Protein AF-A0A972DX31-F1 (afdb_monomer)

Structure (mmCIF, N/CA/C/O backbone):
data_AF-A0A972DX31-F1
#
_entry.id   AF-A0A972DX31-F1
#
loop_
_atom_site.group_PDB
_atom_site.id
_atom_site.type_symbol
_atom_site.label_atom_id
_atom_site.label_alt_id
_atom_site.label_comp_id
_atom_site.label_asym_id
_atom_site.label_entity_id
_atom_site.label_seq_id
_atom_site.pdbx_PDB_ins_code
_atom_site.Cartn_x
_atom_site.Cartn_y
_atom_site.Cartn_z
_atom_site.occupancy
_atom_site.B_iso_or_equiv
_atom_site.auth_seq_id
_atom_site.auth_comp_id
_atom_site.auth_asym_id
_atom_site.auth_atom_id
_atom_site.pdbx_PDB_model_num
ATOM 1 N N . MET A 1 1 ? 0.502 35.457 34.495 1.00 26.92 1 MET A N 1
ATOM 2 C CA . MET A 1 1 ? -0.245 35.434 33.220 1.00 26.92 1 MET A CA 1
ATOM 3 C C . MET A 1 1 ? -0.575 33.980 32.940 1.00 26.92 1 MET A C 1
ATOM 5 O O . MET A 1 1 ? 0.352 33.183 33.038 1.00 26.92 1 MET A O 1
ATOM 9 N N . PRO A 1 2 ? -1.841 33.598 32.712 1.00 23.45 2 PRO A N 1
ATOM 10 C CA . PRO A 1 2 ? -2.153 32.219 32.357 1.00 23.45 2 PRO A CA 1
ATOM 11 C C . PRO A 1 2 ? -1.510 31.907 30.994 1.00 23.45 2 PRO A C 1
ATOM 13 O O . PRO A 1 2 ? -1.449 32.802 30.144 1.00 23.45 2 PRO A O 1
ATOM 16 N N . PRO A 1 3 ? -0.971 30.695 30.791 1.00 25.64 3 PRO A N 1
ATOM 17 C CA . PRO A 1 3 ? -0.346 30.332 29.530 1.00 25.64 3 PRO A CA 1
ATOM 18 C C . PRO A 1 3 ? -1.415 30.322 28.434 1.00 25.64 3 PRO A C 1
ATOM 20 O O . PRO A 1 3 ? -2.460 29.688 28.574 1.00 25.64 3 PRO A O 1
ATOM 23 N N . MET A 1 4 ? -1.162 31.063 27.354 1.00 23.75 4 MET A N 1
ATOM 24 C CA . MET A 1 4 ? -1.932 30.952 26.120 1.00 23.75 4 MET A CA 1
ATOM 25 C C . MET A 1 4 ? -1.823 29.513 25.612 1.00 23.75 4 MET A C 1
ATOM 27 O O . MET A 1 4 ? -0.731 29.055 25.282 1.00 23.75 4 MET A O 1
ATOM 31 N N . ILE A 1 5 ? -2.958 28.819 25.568 1.00 26.12 5 ILE A N 1
ATOM 32 C CA . ILE A 1 5 ? -3.140 27.546 24.869 1.00 26.12 5 ILE A CA 1
ATOM 33 C C . ILE A 1 5 ? -2.815 27.810 23.386 1.00 26.12 5 ILE A C 1
ATOM 35 O O . ILE A 1 5 ? -3.511 28.621 22.767 1.00 26.12 5 ILE A O 1
ATOM 39 N N . PRO A 1 6 ? -1.755 27.218 22.804 1.00 29.06 6 PRO A N 1
ATOM 40 C CA . PRO A 1 6 ? -1.506 27.348 21.377 1.00 29.06 6 PRO A CA 1
ATOM 41 C C . PRO A 1 6 ? -2.579 26.571 20.608 1.00 29.06 6 PRO A C 1
ATOM 43 O O . PRO A 1 6 ? -3.093 25.571 21.102 1.00 29.06 6 PRO A O 1
ATOM 46 N N . ALA A 1 7 ? -2.922 27.083 19.424 1.00 27.22 7 ALA A N 1
ATOM 47 C CA . ALA A 1 7 ? -3.965 26.603 18.520 1.00 27.22 7 ALA A CA 1
ATOM 48 C C . ALA A 1 7 ? -4.218 25.085 18.593 1.00 27.22 7 ALA A C 1
ATOM 50 O O . ALA A 1 7 ? -3.312 24.274 18.411 1.00 27.22 7 ALA A O 1
ATOM 51 N N . ILE A 1 8 ? -5.478 24.758 18.875 1.00 35.25 8 ILE A N 1
ATOM 52 C CA . ILE A 1 8 ? -6.073 23.424 18.964 1.00 35.25 8 ILE A CA 1
ATOM 53 C C . ILE A 1 8 ? -5.645 22.581 17.750 1.00 35.25 8 ILE A C 1
ATOM 55 O O . ILE A 1 8 ? -5.965 22.942 16.617 1.00 35.25 8 ILE A O 1
ATOM 59 N N . LEU A 1 9 ? -4.937 21.468 17.996 1.00 43.00 9 LEU A N 1
ATOM 60 C CA . LEU A 1 9 ? -4.883 20.344 17.053 1.00 43.00 9 LEU A CA 1
ATOM 61 C C . LEU A 1 9 ? -6.323 19.963 16.714 1.00 43.00 9 LEU A C 1
ATOM 63 O O . LEU A 1 9 ? -7.144 19.848 17.623 1.00 43.00 9 LEU A O 1
ATOM 67 N N . ALA A 1 10 ? -6.638 19.818 15.433 1.00 44.25 10 ALA A N 1
ATOM 68 C CA . ALA A 1 10 ? -7.988 19.863 14.886 1.00 44.25 10 ALA A CA 1
ATOM 69 C C . ALA A 1 10 ? -8.801 18.579 15.151 1.00 44.25 10 ALA A C 1
ATOM 71 O O . ALA A 1 10 ? -9.314 17.957 14.221 1.00 44.25 10 ALA A O 1
ATOM 72 N N . VAL A 1 11 ? -8.949 18.194 16.420 1.00 57.06 11 VAL A N 1
ATOM 73 C CA . VAL A 1 11 ? -9.999 17.288 16.885 1.00 57.06 11 VAL A CA 1
ATOM 74 C C . VAL A 1 11 ? -11.252 18.130 17.100 1.00 57.06 11 VAL A C 1
ATOM 76 O O . VAL A 1 11 ? -11.283 19.010 17.962 1.00 57.06 11 VAL A O 1
ATOM 79 N N . ALA A 1 12 ? -12.289 17.887 16.300 1.00 57.50 12 ALA A N 1
ATOM 80 C CA . ALA A 1 12 ? -13.566 18.567 16.480 1.00 57.50 12 ALA A CA 1
ATOM 81 C C . ALA A 1 12 ? -14.248 18.025 17.747 1.00 57.50 12 ALA A C 1
ATOM 83 O O . ALA A 1 12 ? -14.659 16.863 17.793 1.00 57.50 12 ALA A O 1
ATOM 84 N N . ALA A 1 13 ? -14.345 18.849 18.791 1.00 61.16 13 ALA A N 1
ATOM 85 C CA . ALA A 1 13 ? -15.049 18.485 20.015 1.00 61.16 13 ALA A CA 1
ATOM 86 C C . ALA A 1 13 ? -16.564 18.614 19.807 1.00 61.16 13 ALA A C 1
ATOM 88 O O . ALA A 1 13 ? -17.067 19.692 19.488 1.00 61.16 13 ALA A O 1
ATOM 89 N N . CYS A 1 14 ? -17.291 17.519 20.012 1.00 57.44 14 CYS A N 1
ATOM 90 C CA . CYS A 1 14 ? -18.744 17.492 19.940 1.00 57.44 14 CYS A CA 1
ATOM 91 C C . CYS A 1 14 ? -19.336 17.607 21.341 1.00 57.44 14 CYS A C 1
ATOM 93 O O . CYS A 1 14 ? -19.129 16.742 22.194 1.00 57.44 14 CYS A O 1
ATOM 95 N N . LEU A 1 15 ? -20.086 18.684 21.584 1.00 55.41 15 LEU A N 1
ATOM 96 C CA . LEU A 1 15 ? -20.850 18.836 22.816 1.00 55.41 15 LEU A CA 1
ATOM 97 C C . LEU A 1 15 ? -22.073 17.915 22.759 1.00 55.41 15 LEU A C 1
ATOM 99 O O . LEU A 1 15 ? -22.919 18.040 21.872 1.00 55.41 15 LEU A O 1
ATOM 103 N N . ALA A 1 16 ? -22.158 16.992 23.716 1.00 56.06 16 ALA A N 1
ATOM 104 C CA . ALA A 1 16 ? -23.332 16.153 23.920 1.00 56.06 16 ALA A CA 1
ATOM 105 C C . ALA A 1 16 ? -24.602 17.016 24.026 1.00 56.06 16 ALA A C 1
ATOM 107 O O . ALA A 1 16 ? -24.608 18.029 24.729 1.00 56.06 16 ALA A O 1
ATOM 108 N N . ASN A 1 17 ? -25.682 16.600 23.355 1.00 56.44 17 ASN A N 1
ATOM 109 C CA . ASN A 1 17 ? -26.984 17.279 23.362 1.00 56.44 17 ASN A CA 1
ATOM 110 C C . ASN A 1 17 ? -26.995 18.711 22.778 1.00 56.44 17 ASN A C 1
ATOM 112 O O . ASN A 1 17 ? -27.926 19.476 23.046 1.00 56.44 17 ASN A O 1
ATOM 116 N N . ALA A 1 18 ? -25.993 19.096 21.979 1.00 59.53 18 ALA A N 1
ATOM 117 C CA . ALA A 1 18 ? -26.031 20.351 21.229 1.00 59.53 18 ALA A CA 1
ATOM 118 C C . ALA A 1 18 ? -27.089 20.304 20.108 1.00 59.53 18 ALA A C 1
ATOM 120 O O . ALA A 1 18 ? -27.252 19.291 19.428 1.00 59.53 18 ALA A O 1
ATOM 121 N N . GLN A 1 19 ? -27.818 21.410 19.912 1.00 56.16 19 GLN A N 1
ATOM 122 C CA . GLN A 1 19 ? -28.828 21.523 18.848 1.00 56.16 19 GLN A CA 1
ATOM 123 C C . GLN A 1 19 ? -28.207 21.706 17.456 1.00 56.16 19 GLN A C 1
ATOM 125 O O . GLN A 1 19 ? -28.782 21.234 16.470 1.00 56.16 19 GLN A O 1
ATOM 130 N N . ASP A 1 20 ? -27.043 22.354 17.391 1.00 66.00 20 ASP A N 1
ATOM 131 C CA . ASP A 1 20 ? -26.335 22.658 16.150 1.00 66.00 20 ASP A CA 1
ATOM 132 C C . ASP A 1 20 ? -25.373 21.529 15.765 1.00 66.00 20 ASP A C 1
ATOM 134 O O . ASP A 1 20 ? -24.721 20.920 16.616 1.00 66.00 20 ASP A O 1
ATOM 138 N N . ALA A 1 21 ? -25.291 21.245 14.465 1.00 75.69 21 ALA A N 1
ATOM 139 C CA . ALA A 1 21 ? -24.401 20.216 13.945 1.00 75.69 21 ALA A CA 1
ATOM 140 C C . ALA A 1 21 ? -22.940 20.686 13.979 1.00 75.69 21 ALA A C 1
ATOM 142 O O . ALA A 1 21 ? -22.628 21.794 13.543 1.00 75.69 21 ALA A O 1
ATOM 143 N N . VAL A 1 22 ? -22.040 19.821 14.448 1.00 85.62 22 VAL A N 1
ATOM 144 C CA . VAL A 1 22 ? -20.596 20.094 14.437 1.00 85.62 22 VAL A CA 1
ATOM 145 C C . VAL A 1 22 ? -20.044 19.863 13.036 1.00 85.62 22 VAL A C 1
ATOM 147 O O . VAL A 1 22 ? -20.275 18.811 12.438 1.00 85.62 22 VAL A O 1
ATOM 150 N N . GLU A 1 23 ? -19.309 20.837 12.504 1.00 90.69 23 GLU A N 1
ATOM 151 C CA . GLU A 1 23 ? -18.626 20.691 11.221 1.00 90.69 23 GLU A CA 1
ATOM 152 C C . GLU A 1 23 ? -17.349 19.863 11.373 1.00 90.69 23 GLU A C 1
ATOM 154 O O . GLU A 1 23 ? -16.499 20.134 12.222 1.00 90.69 23 GLU A O 1
ATOM 159 N N . VAL A 1 24 ? -17.210 18.857 10.517 1.00 94.88 24 VAL A N 1
ATOM 160 C CA . VAL A 1 24 ? -16.051 17.967 10.465 1.00 94.88 24 VAL A CA 1
ATOM 161 C C . VAL A 1 24 ? -15.718 17.657 9.007 1.00 94.88 24 VAL A C 1
ATOM 163 O O . VAL A 1 24 ? -16.570 17.726 8.116 1.00 94.88 24 VAL A O 1
ATOM 166 N N . LYS A 1 25 ? -14.458 17.355 8.717 1.00 96.25 25 LYS A N 1
ATOM 167 C CA . LYS A 1 25 ? -14.033 16.894 7.395 1.00 96.25 25 LYS A CA 1
ATOM 168 C C . LYS A 1 25 ? -14.035 15.369 7.322 1.00 96.25 25 LYS A C 1
ATOM 170 O O . LYS A 1 25 ? -13.866 14.685 8.325 1.00 96.25 25 LYS A O 1
ATOM 175 N N . GLN A 1 26 ? -14.193 14.828 6.120 1.00 96.88 26 GLN A N 1
ATOM 176 C CA . GLN A 1 26 ? -14.080 13.390 5.879 1.00 96.88 26 GLN A CA 1
ATOM 177 C C . GLN A 1 26 ? -12.749 12.863 6.441 1.00 96.88 26 GLN A C 1
ATOM 179 O O . GLN A 1 26 ? -11.705 13.478 6.220 1.00 96.88 26 GLN A O 1
ATOM 184 N N . TRP A 1 27 ? -12.788 11.757 7.186 1.00 96.69 27 TRP A N 1
ATOM 185 C CA . TRP A 1 27 ? -11.638 11.158 7.884 1.00 96.69 27 TRP A CA 1
ATOM 186 C C . TRP A 1 27 ? -10.979 12.016 8.978 1.00 96.69 27 TRP A C 1
ATOM 188 O O . TRP A 1 27 ? -9.961 11.616 9.537 1.00 96.69 27 TRP A O 1
ATOM 198 N N . GLN A 1 28 ? -11.529 13.186 9.311 1.00 95.56 28 GLN A N 1
ATOM 199 C CA . GLN A 1 28 ? -11.062 13.976 10.447 1.00 95.56 28 GLN A CA 1
ATOM 200 C C . GLN A 1 28 ? -11.653 13.421 11.744 1.00 95.56 28 GLN A C 1
ATOM 202 O O . GLN A 1 28 ? -12.853 13.169 11.825 1.00 95.56 28 GLN A O 1
ATOM 207 N N . VAL A 1 29 ? -10.821 13.283 12.775 1.00 95.69 29 VAL A N 1
ATOM 208 C CA . VAL A 1 29 ? -11.263 12.816 14.093 1.00 95.69 29 VAL A CA 1
ATOM 209 C C . VAL A 1 29 ? -12.213 13.831 14.733 1.00 95.69 29 VAL A C 1
ATOM 211 O O . VAL A 1 29 ? -11.857 14.995 14.938 1.00 95.69 29 VAL A O 1
ATOM 214 N N . CYS A 1 30 ? -13.400 13.371 15.114 1.00 92.81 30 CYS A N 1
ATOM 215 C CA . CYS A 1 30 ? -14.286 14.047 16.052 1.00 92.81 30 CYS A CA 1
ATOM 216 C C . CYS A 1 30 ? -14.375 13.266 17.367 1.00 92.81 30 CYS A C 1
ATOM 218 O O . CYS A 1 30 ? -14.399 12.033 17.371 1.00 92.81 30 CYS A O 1
ATOM 220 N N . GLU A 1 31 ? -14.440 13.989 18.483 1.00 93.56 31 GLU A N 1
ATOM 221 C CA . GLU A 1 31 ? -14.508 13.423 19.832 1.00 93.56 31 GLU A CA 1
ATOM 222 C C . GLU A 1 31 ? -15.845 13.776 20.492 1.00 93.56 31 GLU A C 1
ATOM 224 O O . GLU A 1 31 ? -16.246 14.940 20.524 1.00 93.56 31 GLU A O 1
ATOM 229 N N . ILE A 1 32 ? -16.528 12.767 21.028 1.00 92.62 32 ILE A N 1
ATOM 230 C CA . ILE A 1 32 ? -17.785 12.893 21.769 1.00 92.62 32 ILE A CA 1
ATOM 231 C C . ILE A 1 32 ? -17.482 12.700 23.248 1.00 92.62 32 ILE A C 1
ATOM 233 O O . ILE A 1 32 ? -17.017 11.631 23.644 1.00 92.62 32 ILE A O 1
ATOM 237 N N . GLY A 1 33 ? -17.771 13.716 24.061 1.00 92.44 33 GLY A N 1
ATOM 238 C CA . GLY A 1 33 ? -17.672 13.624 25.517 1.00 92.44 33 GLY A CA 1
ATOM 239 C C . GLY A 1 33 ? -18.921 12.998 26.139 1.00 92.44 33 GLY A C 1
ATOM 240 O O . GLY A 1 33 ? -20.042 13.399 25.827 1.00 92.44 33 GLY A O 1
ATOM 241 N N . LEU A 1 34 ? -18.721 12.045 27.046 1.00 93.75 34 LEU A N 1
ATOM 242 C CA . LEU A 1 34 ? -19.754 11.351 27.812 1.00 93.75 34 LEU A CA 1
ATOM 243 C C . LEU A 1 34 ? -19.377 11.366 29.303 1.00 93.75 34 LEU A C 1
ATOM 245 O O . LEU A 1 34 ? -18.193 11.360 29.649 1.00 93.75 34 LEU A O 1
ATOM 249 N N . THR A 1 35 ? -20.369 11.351 30.194 1.00 94.44 35 THR A N 1
ATOM 250 C CA . THR A 1 35 ? -20.128 11.437 31.644 1.00 94.44 35 THR A CA 1
ATOM 251 C C . THR A 1 35 ? -20.893 10.351 32.385 1.00 94.44 35 THR A C 1
ATOM 253 O O . THR A 1 35 ? -22.120 10.338 32.391 1.00 94.44 35 THR A O 1
ATOM 256 N N . ALA A 1 36 ? -20.169 9.455 33.051 1.00 94.12 36 ALA A N 1
ATOM 257 C CA . ALA A 1 36 ? -20.761 8.402 33.868 1.00 94.12 36 ALA A CA 1
ATOM 258 C C . ALA A 1 36 ? -21.451 8.977 35.112 1.00 94.12 36 ALA A C 1
ATOM 260 O O . ALA A 1 36 ? -20.981 9.953 35.704 1.00 94.12 36 ALA A O 1
ATOM 261 N N . THR A 1 37 ? -22.539 8.341 35.554 1.00 92.12 37 THR A N 1
ATOM 262 C CA . THR A 1 37 ? -23.234 8.737 36.794 1.00 92.12 37 THR A CA 1
ATOM 263 C C . THR A 1 37 ? -22.407 8.464 38.044 1.00 92.12 37 THR A C 1
ATOM 265 O O . THR A 1 37 ? -22.563 9.156 39.051 1.00 92.12 37 THR A O 1
ATOM 268 N N . GLN A 1 38 ? -21.527 7.462 37.993 1.00 86.44 38 GLN A N 1
ATOM 269 C CA . GLN A 1 38 ? -20.668 7.073 39.105 1.00 86.44 38 GLN A CA 1
ATOM 270 C C . GLN A 1 38 ? -19.247 6.793 38.627 1.00 86.44 38 GLN A C 1
ATOM 272 O O . GLN A 1 38 ? -19.013 6.347 37.505 1.00 86.44 38 GLN A O 1
ATOM 277 N N . ASN A 1 39 ? -18.285 7.024 39.517 1.00 83.19 39 ASN A N 1
ATOM 278 C CA . ASN A 1 39 ? -16.903 6.637 39.287 1.00 83.19 39 ASN A CA 1
ATOM 279 C C . ASN A 1 39 ? -16.702 5.190 39.762 1.00 83.19 39 ASN A C 1
ATOM 281 O O . ASN A 1 39 ? -16.708 4.933 40.967 1.00 83.19 39 ASN A O 1
ATOM 285 N N . ALA A 1 40 ? -16.546 4.242 38.837 1.00 81.12 40 ALA A N 1
ATOM 286 C CA . ALA A 1 40 ? -16.140 2.886 39.204 1.00 81.12 40 ALA A CA 1
ATOM 287 C C . ALA A 1 40 ? -14.661 2.883 39.628 1.00 81.12 40 ALA A C 1
ATOM 289 O O . ALA A 1 40 ? -13.864 3.657 39.111 1.00 81.12 40 ALA A O 1
ATOM 290 N N . ALA A 1 41 ? -14.284 2.008 40.566 1.00 81.81 41 ALA A N 1
ATOM 291 C CA . ALA A 1 41 ? -12.945 2.029 41.163 1.00 81.81 41 ALA A CA 1
ATOM 292 C C . ALA A 1 41 ? -11.808 1.820 40.141 1.00 81.81 41 ALA A C 1
ATOM 294 O O . ALA A 1 41 ? -10.759 2.442 40.263 1.00 81.81 41 ALA A O 1
ATOM 295 N N . ASN A 1 42 ? -12.019 0.969 39.130 1.00 88.88 42 ASN A N 1
ATOM 296 C CA . ASN A 1 42 ? -11.099 0.786 38.005 1.00 88.88 42 ASN A CA 1
ATOM 297 C C . ASN A 1 42 ? -11.887 0.370 36.743 1.00 88.88 42 ASN A C 1
ATOM 299 O O . ASN A 1 42 ? -12.076 -0.827 36.503 1.00 88.88 42 ASN A O 1
ATOM 303 N N . PRO A 1 43 ? -12.388 1.334 35.945 1.00 92.44 43 PRO A N 1
ATOM 304 C CA . PRO A 1 43 ? -13.186 1.044 34.753 1.00 92.44 43 PRO A CA 1
ATOM 305 C C . PRO A 1 43 ? -12.423 0.246 33.689 1.00 92.44 43 PRO A C 1
ATOM 307 O O . PRO A 1 43 ? -13.024 -0.573 32.997 1.00 92.44 43 PRO A O 1
ATOM 310 N N . TYR A 1 44 ? -11.104 0.444 33.590 1.00 94.38 44 TYR A N 1
ATOM 311 C CA . TYR A 1 44 ? -10.243 -0.281 32.655 1.00 94.38 44 TYR A CA 1
ATOM 312 C C . TYR A 1 44 ? -10.264 -1.795 32.922 1.00 94.38 44 TYR A C 1
ATOM 314 O O . TYR A 1 44 ? -10.491 -2.571 31.999 1.00 94.38 44 TYR A O 1
ATOM 322 N N . VAL A 1 45 ? -10.115 -2.231 34.178 1.00 93.44 45 VAL A N 1
ATOM 323 C CA . VAL A 1 45 ? -10.183 -3.663 34.543 1.00 93.44 45 VAL A CA 1
ATOM 324 C C . VAL A 1 45 ? -11.622 -4.185 34.587 1.00 93.44 45 VAL A C 1
ATOM 326 O O . VAL A 1 45 ? -11.878 -5.333 34.226 1.00 93.44 45 VAL A O 1
ATOM 329 N N . ALA A 1 46 ? -12.574 -3.366 35.038 1.00 90.25 46 ALA A N 1
ATOM 330 C CA . ALA A 1 46 ? -13.953 -3.805 35.238 1.00 90.25 46 ALA A CA 1
ATOM 331 C C . ALA A 1 46 ? -14.699 -4.081 33.923 1.00 90.25 46 ALA A C 1
ATOM 333 O O . ALA A 1 46 ? -15.536 -4.979 33.886 1.00 90.25 46 ALA A O 1
ATOM 334 N N . TYR A 1 47 ? -14.411 -3.322 32.860 1.00 90.50 47 TYR A N 1
ATOM 335 C CA . TYR A 1 47 ? -15.283 -3.275 31.682 1.00 90.50 47 TYR A CA 1
ATOM 336 C C . TYR A 1 47 ? -14.657 -3.738 30.362 1.00 90.50 47 TYR A C 1
ATOM 338 O O . TYR A 1 47 ? -15.365 -3.811 29.365 1.00 90.50 47 TYR A O 1
ATOM 346 N N . LEU A 1 48 ? -13.363 -4.067 30.331 1.00 90.62 48 LEU A N 1
ATOM 347 C CA . LEU A 1 48 ? -12.665 -4.518 29.112 1.00 90.62 48 LEU A CA 1
ATOM 348 C C . LEU A 1 48 ? -12.231 -5.990 29.171 1.00 90.62 48 LEU A C 1
ATOM 350 O O . LEU A 1 48 ? -11.311 -6.420 28.465 1.00 90.62 48 LEU A O 1
ATOM 354 N N . GLN A 1 49 ? -12.910 -6.762 30.019 1.00 84.19 49 GLN A N 1
ATOM 355 C CA . GLN A 1 49 ? -12.712 -8.200 30.148 1.00 84.19 49 GLN A CA 1
ATOM 356 C C . GLN A 1 49 ? -13.082 -8.918 28.849 1.00 84.19 49 GLN A C 1
ATOM 358 O O . GLN A 1 49 ? -13.924 -8.477 28.068 1.00 84.19 49 GLN A O 1
ATOM 363 N N . GLU A 1 50 ? -12.421 -10.041 28.597 1.00 79.94 50 GLU A N 1
ATOM 364 C CA . GLU A 1 50 ? -12.670 -10.836 27.403 1.00 79.94 50 GLU A CA 1
ATOM 365 C C . GLU A 1 50 ? -14.089 -11.412 27.361 1.00 79.94 50 GLU A C 1
ATOM 367 O O . GLU A 1 50 ? -14.583 -11.945 28.349 1.00 79.94 50 GLU A O 1
ATOM 372 N N . GLY A 1 51 ? -14.735 -11.299 26.196 1.00 76.75 51 GLY A N 1
ATOM 373 C CA . GLY A 1 51 ? -16.105 -11.769 25.974 1.00 76.75 51 GLY A CA 1
ATOM 374 C C . GLY A 1 51 ? -17.200 -10.795 26.422 1.00 76.75 51 GLY A C 1
ATOM 375 O O . GLY A 1 51 ? -18.369 -11.049 26.141 1.00 76.75 51 GLY A O 1
ATOM 376 N N . CYS A 1 52 ? -16.850 -9.680 27.069 1.00 78.81 52 CYS A N 1
ATOM 377 C CA . CYS A 1 52 ? -17.808 -8.638 27.426 1.00 78.81 52 CYS A CA 1
ATOM 378 C C . CYS A 1 52 ? -18.005 -7.649 26.261 1.00 78.81 52 CYS A C 1
ATOM 380 O O . CYS A 1 52 ? -17.020 -7.264 25.627 1.00 78.81 52 CYS A O 1
ATOM 382 N N . PRO A 1 53 ? -19.244 -7.202 25.980 1.00 82.12 53 PRO A N 1
ATOM 383 C CA . PRO A 1 53 ? -19.474 -6.104 25.047 1.00 82.12 53 PRO A CA 1
ATOM 384 C C . PRO A 1 53 ? -18.874 -4.799 25.587 1.00 82.12 53 PRO A C 1
ATOM 386 O O . PRO A 1 53 ? -18.670 -4.645 26.795 1.00 82.12 53 PRO A O 1
ATOM 389 N N . ALA A 1 54 ? -18.630 -3.836 24.696 1.00 87.06 54 ALA A N 1
ATOM 390 C CA . ALA A 1 54 ? -18.189 -2.504 25.096 1.00 87.06 54 ALA A CA 1
ATOM 391 C C . ALA A 1 54 ? -19.164 -1.887 26.114 1.00 87.06 54 ALA A C 1
ATOM 393 O O . ALA A 1 54 ? -20.381 -1.928 25.927 1.00 87.06 54 ALA A O 1
ATOM 394 N N . ARG A 1 55 ? -18.629 -1.269 27.180 1.00 91.56 55 ARG A N 1
ATOM 395 C CA . ARG A 1 55 ? -19.447 -0.612 28.220 1.00 91.56 55 ARG A CA 1
ATOM 396 C C . ARG A 1 55 ? -20.371 0.457 27.650 1.00 91.56 55 ARG A C 1
ATOM 398 O O . ARG A 1 55 ? -21.462 0.676 28.179 1.00 91.56 55 ARG A O 1
ATOM 405 N N . VAL A 1 56 ? -19.890 1.145 26.623 1.00 95.50 56 VAL A N 1
ATOM 406 C CA . VAL A 1 56 ? -20.634 2.147 25.878 1.00 95.50 56 VAL A CA 1
ATOM 407 C C . VAL A 1 56 ? -20.371 1.917 24.397 1.00 95.50 56 VAL A C 1
ATOM 409 O O . VAL A 1 56 ? -19.219 1.965 23.966 1.00 95.50 56 VAL A O 1
ATOM 412 N N . ALA A 1 57 ? -21.428 1.694 23.627 1.00 97.06 57 ALA A N 1
ATOM 413 C CA . ALA A 1 57 ? -21.384 1.709 22.170 1.00 97.06 57 ALA A CA 1
ATOM 414 C C . ALA A 1 57 ? -21.991 3.023 21.673 1.00 97.06 57 ALA A C 1
ATOM 416 O O . ALA A 1 57 ? -23.007 3.463 22.203 1.00 97.06 57 ALA A O 1
ATOM 417 N N . VAL A 1 58 ? -21.382 3.659 20.677 1.00 97.94 58 VAL A N 1
ATOM 418 C CA . VAL A 1 58 ? -21.934 4.852 20.026 1.00 97.94 58 VAL A CA 1
ATOM 419 C C . VAL A 1 58 ? -22.205 4.514 18.570 1.00 97.94 58 VAL A C 1
ATOM 421 O O . VAL A 1 58 ? -21.274 4.231 17.813 1.00 97.94 58 VAL A O 1
ATOM 424 N N . HIS A 1 59 ? -23.482 4.511 18.198 1.00 98.06 59 HIS A N 1
ATOM 425 C CA . HIS A 1 59 ? -23.942 4.229 16.845 1.00 98.06 59 HIS A CA 1
ATOM 426 C C . HIS A 1 59 ? -24.025 5.531 16.060 1.00 98.06 59 HIS A C 1
ATOM 428 O O . HIS A 1 59 ? -24.712 6.460 16.475 1.00 98.06 59 HIS A O 1
ATOM 434 N N . PHE A 1 60 ? -23.337 5.589 14.925 1.00 97.75 60 PHE A N 1
ATOM 435 C CA . PHE A 1 60 ? -23.392 6.689 13.973 1.00 97.75 60 PHE A CA 1
ATOM 436 C C . PHE A 1 60 ? -24.203 6.269 12.755 1.00 97.75 60 PHE A C 1
ATOM 438 O O . PHE A 1 60 ? -23.954 5.212 12.176 1.00 97.75 60 PHE A O 1
ATOM 445 N N . THR A 1 61 ? -25.124 7.127 12.328 1.00 98.12 61 THR A N 1
ATOM 446 C CA . THR A 1 61 ? -25.978 6.908 11.157 1.00 98.12 61 THR A CA 1
ATOM 447 C C . THR A 1 61 ? -25.890 8.106 10.228 1.00 98.12 61 THR A C 1
ATOM 449 O O . THR A 1 61 ? -26.151 9.244 10.626 1.00 98.12 61 THR A O 1
ATOM 452 N N . GLY A 1 62 ? -25.525 7.867 8.975 1.00 97.69 62 GLY A N 1
ATOM 453 C CA . GLY A 1 62 ? -25.525 8.892 7.947 1.00 97.69 62 GLY A CA 1
ATOM 454 C C . GLY A 1 62 ? -26.938 9.133 7.418 1.00 97.69 62 GLY A C 1
ATOM 455 O O . GLY A 1 62 ? -27.619 8.221 6.950 1.00 97.69 62 GLY A O 1
ATOM 456 N N . VAL A 1 63 ? -27.390 10.384 7.492 1.00 97.50 63 VAL A N 1
ATOM 457 C CA . VAL A 1 63 ? -28.781 10.791 7.225 1.00 97.50 63 VAL A CA 1
ATOM 458 C C . VAL A 1 63 ? -28.948 11.607 5.942 1.00 97.50 63 VAL A C 1
ATOM 460 O O . VAL A 1 63 ? -30.071 11.899 5.541 1.00 97.50 63 VAL A O 1
ATOM 463 N N . SER A 1 64 ? -27.854 12.017 5.293 1.00 97.38 64 SER A N 1
ATOM 464 C CA . SER A 1 64 ? -27.886 12.769 4.027 1.00 97.38 64 SER A CA 1
ATOM 465 C C . SER A 1 64 ? -26.540 12.720 3.296 1.00 97.38 64 SER A C 1
ATOM 467 O O . SER A 1 64 ? -25.540 12.314 3.881 1.00 97.38 64 SER A O 1
ATOM 469 N N . GLY A 1 65 ? -26.503 13.170 2.036 1.00 96.38 65 GLY A N 1
ATOM 470 C CA . GLY A 1 65 ? -25.284 13.182 1.214 1.00 96.38 65 GLY A CA 1
ATOM 471 C C . GLY A 1 65 ? -24.764 11.776 0.897 1.00 96.38 65 GLY A C 1
ATOM 472 O O . GLY A 1 65 ? -25.523 10.810 0.931 1.00 96.38 65 GLY A O 1
ATOM 473 N N . ASP A 1 66 ? -23.461 11.658 0.644 1.00 96.50 66 ASP A N 1
ATOM 474 C CA . ASP A 1 66 ? -22.780 10.377 0.375 1.00 96.50 66 ASP A CA 1
ATOM 475 C C . ASP A 1 66 ? -22.726 9.462 1.614 1.00 96.50 66 ASP A C 1
ATOM 477 O O . ASP A 1 66 ? -22.439 8.262 1.527 1.00 96.50 66 ASP A O 1
ATOM 481 N N . ALA A 1 67 ? -22.987 10.039 2.787 1.00 95.94 67 ALA A N 1
ATOM 482 C CA . ALA A 1 67 ? -23.137 9.333 4.045 1.00 95.94 67 ALA A CA 1
ATOM 483 C C . ALA A 1 67 ? -24.486 8.614 4.185 1.00 95.94 67 ALA A C 1
ATOM 485 O O . ALA A 1 67 ? -24.599 7.750 5.048 1.00 95.94 67 ALA A O 1
ATOM 486 N N . ALA A 1 68 ? -25.506 8.941 3.384 1.00 96.31 68 ALA A N 1
ATOM 487 C CA . ALA A 1 68 ? -26.854 8.405 3.567 1.00 96.31 68 ALA A CA 1
ATOM 488 C C . ALA A 1 68 ? -26.873 6.864 3.641 1.00 96.31 68 ALA A C 1
ATOM 490 O O . ALA A 1 68 ? -26.365 6.182 2.753 1.00 96.31 68 ALA A O 1
ATOM 491 N N . SER A 1 69 ? -27.509 6.324 4.685 1.00 92.00 69 SER A N 1
ATOM 492 C CA . SER A 1 69 ? -27.617 4.879 4.975 1.00 92.00 69 SER A CA 1
ATOM 493 C C . SER A 1 69 ? -26.307 4.180 5.360 1.00 92.00 69 SER A C 1
ATOM 495 O O . SER A 1 69 ? -26.276 2.955 5.446 1.00 92.00 69 SER A O 1
ATOM 497 N N . ARG A 1 70 ? -25.218 4.923 5.596 1.00 96.00 70 ARG A N 1
ATOM 498 C CA . ARG A 1 70 ? -24.014 4.360 6.214 1.00 96.00 70 ARG A CA 1
ATOM 499 C C . ARG A 1 70 ? -24.192 4.300 7.721 1.00 96.00 70 ARG A C 1
ATOM 501 O O . ARG A 1 70 ? -24.653 5.261 8.333 1.00 96.00 70 ARG A O 1
ATOM 508 N N . GLU A 1 71 ? -23.751 3.201 8.308 1.00 97.00 71 GLU A N 1
ATOM 509 C CA . GLU A 1 71 ? -23.772 2.991 9.748 1.00 97.00 71 GLU A CA 1
ATOM 510 C C . GLU A 1 71 ? -22.393 2.552 10.219 1.00 97.00 71 GLU A C 1
ATOM 512 O O . GLU A 1 71 ? -21.705 1.793 9.536 1.00 97.00 71 GLU A O 1
ATOM 517 N N . LEU A 1 72 ? -21.977 3.051 11.378 1.00 97.25 72 LEU A N 1
ATOM 518 C CA . LEU A 1 72 ? -20.744 2.624 12.022 1.00 97.25 72 LEU A CA 1
ATOM 519 C C . LEU A 1 72 ? -20.911 2.714 13.533 1.00 97.25 72 LEU A C 1
ATOM 521 O O . LEU A 1 72 ? -21.472 3.677 14.049 1.00 97.25 72 LEU A O 1
ATOM 525 N N . THR A 1 73 ? -20.426 1.704 14.245 1.00 97.56 73 THR A N 1
ATOM 526 C CA . THR A 1 73 ? -20.454 1.677 15.707 1.00 97.56 73 THR A CA 1
ATOM 527 C C . THR A 1 73 ? -19.037 1.743 16.226 1.00 97.56 73 THR A C 1
ATOM 529 O O . THR A 1 73 ? -18.192 0.973 15.783 1.00 97.56 73 THR A O 1
ATOM 532 N N . VAL A 1 74 ? -18.788 2.624 17.188 1.00 97.69 74 VAL A N 1
ATOM 533 C CA . VAL A 1 74 ? -17.515 2.659 17.916 1.00 97.69 74 VAL A CA 1
ATOM 534 C C . VAL A 1 74 ? -17.761 2.400 19.395 1.00 97.69 74 VAL A C 1
ATOM 536 O O . VAL A 1 74 ? -18.794 2.788 19.945 1.00 97.69 74 VAL A O 1
ATOM 539 N N . ALA A 1 75 ? -16.802 1.766 20.056 1.00 97.06 75 ALA A N 1
ATOM 540 C CA . ALA A 1 75 ? -16.788 1.686 21.508 1.00 97.06 75 ALA A CA 1
ATOM 541 C C . ALA A 1 75 ? -16.278 3.008 22.101 1.00 97.06 75 ALA A C 1
ATOM 543 O O . ALA A 1 75 ? -15.287 3.568 21.629 1.00 97.06 75 ALA A O 1
ATOM 544 N N . ALA A 1 76 ? -16.939 3.501 23.149 1.00 96.94 76 ALA A N 1
ATOM 545 C CA . ALA A 1 76 ? -16.392 4.583 23.958 1.00 96.94 76 ALA A CA 1
ATOM 546 C C . ALA A 1 76 ? -15.393 4.025 24.984 1.00 96.94 76 ALA A C 1
ATOM 548 O O . ALA A 1 76 ? -15.528 2.898 25.465 1.00 96.94 76 ALA A O 1
ATOM 549 N N . PHE A 1 77 ? -14.427 4.845 25.375 1.00 96.50 77 PHE A N 1
ATOM 550 C CA . PHE A 1 77 ? -13.390 4.514 26.342 1.00 96.50 77 PHE A CA 1
ATOM 551 C C . PHE A 1 77 ? -13.449 5.433 27.559 1.00 96.50 77 PHE A C 1
ATOM 553 O O . PHE A 1 77 ? -13.855 6.592 27.481 1.00 96.50 77 PHE A O 1
ATOM 560 N N . TRP A 1 78 ? -13.008 4.907 28.697 1.00 96.44 78 TRP A N 1
ATOM 561 C CA . TRP A 1 78 ? -12.815 5.687 29.913 1.00 96.44 78 TRP A CA 1
ATOM 562 C C . TRP A 1 78 ? -11.594 6.605 29.773 1.00 96.44 78 TRP A C 1
ATOM 564 O O . TRP A 1 78 ? -10.562 6.177 29.268 1.00 96.44 78 TRP A O 1
ATOM 574 N N . ASP A 1 79 ? -11.696 7.853 30.226 1.00 96.06 79 ASP A N 1
ATOM 575 C CA . ASP A 1 79 ? -10.633 8.862 30.113 1.00 96.06 79 ASP A CA 1
ATOM 576 C C . ASP A 1 79 ? -10.366 9.591 31.442 1.00 96.06 79 ASP A C 1
ATOM 578 O O . ASP A 1 79 ? -10.033 10.774 31.469 1.00 96.06 79 ASP A O 1
ATOM 582 N N . GLY A 1 80 ? -10.525 8.877 32.561 1.00 93.50 80 GLY A N 1
ATOM 583 C CA . GLY A 1 80 ? -10.258 9.380 33.910 1.00 93.50 80 GLY A CA 1
ATOM 584 C C . GLY A 1 80 ? -11.506 9.874 34.649 1.00 93.50 80 GLY A C 1
ATOM 585 O O . GLY A 1 80 ? -12.367 10.557 34.096 1.00 93.50 80 GLY A O 1
ATOM 586 N N . GLY A 1 81 ? -11.612 9.533 35.939 1.00 92.69 81 GLY A N 1
ATOM 587 C CA . GLY A 1 81 ? -12.774 9.880 36.765 1.00 92.69 81 GLY A CA 1
ATOM 588 C C . GLY A 1 81 ? -14.083 9.368 36.155 1.00 92.69 81 GLY A C 1
ATOM 589 O O . GLY A 1 81 ? -14.179 8.206 35.772 1.00 92.69 81 GLY A O 1
ATOM 590 N N . THR A 1 82 ? -15.083 10.238 36.026 1.00 94.50 82 THR A N 1
ATOM 591 C CA . THR A 1 82 ? -16.358 9.922 35.357 1.00 94.50 82 THR A CA 1
ATOM 592 C C . THR A 1 82 ? -16.348 10.208 33.852 1.00 94.50 82 THR A C 1
ATOM 594 O O . THR A 1 82 ? -17.380 10.041 33.204 1.00 94.50 82 THR A O 1
ATOM 597 N N . THR A 1 83 ? -15.217 10.628 33.282 1.00 94.44 83 THR A N 1
ATOM 598 C CA . THR A 1 83 ? -15.113 11.020 31.872 1.00 94.44 83 THR A CA 1
ATOM 599 C C . THR A 1 83 ? -15.004 9.794 30.976 1.00 94.44 83 THR A C 1
ATOM 601 O O . THR A 1 83 ? -14.160 8.922 31.187 1.00 94.44 83 THR A O 1
ATOM 604 N N . TRP A 1 84 ? -15.839 9.760 29.944 1.00 96.00 84 TRP A N 1
ATOM 605 C CA . TRP A 1 84 ? -15.793 8.795 28.855 1.00 96.00 84 TRP A CA 1
ATOM 606 C C . TRP A 1 84 ? -15.786 9.529 27.521 1.00 96.00 84 TRP A C 1
ATOM 608 O O . TRP A 1 84 ? -16.302 10.643 27.408 1.00 96.00 84 TRP A O 1
ATOM 618 N N . LYS A 1 85 ? -15.193 8.913 26.502 1.00 96.50 85 LYS A N 1
ATOM 619 C CA . LYS A 1 85 ? -15.075 9.502 25.171 1.00 96.50 85 LYS A CA 1
ATOM 620 C C . LYS A 1 85 ? -15.306 8.469 24.089 1.00 96.50 85 LYS A C 1
ATOM 622 O O . LYS A 1 85 ? -14.866 7.336 24.221 1.00 96.50 85 LYS A O 1
ATOM 627 N N . ALA A 1 86 ? -15.947 8.875 23.005 1.00 97.19 86 ALA A N 1
ATOM 628 C CA . ALA A 1 86 ? -15.966 8.120 21.758 1.00 97.19 86 ALA A CA 1
ATOM 629 C C . ALA A 1 86 ? -15.304 8.957 20.665 1.00 97.19 86 ALA A C 1
ATOM 631 O O . ALA A 1 86 ? -15.517 10.168 20.598 1.00 97.19 86 ALA A O 1
ATOM 632 N N . ARG A 1 87 ? -14.499 8.323 19.812 1.00 97.69 87 ARG A N 1
ATOM 633 C CA . ARG A 1 87 ? -13.864 8.984 18.668 1.00 97.69 87 ARG A CA 1
ATOM 634 C C . ARG A 1 87 ? -14.375 8.383 17.370 1.00 97.69 87 ARG A C 1
ATOM 636 O O . ARG A 1 87 ? -14.499 7.169 17.252 1.00 97.69 87 ARG A O 1
ATOM 643 N N . PHE A 1 88 ? -14.661 9.246 16.406 1.00 97.69 88 PHE A N 1
ATOM 644 C CA . PHE A 1 88 ? -15.198 8.867 15.106 1.00 97.69 88 PHE A CA 1
ATOM 645 C C . PHE A 1 88 ? -14.525 9.677 14.002 1.00 97.69 88 PHE A C 1
ATOM 647 O O . PHE A 1 88 ? -14.211 10.848 14.192 1.00 97.69 88 PHE A O 1
ATOM 654 N N . ALA A 1 89 ? -14.291 9.046 12.856 1.00 97.25 89 ALA A N 1
ATOM 655 C CA . ALA A 1 89 ? -13.767 9.684 11.659 1.00 97.25 89 ALA A CA 1
ATOM 656 C C . ALA A 1 89 ? -14.748 9.394 10.512 1.00 97.25 89 ALA A C 1
ATOM 658 O O . ALA A 1 89 ? -14.789 8.263 10.024 1.00 97.25 89 ALA A O 1
ATOM 659 N N . PRO A 1 90 ? -15.588 10.361 10.099 1.00 97.06 90 PRO A N 1
ATOM 660 C CA . PRO A 1 90 ? -16.662 10.095 9.151 1.00 97.06 90 PRO A CA 1
ATOM 661 C C . PRO A 1 90 ? -16.097 9.687 7.781 1.00 97.06 90 PRO A C 1
ATOM 663 O O . PRO A 1 90 ? -15.354 10.463 7.172 1.00 97.06 90 PRO A O 1
ATOM 666 N N . PRO A 1 91 ? -16.468 8.506 7.249 1.00 96.56 91 PRO A N 1
ATOM 667 C CA . PRO A 1 91 ? -15.897 7.980 6.011 1.00 96.56 91 PRO A CA 1
ATOM 668 C C . PRO A 1 91 ? -16.479 8.622 4.748 1.00 96.56 91 PRO A C 1
ATOM 670 O O . PRO A 1 91 ? -15.983 8.366 3.652 1.00 96.56 91 PRO A O 1
ATOM 673 N N . ALA A 1 92 ? -17.544 9.422 4.865 1.00 96.94 92 ALA A N 1
ATOM 674 C CA . ALA A 1 92 ? -18.237 10.026 3.731 1.00 96.94 92 ALA A CA 1
ATOM 675 C C . ALA A 1 92 ? -18.835 11.406 4.078 1.00 96.94 92 ALA A C 1
ATOM 677 O O . ALA A 1 92 ? -19.358 11.577 5.188 1.00 96.94 92 ALA A O 1
ATOM 678 N N . PRO A 1 93 ? -18.799 12.375 3.140 1.00 97.44 93 PRO A N 1
ATOM 679 C CA . PRO A 1 93 ? -19.485 13.657 3.278 1.00 97.44 93 PRO A CA 1
ATOM 680 C C . PRO A 1 93 ? -21.004 13.511 3.416 1.00 97.44 93 PRO A C 1
ATOM 682 O O . PRO A 1 93 ? -21.617 12.634 2.813 1.00 97.44 93 PRO A O 1
ATOM 685 N N . GLY A 1 94 ? -21.625 14.405 4.179 1.00 97.25 94 GLY A N 1
ATOM 686 C CA . GLY A 1 94 ? -23.055 14.384 4.468 1.00 97.25 94 GLY A CA 1
ATOM 687 C C . GLY A 1 94 ? -23.369 14.632 5.939 1.00 97.25 94 GLY A C 1
ATOM 688 O O . GLY A 1 94 ? -22.475 14.799 6.769 1.00 97.25 94 GLY A O 1
ATOM 689 N N . GLY A 1 95 ? -24.657 14.682 6.267 1.00 97.38 95 GLY A N 1
ATOM 690 C CA . GLY A 1 95 ? -25.116 14.765 7.651 1.00 97.38 95 GLY A CA 1
ATOM 691 C C . GLY A 1 95 ? -25.044 13.405 8.342 1.00 97.38 95 GLY A C 1
ATOM 692 O O . GLY A 1 95 ? -25.452 12.399 7.763 1.00 97.38 95 GLY A O 1
ATOM 693 N N . TRP A 1 96 ? -24.588 13.396 9.589 1.00 97.25 96 TRP A N 1
ATOM 694 C CA . TRP A 1 96 ? -24.553 12.236 10.474 1.00 97.25 96 TRP A CA 1
ATOM 695 C C . TRP A 1 96 ? -25.296 12.543 11.773 1.00 97.25 96 TRP A C 1
ATOM 697 O O . TRP A 1 96 ? -25.297 13.681 12.249 1.00 97.25 96 TRP A O 1
ATOM 707 N N . VAL A 1 97 ? -25.899 11.522 12.366 1.00 96.19 97 VAL A N 1
ATOM 708 C CA . VAL A 1 97 ? -26.433 11.551 13.732 1.00 96.19 97 VAL A CA 1
ATOM 709 C C . VAL A 1 97 ? -25.781 10.441 14.540 1.00 96.19 97 VAL A C 1
ATOM 711 O O . VAL A 1 97 ? -25.334 9.453 13.958 1.00 96.19 97 VAL A O 1
ATOM 714 N N . PHE A 1 98 ? -25.716 10.597 15.859 1.00 96.31 98 PHE A N 1
ATOM 715 C CA . PHE A 1 98 ? -25.256 9.527 16.737 1.00 96.31 98 PHE A CA 1
ATOM 716 C C . PHE A 1 98 ? -26.145 9.348 17.962 1.00 96.31 98 PHE A C 1
ATOM 718 O O . PHE A 1 98 ? -26.790 10.303 18.400 1.00 96.31 98 PHE A O 1
ATOM 725 N N . GLU A 1 99 ? -26.121 8.139 18.522 1.00 97.19 99 GLU A N 1
ATOM 726 C CA . GLU A 1 99 ? -26.740 7.771 19.797 1.00 97.19 99 GLU A CA 1
ATOM 727 C C . GLU A 1 99 ? -25.826 6.813 20.577 1.00 97.19 99 GLU A C 1
ATOM 729 O O . GLU A 1 99 ? -25.230 5.900 20.000 1.00 97.19 99 GLU A O 1
ATOM 734 N N . SER A 1 100 ? -25.679 7.030 21.887 1.00 97.38 100 SER A N 1
ATOM 735 C CA . SER A 1 100 ? -24.912 6.152 22.775 1.00 97.38 100 SER A CA 1
ATOM 736 C C . SER A 1 100 ? -25.792 5.131 23.503 1.00 97.38 100 SER A C 1
ATOM 738 O O . SER A 1 100 ? -26.901 5.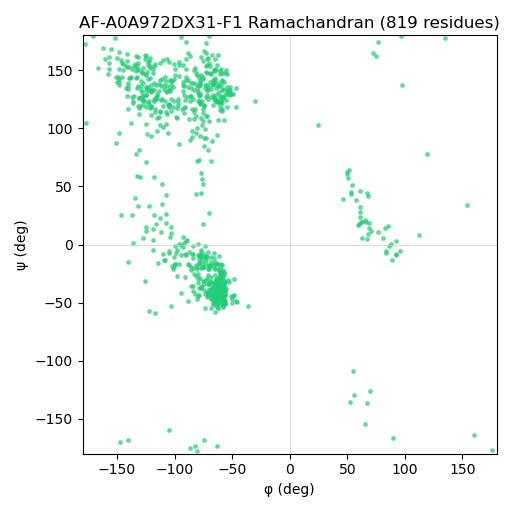439 23.932 1.00 97.38 100 SER A O 1
ATOM 740 N N . HIS A 1 101 ? -25.265 3.929 23.730 1.00 97.44 101 HIS A N 1
ATOM 741 C CA . HIS A 1 101 ? -25.937 2.842 24.440 1.00 97.44 101 HIS A CA 1
ATOM 742 C C . HIS A 1 101 ? -25.056 2.305 25.565 1.00 97.44 101 HIS A C 1
ATOM 744 O O . HIS A 1 101 ? -23.911 1.914 25.338 1.00 97.44 101 HIS A O 1
ATOM 750 N N . SER A 1 102 ? -25.590 2.295 26.787 1.00 95.38 102 SER A N 1
ATOM 751 C CA . SER A 1 102 ? -24.912 1.805 27.989 1.00 95.38 102 SER A CA 1
ATOM 752 C C . SER A 1 102 ? -25.912 1.409 29.076 1.00 95.38 102 SER A C 1
ATOM 754 O O . SER A 1 102 ? -27.053 1.860 29.095 1.00 95.38 102 SER A O 1
ATOM 756 N N . GLU A 1 103 ? -25.470 0.609 30.043 1.00 92.25 103 GLU A N 1
ATOM 757 C CA . GLU A 1 103 ? -26.229 0.385 31.279 1.00 92.25 103 GLU A CA 1
ATOM 758 C C . GLU A 1 103 ? -26.119 1.563 32.260 1.00 92.25 103 GLU A C 1
ATOM 760 O O . GLU A 1 103 ? -26.943 1.686 33.164 1.00 92.25 103 GLU A O 1
ATOM 765 N N . ASP A 1 104 ? -25.092 2.415 32.130 1.00 93.88 104 ASP A N 1
ATOM 766 C CA . ASP A 1 104 ? -24.980 3.629 32.943 1.00 93.88 104 ASP A CA 1
ATOM 767 C C . ASP A 1 104 ? -25.920 4.712 32.382 1.00 93.88 104 ASP A C 1
ATOM 769 O O . ASP A 1 104 ? -25.738 5.126 31.233 1.00 93.88 104 ASP A O 1
ATOM 773 N N . PRO A 1 105 ? -26.888 5.226 33.166 1.00 93.19 105 PRO A N 1
ATOM 774 C CA . PRO A 1 105 ? -27.837 6.229 32.684 1.00 93.19 105 PRO A CA 1
ATOM 775 C C . PRO A 1 105 ? -27.195 7.536 32.196 1.00 93.19 105 PRO A C 1
ATOM 777 O O . PRO A 1 105 ? -27.807 8.243 31.406 1.00 93.19 105 PRO A O 1
ATOM 780 N N . GLY A 1 106 ? -25.985 7.874 32.655 1.00 91.88 106 GLY A N 1
ATOM 781 C CA . GLY A 1 106 ? -25.247 9.066 32.217 1.00 91.88 106 GLY A CA 1
ATOM 782 C C . GLY A 1 106 ? -24.513 8.874 30.889 1.00 91.88 106 GLY A C 1
ATOM 783 O O . GLY A 1 106 ? -24.157 9.848 30.228 1.00 91.88 106 GLY A O 1
ATOM 784 N N . LEU A 1 107 ? -24.312 7.618 30.481 1.00 94.44 107 LEU A N 1
ATOM 785 C CA . LEU A 1 107 ? -23.649 7.239 29.232 1.00 94.44 107 LEU A CA 1
ATOM 786 C C . LEU A 1 107 ? -24.638 6.749 28.165 1.00 94.44 107 LEU A C 1
ATOM 788 O O . LEU A 1 107 ? -24.223 6.506 27.035 1.00 94.44 107 LEU A O 1
ATOM 792 N N . ASN A 1 108 ? -25.917 6.573 28.503 1.00 96.50 108 ASN A N 1
ATOM 793 C CA . ASN A 1 108 ? -26.946 6.006 27.631 1.00 96.50 108 ASN A CA 1
ATOM 794 C C . ASN A 1 108 ? -27.884 7.076 27.059 1.00 96.50 108 ASN A C 1
ATOM 796 O O . ASN A 1 108 ? -28.295 7.989 27.772 1.00 96.50 108 ASN A O 1
ATOM 800 N N . GLY A 1 109 ? -28.280 6.926 25.796 1.00 94.62 109 GLY A N 1
ATOM 801 C CA . GLY A 1 109 ? -29.203 7.825 25.104 1.00 94.62 109 GLY A CA 1
ATOM 802 C C . GLY A 1 109 ? -28.625 9.214 24.822 1.00 94.62 109 GLY A C 1
ATOM 803 O O . GLY A 1 109 ? -29.385 10.156 24.594 1.00 94.62 109 GLY A O 1
ATOM 804 N N . VAL A 1 110 ? -27.297 9.379 24.863 1.00 94.06 110 VAL A N 1
ATOM 805 C CA . VAL A 1 110 ? -26.657 10.646 24.493 1.00 94.06 110 VAL A CA 1
ATOM 806 C C . VAL A 1 110 ? -26.658 10.750 22.977 1.00 94.06 110 VAL A C 1
ATOM 808 O O . VAL A 1 110 ? -26.128 9.873 22.299 1.00 94.06 110 VAL A O 1
ATOM 811 N N . THR A 1 111 ? -27.231 11.832 22.449 1.00 94.94 111 THR A N 1
ATOM 812 C CA . THR A 1 111 ? -27.373 12.036 21.003 1.00 94.94 111 THR A CA 1
ATOM 813 C C . THR A 1 111 ? -26.684 13.309 20.520 1.00 94.94 111 THR A C 1
ATOM 815 O O . THR A 1 111 ? -26.402 14.232 21.294 1.00 94.94 111 THR A O 1
ATOM 818 N N . GLY A 1 112 ? -26.414 13.368 19.217 1.00 92.06 112 GLY A N 1
ATOM 819 C CA . GLY A 1 112 ? -25.873 14.557 18.565 1.00 92.06 112 GLY A CA 1
ATOM 820 C C . GLY A 1 112 ? -25.864 14.456 17.043 1.00 92.06 112 GLY A C 1
ATOM 821 O O . GLY A 1 112 ? -26.307 13.463 16.462 1.00 92.06 112 GLY A O 1
ATOM 822 N N . LYS A 1 113 ? -25.395 15.527 16.392 1.00 93.56 113 LYS A N 1
ATOM 823 C CA . LYS A 1 113 ? -25.380 15.677 14.930 1.00 93.56 113 LYS A CA 1
ATOM 824 C C . LYS A 1 113 ? -24.030 16.193 14.443 1.00 93.56 113 LYS A C 1
ATOM 826 O O . LYS A 1 113 ? -23.442 17.068 15.075 1.00 93.56 113 LYS A O 1
ATOM 831 N N . LEU A 1 114 ? -23.591 15.708 13.285 1.00 93.88 114 LEU A N 1
ATOM 832 C CA . LEU A 1 114 ? -22.376 16.149 12.598 1.00 93.88 114 LEU A CA 1
ATOM 833 C C . LEU A 1 114 ? -22.695 16.502 11.144 1.00 93.88 114 LEU A C 1
ATOM 835 O O . LEU A 1 114 ? -23.520 15.848 10.505 1.00 93.88 114 LEU A O 1
ATOM 839 N N . THR A 1 115 ? -21.985 17.482 10.598 1.00 95.69 115 THR A N 1
ATOM 840 C CA . THR A 1 115 ? -21.968 17.781 9.163 1.00 95.69 115 THR A CA 1
ATOM 841 C C . THR A 1 115 ? -20.572 17.492 8.630 1.00 95.69 115 THR A C 1
ATOM 843 O O . THR A 1 115 ? -19.624 18.215 8.932 1.00 95.69 115 THR A O 1
ATOM 846 N N . CYS A 1 116 ? -20.441 16.435 7.829 1.00 97.12 116 CYS A N 1
ATOM 847 C CA . CYS A 1 116 ? -19.184 16.042 7.209 1.00 97.12 116 CYS A CA 1
ATOM 848 C C . CYS A 1 116 ? -19.032 16.673 5.819 1.00 97.12 116 CYS A C 1
ATOM 850 O O . CYS A 1 116 ? -19.898 16.503 4.961 1.00 97.12 116 CYS A O 1
ATOM 852 N N . THR A 1 117 ? -17.907 17.337 5.547 1.00 96.94 117 THR A N 1
ATOM 853 C CA . THR A 1 117 ? -17.570 17.852 4.205 1.00 96.94 117 THR A CA 1
ATOM 854 C C . THR A 1 117 ? -16.308 17.198 3.644 1.00 96.94 117 THR A C 1
ATOM 856 O O . THR A 1 117 ? -15.459 16.715 4.391 1.00 96.94 117 THR A O 1
ATOM 859 N N . ALA A 1 118 ? -16.162 17.171 2.319 1.00 96.44 118 ALA A N 1
ATOM 860 C CA . ALA A 1 118 ? -14.952 16.655 1.684 1.00 96.44 118 ALA A CA 1
ATOM 861 C C . ALA A 1 118 ? -13.759 17.615 1.855 1.00 96.44 118 ALA A C 1
ATOM 863 O O . ALA A 1 118 ? -13.919 18.838 1.970 1.00 96.44 118 ALA A O 1
ATOM 864 N N . TRP A 1 119 ? -12.553 17.049 1.823 1.00 96.44 119 TRP A N 1
ATOM 865 C CA . TRP A 1 119 ? -11.325 17.800 1.563 1.00 96.44 119 TRP A CA 1
ATOM 866 C C . TRP A 1 119 ? -11.214 18.135 0.075 1.00 96.44 119 TRP A C 1
ATOM 868 O O . TRP A 1 119 ? -11.556 17.316 -0.781 1.00 96.44 119 TRP A O 1
ATOM 878 N N . THR A 1 120 ? -10.685 19.312 -0.235 1.00 96.19 120 THR A N 1
ATOM 879 C CA . THR A 1 120 ? -10.264 19.672 -1.595 1.00 96.19 120 THR A CA 1
ATOM 880 C C . THR A 1 120 ? -9.009 18.894 -2.007 1.00 96.19 120 THR A C 1
ATOM 882 O O . THR A 1 120 ? -8.254 18.405 -1.163 1.00 96.19 120 THR A O 1
ATOM 885 N N . GLU A 1 121 ? -8.734 18.796 -3.311 1.00 94.88 121 GLU A N 1
ATOM 886 C CA . GLU A 1 121 ? -7.524 18.110 -3.789 1.00 94.88 121 GLU A CA 1
ATOM 887 C C . GLU A 1 121 ? -6.224 18.806 -3.358 1.00 94.88 121 GLU A C 1
ATOM 889 O O . GLU A 1 121 ? -5.245 18.124 -3.052 1.00 94.88 121 GLU A O 1
ATOM 894 N N . ASP A 1 122 ? -6.213 20.138 -3.246 1.00 94.88 122 ASP A N 1
ATOM 895 C CA . ASP A 1 122 ? -5.052 20.879 -2.735 1.00 94.88 122 ASP A CA 1
ATOM 896 C C . ASP A 1 122 ? -4.796 20.570 -1.254 1.00 94.88 122 ASP A C 1
ATOM 898 O O . ASP A 1 122 ? -3.652 20.354 -0.847 1.00 94.88 122 ASP A O 1
ATOM 902 N N . GLU A 1 123 ? -5.856 20.458 -0.448 1.00 95.44 123 GLU A N 1
ATOM 903 C CA . GLU A 1 123 ? -5.741 20.056 0.955 1.00 95.44 123 GLU A CA 1
ATOM 904 C C . GLU A 1 123 ? -5.222 18.622 1.100 1.00 95.44 123 GLU A C 1
ATOM 906 O O . GLU A 1 123 ? -4.371 18.382 1.960 1.00 95.44 123 GLU A O 1
ATOM 911 N N . LYS A 1 124 ? -5.691 17.685 0.264 1.00 95.50 124 LYS A N 1
ATOM 912 C CA . LYS A 1 124 ? -5.203 16.293 0.239 1.00 95.50 124 LYS A CA 1
ATOM 913 C C . LYS A 1 124 ? -3.770 16.181 -0.277 1.00 95.50 124 LYS A C 1
ATOM 915 O O . LYS A 1 124 ? -3.026 15.295 0.132 1.00 95.50 124 LYS A O 1
ATOM 920 N N . LYS A 1 125 ? -3.359 17.058 -1.195 1.00 91.94 125 LYS A N 1
ATOM 921 C CA . LYS A 1 125 ? -1.974 17.132 -1.674 1.00 91.94 125 LYS A CA 1
ATOM 922 C C . LYS A 1 125 ? -1.035 17.674 -0.596 1.00 91.94 125 LYS A C 1
ATOM 924 O O . LYS A 1 125 ? 0.087 17.192 -0.488 1.00 91.94 125 LYS A O 1
ATOM 929 N N . ALA A 1 126 ? -1.490 18.649 0.192 1.00 92.69 126 ALA A N 1
ATOM 930 C CA . ALA A 1 126 ? -0.725 19.209 1.303 1.00 92.69 126 ALA A CA 1
ATOM 931 C C . ALA A 1 126 ? -0.587 18.232 2.482 1.00 92.69 126 ALA A C 1
ATOM 933 O O . ALA A 1 126 ? 0.444 18.224 3.145 1.00 92.69 126 ALA A O 1
ATOM 934 N N . ASN A 1 127 ? -1.605 17.404 2.732 1.00 96.56 127 ASN A N 1
ATOM 935 C CA . ASN A 1 127 ? -1.566 16.356 3.746 1.00 96.56 127 ASN A CA 1
ATOM 936 C C . ASN A 1 127 ? -2.215 15.065 3.198 1.00 96.56 127 ASN A C 1
ATOM 938 O O . ASN A 1 127 ? -3.446 14.973 3.153 1.00 96.56 127 ASN A O 1
ATOM 942 N N . PRO A 1 128 ? -1.404 14.052 2.843 1.00 94.00 128 PRO A N 1
ATOM 943 C CA . PRO A 1 128 ? -1.889 12.789 2.291 1.00 94.00 128 PRO A CA 1
ATOM 944 C C . PRO A 1 128 ? -2.836 11.980 3.191 1.00 94.00 128 PRO A C 1
ATOM 946 O O . PRO A 1 128 ? -3.673 11.258 2.664 1.00 94.00 128 PRO A O 1
ATOM 949 N N . THR A 1 129 ? -2.779 12.111 4.522 1.00 96.88 129 THR A N 1
ATOM 950 C CA . THR A 1 129 ? -3.670 11.360 5.443 1.00 96.88 129 THR A CA 1
ATOM 951 C C . THR A 1 129 ? -5.142 11.771 5.316 1.00 96.88 129 THR A C 1
ATOM 953 O O . THR A 1 129 ? -6.049 11.022 5.671 1.00 96.88 129 THR A O 1
ATOM 956 N N . ARG A 1 130 ? -5.410 12.940 4.720 1.00 97.38 130 ARG A N 1
ATOM 957 C CA . ARG A 1 130 ? -6.766 13.418 4.396 1.00 97.38 130 ARG A CA 1
ATOM 958 C C . ARG A 1 130 ? -7.456 12.601 3.301 1.00 97.38 130 ARG A C 1
ATOM 960 O O . ARG A 1 130 ? -8.650 12.776 3.067 1.00 97.38 130 ARG A O 1
ATOM 967 N N . ARG A 1 131 ? -6.717 11.722 2.619 1.00 97.19 131 ARG A N 1
ATOM 968 C CA . ARG A 1 131 ? -7.242 10.769 1.630 1.00 97.19 131 ARG A CA 1
ATOM 969 C C . ARG A 1 131 ? -7.943 9.566 2.272 1.00 97.19 131 ARG A C 1
ATOM 971 O O . ARG A 1 131 ? -8.576 8.789 1.561 1.00 97.19 131 ARG A O 1
ATOM 978 N N . GLY A 1 132 ? -7.872 9.454 3.600 1.00 97.25 132 GLY A N 1
ATOM 979 C CA . GLY A 1 132 ? -8.446 8.373 4.396 1.00 97.25 132 GLY A CA 1
ATOM 980 C C . GLY A 1 132 ? -7.435 7.287 4.724 1.00 97.25 132 GLY A C 1
ATOM 981 O O . GLY A 1 132 ? -6.274 7.376 4.333 1.00 97.25 132 GLY A O 1
ATOM 982 N N . PHE A 1 133 ? -7.881 6.270 5.454 1.00 98.44 133 PHE A N 1
ATOM 983 C CA . PHE A 1 133 ? -6.991 5.254 6.007 1.00 98.44 133 PHE A CA 1
ATOM 984 C C . PHE A 1 133 ? -6.307 4.408 4.931 1.00 98.44 133 PHE A C 1
ATOM 986 O O . PHE A 1 133 ? -6.836 4.205 3.834 1.00 98.44 133 PHE A O 1
ATOM 993 N N . VAL A 1 134 ? -5.100 3.943 5.257 1.00 98.50 134 VAL A N 1
ATOM 994 C CA . VAL A 1 134 ? -4.293 3.088 4.384 1.00 98.50 134 VAL A CA 1
ATOM 995 C C . VAL A 1 134 ? -4.918 1.697 4.323 1.00 98.50 134 VAL A C 1
ATOM 997 O O . VAL A 1 134 ? -5.236 1.114 5.357 1.00 98.50 134 VAL A O 1
ATOM 1000 N N . ARG A 1 135 ? -5.046 1.154 3.113 1.00 98.19 135 ARG A N 1
ATOM 1001 C CA . ARG A 1 135 ? -5.522 -0.203 2.832 1.00 98.19 135 ARG A CA 1
ATOM 1002 C C . ARG A 1 135 ? -4.592 -0.921 1.863 1.00 98.19 135 ARG A C 1
ATOM 1004 O O . ARG A 1 135 ? -3.816 -0.292 1.143 1.00 98.19 135 ARG A O 1
ATOM 1011 N N . VAL A 1 136 ? -4.676 -2.245 1.826 1.00 98.56 136 VAL A N 1
ATOM 1012 C CA . VAL A 1 136 ? -4.028 -3.034 0.773 1.00 98.56 136 VAL A CA 1
ATOM 1013 C C . VAL A 1 136 ? -4.784 -2.816 -0.535 1.00 98.56 136 VAL A C 1
ATOM 1015 O O . VAL A 1 136 ? -6.015 -2.835 -0.555 1.00 98.56 136 VAL A O 1
ATOM 1018 N N . HIS A 1 137 ? -4.058 -2.601 -1.630 1.00 97.69 137 HIS A N 1
ATOM 1019 C CA . HIS A 1 137 ? -4.677 -2.507 -2.946 1.00 97.69 137 HIS A CA 1
ATOM 1020 C C . HIS A 1 137 ? -5.347 -3.838 -3.306 1.00 97.69 137 HIS A C 1
ATOM 1022 O O . HIS A 1 137 ? -4.686 -4.875 -3.322 1.00 97.69 137 HIS A O 1
ATOM 1028 N N . ALA A 1 138 ? -6.646 -3.818 -3.597 1.00 92.81 138 ALA A N 1
ATOM 1029 C CA . ALA A 1 138 ? -7.436 -5.035 -3.793 1.00 92.81 138 ALA A CA 1
ATOM 1030 C C . ALA A 1 138 ? -7.681 -5.395 -5.268 1.00 92.81 138 ALA A C 1
ATOM 1032 O O . ALA A 1 138 ? -8.162 -6.491 -5.546 1.00 92.81 138 ALA A O 1
ATOM 1033 N N . ASN A 1 139 ? -7.368 -4.495 -6.205 1.00 88.06 139 ASN A N 1
ATOM 1034 C CA . ASN A 1 139 ? -7.773 -4.640 -7.603 1.00 88.06 139 ASN A CA 1
ATOM 1035 C C . ASN A 1 139 ? -6.639 -5.184 -8.483 1.00 88.06 139 ASN A C 1
ATOM 1037 O O . ASN A 1 139 ? -5.453 -4.980 -8.229 1.00 88.06 139 ASN A O 1
ATOM 1041 N N . GLU A 1 140 ? -7.004 -5.890 -9.549 1.00 85.94 140 GLU A N 1
ATOM 1042 C CA . GLU A 1 140 ? -6.042 -6.384 -10.537 1.00 85.94 140 GLU A CA 1
ATOM 1043 C C . GLU A 1 140 ? -5.475 -5.231 -11.397 1.00 85.94 140 GLU A C 1
ATOM 1045 O O . GLU A 1 140 ? -6.129 -4.194 -11.543 1.00 85.94 140 GLU A O 1
ATOM 1050 N N . PRO A 1 141 ? -4.261 -5.361 -11.979 1.00 88.31 141 PRO A N 1
ATOM 1051 C CA . PRO A 1 141 ? -3.391 -6.549 -12.028 1.00 88.31 141 PRO A CA 1
ATOM 1052 C C . PRO A 1 141 ? -2.385 -6.668 -10.866 1.00 88.31 141 PRO A C 1
ATOM 1054 O O . PRO A 1 141 ? -1.517 -7.537 -10.874 1.00 88.31 141 PRO A O 1
ATOM 1057 N N . ARG A 1 142 ? -2.422 -5.745 -9.896 1.00 92.75 142 ARG A N 1
ATOM 1058 C CA . ARG A 1 142 ? -1.419 -5.630 -8.819 1.00 92.75 142 ARG A CA 1
ATOM 1059 C C . ARG A 1 142 ? -2.039 -5.852 -7.433 1.00 92.75 142 ARG A C 1
ATOM 1061 O O . ARG A 1 142 ? -1.509 -5.347 -6.437 1.00 92.75 142 ARG A O 1
ATOM 1068 N N . ALA A 1 143 ? -3.148 -6.592 -7.367 1.00 95.06 143 ALA A N 1
ATOM 1069 C CA . ALA A 1 143 ? -3.865 -6.883 -6.130 1.00 95.06 143 ALA A CA 1
ATOM 1070 C C . ALA A 1 143 ? -2.907 -7.489 -5.094 1.00 95.06 143 ALA A C 1
ATOM 1072 O O . ALA A 1 143 ? -2.100 -8.368 -5.402 1.00 95.06 143 ALA A O 1
ATOM 1073 N N . GLY A 1 144 ? -2.944 -6.973 -3.867 1.00 96.69 144 GLY A N 1
ATOM 1074 C CA . GLY A 1 144 ? -2.101 -7.432 -2.768 1.00 96.69 144 GLY A CA 1
ATOM 1075 C C . GLY A 1 144 ? -0.609 -7.116 -2.911 1.00 96.69 144 GLY A C 1
ATOM 1076 O O . GLY A 1 144 ? 0.191 -7.699 -2.189 1.00 96.69 144 GLY A O 1
ATOM 1077 N N . ARG A 1 145 ? -0.179 -6.232 -3.827 1.00 97.12 145 ARG A N 1
ATOM 1078 C CA . ARG A 1 145 ? 1.257 -5.911 -4.012 1.00 97.12 145 ARG A CA 1
ATOM 1079 C C . ARG A 1 145 ? 1.709 -4.605 -3.378 1.00 97.12 145 ARG A C 1
ATOM 1081 O O . ARG A 1 145 ? 2.900 -4.436 -3.135 1.00 97.12 145 ARG A O 1
ATOM 1088 N N . TYR A 1 146 ? 0.789 -3.689 -3.108 1.00 98.38 146 TYR A N 1
ATOM 1089 C CA . TYR A 1 146 ? 1.097 -2.381 -2.544 1.00 98.38 146 TYR A CA 1
ATOM 1090 C C . TYR A 1 146 ? -0.082 -1.842 -1.727 1.00 98.38 146 TYR A C 1
ATOM 1092 O O . TYR A 1 146 ? -1.127 -2.486 -1.618 1.00 98.38 146 TYR A O 1
ATOM 1100 N N . PHE A 1 147 ? 0.107 -0.669 -1.129 1.00 98.75 147 PHE A N 1
ATOM 1101 C CA . PHE A 1 147 ? -0.904 0.007 -0.323 1.00 98.75 147 PHE A CA 1
ATOM 1102 C C . PHE A 1 147 ? -1.518 1.189 -1.073 1.00 98.75 147 PHE A C 1
ATOM 1104 O O . PHE A 1 147 ? -0.886 1.792 -1.937 1.00 98.75 147 PHE A O 1
ATOM 1111 N N . GLU A 1 148 ? -2.716 1.598 -0.687 1.00 98.38 148 GLU A N 1
ATOM 1112 C CA . GLU A 1 148 ? -3.364 2.818 -1.163 1.00 98.38 148 GLU A CA 1
ATOM 1113 C C . GLU A 1 148 ? -4.111 3.514 -0.026 1.00 98.38 148 GLU A C 1
ATOM 1115 O O . GLU A 1 148 ? -4.455 2.896 0.979 1.00 98.38 148 GLU A O 1
ATOM 1120 N N . TYR A 1 149 ? -4.357 4.811 -0.172 1.00 98.56 149 TYR A N 1
ATOM 1121 C CA . TYR A 1 149 ? -5.312 5.517 0.676 1.00 98.56 149 TYR A CA 1
ATOM 1122 C C . TYR A 1 149 ? -6.751 5.116 0.311 1.00 98.56 149 TYR A C 1
ATOM 1124 O O . TYR A 1 149 ? -7.003 4.576 -0.769 1.00 98.56 149 TYR A O 1
ATOM 1132 N N . ALA A 1 150 ? -7.718 5.420 1.180 1.00 96.38 150 ALA A N 1
ATOM 1133 C CA . ALA A 1 150 ? -9.125 5.059 0.970 1.00 96.38 150 ALA A CA 1
ATOM 1134 C C . ALA A 1 150 ? -9.730 5.599 -0.346 1.00 96.38 150 ALA A C 1
ATOM 1136 O O . ALA A 1 150 ? -10.658 4.989 -0.886 1.00 96.38 150 ALA A O 1
ATOM 1137 N N . ASP A 1 151 ? -9.199 6.707 -0.880 1.00 94.94 151 ASP A N 1
ATOM 1138 C CA . ASP A 1 151 ? -9.580 7.277 -2.182 1.00 94.94 151 ASP A CA 1
ATOM 1139 C C . ASP A 1 151 ? -8.949 6.578 -3.409 1.00 94.94 151 ASP A C 1
ATOM 1141 O O . ASP A 1 151 ? -9.219 6.980 -4.539 1.00 94.94 151 ASP A O 1
ATOM 1145 N N . GLY A 1 152 ? -8.131 5.536 -3.210 1.00 96.19 152 GLY A N 1
ATOM 1146 C CA . GLY A 1 152 ? -7.434 4.788 -4.265 1.00 96.19 152 GLY A CA 1
ATOM 1147 C C . GLY A 1 152 ? -6.063 5.353 -4.655 1.00 96.19 152 GLY A C 1
ATOM 1148 O O . GLY A 1 152 ? -5.393 4.803 -5.529 1.00 96.19 152 GLY A O 1
ATOM 1149 N N . THR A 1 153 ? -5.606 6.443 -4.029 1.00 97.00 153 THR A N 1
ATOM 1150 C CA . THR A 1 153 ? -4.272 7.001 -4.297 1.00 97.00 153 THR A CA 1
ATOM 1151 C C . THR A 1 153 ? -3.177 6.049 -3.789 1.00 97.00 153 THR A C 1
ATOM 1153 O O . THR A 1 153 ? -3.182 5.725 -2.600 1.00 97.00 153 THR A O 1
ATOM 1156 N N . PRO A 1 154 ? -2.188 5.648 -4.615 1.00 98.00 154 PRO A N 1
ATOM 1157 C CA . PRO A 1 154 ? -1.107 4.758 -4.188 1.00 98.00 154 PRO A CA 1
ATOM 1158 C C . PRO A 1 154 ? -0.302 5.301 -2.997 1.00 98.00 154 PRO A C 1
ATOM 1160 O O . PRO A 1 154 ? 0.142 6.452 -2.991 1.00 98.00 154 PRO A O 1
ATOM 1163 N N . PHE A 1 155 ? -0.058 4.441 -2.012 1.00 98.50 155 PHE A N 1
ATOM 1164 C CA . PHE A 1 155 ? 0.695 4.718 -0.794 1.00 98.50 155 PHE A CA 1
ATOM 1165 C C . PHE A 1 155 ? 2.061 4.028 -0.858 1.00 98.50 155 PHE A C 1
ATOM 1167 O O . PHE A 1 155 ? 2.176 2.817 -0.681 1.00 98.50 155 PHE A O 1
ATOM 1174 N N . LEU A 1 156 ? 3.115 4.808 -1.116 1.00 97.94 156 LEU A N 1
ATOM 1175 C CA . LEU A 1 156 ? 4.495 4.321 -1.032 1.00 97.94 156 LEU A CA 1
ATOM 1176 C C . LEU A 1 156 ? 4.940 4.367 0.424 1.00 97.94 156 LEU A C 1
ATOM 1178 O O . LEU A 1 156 ? 5.049 5.467 0.967 1.00 97.94 156 LEU A O 1
ATOM 1182 N N . TRP A 1 157 ? 5.237 3.226 1.039 1.00 98.69 157 TRP A N 1
ATOM 1183 C CA . TRP A 1 157 ? 5.694 3.197 2.428 1.00 98.69 157 TRP A CA 1
ATOM 1184 C C . TRP A 1 157 ? 7.133 3.716 2.547 1.00 98.69 157 TRP A C 1
ATOM 1186 O O . TRP A 1 157 ? 8.079 3.052 2.125 1.00 98.69 157 TRP A O 1
ATOM 1196 N N . ILE A 1 158 ? 7.311 4.888 3.158 1.00 98.69 158 ILE A N 1
ATOM 1197 C CA . ILE A 1 158 ? 8.616 5.443 3.537 1.00 98.69 158 ILE A CA 1
ATOM 1198 C C . ILE A 1 158 ? 8.571 5.718 5.039 1.00 98.69 158 ILE A C 1
ATOM 1200 O O . ILE A 1 158 ? 8.054 6.749 5.484 1.00 98.69 158 ILE A O 1
ATOM 1204 N N . GLY A 1 159 ? 9.059 4.746 5.808 1.00 98.56 159 GLY A N 1
ATOM 1205 C CA . GLY A 1 159 ? 8.974 4.736 7.264 1.00 98.56 159 GLY A CA 1
ATOM 1206 C C . GLY A 1 159 ? 10.222 5.261 7.960 1.00 98.56 159 GLY A C 1
ATOM 1207 O O . GLY A 1 159 ? 11.318 5.168 7.413 1.00 98.56 159 GLY A O 1
ATOM 1208 N N . ASP A 1 160 ? 10.055 5.775 9.175 1.00 98.44 160 ASP A N 1
ATOM 1209 C CA . ASP A 1 160 ? 11.138 6.004 10.134 1.00 98.44 160 ASP A CA 1
ATOM 1210 C C . ASP A 1 160 ? 10.799 5.378 11.495 1.00 98.44 160 ASP A C 1
ATOM 1212 O O . ASP A 1 160 ? 9.629 5.294 11.887 1.00 98.44 160 ASP A O 1
ATOM 1216 N N . THR A 1 161 ? 11.829 4.937 12.209 1.00 97.06 161 THR A N 1
ATOM 1217 C CA . THR A 1 161 ? 11.709 4.226 13.480 1.00 97.06 161 THR A CA 1
ATOM 1218 C C . THR A 1 161 ? 11.802 5.178 14.672 1.00 97.06 161 THR A C 1
ATOM 1220 O O . THR A 1 161 ? 12.853 5.768 14.933 1.00 97.06 161 THR A O 1
ATOM 1223 N N . TRP A 1 162 ? 10.728 5.284 15.461 1.00 95.38 162 TRP A N 1
ATOM 1224 C CA . TRP A 1 162 ? 10.599 6.198 16.607 1.00 95.38 162 TRP A CA 1
ATOM 1225 C C . TRP A 1 162 ? 10.302 5.479 17.930 1.00 95.38 162 TRP A C 1
ATOM 1227 O O . TRP A 1 162 ? 9.621 6.041 18.793 1.00 95.38 162 TRP A O 1
ATOM 1237 N N . TRP A 1 163 ? 10.819 4.258 18.113 1.00 91.12 163 TRP A N 1
ATOM 1238 C CA . TRP A 1 163 ? 10.530 3.381 19.259 1.00 91.12 163 TRP A CA 1
ATOM 1239 C C . TRP A 1 163 ? 10.356 4.105 20.587 1.00 91.12 163 TRP A C 1
ATOM 1241 O O . TRP A 1 163 ? 9.334 3.950 21.243 1.00 91.12 163 TRP A O 1
ATOM 1251 N N . ASN A 1 164 ? 11.307 4.945 20.983 1.00 88.50 164 ASN A N 1
ATOM 1252 C CA . ASN A 1 164 ? 11.300 5.504 22.328 1.00 88.50 164 ASN A CA 1
ATOM 1253 C C . ASN A 1 164 ? 10.925 6.999 22.406 1.00 88.50 164 ASN A C 1
ATOM 1255 O O . ASN A 1 164 ? 11.189 7.649 23.420 1.00 88.50 164 ASN A O 1
ATOM 1259 N N . TRP A 1 165 ? 10.298 7.553 21.363 1.00 91.94 165 TRP A N 1
ATOM 1260 C CA . TRP A 1 165 ? 9.891 8.969 21.306 1.00 91.94 165 TRP A CA 1
ATOM 1261 C C . TRP A 1 165 ? 8.668 9.326 22.152 1.00 91.94 165 TRP A C 1
ATOM 1263 O O . TRP A 1 165 ? 8.370 10.503 22.337 1.00 91.94 165 TRP A O 1
ATOM 1273 N N . THR A 1 166 ? 7.990 8.328 22.710 1.00 88.69 166 THR A N 1
ATOM 1274 C CA . THR A 1 166 ? 6.865 8.490 23.642 1.00 88.69 166 THR A CA 1
ATOM 1275 C C . THR A 1 166 ? 7.256 8.240 25.097 1.00 88.69 166 THR A C 1
ATOM 1277 O O . THR A 1 166 ? 6.400 8.056 25.964 1.00 88.69 166 THR A O 1
ATOM 1280 N N . GLN A 1 167 ? 8.559 8.226 25.397 1.00 89.38 167 GLN A N 1
ATOM 1281 C CA . GLN A 1 167 ? 9.030 8.153 26.777 1.00 89.38 167 GLN A CA 1
ATOM 1282 C C . GLN A 1 167 ? 8.809 9.483 27.511 1.00 89.38 167 GLN A C 1
ATOM 1284 O O . GLN A 1 167 ? 8.933 10.569 26.939 1.00 89.38 167 GLN A O 1
ATOM 1289 N N . ARG A 1 168 ? 8.562 9.405 28.819 1.00 88.69 168 ARG A N 1
ATOM 1290 C CA . ARG A 1 168 ? 8.425 10.582 29.681 1.00 88.69 168 ARG A CA 1
ATOM 1291 C C . ARG A 1 168 ? 9.657 11.475 29.636 1.00 88.69 168 ARG A C 1
ATOM 1293 O O . ARG A 1 168 ? 10.791 10.998 29.729 1.00 88.69 168 ARG A O 1
ATOM 1300 N N . GLY A 1 169 ? 9.396 12.778 29.618 1.00 86.81 169 GLY A N 1
ATOM 1301 C CA . GLY A 1 169 ? 10.412 13.828 29.634 1.00 86.81 169 GLY A CA 1
ATOM 1302 C C . GLY A 1 169 ? 10.782 14.364 28.253 1.00 86.81 169 GLY A C 1
ATOM 1303 O O . GLY A 1 169 ? 11.522 15.338 28.191 1.00 86.81 169 GLY A O 1
ATOM 1304 N N . ILE A 1 170 ? 10.260 13.780 27.169 1.00 89.81 170 ILE A N 1
ATOM 1305 C CA . ILE A 1 170 ? 10.361 14.383 25.837 1.00 89.81 170 ILE A CA 1
ATOM 1306 C C . ILE A 1 170 ? 9.319 15.491 25.724 1.00 89.81 170 ILE A C 1
ATOM 1308 O O . ILE A 1 170 ? 8.134 15.272 25.984 1.00 89.81 170 ILE A O 1
ATOM 1312 N N . HIS A 1 171 ? 9.749 16.687 25.336 1.00 92.06 171 HIS A N 1
ATOM 1313 C CA . HIS A 1 171 ? 8.829 17.792 25.113 1.00 92.06 171 HIS A CA 1
ATOM 1314 C C . HIS A 1 171 ? 8.075 17.607 23.794 1.00 92.06 171 HIS A C 1
ATOM 1316 O O . HIS A 1 171 ? 8.656 17.237 22.773 1.00 92.06 171 HIS A O 1
ATOM 1322 N N . PHE A 1 172 ? 6.791 17.975 23.772 1.00 93.88 172 PHE A N 1
ATOM 1323 C CA . PHE A 1 172 ? 5.979 17.909 22.554 1.00 93.88 172 PHE A CA 1
ATOM 1324 C C . PHE A 1 172 ? 6.609 18.686 21.387 1.00 93.88 172 PHE A C 1
ATOM 1326 O O . PHE A 1 172 ? 6.616 18.209 20.259 1.00 93.88 172 PHE A O 1
ATOM 1333 N N . GLN A 1 173 ? 7.230 19.843 21.648 1.00 93.69 173 GLN A N 1
ATOM 1334 C CA . GLN A 1 173 ? 7.932 20.600 20.607 1.00 93.69 173 GLN A CA 1
ATOM 1335 C C . GLN A 1 173 ? 9.119 19.828 20.003 1.00 93.69 173 GLN A C 1
ATOM 1337 O O . GLN A 1 173 ? 9.361 19.932 18.802 1.00 93.69 173 GLN A O 1
ATOM 1342 N N . THR A 1 174 ? 9.835 19.032 20.799 1.00 93.38 174 THR A N 1
ATOM 1343 C CA . THR A 1 174 ? 10.926 18.175 20.315 1.00 93.38 174 THR A CA 1
ATOM 1344 C C . THR A 1 174 ? 10.387 17.090 19.386 1.00 93.38 174 THR A C 1
ATOM 1346 O O . THR A 1 174 ? 10.950 16.866 18.315 1.00 93.38 174 THR A O 1
ATOM 1349 N N . PHE A 1 175 ? 9.247 16.484 19.735 1.00 95.50 175 PHE A N 1
ATOM 1350 C CA . PHE A 1 175 ? 8.544 15.541 18.862 1.00 95.50 175 PHE A CA 1
ATOM 1351 C C . PHE A 1 175 ? 8.055 16.201 17.562 1.00 95.50 175 PHE A C 1
ATOM 1353 O O . PHE A 1 175 ? 8.248 15.648 16.481 1.00 95.50 175 PHE A O 1
ATOM 1360 N N . LYS A 1 176 ? 7.492 17.416 17.629 1.00 96.44 176 LYS A N 1
ATOM 1361 C CA . LYS A 1 176 ? 7.080 18.167 16.430 1.00 96.44 176 LYS A CA 1
ATOM 1362 C C . LYS A 1 176 ? 8.240 18.377 15.460 1.00 96.44 176 LYS A C 1
ATOM 1364 O O . LYS A 1 176 ? 8.079 18.142 14.271 1.00 96.44 176 LYS A O 1
ATOM 1369 N N . ASN A 1 177 ? 9.419 18.740 15.970 1.00 95.38 177 ASN A N 1
ATOM 1370 C CA . ASN A 1 177 ? 10.603 18.953 15.135 1.00 95.38 177 ASN A CA 1
ATOM 1371 C C . ASN A 1 177 ? 11.019 17.682 14.370 1.00 95.38 177 ASN A C 1
ATOM 1373 O O . ASN A 1 177 ? 11.437 17.781 13.219 1.00 95.38 177 ASN A O 1
ATOM 1377 N N . LEU A 1 178 ? 10.893 16.499 14.988 1.00 96.50 178 LEU A N 1
ATOM 1378 C CA . LEU A 1 178 ? 11.091 15.218 14.300 1.00 96.50 178 LEU A CA 1
ATOM 1379 C C . LEU A 1 178 ? 10.071 15.045 13.172 1.00 96.50 178 LEU A C 1
ATOM 1381 O O . LEU A 1 178 ? 10.459 14.802 12.032 1.00 96.50 178 LEU A O 1
ATOM 1385 N N . VAL A 1 179 ? 8.781 15.168 13.487 1.00 98.31 179 VAL A N 1
ATOM 1386 C CA . VAL A 1 179 ? 7.693 14.970 12.519 1.00 98.31 179 VAL A CA 1
ATOM 1387 C C . VAL A 1 179 ? 7.829 15.928 11.335 1.00 98.31 179 VAL A C 1
ATOM 1389 O O . VAL A 1 179 ? 7.759 15.485 10.192 1.00 98.31 179 VAL A O 1
ATOM 1392 N N . ASP A 1 180 ? 8.079 17.213 11.593 1.00 97.75 180 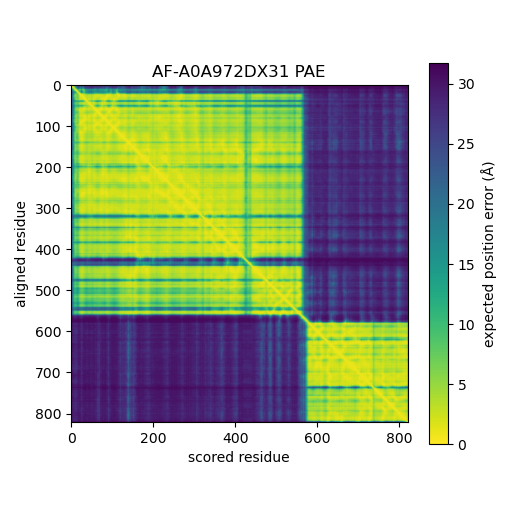ASP A N 1
ATOM 1393 C CA . ASP A 1 180 ? 8.214 18.245 10.561 1.00 97.75 180 ASP A CA 1
ATOM 1394 C C . ASP A 1 180 ? 9.398 17.954 9.627 1.00 97.75 180 ASP A C 1
ATOM 1396 O O . ASP A 1 180 ? 9.288 18.077 8.403 1.00 97.75 180 ASP A O 1
ATOM 1400 N N . ASP A 1 181 ? 10.533 17.524 10.189 1.00 97.62 181 ASP A N 1
ATOM 1401 C CA . ASP A 1 181 ? 11.704 17.121 9.410 1.00 97.62 181 ASP A CA 1
ATOM 1402 C C . ASP A 1 181 ? 11.395 15.912 8.513 1.00 97.62 181 ASP A C 1
ATOM 1404 O O . ASP A 1 181 ? 11.710 15.918 7.318 1.00 97.62 181 ASP A O 1
ATOM 1408 N N . ARG A 1 182 ? 10.722 14.897 9.064 1.00 98.12 182 ARG A N 1
ATOM 1409 C CA . ARG A 1 182 ? 10.351 13.675 8.341 1.00 98.12 182 ARG A CA 1
ATOM 1410 C C . ARG A 1 182 ? 9.322 13.925 7.249 1.00 98.12 182 ARG A 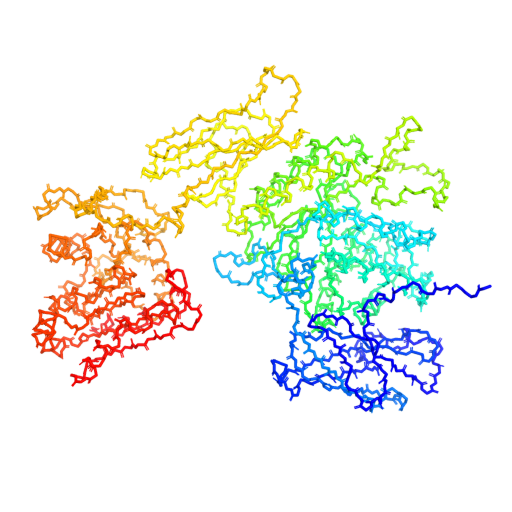C 1
ATOM 1412 O O . ARG A 1 182 ? 9.540 13.484 6.118 1.00 98.12 182 ARG A O 1
ATOM 1419 N N . ALA A 1 183 ? 8.284 14.704 7.530 1.00 97.31 183 ALA A N 1
ATOM 1420 C CA . ALA A 1 183 ? 7.296 15.110 6.538 1.00 97.31 183 ALA A CA 1
ATOM 1421 C C . ALA A 1 183 ? 7.959 15.883 5.384 1.00 97.31 183 ALA A C 1
ATOM 1423 O O . ALA A 1 183 ? 7.744 15.565 4.213 1.00 97.31 183 ALA A O 1
ATOM 1424 N N . LYS A 1 184 ? 8.861 16.829 5.692 1.00 96.25 184 LYS A N 1
ATOM 1425 C CA . LYS A 1 184 ? 9.620 17.586 4.680 1.00 96.25 184 LYS A CA 1
ATOM 1426 C C . LYS A 1 184 ? 10.528 16.697 3.824 1.00 96.25 184 LYS A C 1
ATOM 1428 O O . LYS A 1 184 ? 10.687 16.952 2.630 1.00 96.25 184 LYS A O 1
ATOM 1433 N N . LYS A 1 185 ? 11.115 15.656 4.417 1.00 96.44 185 LYS A N 1
ATOM 1434 C CA . LYS A 1 185 ? 11.916 14.635 3.722 1.00 96.44 185 LYS A CA 1
ATOM 1435 C C . LYS A 1 185 ? 11.066 13.605 2.972 1.00 96.44 185 LYS A C 1
ATOM 1437 O O . LYS A 1 185 ? 11.606 12.780 2.245 1.00 96.44 185 LYS A O 1
ATOM 1442 N N . GLY A 1 186 ? 9.742 13.666 3.090 1.00 96.50 186 GLY A N 1
ATOM 1443 C CA . GLY A 1 186 ? 8.826 12.790 2.373 1.00 96.50 186 GLY A CA 1
ATOM 1444 C C . GLY A 1 186 ? 8.612 11.424 3.023 1.00 96.50 186 GLY A C 1
ATOM 1445 O O . GLY A 1 186 ? 8.047 10.553 2.359 1.00 96.50 186 GLY A O 1
ATOM 1446 N N . PHE A 1 187 ? 9.016 11.235 4.279 1.00 98.62 187 PHE A N 1
ATOM 1447 C CA . PHE A 1 187 ? 8.548 10.114 5.092 1.00 98.62 187 PHE A CA 1
ATOM 1448 C C . PHE A 1 187 ? 7.048 10.258 5.346 1.00 98.62 187 PHE A C 1
ATOM 1450 O O . PHE A 1 187 ? 6.542 11.366 5.514 1.00 98.62 187 PHE A O 1
ATOM 1457 N N . ASN A 1 188 ? 6.340 9.136 5.360 1.00 98.44 188 ASN A N 1
ATOM 1458 C CA . ASN A 1 188 ? 4.892 9.096 5.563 1.00 98.44 188 ASN A CA 1
ATOM 1459 C C . ASN A 1 188 ? 4.442 8.000 6.535 1.00 98.44 188 ASN A C 1
ATOM 1461 O O . ASN A 1 188 ? 3.244 7.894 6.797 1.00 98.44 188 ASN A O 1
ATOM 1465 N N . VAL A 1 189 ? 5.380 7.231 7.099 1.00 98.81 189 VAL A N 1
ATOM 1466 C CA . VAL A 1 189 ? 5.130 6.329 8.227 1.00 98.81 189 VAL A CA 1
ATOM 1467 C C . VAL A 1 189 ? 6.086 6.651 9.373 1.00 98.81 189 VAL A C 1
ATOM 1469 O O . VAL A 1 189 ? 7.287 6.801 9.161 1.00 98.81 189 VAL A O 1
ATOM 1472 N N . GLY A 1 190 ? 5.559 6.746 10.591 1.00 98.25 190 GLY A N 1
ATOM 1473 C CA . GLY A 1 190 ? 6.352 6.853 11.816 1.00 98.25 190 GLY A CA 1
ATOM 1474 C C . GLY A 1 190 ? 6.029 5.696 12.747 1.00 98.25 190 GLY A C 1
ATOM 1475 O O . GLY A 1 190 ? 4.872 5.537 13.132 1.00 98.25 190 GLY A O 1
ATOM 1476 N N . GLN A 1 191 ? 7.016 4.870 13.087 1.00 97.75 191 GLN A N 1
ATOM 1477 C CA . GLN A 1 191 ? 6.807 3.703 13.942 1.00 97.75 191 GLN A CA 1
ATOM 1478 C C . GLN A 1 191 ? 7.011 4.047 15.413 1.00 97.75 191 GLN A C 1
ATOM 1480 O O . GLN A 1 191 ? 8.099 4.447 15.814 1.00 97.75 191 GLN A O 1
ATOM 1485 N N . LEU A 1 192 ? 5.969 3.902 16.225 1.00 92.31 192 LEU A N 1
ATOM 1486 C CA . LEU A 1 192 ? 5.892 4.515 17.545 1.00 92.31 192 LEU A CA 1
ATOM 1487 C C . LEU A 1 192 ? 5.317 3.552 18.591 1.00 92.31 192 LEU A C 1
ATOM 1489 O O . LEU A 1 192 ? 4.400 2.775 18.324 1.00 92.31 192 LEU A O 1
ATOM 1493 N N . PHE A 1 193 ? 5.840 3.643 19.818 1.00 87.75 193 PHE A N 1
ATOM 1494 C CA . PHE A 1 193 ? 5.345 2.875 20.959 1.00 87.75 193 PHE A CA 1
ATOM 1495 C C . PHE A 1 193 ? 4.085 3.510 21.540 1.00 87.75 193 PHE A C 1
ATOM 1497 O O . PHE A 1 193 ? 4.123 4.638 22.040 1.00 87.75 193 PHE A O 1
ATOM 1504 N N . PHE A 1 194 ? 3.012 2.723 21.605 1.00 93.81 194 PHE A N 1
ATOM 1505 C CA . PHE A 1 194 ? 1.891 2.957 22.518 1.00 93.81 194 PHE A CA 1
ATOM 1506 C C . PHE A 1 194 ? 1.879 1.855 23.589 1.00 93.81 194 PHE A C 1
ATOM 1508 O O . PHE A 1 194 ? 0.919 1.108 23.776 1.00 93.81 194 PHE A O 1
ATOM 1515 N N . ALA A 1 195 ? 3.035 1.675 24.230 1.00 88.12 195 ALA A N 1
ATOM 1516 C CA . ALA A 1 195 ? 3.380 0.414 24.866 1.00 88.12 195 ALA A CA 1
ATOM 1517 C C . ALA A 1 195 ? 2.842 0.264 26.298 1.00 88.12 195 ALA A C 1
ATOM 1519 O O . ALA A 1 195 ? 3.033 1.132 27.153 1.00 88.12 195 ALA A O 1
ATOM 1520 N N . ALA A 1 196 ? 2.275 -0.907 26.589 1.00 92.69 196 ALA A N 1
ATOM 1521 C CA . ALA A 1 196 ? 2.088 -1.410 27.943 1.00 92.69 196 ALA A CA 1
ATOM 1522 C C . ALA A 1 196 ? 3.423 -1.806 28.590 1.00 92.69 196 ALA A C 1
ATOM 1524 O O . ALA A 1 196 ? 3.576 -1.626 29.792 1.00 92.69 196 ALA A O 1
ATOM 1525 N N . ASN A 1 197 ? 4.395 -2.310 27.815 1.00 89.94 197 ASN A N 1
ATOM 1526 C CA . ASN A 1 197 ? 5.728 -2.698 28.291 1.00 89.94 197 ASN A CA 1
ATOM 1527 C C . ASN A 1 197 ? 6.860 -2.169 27.377 1.00 89.94 197 ASN A C 1
ATOM 1529 O O . ASN A 1 197 ? 7.441 -2.890 26.569 1.00 89.94 197 ASN A O 1
ATOM 1533 N N . GLY A 1 198 ? 7.196 -0.881 27.501 1.00 80.00 198 GLY A N 1
ATOM 1534 C CA . GLY A 1 198 ? 8.309 -0.277 26.751 1.00 80.00 198 GLY A CA 1
ATOM 1535 C C . GLY A 1 198 ? 9.713 -0.655 27.265 1.00 80.00 198 GLY A C 1
ATOM 1536 O O . GLY A 1 198 ? 9.878 -1.508 28.134 1.00 80.00 198 GLY A O 1
ATOM 1537 N N . TRP A 1 199 ? 10.747 0.050 26.786 1.00 78.44 199 TRP A N 1
ATOM 1538 C CA . TRP A 1 199 ? 12.166 -0.122 27.182 1.00 78.44 199 TRP A CA 1
ATOM 1539 C C . TRP A 1 199 ? 12.467 0.131 28.671 1.00 78.44 199 TRP A C 1
ATOM 1541 O O . TRP A 1 199 ? 13.566 -0.126 29.161 1.00 78.44 199 TRP A O 1
ATOM 1551 N N . GLY A 1 200 ? 11.495 0.665 29.402 1.00 79.56 200 GLY A N 1
ATOM 1552 C CA . GLY A 1 200 ? 11.540 0.881 30.836 1.00 79.56 200 GLY A CA 1
ATOM 1553 C C . GLY A 1 200 ? 10.287 1.614 31.299 1.00 79.56 200 GLY A C 1
ATOM 1554 O O . GLY A 1 200 ? 9.409 1.948 30.505 1.00 79.56 200 GLY A O 1
ATOM 1555 N N . ARG A 1 201 ? 10.215 1.935 32.597 1.00 83.88 201 ARG A N 1
ATOM 1556 C CA . ARG A 1 201 ? 9.037 2.598 33.190 1.00 83.88 201 ARG A CA 1
ATOM 1557 C C . ARG A 1 201 ? 8.669 3.935 32.558 1.00 83.88 201 ARG A C 1
ATOM 1559 O O . ARG A 1 201 ? 7.501 4.298 32.568 1.00 83.88 201 ARG A O 1
ATOM 1566 N N . ARG A 1 202 ? 9.644 4.663 32.007 1.00 85.19 202 ARG A N 1
ATOM 1567 C CA . ARG A 1 202 ? 9.379 5.943 31.334 1.00 85.19 202 ARG A CA 1
ATOM 1568 C C . ARG A 1 202 ? 8.624 5.771 30.015 1.00 85.19 202 ARG A C 1
ATOM 1570 O O . ARG A 1 202 ? 8.037 6.743 29.569 1.00 85.19 202 ARG A O 1
ATOM 1577 N N . SER A 1 203 ? 8.611 4.575 29.436 1.00 85.38 203 SER A N 1
ATOM 1578 C CA . SER A 1 203 ? 7.989 4.272 28.140 1.00 85.38 203 SER A CA 1
ATOM 1579 C C . SER A 1 203 ? 6.823 3.283 28.282 1.00 85.38 203 SER A C 1
ATOM 1581 O O . SER A 1 203 ? 6.439 2.637 27.315 1.00 85.38 203 SER A O 1
ATOM 1583 N N . SER A 1 204 ? 6.308 3.120 29.505 1.00 92.00 204 SER A N 1
ATOM 1584 C CA . SER A 1 204 ? 5.188 2.243 29.857 1.00 92.00 204 SER A CA 1
ATOM 1585 C C . SER A 1 204 ? 3.967 3.098 30.171 1.00 92.00 204 SER A C 1
ATOM 1587 O O . SER A 1 204 ? 4.033 3.954 31.057 1.00 92.00 204 SER A O 1
ATOM 1589 N N . LEU A 1 205 ? 2.866 2.859 29.461 1.00 95.44 205 LEU A N 1
ATOM 1590 C CA . LEU A 1 205 ? 1.585 3.540 29.683 1.00 95.44 205 LEU A CA 1
ATOM 1591 C C . LEU A 1 205 ? 0.749 2.906 30.791 1.00 95.44 205 LEU A C 1
ATOM 1593 O O . LEU A 1 205 ? -0.223 3.504 31.243 1.00 95.44 205 LEU A O 1
ATOM 1597 N N . LEU A 1 206 ? 1.148 1.717 31.236 1.00 95.25 206 LEU A N 1
ATOM 1598 C CA . LEU A 1 206 ? 0.550 1.022 32.362 1.00 95.25 206 LEU A CA 1
ATOM 1599 C C . LEU A 1 206 ? 1.497 0.985 33.568 1.00 95.25 206 LEU A C 1
ATOM 1601 O O . LEU A 1 206 ? 2.728 1.094 33.445 1.00 95.25 206 LEU A O 1
ATOM 1605 N N . ASP A 1 207 ? 0.899 0.783 34.737 1.00 94.12 207 ASP A N 1
ATOM 1606 C CA . ASP A 1 207 ? 1.580 0.451 35.982 1.00 94.12 207 ASP A CA 1
ATOM 1607 C C . ASP A 1 207 ? 2.319 -0.905 35.917 1.00 94.12 207 ASP A C 1
ATOM 1609 O O . ASP A 1 207 ? 2.458 -1.551 34.876 1.00 94.12 207 ASP A O 1
ATOM 1613 N N . ALA A 1 208 ? 2.861 -1.351 37.051 1.00 91.94 208 ALA A N 1
ATOM 1614 C CA . ALA A 1 208 ? 3.598 -2.607 37.111 1.00 91.94 208 ALA A CA 1
ATOM 1615 C C . ALA A 1 208 ? 2.750 -3.859 36.944 1.00 91.94 208 ALA A C 1
ATOM 1617 O O . ALA A 1 208 ? 3.258 -4.849 36.423 1.00 91.94 208 ALA A O 1
ATOM 1618 N N . GLY A 1 209 ? 1.495 -3.811 37.383 1.00 94.00 209 GLY A N 1
ATOM 1619 C CA . GLY A 1 209 ? 0.566 -4.923 37.272 1.00 94.00 209 GLY A CA 1
ATOM 1620 C C . GLY A 1 209 ? -0.160 -5.000 35.931 1.00 94.00 209 GLY A C 1
ATOM 1621 O O . GLY A 1 209 ? -0.845 -6.001 35.701 1.00 94.00 209 GLY A O 1
ATOM 1622 N N . TYR A 1 210 ? -0.010 -3.988 35.068 1.00 95.19 210 TYR A N 1
ATOM 1623 C CA . TYR A 1 210 ? -0.777 -3.785 33.833 1.00 95.19 210 TYR A CA 1
ATOM 1624 C C . TYR A 1 210 ? -2.291 -3.608 34.067 1.00 95.19 210 TYR A C 1
ATOM 1626 O O . TYR A 1 210 ? -3.127 -4.028 33.258 1.00 95.19 210 TYR A O 1
ATOM 1634 N N . ASN A 1 211 ? -2.652 -3.011 35.202 1.00 94.94 211 ASN A N 1
ATOM 1635 C CA . ASN A 1 211 ? -4.020 -2.825 35.682 1.00 94.94 211 ASN A CA 1
ATOM 1636 C C . ASN A 1 211 ? -4.441 -1.353 35.754 1.00 94.94 211 ASN A C 1
ATOM 1638 O O . ASN A 1 211 ? -5.634 -1.085 35.854 1.00 94.94 211 ASN A O 1
ATOM 1642 N N . GLU A 1 212 ? -3.507 -0.406 35.709 1.00 94.69 212 GLU A N 1
ATOM 1643 C CA . GLU A 1 212 ? -3.803 1.022 35.821 1.00 94.69 212 GLU A CA 1
ATOM 1644 C C . GLU A 1 212 ? -3.113 1.800 34.692 1.00 94.69 212 GLU A C 1
ATOM 1646 O O . GLU A 1 212 ? -1.879 1.858 34.657 1.00 94.69 212 GLU A O 1
ATOM 1651 N N . PRO A 1 213 ? -3.880 2.372 33.744 1.00 95.81 213 PRO A N 1
ATOM 1652 C CA . PRO A 1 213 ? -3.332 3.244 32.716 1.00 95.81 213 PRO A CA 1
ATOM 1653 C C . PRO A 1 213 ? -3.042 4.647 33.250 1.00 95.81 213 PRO A C 1
ATOM 1655 O O . PRO A 1 213 ? -3.850 5.229 33.975 1.00 95.81 213 PRO A O 1
ATOM 1658 N N . ASP A 1 214 ? -1.920 5.229 32.828 1.00 95.19 214 ASP A N 1
ATOM 1659 C CA . ASP A 1 214 ? -1.642 6.648 33.044 1.00 95.19 214 ASP A CA 1
ATOM 1660 C C . ASP A 1 214 ? -2.364 7.483 31.980 1.00 95.19 214 ASP A C 1
ATOM 1662 O O . ASP A 1 214 ? -1.884 7.656 30.858 1.00 95.19 214 ASP A O 1
ATOM 1666 N N . ILE A 1 215 ? -3.548 7.971 32.343 1.00 95.75 215 ILE A N 1
ATOM 1667 C CA . ILE A 1 215 ? -4.441 8.714 31.450 1.00 95.75 215 ILE A CA 1
ATOM 1668 C C . ILE A 1 215 ? -3.800 10.004 30.927 1.00 95.75 215 ILE A C 1
ATOM 1670 O O . ILE A 1 215 ? -3.883 10.276 29.731 1.00 95.75 215 ILE A O 1
ATOM 1674 N N . GLU A 1 216 ? -3.131 10.776 31.786 1.00 94.56 216 GLU A N 1
ATOM 1675 C CA . GLU A 1 216 ? -2.494 12.035 31.378 1.00 94.56 216 GLU A CA 1
ATOM 1676 C C . GLU A 1 216 ? -1.375 11.773 30.365 1.00 94.56 216 GLU A C 1
ATOM 1678 O O . GLU A 1 216 ? -1.255 12.464 29.348 1.00 94.56 216 GLU A O 1
ATOM 1683 N N . TRP A 1 217 ? -0.568 10.734 30.603 1.00 94.12 217 TRP A N 1
ATOM 1684 C CA . TRP A 1 217 ? 0.508 10.380 29.688 1.00 94.12 217 TRP A CA 1
ATOM 1685 C C . TRP A 1 217 ? -0.018 9.822 28.363 1.00 94.12 217 TRP A C 1
ATOM 1687 O O . TRP A 1 217 ? 0.479 10.197 27.300 1.00 94.12 217 TRP A O 1
ATOM 1697 N N . ILE A 1 218 ? -1.073 9.008 28.401 1.00 96.56 218 ILE A N 1
ATOM 1698 C CA . ILE A 1 218 ? -1.779 8.540 27.203 1.00 96.56 218 ILE A CA 1
ATOM 1699 C C . ILE A 1 218 ? -2.261 9.718 26.351 1.00 96.56 218 ILE A C 1
ATOM 1701 O O . ILE A 1 218 ? -1.960 9.762 25.159 1.00 96.56 218 ILE A O 1
ATOM 1705 N N . GLN A 1 219 ? -2.940 10.697 26.952 1.00 95.81 219 GLN A N 1
ATOM 1706 C CA . GLN A 1 219 ? -3.437 11.880 26.241 1.00 95.81 219 GLN A CA 1
ATOM 1707 C C . GLN A 1 219 ? -2.302 12.674 25.573 1.00 95.81 219 GLN A C 1
ATOM 1709 O O . GLN A 1 219 ? -2.457 13.167 24.456 1.00 95.81 219 GLN A O 1
ATOM 1714 N N . SER A 1 220 ? -1.131 12.755 26.213 1.00 94.44 220 SER A N 1
ATOM 1715 C CA . SER A 1 220 ? 0.038 13.416 25.617 1.00 94.44 220 SER A CA 1
ATOM 1716 C C . SER A 1 220 ? 0.558 12.696 24.362 1.00 94.44 220 SER A C 1
ATOM 1718 O O . SER A 1 220 ? 0.953 13.341 23.393 1.00 94.44 220 SER A O 1
ATOM 1720 N N . ILE A 1 221 ? 0.506 11.361 24.327 1.00 95.75 221 ILE A N 1
ATOM 1721 C CA . ILE A 1 221 ? 0.924 10.577 23.156 1.00 95.75 221 ILE A CA 1
ATOM 1722 C C . ILE A 1 221 ? -0.131 10.642 22.053 1.00 95.75 221 ILE A C 1
ATOM 1724 O O . ILE A 1 221 ? 0.218 10.723 20.877 1.00 95.75 221 ILE A O 1
ATOM 1728 N N . GLU A 1 222 ? -1.415 10.675 22.406 1.00 97.25 222 GLU A N 1
ATOM 1729 C CA . GLU A 1 222 ? -2.493 10.941 21.446 1.00 97.25 222 GLU A CA 1
ATOM 1730 C C . GLU A 1 222 ? -2.291 12.291 20.746 1.00 97.25 222 GLU A C 1
ATOM 1732 O O . GLU A 1 222 ? -2.495 12.392 19.538 1.00 97.25 222 GLU A O 1
ATOM 1737 N N . GLN A 1 223 ? -1.797 13.303 21.469 1.00 95.94 223 GLN A N 1
ATOM 1738 C CA . GLN A 1 223 ? -1.416 14.590 20.886 1.00 95.94 223 GLN A CA 1
ATOM 1739 C C . GLN A 1 223 ? -0.263 14.456 19.873 1.00 95.94 223 GLN A C 1
ATOM 1741 O O . GLN A 1 223 ? -0.301 15.079 18.810 1.00 95.94 223 GLN A O 1
ATOM 1746 N N . CYS A 1 224 ? 0.742 13.625 20.165 1.00 96.81 224 CYS A N 1
ATOM 1747 C CA . CYS A 1 224 ? 1.821 13.290 19.229 1.00 96.81 224 CYS A CA 1
ATOM 1748 C C . CYS A 1 224 ? 1.291 12.604 17.960 1.00 96.81 224 CYS A C 1
ATOM 1750 O O . CYS A 1 224 ? 1.657 12.997 16.852 1.00 96.81 224 CYS A O 1
ATOM 1752 N N . ILE A 1 225 ? 0.398 11.624 18.106 1.00 98.06 225 ILE A N 1
ATOM 1753 C CA . ILE A 1 225 ? -0.206 10.894 16.980 1.00 98.06 225 ILE A CA 1
ATOM 1754 C C . ILE A 1 225 ? -1.042 11.837 16.109 1.00 98.06 225 ILE A C 1
ATOM 1756 O O . ILE A 1 225 ? -0.870 11.869 14.890 1.00 98.06 225 ILE A O 1
ATOM 1760 N N . ALA A 1 226 ? -1.890 12.655 16.736 1.00 97.25 226 ALA A N 1
ATOM 1761 C CA . ALA A 1 226 ? -2.690 13.660 16.048 1.00 97.25 226 ALA A CA 1
ATOM 1762 C C . ALA A 1 226 ? -1.807 14.623 15.238 1.00 97.25 226 ALA A C 1
ATOM 1764 O O . ALA A 1 226 ? -2.093 14.887 14.071 1.00 97.25 226 ALA A O 1
ATOM 1765 N N . TYR A 1 227 ? -0.689 15.081 15.813 1.00 98.00 227 TYR A N 1
ATOM 1766 C CA . TYR A 1 227 ? 0.244 15.962 15.113 1.00 98.00 227 TYR A CA 1
ATOM 1767 C C . TYR A 1 227 ? 0.914 15.285 13.916 1.00 98.00 227 TYR A C 1
ATOM 1769 O O . TYR A 1 227 ? 1.004 15.874 12.840 1.00 98.00 227 TYR A O 1
ATOM 1777 N N . ALA A 1 228 ? 1.364 14.037 14.078 1.00 98.44 228 ALA A N 1
ATOM 1778 C CA . ALA A 1 228 ? 1.951 13.270 12.985 1.00 98.44 228 ALA A CA 1
ATOM 1779 C C . ALA A 1 228 ? 0.966 13.134 11.812 1.00 98.44 228 ALA A C 1
ATOM 1781 O O . ALA A 1 228 ? 1.331 13.409 10.667 1.00 98.44 228 ALA A O 1
ATOM 1782 N N . ASN A 1 229 ? -0.301 12.821 12.099 1.00 98.44 229 ASN A N 1
ATOM 1783 C CA . ASN A 1 229 ? -1.356 12.780 11.089 1.00 98.44 229 ASN A CA 1
ATOM 1784 C C . ASN A 1 229 ? -1.582 14.153 10.429 1.00 98.44 229 ASN A C 1
ATOM 1786 O O . ASN A 1 229 ? -1.679 14.234 9.205 1.00 98.44 229 ASN A O 1
ATOM 1790 N N . GLU A 1 230 ? -1.594 15.252 11.190 1.00 96.69 230 GLU A N 1
ATOM 1791 C CA . GLU A 1 230 ? -1.715 16.616 10.645 1.00 96.69 230 GLU A CA 1
ATOM 1792 C C . GLU A 1 230 ? -0.572 17.006 9.694 1.00 96.69 230 GLU A C 1
ATOM 1794 O O . GLU A 1 230 ? -0.792 17.811 8.784 1.00 96.69 230 GLU A O 1
ATOM 1799 N N . GLN A 1 231 ? 0.607 16.396 9.847 1.00 97.62 231 GLN A N 1
ATOM 1800 C CA . GLN A 1 231 ? 1.755 16.561 8.947 1.00 97.62 231 GLN A CA 1
ATOM 1801 C C . GLN A 1 231 ? 1.821 15.512 7.822 1.00 97.62 231 GLN A C 1
ATOM 1803 O O . GLN A 1 231 ? 2.780 15.484 7.053 1.00 97.62 231 GLN A O 1
ATOM 1808 N N . GLY A 1 232 ? 0.805 14.655 7.682 1.00 97.44 232 GLY A N 1
ATOM 1809 C CA . GLY A 1 232 ? 0.747 13.656 6.613 1.00 97.44 232 GLY A CA 1
ATOM 1810 C C . GLY A 1 232 ? 1.464 12.342 6.905 1.00 97.44 232 GLY A C 1
ATOM 1811 O O . GLY A 1 232 ? 1.686 11.562 5.978 1.00 97.44 232 GLY A O 1
ATOM 1812 N N . ILE A 1 233 ? 1.793 12.074 8.170 1.00 98.62 233 ILE A N 1
ATOM 1813 C CA . ILE A 1 233 ? 2.421 10.830 8.612 1.00 98.62 233 ILE A CA 1
ATOM 1814 C C . ILE A 1 233 ? 1.369 9.909 9.238 1.00 98.62 233 ILE A C 1
ATOM 1816 O O . ILE A 1 233 ? 0.691 10.268 10.200 1.00 98.62 233 ILE A O 1
ATOM 1820 N N . THR A 1 234 ? 1.257 8.699 8.693 1.00 98.62 234 THR A N 1
ATOM 1821 C CA . THR A 1 234 ? 0.483 7.599 9.287 1.00 98.62 234 THR A CA 1
ATOM 1822 C C . THR A 1 234 ? 1.317 6.953 10.389 1.00 98.62 234 THR A C 1
ATOM 1824 O O . THR A 1 234 ? 2.502 6.684 10.188 1.00 98.62 234 THR A O 1
ATOM 1827 N N . VAL A 1 235 ? 0.739 6.722 11.567 1.00 98.44 235 VAL A N 1
ATOM 1828 C CA . VAL A 1 235 ? 1.513 6.217 12.710 1.00 98.44 235 VAL A CA 1
ATOM 1829 C C . VAL A 1 235 ? 1.371 4.706 12.820 1.00 98.44 235 VAL A C 1
ATOM 1831 O O . VAL A 1 235 ? 0.274 4.177 12.956 1.00 98.44 235 VAL A O 1
ATOM 1834 N N . TRP A 1 236 ? 2.492 4.002 12.781 1.00 98.06 236 TRP A N 1
ATOM 1835 C CA . TRP A 1 236 ? 2.542 2.566 13.004 1.00 98.06 236 TRP A CA 1
ATOM 1836 C C . TRP A 1 236 ? 2.625 2.295 14.505 1.00 98.06 236 TRP A C 1
ATOM 1838 O O . TRP A 1 236 ? 3.577 2.723 15.159 1.00 98.06 236 TRP A O 1
ATOM 1848 N N . ILE A 1 237 ? 1.601 1.641 15.052 1.00 97.00 237 ILE A N 1
ATOM 1849 C CA . ILE A 1 237 ? 1.377 1.484 16.489 1.00 97.00 237 ILE A CA 1
ATOM 1850 C C . ILE A 1 237 ? 1.489 0.015 16.868 1.00 97.00 237 ILE A C 1
ATOM 1852 O O . ILE A 1 237 ? 0.764 -0.831 16.341 1.00 97.00 237 ILE A O 1
ATOM 1856 N N . HIS A 1 238 ? 2.317 -0.265 17.871 1.00 93.94 238 HIS A N 1
ATOM 1857 C CA . HIS A 1 238 ? 2.257 -1.525 18.598 1.00 93.94 238 HIS A CA 1
ATOM 1858 C C . HIS A 1 238 ? 2.196 -1.283 20.119 1.00 93.94 238 HIS A C 1
ATOM 1860 O O . HIS A 1 238 ? 2.932 -0.438 20.648 1.00 93.94 238 HIS A O 1
ATOM 1866 N N . PRO A 1 239 ? 1.329 -2.007 20.848 1.00 94.75 239 PRO A N 1
ATOM 1867 C CA . PRO A 1 239 ? 1.155 -1.822 22.285 1.00 94.75 239 PRO A CA 1
ATOM 1868 C C . PRO A 1 239 ? 1.992 -2.750 23.163 1.00 94.75 239 PRO A C 1
ATOM 1870 O O . PRO A 1 239 ? 2.026 -2.565 24.377 1.00 94.75 239 PRO A O 1
ATOM 1873 N N . TRP A 1 240 ? 2.650 -3.746 22.578 1.00 95.38 240 TRP A N 1
ATOM 1874 C CA . TRP A 1 240 ? 3.444 -4.733 23.306 1.00 95.38 240 TRP A CA 1
ATOM 1875 C C . TRP A 1 240 ? 4.810 -4.928 22.648 1.00 95.38 240 TRP A C 1
ATOM 1877 O O . TRP A 1 240 ? 4.961 -4.729 21.441 1.00 95.38 240 TRP A O 1
ATOM 1887 N N . TRP A 1 241 ? 5.793 -5.336 23.444 1.00 93.69 241 TRP A N 1
ATOM 1888 C CA . TRP A 1 241 ? 7.046 -5.945 22.989 1.00 93.69 241 TRP A CA 1
ATOM 1889 C C . TRP A 1 241 ? 7.138 -7.341 23.604 1.00 93.69 241 TRP A C 1
ATOM 1891 O O . TRP A 1 241 ? 6.884 -7.478 24.807 1.00 93.69 241 TRP A O 1
ATOM 1901 N N . SER A 1 242 ? 7.477 -8.370 22.825 1.00 93.44 242 SER A N 1
ATOM 1902 C CA . SER A 1 242 ? 7.669 -9.704 23.411 1.00 93.44 242 SER A CA 1
ATOM 1903 C C . SER A 1 242 ? 8.892 -9.719 24.328 1.00 93.44 242 SER A C 1
ATOM 1905 O O . SER A 1 242 ? 9.914 -9.105 24.034 1.00 93.44 242 SER A O 1
ATOM 1907 N N . ARG A 1 243 ? 8.784 -10.378 25.479 1.00 90.88 243 ARG A N 1
ATOM 1908 C CA . ARG A 1 243 ? 9.845 -10.470 26.490 1.00 90.88 243 ARG A CA 1
ATOM 1909 C C . ARG A 1 243 ? 9.772 -11.831 27.169 1.00 90.88 243 ARG A C 1
ATOM 1911 O O . ARG A 1 243 ? 8.707 -12.447 27.204 1.00 90.88 243 ARG A O 1
ATOM 1918 N N . GLU A 1 244 ? 10.874 -12.247 27.779 1.00 91.31 244 GLU A N 1
ATOM 1919 C CA . GLU A 1 244 ? 10.924 -13.428 28.636 1.00 91.31 244 GLU A CA 1
ATOM 1920 C C . GLU A 1 244 ? 9.783 -13.416 29.672 1.00 91.31 244 GLU A C 1
ATOM 1922 O O . GLU A 1 244 ? 9.584 -12.428 30.387 1.00 91.31 244 GLU A O 1
ATOM 1927 N N . LYS A 1 245 ? 9.044 -14.533 29.751 1.00 93.38 245 LYS A N 1
ATOM 1928 C CA . LYS A 1 245 ? 7.932 -14.761 30.694 1.00 93.38 245 LYS A CA 1
ATOM 1929 C C . LYS A 1 245 ? 6.802 -13.732 30.592 1.00 93.38 245 LYS A C 1
ATOM 1931 O O . LYS A 1 245 ? 6.246 -13.275 31.600 1.00 93.38 245 LYS A O 1
ATOM 1936 N N . LEU A 1 246 ? 6.467 -13.302 29.377 1.00 94.56 246 LEU A N 1
ATOM 1937 C CA . LEU A 1 246 ? 5.339 -12.399 29.155 1.00 94.56 246 LEU A CA 1
ATOM 1938 C C . LEU A 1 246 ? 3.999 -13.064 29.516 1.00 94.56 246 LEU A C 1
ATOM 1940 O O . LEU A 1 246 ? 3.097 -12.389 30.017 1.00 94.56 246 LEU A O 1
ATOM 1944 N N . ASP A 1 247 ? 3.895 -14.379 29.331 1.00 96.25 247 ASP A N 1
ATOM 1945 C CA . ASP A 1 247 ? 2.792 -15.227 29.790 1.00 96.25 247 ASP A CA 1
ATOM 1946 C C . ASP A 1 247 ? 2.572 -15.173 31.315 1.00 96.25 247 ASP A C 1
ATOM 1948 O O . ASP A 1 247 ? 1.428 -15.105 31.764 1.00 96.25 247 ASP A O 1
ATOM 1952 N N . GLU A 1 248 ? 3.645 -15.130 32.110 1.00 95.75 248 GLU A N 1
ATOM 1953 C CA . GLU A 1 248 ? 3.571 -15.021 33.574 1.00 95.75 248 GLU A CA 1
ATOM 1954 C C . GLU A 1 248 ? 3.363 -13.570 34.045 1.00 95.75 248 GLU A C 1
ATOM 1956 O O . GLU A 1 248 ? 2.596 -13.302 34.973 1.00 95.75 248 GLU A O 1
ATOM 1961 N N . THR A 1 249 ? 4.068 -12.613 33.433 1.00 94.12 249 THR A N 1
ATOM 1962 C CA . THR A 1 249 ? 4.106 -11.219 33.913 1.00 94.12 249 THR A CA 1
ATOM 1963 C C . THR A 1 249 ? 2.874 -10.410 33.499 1.00 94.12 249 THR A C 1
ATOM 1965 O O . THR A 1 249 ? 2.299 -9.682 34.318 1.00 94.12 249 THR A O 1
ATOM 1968 N N . ALA A 1 250 ? 2.443 -10.534 32.242 1.00 95.06 250 ALA A N 1
ATOM 1969 C CA . ALA A 1 250 ? 1.236 -9.894 31.724 1.00 95.06 250 ALA A CA 1
ATOM 1970 C C . ALA A 1 250 ? 0.093 -10.905 31.597 1.00 95.06 250 ALA A C 1
ATOM 1972 O O . ALA A 1 250 ? -0.986 -10.688 32.153 1.00 95.06 250 ALA A O 1
ATOM 1973 N N . GLY A 1 251 ? 0.359 -12.012 30.908 1.00 95.81 251 GLY A N 1
ATOM 1974 C CA . GLY A 1 251 ? -0.614 -13.040 30.576 1.00 95.81 251 GLY A CA 1
ATOM 1975 C C . GLY A 1 251 ? -1.625 -12.625 29.494 1.00 95.81 251 GLY A C 1
ATOM 1976 O O . GLY A 1 251 ? -1.788 -11.438 29.189 1.00 95.81 251 GLY A O 1
ATOM 1977 N N . PRO A 1 252 ? -2.350 -13.601 28.911 1.00 95.81 252 PRO A N 1
ATOM 1978 C CA . PRO A 1 252 ? -3.215 -13.372 27.752 1.00 95.81 252 PRO A CA 1
ATOM 1979 C C . PRO A 1 252 ? -4.320 -12.322 27.951 1.00 95.81 252 PRO A C 1
ATOM 1981 O O . PRO A 1 252 ? -4.581 -11.521 27.054 1.00 95.81 252 PRO A O 1
ATOM 1984 N N . GLU A 1 253 ? -4.974 -12.313 29.118 1.00 95.06 253 GLU A N 1
ATOM 1985 C CA . GLU A 1 253 ? -6.114 -11.424 29.394 1.00 95.06 253 GLU A CA 1
ATOM 1986 C C . GLU A 1 253 ? -5.698 -9.953 29.397 1.00 95.06 253 GLU A C 1
ATOM 1988 O O . GLU A 1 253 ? -6.310 -9.146 28.698 1.00 95.06 253 GLU A O 1
ATOM 1993 N N . LYS A 1 254 ? -4.615 -9.607 30.103 1.00 95.94 254 LYS A N 1
ATOM 1994 C CA . LYS A 1 254 ? -4.154 -8.216 30.197 1.00 95.94 254 LYS A CA 1
ATOM 1995 C C . LYS A 1 254 ? -3.685 -7.692 28.846 1.00 95.94 254 LYS A C 1
ATOM 1997 O O . LYS A 1 254 ? -3.919 -6.527 28.527 1.00 95.94 254 LYS A O 1
ATOM 2002 N N . MET A 1 255 ? -3.070 -8.557 28.036 1.00 96.44 255 MET A N 1
ATOM 2003 C CA . MET A 1 255 ? -2.657 -8.209 26.678 1.00 96.44 255 MET A CA 1
ATOM 2004 C C . MET A 1 255 ? -3.841 -7.869 25.779 1.00 96.44 255 MET A C 1
ATOM 2006 O O . MET A 1 255 ? -3.823 -6.829 25.117 1.00 96.44 255 MET A O 1
ATOM 2010 N N . ARG A 1 256 ? -4.888 -8.702 25.801 1.00 96.31 256 ARG A N 1
ATOM 2011 C CA . ARG A 1 256 ? -6.130 -8.455 25.057 1.00 96.31 256 ARG A CA 1
ATOM 2012 C C . ARG A 1 256 ? -6.869 -7.220 25.567 1.00 96.31 256 ARG A C 1
ATOM 2014 O O . ARG A 1 256 ? -7.325 -6.412 24.763 1.00 96.31 256 ARG A O 1
ATOM 2021 N N . ARG A 1 257 ? -6.942 -7.039 26.888 1.00 96.94 257 ARG A N 1
ATOM 2022 C CA . ARG A 1 257 ? -7.566 -5.874 27.528 1.00 96.94 257 ARG A CA 1
ATOM 2023 C C . ARG A 1 257 ? -6.912 -4.564 27.097 1.00 96.94 257 ARG A C 1
ATOM 2025 O O . ARG A 1 257 ? -7.615 -3.626 26.725 1.00 96.94 257 ARG A O 1
ATOM 2032 N N . TRP A 1 258 ? -5.579 -4.512 27.109 1.00 97.25 258 TRP A N 1
ATOM 2033 C CA . TRP A 1 258 ? -4.851 -3.333 26.648 1.00 97.25 258 TRP A CA 1
ATOM 2034 C C . TRP A 1 258 ? -5.128 -3.054 25.172 1.00 97.25 258 TRP A C 1
ATOM 2036 O O . TRP A 1 258 ? -5.435 -1.922 24.824 1.00 97.25 258 TRP A O 1
ATOM 2046 N N . TRP A 1 259 ? -5.118 -4.083 24.320 1.00 97.19 259 TRP A N 1
ATOM 2047 C CA . TRP A 1 259 ? -5.427 -3.932 22.897 1.00 97.19 259 TRP A CA 1
ATOM 2048 C C . TRP A 1 259 ? -6.804 -3.316 22.634 1.00 97.19 259 TRP A C 1
ATOM 2050 O O . TRP A 1 259 ? -6.884 -2.356 21.871 1.00 97.19 259 TRP A O 1
ATOM 2060 N N . ARG A 1 260 ? -7.863 -3.785 23.310 1.00 96.88 260 ARG A N 1
ATOM 2061 C CA . ARG A 1 260 ? -9.197 -3.165 23.198 1.00 96.88 260 ARG A CA 1
ATOM 2062 C C . ARG A 1 260 ? -9.152 -1.685 23.549 1.00 96.88 260 ARG A C 1
ATOM 2064 O O . ARG A 1 260 ? -9.615 -0.850 22.782 1.00 96.88 260 ARG A O 1
ATOM 2071 N N . TYR A 1 261 ? -8.517 -1.358 24.672 1.00 97.69 261 TYR A N 1
ATOM 2072 C CA . TYR A 1 261 ? -8.395 0.025 25.115 1.00 97.69 261 TYR A CA 1
ATOM 2073 C C . TYR A 1 261 ? -7.624 0.899 24.118 1.00 97.69 261 TYR A C 1
ATOM 2075 O O . TYR A 1 261 ? -8.028 2.028 23.860 1.00 97.69 261 TYR A O 1
ATOM 2083 N N . VAL A 1 262 ? -6.549 0.382 23.514 1.00 98.00 262 VAL A N 1
ATOM 2084 C CA . VAL A 1 262 ? -5.804 1.091 22.464 1.00 98.00 262 VAL A CA 1
ATOM 2085 C C . VAL A 1 262 ? -6.678 1.340 21.237 1.00 98.00 262 VAL A C 1
ATOM 2087 O O . VAL A 1 262 ? -6.719 2.468 20.753 1.00 98.00 262 VAL A O 1
ATOM 2090 N N . ILE A 1 263 ? -7.410 0.330 20.760 1.00 97.81 263 ILE A N 1
ATOM 2091 C CA . ILE A 1 263 ? -8.282 0.446 19.581 1.00 97.81 263 ILE A CA 1
ATOM 2092 C C . ILE A 1 263 ? -9.384 1.474 19.834 1.00 97.81 263 ILE A C 1
ATOM 2094 O O . ILE A 1 263 ? -9.538 2.406 19.049 1.00 97.81 263 ILE A O 1
ATOM 2098 N N . HIS A 1 264 ? -10.089 1.382 20.966 1.00 97.31 264 HIS A N 1
ATOM 2099 C CA . HIS A 1 264 ? -11.169 2.319 21.314 1.00 97.31 264 HIS A CA 1
ATOM 2100 C C . HIS A 1 264 ? -10.688 3.774 21.325 1.00 97.31 264 HIS A C 1
ATOM 2102 O O . HIS A 1 264 ? -11.436 4.685 20.976 1.00 97.31 264 HIS A O 1
ATOM 2108 N N . ARG A 1 265 ? -9.423 3.996 21.694 1.00 97.88 265 ARG A N 1
ATOM 2109 C CA . ARG A 1 265 ? -8.807 5.323 21.748 1.00 97.88 265 ARG A CA 1
ATOM 2110 C C . ARG A 1 265 ? -8.266 5.797 20.406 1.00 97.88 265 ARG A C 1
ATOM 2112 O O . ARG A 1 265 ? -8.381 6.984 20.100 1.00 97.88 265 ARG A O 1
ATOM 2119 N N . LEU A 1 266 ? -7.651 4.916 19.625 1.00 98.44 266 LEU A N 1
ATOM 2120 C CA . LEU A 1 266 ? -6.822 5.310 18.486 1.00 98.44 266 LEU A CA 1
ATOM 2121 C C . LEU A 1 266 ? -7.427 4.990 17.114 1.00 98.44 266 LEU A C 1
ATOM 2123 O O . LEU A 1 266 ? -6.956 5.549 16.130 1.00 98.44 266 LEU A O 1
ATOM 2127 N N . ALA A 1 267 ? -8.478 4.172 17.022 1.00 98.25 267 ALA A N 1
ATOM 2128 C CA . ALA A 1 267 ? -9.014 3.718 15.736 1.00 98.25 267 ALA A CA 1
ATOM 2129 C C . ALA A 1 267 ? -9.605 4.834 14.859 1.00 98.25 267 ALA A C 1
ATOM 2131 O O . ALA A 1 267 ? -9.774 4.642 13.671 1.00 98.25 267 ALA A O 1
ATOM 2132 N N . ALA A 1 268 ? -9.908 6.023 15.382 1.00 98.25 268 ALA A N 1
ATOM 2133 C CA . ALA A 1 268 ? -10.314 7.137 14.518 1.00 98.25 268 ALA A CA 1
ATOM 2134 C C . ALA A 1 268 ? -9.127 7.831 13.810 1.00 98.25 268 ALA A C 1
ATOM 2136 O O . ALA A 1 268 ? -9.342 8.613 12.887 1.00 98.25 268 ALA A O 1
ATOM 2137 N N . TYR A 1 269 ? -7.887 7.607 14.255 1.00 98.50 269 TYR A N 1
ATOM 2138 C CA . TYR A 1 269 ? -6.687 8.251 13.711 1.00 98.50 269 TYR A CA 1
ATOM 2139 C C . TYR A 1 269 ? -6.127 7.489 12.505 1.00 98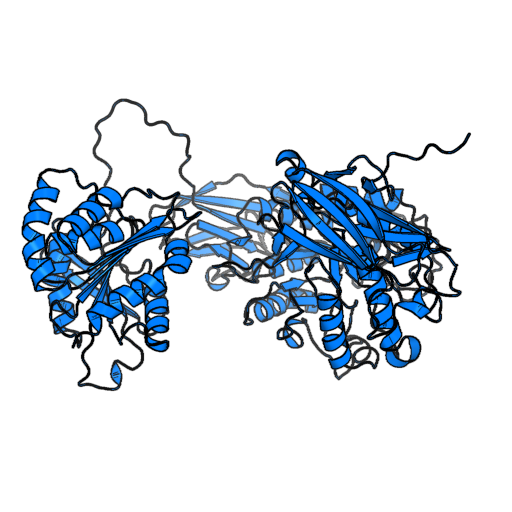.50 269 TYR A C 1
ATOM 2141 O O . TYR A 1 269 ? -6.398 6.311 12.325 1.00 98.50 269 TYR A O 1
ATOM 2149 N N . ASN A 1 270 ? -5.273 8.138 11.705 1.00 97.81 270 ASN A N 1
ATOM 2150 C CA . ASN A 1 270 ? -4.517 7.448 10.658 1.00 97.81 270 ASN A CA 1
ATOM 2151 C C . ASN A 1 270 ? -3.388 6.628 11.297 1.00 97.81 270 ASN A C 1
ATOM 2153 O O . ASN A 1 270 ? -2.274 7.129 11.514 1.00 97.81 270 ASN A O 1
ATOM 2157 N N . VAL A 1 271 ? -3.696 5.367 11.592 1.00 98.44 271 VAL A N 1
ATOM 2158 C CA . VAL A 1 271 ? -2.791 4.410 12.231 1.00 98.44 271 VAL A CA 1
ATOM 2159 C C . VAL A 1 271 ? -2.637 3.128 11.415 1.00 98.44 271 VAL A C 1
ATOM 2161 O O . VAL A 1 271 ? -3.432 2.827 10.530 1.00 98.44 271 VAL A O 1
ATOM 2164 N N . ILE A 1 272 ? -1.580 2.376 11.704 1.00 98.69 272 ILE A N 1
ATOM 2165 C CA . ILE A 1 272 ? -1.354 1.013 11.212 1.00 98.69 272 ILE A CA 1
ATOM 2166 C C . ILE A 1 272 ? -1.132 0.136 12.434 1.00 98.69 272 ILE A C 1
ATOM 2168 O O . ILE A 1 272 ? -0.287 0.462 13.274 1.00 98.69 272 ILE A O 1
ATOM 2172 N N . TRP A 1 273 ? -1.860 -0.971 12.542 1.00 98.69 273 TRP A N 1
ATOM 2173 C CA . TRP A 1 273 ? -1.747 -1.846 13.700 1.00 98.69 273 TRP A CA 1
ATOM 2174 C C . TRP A 1 273 ? -0.594 -2.827 13.556 1.00 98.69 273 TRP A C 1
ATOM 2176 O O . TRP A 1 273 ? -0.378 -3.439 12.509 1.00 98.69 273 TRP A O 1
ATOM 2186 N N . THR A 1 274 ? 0.139 -3.039 14.643 1.00 98.00 274 THR A N 1
ATOM 2187 C CA . THR A 1 274 ? 1.053 -4.170 14.777 1.00 98.00 274 THR A CA 1
ATOM 2188 C C . THR A 1 274 ? 0.929 -4.809 16.143 1.00 98.00 274 THR A C 1
ATOM 2190 O O . THR A 1 274 ? 1.123 -4.143 17.152 1.00 98.00 274 THR A O 1
ATOM 2193 N N . LEU A 1 275 ? 0.638 -6.116 16.173 1.00 97.31 275 LEU A N 1
ATOM 2194 C CA . LEU A 1 275 ? 0.310 -6.858 17.402 1.00 97.31 275 LEU A CA 1
ATOM 2195 C C . LEU A 1 275 ? 1.327 -6.675 18.530 1.00 97.31 275 LEU A C 1
ATOM 2197 O O . LEU A 1 275 ? 0.948 -6.467 19.687 1.00 97.31 275 LEU A O 1
ATOM 2201 N N . ALA A 1 276 ? 2.605 -6.750 18.177 1.00 95.75 276 ALA A N 1
ATOM 2202 C CA . ALA A 1 276 ? 3.728 -6.477 19.050 1.00 95.75 276 ALA A CA 1
ATOM 2203 C C . ALA A 1 276 ? 4.984 -6.185 18.228 1.00 95.75 276 ALA A C 1
ATOM 2205 O O . ALA A 1 276 ? 5.088 -6.593 17.068 1.00 95.75 276 ALA A O 1
ATOM 2206 N N . GLY A 1 277 ? 5.937 -5.522 18.877 1.00 93.88 277 GLY A N 1
ATOM 2207 C CA . GLY A 1 277 ? 7.335 -5.528 18.482 1.00 93.88 277 GLY A CA 1
ATOM 2208 C C . GLY A 1 277 ? 7.943 -6.888 18.802 1.00 93.88 277 GLY A C 1
ATOM 2209 O O . GLY A 1 277 ? 7.731 -7.412 19.901 1.00 93.88 277 GLY A O 1
ATOM 2210 N N . GLU A 1 278 ? 8.669 -7.444 17.837 1.00 94.12 278 GLU A N 1
ATOM 2211 C CA . GLU A 1 278 ? 9.486 -8.642 18.030 1.00 94.12 278 GLU A CA 1
ATOM 2212 C C . GLU A 1 278 ? 8.723 -9.837 18.639 1.00 94.12 278 GLU A C 1
ATOM 2214 O O . GLU A 1 278 ? 9.190 -10.516 19.550 1.00 94.12 278 GLU A O 1
ATOM 2219 N N . TYR A 1 279 ? 7.506 -10.095 18.149 1.00 95.62 279 TYR A N 1
ATOM 2220 C CA . TYR A 1 279 ? 6.512 -10.965 18.802 1.00 95.62 279 TYR A CA 1
ATOM 2221 C C . TYR A 1 279 ? 6.980 -12.402 19.090 1.00 95.62 279 TYR A C 1
ATOM 2223 O O . TYR A 1 279 ? 6.427 -13.074 19.959 1.00 95.62 279 TYR A O 1
ATOM 2231 N N . ASN A 1 280 ? 7.969 -12.890 18.342 1.00 95.00 280 ASN A N 1
ATOM 2232 C CA . ASN A 1 280 ? 8.539 -14.225 18.471 1.00 95.00 280 ASN A CA 1
ATOM 2233 C C . ASN A 1 280 ? 9.767 -14.301 19.386 1.00 95.00 280 ASN A C 1
ATOM 2235 O O . ASN A 1 280 ? 10.256 -15.409 19.593 1.00 95.00 280 ASN A O 1
ATOM 2239 N N . MET A 1 281 ? 10.251 -13.192 19.960 1.00 93.12 281 MET A N 1
ATOM 2240 C CA . MET A 1 281 ? 11.292 -13.251 20.996 1.00 93.12 281 MET A CA 1
ATOM 2241 C C . MET A 1 281 ? 10.881 -14.137 22.160 1.00 93.12 281 MET A C 1
ATOM 2243 O O . MET A 1 281 ? 9.702 -14.215 22.515 1.00 93.12 281 MET A O 1
ATOM 2247 N N . ASP A 1 282 ? 11.891 -14.740 22.776 1.00 91.44 282 ASP A N 1
ATOM 2248 C CA . ASP A 1 282 ? 11.818 -15.540 23.986 1.00 91.44 282 ASP A CA 1
ATOM 2249 C C . ASP A 1 282 ? 10.767 -16.654 23.857 1.00 91.44 282 ASP A C 1
ATOM 2251 O O . ASP A 1 282 ? 9.935 -16.845 24.742 1.00 91.44 282 ASP A O 1
ATOM 2255 N N . ASN A 1 283 ? 10.781 -17.355 22.709 1.00 91.94 283 ASN A N 1
ATOM 2256 C CA . ASN A 1 283 ? 9.774 -18.340 22.301 1.00 91.94 283 ASN A CA 1
ATOM 2257 C C . ASN A 1 283 ? 8.346 -17.782 22.447 1.00 91.94 283 ASN A C 1
ATOM 2259 O O . ASN A 1 283 ? 7.525 -18.302 23.209 1.00 91.94 283 ASN A O 1
ATOM 2263 N N . TYR A 1 284 ? 8.053 -16.694 21.727 1.00 94.69 284 TYR A N 1
ATOM 2264 C CA . TYR A 1 284 ? 6.762 -15.993 21.788 1.00 94.69 284 TYR A CA 1
ATOM 2265 C C . TYR A 1 284 ? 6.415 -15.438 23.182 1.00 94.69 284 TYR A C 1
ATOM 2267 O O . TYR A 1 284 ? 5.237 -15.348 23.539 1.00 94.69 284 TYR A O 1
ATOM 2275 N N . GLY A 1 285 ? 7.429 -15.122 23.992 1.00 93.88 285 GLY A N 1
ATOM 2276 C CA . GLY A 1 285 ? 7.287 -14.676 25.377 1.00 93.88 285 GLY A CA 1
ATOM 2277 C C . GLY A 1 285 ? 6.612 -15.704 26.291 1.00 93.88 285 GLY A C 1
ATOM 2278 O O . GLY A 1 285 ? 5.996 -15.312 27.279 1.00 93.88 285 GLY A O 1
ATOM 2279 N N . GLY A 1 286 ? 6.664 -16.993 25.933 1.00 95.25 286 GLY A N 1
ATOM 2280 C CA . GLY A 1 286 ? 5.977 -18.091 26.629 1.00 95.25 286 GLY A CA 1
ATOM 2281 C C . GLY A 1 286 ? 4.508 -18.300 26.232 1.00 95.25 286 GLY A C 1
ATOM 2282 O O . GLY A 1 286 ? 3.904 -19.298 26.611 1.00 95.25 286 GLY A O 1
ATOM 2283 N N . LEU A 1 287 ? 3.920 -17.407 25.428 1.00 95.56 287 LEU A N 1
ATOM 2284 C CA . LEU A 1 287 ? 2.494 -17.452 25.064 1.00 95.56 287 LEU A CA 1
ATOM 2285 C C . LEU A 1 287 ? 2.174 -18.450 23.936 1.00 95.56 287 LEU A C 1
ATOM 2287 O O . LEU A 1 287 ? 1.021 -18.856 23.775 1.00 95.56 287 LEU A O 1
ATOM 2291 N N . GLY A 1 288 ? 3.184 -18.824 23.147 1.00 95.19 288 GLY A N 1
ATOM 2292 C CA . GLY A 1 288 ? 3.043 -19.661 21.955 1.00 95.19 288 GLY A CA 1
ATOM 2293 C C . GLY A 1 288 ? 2.446 -18.931 20.743 1.00 95.19 288 GLY A C 1
ATOM 2294 O O . GLY A 1 288 ? 1.821 -17.875 20.851 1.00 95.19 288 GLY A O 1
ATOM 2295 N N . LEU A 1 289 ? 2.632 -19.505 19.551 1.00 95.81 289 LEU A N 1
ATOM 2296 C CA . LEU A 1 289 ? 2.190 -18.906 18.284 1.00 95.81 289 LEU A CA 1
ATOM 2297 C C . LEU A 1 289 ? 0.660 -18.752 18.185 1.00 95.81 289 LEU A C 1
ATOM 2299 O O . LEU A 1 289 ? 0.176 -17.756 17.645 1.00 95.81 289 LEU A O 1
ATOM 2303 N N . ASP A 1 290 ? -0.106 -19.706 18.719 1.00 97.44 290 ASP A N 1
ATOM 2304 C CA . ASP A 1 290 ? -1.574 -19.695 18.637 1.00 97.44 290 ASP A CA 1
ATOM 2305 C C . ASP A 1 290 ? -2.197 -18.520 19.397 1.00 97.44 290 ASP A C 1
ATOM 2307 O O . ASP A 1 290 ? -3.199 -17.957 18.949 1.00 97.44 290 ASP A O 1
ATOM 2311 N N . PHE A 1 291 ? -1.574 -18.083 20.497 1.00 97.62 291 PHE A N 1
ATOM 2312 C CA . PHE A 1 291 ? -1.988 -16.861 21.180 1.00 97.62 291 PHE A CA 1
ATOM 2313 C C . PHE A 1 291 ? -1.907 -15.651 20.242 1.00 97.62 291 PHE A C 1
ATOM 2315 O O . PHE A 1 291 ? -2.862 -14.880 20.160 1.00 97.62 291 PHE A O 1
ATOM 2322 N N . TRP A 1 292 ? -0.806 -15.497 19.502 1.00 97.75 292 TRP A N 1
ATOM 2323 C CA . TRP A 1 292 ? -0.611 -14.372 18.585 1.00 97.75 292 TRP A CA 1
ATOM 2324 C C . TRP A 1 292 ? -1.580 -14.409 17.400 1.00 97.75 292 TRP A C 1
ATOM 2326 O O . TRP A 1 292 ? -2.117 -13.367 17.024 1.00 97.75 292 TRP A O 1
ATOM 2336 N N . LYS A 1 293 ? -1.884 -15.601 16.866 1.00 98.38 293 LYS A N 1
ATOM 2337 C CA . LYS A 1 293 ? -2.937 -15.787 15.848 1.00 98.38 293 LYS A CA 1
ATOM 2338 C C . LYS A 1 293 ? -4.317 -15.374 16.367 1.00 98.38 293 LYS A C 1
ATOM 2340 O O . LYS A 1 293 ? -5.060 -14.667 15.681 1.00 98.38 293 LYS A O 1
ATOM 2345 N N . GLY A 1 294 ? -4.647 -15.776 17.595 1.00 98.19 294 GLY A N 1
ATOM 2346 C CA . GLY A 1 294 ? -5.888 -15.382 18.262 1.00 98.19 294 GLY A CA 1
ATOM 2347 C C . GLY A 1 294 ? -5.951 -13.881 18.551 1.00 98.19 294 GLY A C 1
ATOM 2348 O O . GLY A 1 294 ? -6.990 -13.257 18.342 1.00 98.19 294 GLY A O 1
ATOM 2349 N N . LEU A 1 295 ? -4.835 -13.277 18.968 1.00 97.94 295 LEU A N 1
ATOM 2350 C CA . LEU A 1 295 ? -4.747 -11.839 19.213 1.00 97.94 295 LEU A CA 1
ATOM 2351 C C . LEU A 1 295 ? -4.969 -11.034 17.927 1.00 97.94 295 LEU A C 1
ATOM 2353 O O . LEU A 1 295 ? -5.711 -10.058 17.959 1.00 97.94 295 LEU A O 1
ATOM 2357 N N . GLY A 1 296 ? -4.403 -11.470 16.799 1.00 98.31 296 GLY A N 1
ATOM 2358 C CA . GLY A 1 296 ? -4.658 -10.859 15.492 1.00 98.31 296 GLY A CA 1
ATOM 2359 C C . GLY A 1 296 ? -6.127 -10.884 15.088 1.00 98.31 296 GLY A C 1
ATOM 2360 O O . GLY A 1 296 ? -6.675 -9.867 14.669 1.00 98.31 296 GLY A O 1
ATOM 2361 N N . THR A 1 297 ? -6.794 -12.015 15.320 1.00 98.25 297 THR A N 1
ATOM 2362 C CA . THR A 1 297 ? -8.238 -12.153 15.076 1.00 98.25 297 THR A CA 1
ATOM 2363 C C . THR A 1 297 ? -9.054 -11.185 15.937 1.00 98.25 297 THR A C 1
ATOM 2365 O O . THR A 1 297 ? -9.990 -10.564 15.440 1.00 98.25 297 THR A O 1
ATOM 2368 N N . LEU A 1 298 ? -8.687 -11.018 17.212 1.00 96.69 298 LEU A N 1
ATOM 2369 C CA . LEU A 1 298 ? -9.343 -10.064 18.107 1.00 96.69 298 LEU A CA 1
ATOM 2370 C C . LEU A 1 298 ? -9.155 -8.624 17.632 1.00 96.69 298 LEU A C 1
ATOM 2372 O O . LEU A 1 298 ? -10.133 -7.891 17.557 1.00 96.69 298 LEU A O 1
ATOM 2376 N N . VAL A 1 299 ? -7.921 -8.218 17.317 1.00 97.62 299 VAL A N 1
ATOM 2377 C CA . VAL A 1 299 ? -7.623 -6.834 16.911 1.00 97.62 299 VAL A CA 1
ATOM 2378 C C . VAL A 1 299 ? -8.377 -6.470 15.632 1.00 97.62 299 VAL A C 1
ATOM 2380 O O . VAL A 1 299 ? -8.997 -5.413 15.583 1.00 97.62 299 VAL A O 1
ATOM 2383 N N . ALA A 1 300 ? -8.407 -7.368 14.643 1.00 98.00 300 ALA A N 1
ATOM 2384 C CA . ALA A 1 300 ? -9.155 -7.154 13.405 1.00 98.00 300 ALA A CA 1
ATOM 2385 C C . ALA A 1 300 ? -10.677 -7.050 13.621 1.00 98.00 300 ALA A C 1
ATOM 2387 O O . ALA A 1 300 ? -11.345 -6.305 12.909 1.00 98.00 300 ALA A O 1
ATOM 2388 N N . ALA A 1 301 ? -11.231 -7.791 14.587 1.00 95.69 301 ALA A N 1
ATOM 2389 C CA . ALA A 1 301 ? -12.659 -7.756 14.904 1.00 95.69 301 ALA A CA 1
ATOM 2390 C C . ALA A 1 301 ? -13.070 -6.527 15.734 1.00 95.69 301 ALA A C 1
ATOM 2392 O O . ALA A 1 301 ? -14.217 -6.093 15.660 1.00 95.69 301 ALA A O 1
ATOM 2393 N N . GLU A 1 302 ? -12.155 -5.993 16.545 1.00 95.38 302 GLU A N 1
ATOM 2394 C CA . GLU A 1 302 ? -12.419 -4.871 17.451 1.00 95.38 302 GLU A CA 1
ATOM 2395 C C . GLU A 1 302 ? -12.305 -3.505 16.749 1.00 95.38 302 GLU A C 1
ATOM 2397 O O . GLU A 1 302 ? -12.916 -2.540 17.203 1.00 95.38 302 GLU A O 1
ATOM 2402 N N . ASP A 1 303 ? -11.536 -3.399 15.658 1.00 97.62 303 ASP A N 1
ATOM 2403 C CA . ASP A 1 303 ? -11.368 -2.152 14.903 1.00 97.62 303 ASP A CA 1
ATOM 2404 C C . ASP A 1 303 ? -12.533 -1.901 13.921 1.00 97.62 303 ASP A C 1
ATOM 2406 O O . ASP A 1 303 ? -12.621 -2.572 12.887 1.00 97.62 303 ASP A O 1
ATOM 2410 N N . PRO A 1 304 ? -13.396 -0.895 14.169 1.00 96.75 304 PRO A N 1
ATOM 2411 C CA . PRO A 1 304 ? -14.555 -0.627 13.321 1.00 96.75 304 PRO A CA 1
ATOM 2412 C C . PRO A 1 304 ? -14.199 0.005 11.967 1.00 96.75 304 PRO A C 1
ATOM 2414 O O . PRO A 1 304 ? -15.069 0.128 11.106 1.00 96.75 304 PRO A O 1
ATOM 2417 N N . PHE A 1 305 ? -12.951 0.441 11.775 1.00 97.62 305 PHE A N 1
ATOM 2418 C CA . PHE A 1 305 ? -12.491 1.086 10.545 1.00 97.62 305 PHE A CA 1
ATOM 2419 C C . PHE A 1 305 ? -11.621 0.181 9.668 1.00 97.62 305 PHE A C 1
ATOM 2421 O O . PHE A 1 305 ? -11.293 0.577 8.549 1.00 97.62 305 PHE A O 1
ATOM 2428 N N . HIS A 1 306 ? -11.286 -1.022 10.146 1.00 96.56 306 HIS A N 1
ATOM 2429 C CA . HIS A 1 306 ? -10.495 -2.018 9.422 1.00 96.56 306 HIS A CA 1
ATOM 2430 C C . HIS A 1 306 ? -9.143 -1.476 8.917 1.00 96.56 306 HIS A C 1
ATOM 2432 O O . HIS A 1 306 ? -8.813 -1.605 7.735 1.00 96.56 306 HIS A O 1
ATOM 2438 N N . HIS A 1 307 ? -8.359 -0.848 9.800 1.00 98.75 307 HIS A N 1
ATOM 2439 C CA . HIS A 1 307 ? -6.983 -0.470 9.474 1.00 98.75 307 HIS A CA 1
ATOM 2440 C C . HIS A 1 307 ? -6.152 -1.705 9.149 1.00 98.75 307 HIS A C 1
ATOM 2442 O O . HIS A 1 307 ? -6.345 -2.767 9.745 1.00 98.75 307 HIS A O 1
ATOM 2448 N N . ILE A 1 308 ? -5.157 -1.532 8.276 1.00 98.69 308 ILE A N 1
ATOM 2449 C CA . ILE A 1 308 ? -4.218 -2.613 7.986 1.00 98.69 308 ILE A CA 1
ATOM 2450 C C . ILE A 1 308 ? -3.482 -3.069 9.251 1.00 98.69 308 ILE A C 1
ATOM 2452 O O . ILE A 1 308 ? -3.009 -2.260 10.060 1.00 98.69 308 ILE A O 1
ATOM 2456 N N . LEU A 1 309 ? -3.362 -4.384 9.390 1.00 98.69 309 LEU A N 1
ATOM 2457 C CA . LEU A 1 309 ? -2.830 -5.065 10.556 1.00 98.69 309 LEU A CA 1
ATOM 2458 C C . LEU A 1 309 ? -1.658 -5.978 10.181 1.00 98.69 309 LEU A C 1
ATOM 2460 O O . LEU A 1 309 ? -1.693 -6.747 9.220 1.00 98.69 309 LEU A O 1
ATOM 2464 N N . GLY A 1 310 ? -0.600 -5.907 10.985 1.00 98.19 310 GLY A N 1
ATOM 2465 C CA . GLY A 1 310 ? 0.551 -6.793 10.889 1.00 98.19 310 GLY A CA 1
ATOM 2466 C C . GLY A 1 310 ? 1.101 -7.226 12.249 1.00 98.19 310 GLY A C 1
ATOM 2467 O O . GLY A 1 310 ? 0.491 -7.025 13.299 1.00 98.19 310 GLY A O 1
ATOM 2468 N N . VAL A 1 311 ? 2.286 -7.831 12.242 1.00 97.62 311 VAL A N 1
ATOM 2469 C CA . VAL A 1 311 ? 3.064 -8.122 13.450 1.00 97.62 311 VAL A CA 1
ATOM 2470 C C . VAL A 1 311 ? 4.556 -8.091 13.124 1.00 97.62 311 VAL A C 1
ATOM 2472 O O . VAL A 1 311 ? 4.950 -8.482 12.028 1.00 97.62 311 VAL A O 1
ATOM 2475 N N . HIS A 1 312 ? 5.384 -7.610 14.049 1.00 96.69 312 HIS A N 1
ATOM 2476 C CA . HIS A 1 312 ? 6.806 -7.393 13.804 1.00 96.69 312 HIS A CA 1
ATOM 2477 C C . HIS A 1 312 ? 7.640 -8.579 14.311 1.00 96.69 312 HIS A C 1
ATOM 2479 O O . HIS A 1 312 ? 7.611 -8.839 15.514 1.00 96.69 312 HIS A O 1
ATOM 2485 N N . PRO A 1 313 ? 8.404 -9.290 13.460 1.00 95.69 313 PRO A N 1
ATOM 2486 C CA . PRO A 1 313 ? 9.222 -10.428 13.878 1.00 95.69 313 PRO A CA 1
ATOM 2487 C C . PRO A 1 313 ? 10.628 -10.013 14.343 1.00 95.69 313 PRO A C 1
ATOM 2489 O O . PRO A 1 313 ? 11.101 -8.929 14.026 1.00 95.69 313 PRO A O 1
ATOM 2492 N N . THR A 1 314 ? 11.308 -10.927 15.025 1.00 92.50 314 THR A N 1
ATOM 2493 C CA . THR A 1 314 ? 12.753 -10.970 15.287 1.00 92.50 314 THR A CA 1
ATOM 2494 C C . THR A 1 314 ? 13.397 -12.001 14.356 1.00 92.50 314 THR A C 1
ATOM 2496 O O . THR A 1 314 ? 12.815 -13.078 14.169 1.00 92.50 314 THR A O 1
ATOM 2499 N N . PRO A 1 315 ? 14.592 -11.730 13.799 1.00 90.19 315 PRO A N 1
ATOM 2500 C CA . PRO A 1 315 ? 15.261 -12.603 12.850 1.00 90.19 315 PRO A CA 1
ATOM 2501 C C . PRO A 1 315 ? 15.870 -13.842 13.519 1.00 90.19 315 PRO A C 1
ATOM 2503 O O . PRO A 1 315 ? 16.082 -13.879 14.738 1.00 90.19 315 PRO A O 1
ATOM 2506 N N . PRO A 1 316 ? 16.270 -14.855 12.729 1.00 86.81 316 PRO A N 1
ATOM 2507 C CA . PRO A 1 316 ? 16.908 -16.052 13.261 1.00 86.81 316 PRO A CA 1
ATOM 2508 C C . PRO A 1 316 ? 18.252 -15.739 13.930 1.00 86.81 316 PRO A C 1
ATOM 2510 O O . PRO A 1 316 ? 18.946 -14.783 13.565 1.00 86.81 316 PRO A O 1
ATOM 2513 N N . ALA A 1 317 ? 18.662 -16.589 14.873 1.00 75.38 317 ALA A N 1
ATOM 2514 C CA . ALA A 1 317 ? 19.904 -16.449 15.645 1.00 75.38 317 ALA A CA 1
ATOM 2515 C C . ALA A 1 317 ? 19.996 -15.173 16.511 1.00 75.38 317 ALA A C 1
ATOM 2517 O O . ALA A 1 317 ? 21.090 -14.780 16.913 1.00 75.38 317 ALA A O 1
ATOM 2518 N N . TRP A 1 318 ? 18.857 -14.541 16.798 1.00 80.12 318 TRP A N 1
ATOM 2519 C CA . TRP A 1 318 ? 18.692 -13.633 17.932 1.00 80.12 318 TRP A CA 1
ATOM 2520 C C . TRP A 1 318 ? 17.879 -14.338 19.033 1.00 80.12 318 TRP A C 1
ATOM 2522 O O . TRP A 1 318 ? 17.790 -15.567 19.053 1.00 80.12 318 TRP A O 1
ATOM 2532 N N . SER A 1 319 ? 17.269 -13.596 19.953 1.00 78.88 319 SER A N 1
ATOM 2533 C CA . SER A 1 319 ? 16.538 -14.136 21.104 1.00 78.88 319 SER A CA 1
ATOM 2534 C C . SER A 1 319 ? 15.163 -14.709 20.746 1.00 78.88 319 SER A C 1
ATOM 2536 O O . SER A 1 319 ? 14.364 -14.932 21.639 1.00 78.88 319 SER A O 1
ATOM 2538 N N . GLY A 1 320 ? 14.874 -15.017 19.475 1.00 69.19 320 GLY A N 1
ATOM 2539 C CA . GLY A 1 320 ? 13.653 -15.735 19.065 1.00 69.19 320 GLY A CA 1
ATOM 2540 C C . GLY A 1 320 ? 13.489 -17.113 19.724 1.00 69.19 320 GLY A C 1
ATOM 2541 O O . GLY A 1 320 ? 12.382 -17.624 19.842 1.00 69.19 320 GLY A O 1
ATOM 2542 N N . GLY A 1 321 ? 14.594 -17.700 20.196 1.00 67.00 321 GLY A N 1
ATOM 2543 C CA . GLY A 1 321 ? 14.628 -19.057 20.731 1.00 67.00 321 GLY A CA 1
ATOM 2544 C C . GLY A 1 321 ? 14.589 -20.122 19.628 1.00 67.00 321 GLY A C 1
ATOM 2545 O O . GLY A 1 321 ? 14.504 -19.818 18.437 1.00 67.00 321 GLY A O 1
ATOM 2546 N N . ALA A 1 322 ? 14.742 -21.391 20.012 1.00 72.31 322 ALA A N 1
ATOM 2547 C CA . ALA A 1 322 ? 14.877 -22.495 19.056 1.00 72.31 322 ALA A CA 1
ATOM 2548 C C . ALA A 1 322 ? 13.577 -22.805 18.291 1.00 72.31 322 ALA A C 1
ATOM 2550 O O . ALA A 1 322 ? 13.628 -23.436 17.238 1.00 72.31 322 ALA A O 1
ATOM 2551 N N . GLU A 1 323 ? 12.429 -22.370 18.813 1.00 75.31 323 GLU A N 1
ATOM 2552 C CA . GLU A 1 323 ? 11.105 -22.760 18.317 1.00 75.31 323 GLU A CA 1
ATOM 2553 C C . GLU A 1 323 ? 10.472 -21.725 17.380 1.00 75.31 323 GLU A C 1
ATOM 2555 O O . GLU A 1 323 ? 9.431 -22.002 16.789 1.00 75.31 323 GLU A O 1
ATOM 2560 N N . ALA A 1 324 ? 11.086 -20.548 17.218 1.00 83.62 324 ALA A N 1
ATOM 2561 C CA . ALA A 1 324 ? 10.495 -19.449 16.459 1.00 83.62 324 ALA A CA 1
ATOM 2562 C C . ALA A 1 324 ? 11.435 -18.720 15.465 1.00 83.62 324 ALA A C 1
ATOM 2564 O O . ALA A 1 324 ? 11.364 -17.487 15.367 1.00 83.62 324 ALA A O 1
ATOM 2565 N N . PRO A 1 325 ? 12.326 -19.412 14.719 1.00 86.75 325 PRO A N 1
ATOM 2566 C CA . PRO A 1 325 ? 13.143 -18.754 13.705 1.00 86.75 325 PRO A CA 1
ATOM 2567 C C . PRO A 1 325 ? 12.289 -18.348 12.496 1.00 86.75 325 PRO A C 1
ATOM 2569 O O . PRO A 1 325 ? 11.597 -19.179 11.919 1.00 86.75 325 PRO A O 1
ATOM 2572 N N . GLN A 1 326 ? 12.377 -17.084 12.087 1.00 91.81 326 GLN A N 1
ATOM 2573 C CA . GLN A 1 326 ? 11.790 -16.586 10.839 1.00 91.81 326 GLN A CA 1
ATOM 2574 C C . GLN A 1 326 ? 12.509 -15.312 10.398 1.00 91.81 326 GLN A C 1
ATOM 2576 O O . GLN A 1 326 ? 12.925 -14.528 11.251 1.00 91.81 326 GLN A O 1
ATOM 2581 N N . TRP A 1 327 ? 12.639 -15.072 9.096 1.00 93.38 327 TRP A N 1
ATOM 2582 C CA . TRP A 1 327 ? 13.089 -13.771 8.582 1.00 93.38 327 TRP A CA 1
ATOM 2583 C C . TRP A 1 327 ? 11.927 -12.825 8.308 1.00 93.38 327 TRP A C 1
ATOM 2585 O O . TRP A 1 327 ? 12.081 -11.603 8.388 1.00 93.38 327 TRP A O 1
ATOM 2595 N N . SER A 1 328 ? 10.761 -13.375 7.991 1.00 96.25 328 SER A N 1
ATOM 2596 C CA . SER A 1 328 ? 9.544 -12.617 7.740 1.00 96.25 328 SER A CA 1
ATOM 2597 C C . SER A 1 328 ? 8.320 -13.329 8.293 1.00 96.25 328 SER A C 1
ATOM 2599 O O . SER A 1 328 ? 8.257 -14.556 8.320 1.00 96.25 328 SER A O 1
ATOM 2601 N N . THR A 1 329 ? 7.285 -12.554 8.622 1.00 97.81 329 THR A N 1
ATOM 2602 C CA . THR A 1 329 ? 5.957 -13.111 8.910 1.00 97.81 329 THR A CA 1
ATOM 2603 C C . THR A 1 329 ? 5.369 -13.899 7.737 1.00 97.81 329 THR A C 1
ATOM 2605 O O . THR A 1 329 ? 4.477 -14.717 7.958 1.00 97.81 329 THR A O 1
ATOM 2608 N N . ALA A 1 330 ? 5.894 -13.730 6.517 1.00 97.50 330 ALA A N 1
ATOM 2609 C CA . ALA A 1 330 ? 5.527 -14.541 5.358 1.00 97.50 330 ALA A CA 1
ATOM 2610 C C . ALA A 1 330 ? 5.789 -16.049 5.558 1.00 97.50 330 ALA A C 1
ATOM 2612 O O . ALA A 1 330 ? 5.110 -16.876 4.960 1.00 97.50 330 ALA A O 1
ATOM 2613 N N . GLU A 1 331 ? 6.750 -16.424 6.404 1.00 95.75 331 GLU A N 1
ATOM 2614 C CA . GLU A 1 331 ? 7.096 -17.832 6.648 1.00 95.75 331 GLU A CA 1
ATOM 2615 C C . GLU A 1 331 ? 6.121 -18.524 7.611 1.00 95.75 331 GLU A C 1
ATOM 2617 O O . GLU A 1 331 ? 5.979 -19.745 7.573 1.00 95.75 331 GLU A O 1
ATOM 2622 N N . VAL A 1 332 ? 5.455 -17.756 8.482 1.00 95.75 332 VAL A N 1
ATOM 2623 C CA . VAL A 1 332 ? 4.763 -18.301 9.666 1.00 95.75 332 VAL A CA 1
ATOM 2624 C C . VAL A 1 332 ? 3.290 -17.893 9.754 1.00 95.75 332 VAL A C 1
ATOM 2626 O O . VAL A 1 332 ? 2.475 -18.638 10.298 1.00 95.75 332 VAL A O 1
ATOM 2629 N N . LEU A 1 333 ? 2.937 -16.707 9.258 1.00 97.56 333 LEU A N 1
ATOM 2630 C CA . LEU A 1 333 ? 1.621 -16.085 9.451 1.00 97.56 333 LEU A CA 1
ATOM 2631 C C . LEU A 1 333 ? 0.951 -15.657 8.139 1.00 97.56 333 LEU A C 1
ATOM 2633 O O . LEU A 1 333 ? -0.107 -15.032 8.169 1.00 97.56 333 LEU A O 1
ATOM 2637 N N . HIS A 1 334 ? 1.540 -15.977 6.985 1.00 97.88 334 HIS A N 1
ATOM 2638 C CA . HIS A 1 334 ? 1.035 -15.522 5.690 1.00 97.88 334 HIS A CA 1
ATOM 2639 C C . HIS A 1 334 ? -0.413 -15.940 5.410 1.00 97.88 334 HIS A C 1
ATOM 2641 O O . HIS A 1 334 ? -1.162 -15.189 4.791 1.00 97.88 334 HIS A O 1
ATOM 2647 N N . ASP A 1 335 ? -0.823 -17.109 5.897 1.00 96.88 335 ASP A N 1
ATOM 2648 C CA . ASP A 1 335 ? -2.167 -17.666 5.734 1.00 96.88 335 ASP A CA 1
ATOM 2649 C C . ASP A 1 335 ? -3.219 -17.026 6.656 1.00 96.88 335 ASP A C 1
ATOM 2651 O O . ASP A 1 335 ? -4.414 -17.261 6.484 1.00 96.88 335 ASP A O 1
ATOM 2655 N N . GLN A 1 336 ? -2.804 -16.206 7.624 1.00 98.19 336 GLN A N 1
ATOM 2656 C CA . GLN A 1 336 ? -3.725 -15.595 8.571 1.00 98.19 336 GLN A CA 1
ATOM 2657 C C . GLN A 1 336 ? -4.573 -14.512 7.881 1.00 98.19 336 GLN A C 1
ATOM 2659 O O . GLN A 1 336 ? -4.003 -13.581 7.300 1.00 98.19 336 GLN A O 1
ATOM 2664 N N . PRO A 1 337 ? -5.920 -14.576 7.953 1.00 96.75 337 PRO A N 1
ATOM 2665 C CA . PRO A 1 337 ? -6.793 -13.611 7.278 1.00 96.75 337 PRO A CA 1
ATOM 2666 C C . PRO A 1 337 ? -6.624 -12.172 7.768 1.00 96.75 337 PRO A C 1
ATOM 2668 O O . PRO A 1 337 ? -6.785 -11.243 6.991 1.00 96.75 337 PRO A O 1
ATOM 2671 N N . TRP A 1 338 ? -6.285 -12.001 9.046 1.00 97.94 338 TRP A N 1
ATOM 2672 C CA . TRP A 1 338 ? -6.084 -10.696 9.677 1.00 97.94 338 TRP A CA 1
ATOM 2673 C C . TRP A 1 338 ? -4.722 -10.062 9.349 1.00 97.94 338 TRP A C 1
ATOM 2675 O O . TRP A 1 338 ? -4.503 -8.903 9.676 1.00 97.94 338 TRP A O 1
ATOM 2685 N N . LEU A 1 339 ? -3.778 -10.815 8.769 1.00 98.62 339 LEU A N 1
ATOM 2686 C CA . LEU A 1 339 ? -2.462 -10.287 8.411 1.00 98.62 339 LEU A CA 1
ATOM 2687 C C . LEU A 1 339 ? -2.550 -9.627 7.032 1.00 98.62 339 LEU A C 1
ATOM 2689 O O . LEU A 1 339 ? -2.445 -10.322 6.024 1.00 98.62 339 LEU A O 1
ATOM 2693 N N . ASP A 1 340 ? -2.697 -8.309 6.968 1.00 98.69 340 ASP A N 1
ATOM 2694 C CA . ASP A 1 340 ? -2.854 -7.587 5.698 1.00 98.69 340 ASP A CA 1
ATOM 2695 C C . ASP A 1 340 ? -1.553 -7.513 4.890 1.00 98.69 340 ASP A C 1
ATOM 2697 O O . ASP A 1 340 ? -1.562 -7.500 3.659 1.00 98.69 340 ASP A O 1
ATOM 2701 N N . TYR A 1 341 ? -0.409 -7.485 5.576 1.00 98.62 341 TYR A N 1
ATOM 2702 C CA . TYR A 1 341 ? 0.903 -7.394 4.948 1.00 98.62 341 TYR A CA 1
ATOM 2703 C C . TYR A 1 341 ? 1.978 -8.125 5.750 1.00 98.62 341 TYR A C 1
ATOM 2705 O O . TYR A 1 341 ? 1.924 -8.244 6.977 1.00 98.62 341 TYR A O 1
ATOM 2713 N N . ASN A 1 342 ? 2.988 -8.613 5.038 1.00 98.62 342 ASN A N 1
ATOM 2714 C CA . ASN A 1 342 ? 4.148 -9.239 5.638 1.00 98.62 342 ASN A CA 1
ATOM 2715 C C . ASN A 1 342 ? 5.140 -8.175 6.128 1.00 98.62 342 ASN A C 1
ATOM 2717 O O . ASN A 1 342 ? 5.334 -7.129 5.501 1.00 98.62 342 ASN A O 1
ATOM 2721 N N . GLN A 1 343 ? 5.819 -8.482 7.227 1.00 97.62 343 GLN A N 1
ATOM 2722 C CA . GLN A 1 343 ? 6.870 -7.658 7.815 1.00 97.62 343 GLN A CA 1
ATOM 2723 C C . GLN A 1 343 ? 8.162 -8.461 7.916 1.00 97.62 343 GLN A C 1
ATOM 2725 O O . GLN A 1 343 ? 8.144 -9.697 7.925 1.00 97.62 343 GLN A O 1
ATOM 2730 N N . SER A 1 344 ? 9.289 -7.765 7.998 1.00 96.88 344 SER A N 1
ATOM 2731 C CA . SER A 1 344 ? 10.590 -8.386 8.209 1.00 96.88 344 SER A CA 1
ATOM 2732 C C . SER A 1 344 ? 11.531 -7.454 8.962 1.00 96.88 344 SER A C 1
ATOM 2734 O O . SER A 1 344 ? 11.597 -6.253 8.684 1.00 96.88 344 SER A O 1
ATOM 2736 N N . GLN A 1 345 ? 12.284 -8.060 9.875 1.00 94.94 345 GLN A N 1
ATOM 2737 C CA . GLN A 1 345 ? 13.463 -7.486 10.500 1.00 94.94 345 GLN A CA 1
ATOM 2738 C C . GLN A 1 345 ? 14.692 -8.184 9.902 1.00 94.94 345 GLN A C 1
ATOM 2740 O O . GLN A 1 345 ? 14.899 -9.373 10.128 1.00 94.94 345 GLN A O 1
ATOM 2745 N N . THR A 1 346 ? 15.513 -7.473 9.126 1.00 89.69 346 THR A N 1
ATOM 2746 C CA . THR A 1 346 ? 16.705 -8.048 8.457 1.00 89.69 346 THR A CA 1
ATOM 2747 C C . THR A 1 346 ? 18.010 -7.662 9.150 1.00 89.69 346 THR A C 1
ATOM 2749 O O . THR A 1 346 ? 19.093 -7.919 8.639 1.00 89.69 346 THR A O 1
ATOM 2752 N N . ALA A 1 347 ? 17.927 -6.995 10.292 1.00 80.69 347 ALA A N 1
ATOM 2753 C CA . ALA A 1 347 ? 19.016 -6.314 10.977 1.00 80.69 347 ALA A CA 1
ATOM 2754 C C . ALA A 1 347 ? 19.698 -7.177 12.066 1.00 80.69 347 ALA A C 1
ATOM 2756 O O . ALA A 1 347 ? 19.310 -8.323 12.275 1.00 80.69 347 ALA A O 1
ATOM 2757 N N . HIS A 1 348 ? 20.744 -6.731 12.783 1.00 87.00 348 HIS A N 1
ATOM 2758 C CA . HIS A 1 348 ? 21.551 -5.496 12.663 1.00 87.00 348 HIS A CA 1
ATOM 2759 C C . HIS A 1 348 ? 23.018 -5.841 12.358 1.00 87.00 348 HIS A C 1
ATOM 2761 O O . HIS A 1 348 ? 23.922 -5.543 13.129 1.00 87.00 348 HIS A O 1
ATOM 2767 N N . ALA A 1 349 ? 23.261 -6.550 11.254 1.00 86.12 349 ALA A N 1
ATOM 2768 C CA . ALA A 1 349 ? 24.614 -6.878 10.811 1.00 86.12 349 ALA A CA 1
ATOM 2769 C C . ALA A 1 349 ? 24.698 -6.884 9.287 1.00 86.12 349 ALA A C 1
ATOM 2771 O O . ALA A 1 349 ? 23.736 -7.250 8.607 1.00 86.12 349 ALA A O 1
ATOM 2772 N N . ARG A 1 350 ? 25.880 -6.562 8.747 1.00 88.75 350 ARG A N 1
ATOM 2773 C CA . ARG A 1 350 ? 26.104 -6.462 7.297 1.00 88.75 350 ARG A CA 1
ATOM 2774 C C . ARG A 1 350 ? 25.607 -7.685 6.527 1.00 88.75 350 ARG A C 1
ATOM 2776 O O . ARG A 1 350 ? 24.856 -7.532 5.576 1.00 88.75 350 ARG A O 1
ATOM 2783 N N . TRP A 1 351 ? 25.976 -8.894 6.951 1.00 88.38 351 TRP A N 1
ATOM 2784 C CA . TRP A 1 351 ? 25.583 -10.125 6.252 1.00 88.38 351 TRP A CA 1
ATOM 2785 C C . TRP A 1 351 ? 24.063 -10.358 6.237 1.00 88.38 351 TRP A C 1
ATOM 2787 O O . TRP A 1 351 ? 23.556 -10.958 5.296 1.00 88.38 351 TRP A O 1
ATOM 2797 N N . ARG A 1 352 ? 23.334 -9.868 7.249 1.00 89.25 352 ARG A N 1
ATOM 2798 C CA . ARG A 1 352 ? 21.867 -9.941 7.299 1.00 89.25 352 ARG A CA 1
ATOM 2799 C C . ARG A 1 352 ? 21.233 -8.895 6.381 1.00 89.25 352 ARG A C 1
ATOM 2801 O O . ARG A 1 352 ? 20.274 -9.191 5.677 1.00 89.25 352 ARG A O 1
ATOM 2808 N N . ASN A 1 353 ? 21.839 -7.708 6.315 1.00 90.56 353 ASN A N 1
ATOM 2809 C CA . ASN A 1 353 ? 21.457 -6.643 5.389 1.00 90.56 353 ASN A CA 1
ATOM 2810 C C . ASN A 1 353 ? 21.558 -7.100 3.920 1.00 90.56 353 ASN A C 1
ATOM 2812 O O . ASN A 1 353 ? 20.663 -6.832 3.128 1.00 90.56 353 ASN A O 1
ATOM 2816 N N . GLU A 1 354 ? 22.603 -7.866 3.575 1.00 91.69 354 GLU A N 1
ATOM 2817 C CA . GLU A 1 354 ? 22.767 -8.522 2.259 1.00 91.69 354 GLU A CA 1
ATOM 2818 C C . GLU A 1 354 ? 21.661 -9.543 1.940 1.00 91.69 354 GLU A C 1
ATOM 2820 O O . GLU A 1 354 ? 21.432 -9.862 0.774 1.00 91.69 354 GLU A O 1
ATOM 2825 N N . TYR A 1 355 ? 20.956 -10.049 2.955 1.00 92.88 355 TYR A N 1
ATOM 2826 C CA . TYR A 1 355 ? 19.901 -11.047 2.791 1.00 92.88 355 TYR A CA 1
ATOM 2827 C C . TYR A 1 355 ? 18.514 -10.436 2.534 1.00 92.88 355 TYR A C 1
ATOM 2829 O O . TYR A 1 355 ? 17.632 -11.126 2.024 1.00 92.88 355 TYR A O 1
ATOM 2837 N N . ALA A 1 356 ? 18.327 -9.139 2.810 1.00 94.88 356 ALA A N 1
ATOM 2838 C CA . ALA A 1 356 ? 17.064 -8.421 2.616 1.00 94.88 356 ALA A CA 1
ATOM 2839 C C . ALA A 1 356 ? 16.367 -8.671 1.259 1.00 94.88 356 ALA A C 1
ATOM 2841 O O . ALA A 1 356 ? 15.185 -9.022 1.273 1.00 94.88 356 ALA A O 1
ATOM 2842 N N . PRO A 1 357 ? 17.039 -8.582 0.090 1.00 95.62 357 PRO A N 1
ATOM 2843 C CA . PRO A 1 357 ? 16.390 -8.856 -1.196 1.00 95.62 357 PRO A CA 1
ATOM 2844 C C . PRO A 1 357 ? 15.868 -10.295 -1.319 1.00 95.62 357 PRO A C 1
ATOM 2846 O O . PRO A 1 357 ? 14.823 -10.516 -1.927 1.00 95.62 357 PRO A O 1
ATOM 2849 N N . THR A 1 358 ? 16.545 -11.272 -0.706 1.00 95.56 358 THR A N 1
ATOM 2850 C CA . THR A 1 358 ? 16.096 -12.675 -0.713 1.00 95.56 358 THR A CA 1
ATOM 2851 C C . THR A 1 358 ? 14.822 -12.840 0.108 1.00 95.56 358 THR A C 1
ATOM 2853 O O . THR A 1 358 ? 13.865 -13.444 -0.371 1.00 95.56 358 THR A O 1
ATOM 2856 N N . VAL A 1 359 ? 14.784 -12.251 1.309 1.00 96.50 359 VAL A N 1
ATOM 2857 C CA . VAL A 1 359 ? 13.603 -12.281 2.189 1.00 96.50 359 VAL A CA 1
ATOM 2858 C C . VAL A 1 359 ? 12.397 -11.643 1.500 1.00 96.50 359 VAL A C 1
ATOM 2860 O O . VAL A 1 359 ? 11.302 -12.207 1.501 1.00 96.50 359 VAL A O 1
ATOM 2863 N N . VAL A 1 360 ? 12.600 -10.492 0.852 1.00 98.44 360 VAL A N 1
ATOM 2864 C CA . VAL A 1 360 ? 11.535 -9.807 0.112 1.00 98.44 360 VAL A CA 1
ATOM 2865 C C . VAL A 1 360 ? 11.051 -10.639 -1.071 1.00 98.44 360 VAL A C 1
ATOM 2867 O O . VAL A 1 360 ? 9.846 -10.827 -1.206 1.00 98.44 360 VAL A O 1
ATOM 2870 N N . ALA A 1 361 ? 11.955 -11.155 -1.907 1.00 97.56 361 ALA A N 1
ATOM 2871 C CA . ALA A 1 361 ? 11.577 -11.933 -3.086 1.00 97.56 361 ALA A CA 1
ATOM 2872 C C . ALA A 1 361 ? 10.787 -13.198 -2.710 1.00 97.56 361 ALA A C 1
ATOM 2874 O O . ALA A 1 361 ? 9.813 -13.542 -3.381 1.00 97.56 361 ALA A O 1
ATOM 2875 N N . GLN A 1 362 ? 11.165 -13.859 -1.610 1.00 97.44 362 GLN A N 1
ATOM 2876 C CA . GLN A 1 362 ? 10.435 -15.008 -1.073 1.00 97.44 362 GLN A CA 1
ATOM 2877 C C . GLN A 1 362 ? 9.020 -14.621 -0.636 1.00 97.44 362 GLN A C 1
ATOM 2879 O O . GLN A 1 362 ? 8.064 -15.246 -1.083 1.00 97.44 362 GLN A O 1
ATOM 2884 N N . ALA A 1 363 ? 8.870 -13.565 0.171 1.00 97.94 363 ALA A N 1
ATOM 2885 C CA . ALA A 1 363 ? 7.558 -13.089 0.610 1.00 97.94 363 ALA A CA 1
ATOM 2886 C C . ALA A 1 363 ? 6.683 -12.609 -0.563 1.00 97.94 363 ALA A C 1
ATOM 2888 O O . ALA A 1 363 ? 5.481 -12.865 -0.590 1.00 97.94 363 ALA A O 1
ATOM 2889 N N . TYR A 1 364 ? 7.283 -11.944 -1.551 1.00 97.69 364 TYR A N 1
ATOM 2890 C CA . TYR A 1 364 ? 6.602 -11.450 -2.746 1.00 97.69 364 TYR A CA 1
ATOM 2891 C C . TYR A 1 364 ? 6.047 -12.591 -3.617 1.00 97.69 364 TYR A C 1
ATOM 2893 O O . TYR A 1 364 ? 4.957 -12.465 -4.177 1.00 97.69 364 TYR A O 1
ATOM 2901 N N . ALA A 1 365 ? 6.749 -13.725 -3.699 1.00 96.81 365 ALA A N 1
ATOM 2902 C CA . ALA A 1 365 ? 6.323 -14.894 -4.472 1.00 96.81 365 ALA A CA 1
ATOM 2903 C C . ALA A 1 365 ? 5.155 -15.681 -3.841 1.00 96.81 365 ALA A C 1
ATOM 2905 O O . ALA A 1 365 ? 4.598 -16.572 -4.489 1.00 96.81 365 ALA A O 1
ATOM 2906 N N . MET A 1 366 ? 4.780 -15.372 -2.596 1.00 96.38 366 MET A N 1
ATOM 2907 C CA . MET A 1 366 ? 3.710 -16.071 -1.886 1.00 96.38 366 MET A CA 1
ATOM 2908 C C . MET A 1 366 ? 2.322 -15.780 -2.478 1.00 96.38 366 MET A C 1
ATOM 2910 O O . MET A 1 366 ? 2.080 -14.724 -3.071 1.00 96.38 366 MET A O 1
ATOM 2914 N N . ASN A 1 367 ? 1.410 -16.743 -2.293 1.00 93.56 367 ASN A N 1
ATOM 2915 C CA . ASN A 1 367 ? 0.006 -16.652 -2.683 1.00 93.56 367 ASN A CA 1
ATOM 2916 C C . ASN A 1 367 ? -0.910 -16.979 -1.483 1.00 93.56 367 ASN A C 1
ATOM 2918 O O . ASN A 1 367 ? -0.637 -17.960 -0.786 1.00 93.56 367 ASN A O 1
ATOM 2922 N N . PRO A 1 368 ? -2.019 -16.239 -1.283 1.00 95.56 368 PRO A N 1
ATOM 2923 C CA . PRO A 1 368 ? -2.422 -15.054 -2.049 1.00 95.56 368 PRO A CA 1
ATOM 2924 C C . PRO A 1 368 ? -1.436 -13.878 -1.876 1.00 95.56 368 PRO A C 1
ATOM 2926 O O . PRO A 1 368 ? -0.785 -13.782 -0.840 1.00 95.56 368 PRO A O 1
ATOM 2929 N N . PRO A 1 369 ? -1.298 -12.985 -2.872 1.00 97.44 369 PRO A N 1
ATOM 2930 C CA . PRO A 1 369 ? -0.438 -11.810 -2.768 1.00 97.44 369 PRO A CA 1
ATOM 2931 C C . PRO A 1 369 ? -0.689 -10.988 -1.498 1.00 97.44 369 PRO A C 1
ATOM 2933 O O . PRO A 1 369 ? -1.824 -10.596 -1.229 1.00 97.44 369 PRO A O 1
ATOM 2936 N N . LYS A 1 370 ? 0.377 -10.678 -0.753 1.00 98.50 370 LYS A N 1
ATOM 2937 C CA . LYS A 1 370 ? 0.365 -9.668 0.317 1.00 98.50 370 LYS A CA 1
ATOM 2938 C C . LYS A 1 370 ? 1.570 -8.740 0.168 1.00 98.50 370 LYS A C 1
ATOM 2940 O O . LYS A 1 370 ? 2.650 -9.232 -0.190 1.00 98.50 370 LYS A O 1
ATOM 2945 N N . PRO A 1 371 ? 1.443 -7.432 0.467 1.00 98.69 371 PRO A N 1
ATOM 2946 C CA . PRO A 1 371 ? 2.589 -6.535 0.458 1.00 98.69 371 PRO A CA 1
ATOM 2947 C C . PRO A 1 371 ? 3.648 -7.019 1.455 1.00 98.69 371 PRO A C 1
ATOM 2949 O O . PRO A 1 371 ? 3.319 -7.632 2.469 1.00 98.69 371 PRO A O 1
ATOM 2952 N N . ILE A 1 372 ? 4.920 -6.738 1.190 1.00 98.50 372 ILE A N 1
ATOM 2953 C CA . ILE A 1 372 ? 6.029 -6.975 2.124 1.00 98.50 372 ILE A CA 1
ATOM 2954 C C . ILE A 1 372 ? 6.763 -5.659 2.360 1.00 98.50 372 ILE A C 1
ATOM 2956 O O . ILE A 1 372 ? 7.029 -4.907 1.419 1.00 98.50 372 ILE A O 1
ATOM 2960 N N . VAL A 1 373 ? 7.084 -5.386 3.623 1.00 98.56 373 VAL A N 1
ATOM 2961 C CA . VAL A 1 373 ? 7.879 -4.231 4.046 1.00 98.56 373 VAL A CA 1
ATOM 2962 C C . VAL A 1 373 ? 9.008 -4.718 4.951 1.00 98.56 373 VAL A C 1
ATOM 2964 O O . VAL A 1 373 ? 8.772 -5.480 5.890 1.00 98.56 373 VAL A O 1
ATOM 2967 N N . ILE A 1 374 ? 10.233 -4.254 4.694 1.00 97.94 374 ILE A N 1
ATOM 2968 C CA . ILE A 1 374 ? 11.303 -4.336 5.696 1.00 97.94 374 ILE A CA 1
ATOM 2969 C C . ILE A 1 374 ? 11.024 -3.240 6.721 1.00 97.94 374 ILE A C 1
ATOM 2971 O O . ILE A 1 374 ? 11.211 -2.053 6.440 1.00 97.94 374 ILE A O 1
ATOM 2975 N N . THR A 1 375 ? 10.490 -3.644 7.869 1.00 97.44 375 THR A N 1
ATOM 2976 C CA . THR A 1 375 ? 10.035 -2.740 8.928 1.00 97.44 375 THR A CA 1
ATOM 2977 C C . THR A 1 375 ? 11.145 -2.378 9.897 1.00 97.44 375 THR A C 1
ATOM 2979 O O . THR A 1 375 ? 11.011 -1.372 10.582 1.00 97.44 375 THR A O 1
ATOM 2982 N N . GLU A 1 376 ? 12.23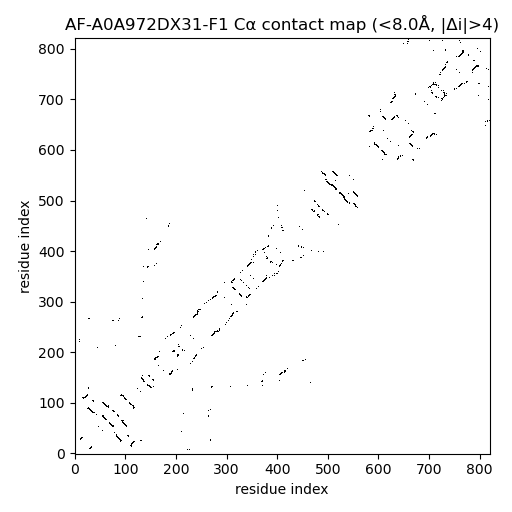0 -3.150 9.924 1.00 96.12 376 GLU A N 1
ATOM 2983 C CA . GLU A 1 376 ? 13.421 -2.852 10.714 1.00 96.12 376 GLU A CA 1
ATOM 2984 C C . GLU A 1 376 ? 14.681 -3.383 10.001 1.00 96.12 376 GLU A C 1
ATOM 2986 O O . GLU A 1 376 ? 15.011 -4.575 10.082 1.00 96.12 376 GLU A O 1
ATOM 2991 N N . PRO A 1 377 ? 15.377 -2.519 9.241 1.00 94.88 377 PRO A N 1
ATOM 2992 C CA . PRO A 1 377 ? 16.684 -2.820 8.672 1.00 94.88 377 PRO A CA 1
ATOM 2993 C C . PRO A 1 377 ? 17.798 -2.477 9.669 1.00 94.88 377 PRO A C 1
ATOM 2995 O O . PRO A 1 377 ? 17.558 -2.078 10.805 1.00 94.88 377 PRO A O 1
ATOM 2998 N N . TRP A 1 378 ? 19.048 -2.604 9.228 1.00 92.56 378 TRP A N 1
ATOM 2999 C CA . TRP A 1 378 ? 20.194 -2.168 10.016 1.00 92.56 378 TRP A CA 1
ATOM 3000 C C . TRP A 1 378 ? 20.205 -0.641 10.175 1.00 92.56 378 TRP A C 1
ATOM 3002 O O . TRP A 1 378 ? 20.243 0.080 9.179 1.00 92.56 378 TRP A O 1
ATOM 3012 N N . TYR A 1 379 ? 20.154 -0.147 11.414 1.00 92.56 379 TYR A N 1
ATOM 3013 C CA . TYR A 1 379 ? 20.041 1.290 11.683 1.00 92.56 379 TYR A CA 1
ATOM 3014 C C . TYR A 1 379 ? 21.359 2.051 11.530 1.00 92.56 379 TYR A C 1
ATOM 3016 O O . TYR A 1 379 ? 22.398 1.633 12.041 1.00 92.56 379 TYR A O 1
ATOM 3024 N N . GLU A 1 380 ? 21.301 3.232 10.910 1.00 91.44 380 GLU A N 1
ATOM 3025 C CA . GLU A 1 380 ? 22.464 4.100 10.689 1.00 91.44 380 GLU A CA 1
ATOM 3026 C C . GLU A 1 380 ? 23.116 4.491 12.021 1.00 91.44 380 GLU A C 1
ATOM 3028 O O . GLU A 1 380 ? 22.434 4.968 12.924 1.00 91.44 380 GLU A O 1
ATOM 3033 N N . PHE A 1 381 ? 24.429 4.290 12.164 1.00 86.00 381 PHE A N 1
ATOM 3034 C CA . PHE A 1 381 ? 25.170 4.526 13.419 1.00 86.00 381 PHE A CA 1
ATOM 3035 C C . PHE A 1 381 ? 24.722 3.700 14.650 1.00 86.00 381 PHE A C 1
ATOM 3037 O O . PHE A 1 381 ? 25.092 4.028 15.781 1.00 86.00 381 PHE A O 1
ATOM 3044 N N . SER A 1 382 ? 23.980 2.605 14.463 1.00 81.94 382 SER A N 1
ATOM 3045 C CA . SER A 1 382 ? 23.755 1.573 15.493 1.00 81.94 382 SER A CA 1
ATOM 3046 C C . SER A 1 382 ? 24.665 0.366 15.244 1.00 81.94 382 SER A C 1
ATOM 3048 O O . SER A 1 382 ? 25.092 0.200 14.113 1.00 81.94 382 SER A O 1
ATOM 3050 N N . LEU A 1 383 ? 25.002 -0.428 16.274 1.00 75.94 383 LEU A N 1
ATOM 3051 C CA . LEU A 1 383 ? 25.696 -1.741 16.213 1.00 75.94 383 LEU A CA 1
ATOM 3052 C C . LEU A 1 383 ? 26.567 -1.987 14.956 1.00 75.94 383 LEU A C 1
ATOM 3054 O O . LEU A 1 383 ? 26.048 -2.293 13.890 1.00 75.94 383 LEU A O 1
ATOM 3058 N N . ASP A 1 384 ? 27.892 -1.864 15.076 1.00 78.88 384 ASP A N 1
ATOM 3059 C CA . ASP A 1 384 ? 28.867 -1.833 13.960 1.00 78.88 384 ASP A CA 1
ATOM 3060 C C . ASP A 1 384 ? 28.783 -0.593 13.036 1.00 78.88 384 ASP A C 1
ATOM 3062 O O . ASP A 1 384 ? 29.546 -0.481 12.076 1.00 78.88 384 ASP A O 1
ATOM 3066 N N . ALA A 1 385 ? 27.925 0.377 13.376 1.00 79.69 385 ALA A N 1
ATOM 3067 C CA . ALA A 1 385 ? 27.858 1.728 12.814 1.00 79.69 385 ALA A CA 1
ATOM 3068 C C . ALA A 1 385 ? 27.807 1.766 11.270 1.00 79.69 385 ALA A C 1
ATOM 3070 O O . ALA A 1 385 ? 28.722 2.301 10.630 1.00 79.69 385 ALA A O 1
ATOM 3071 N N . PRO A 1 386 ? 26.741 1.226 10.647 1.00 88.50 386 PRO A N 1
ATOM 3072 C CA . PRO A 1 386 ? 26.621 1.218 9.201 1.00 88.50 386 PRO A CA 1
ATOM 3073 C C . PRO A 1 386 ? 26.585 2.645 8.671 1.00 88.50 386 PRO A C 1
ATOM 3075 O O . PRO A 1 386 ? 25.879 3.512 9.189 1.00 88.50 386 PRO A O 1
ATOM 3078 N N . ALA A 1 387 ? 27.336 2.863 7.598 1.00 89.19 387 ALA A N 1
ATOM 3079 C CA . ALA A 1 387 ? 27.283 4.100 6.841 1.00 89.19 387 ALA A CA 1
ATOM 3080 C C . ALA A 1 387 ? 26.034 4.132 5.947 1.00 89.19 387 ALA A C 1
ATOM 3082 O O . ALA A 1 387 ? 25.495 3.091 5.566 1.00 89.19 387 ALA A O 1
ATOM 3083 N N . ALA A 1 388 ? 25.653 5.327 5.497 1.00 91.69 388 ALA A N 1
ATOM 3084 C CA . ALA A 1 388 ? 24.513 5.553 4.609 1.00 91.69 388 ALA A CA 1
ATOM 3085 C C . ALA A 1 388 ? 24.444 4.643 3.370 1.00 91.69 388 ALA A C 1
ATOM 3087 O O . ALA A 1 388 ? 23.353 4.328 2.907 1.00 91.69 388 ALA A O 1
ATOM 3088 N N . LYS A 1 389 ? 25.580 4.175 2.837 1.00 91.88 389 LYS A N 1
ATOM 3089 C CA . LYS A 1 389 ? 25.593 3.224 1.711 1.00 91.88 389 LYS A CA 1
ATOM 3090 C C . LYS A 1 389 ? 24.907 1.890 2.037 1.00 91.88 389 LYS A C 1
ATOM 3092 O O . LYS A 1 389 ? 24.263 1.315 1.168 1.00 91.88 389 LYS A O 1
ATOM 3097 N N . GLU A 1 390 ? 25.017 1.406 3.275 1.00 93.31 390 GLU A N 1
ATOM 3098 C CA . GLU A 1 390 ? 24.383 0.152 3.704 1.00 93.31 390 GLU A CA 1
ATOM 3099 C C . GLU A 1 390 ? 22.872 0.345 3.876 1.00 93.31 390 GLU A C 1
ATOM 3101 O O . GLU A 1 390 ? 22.088 -0.545 3.542 1.00 93.31 390 GLU A O 1
ATOM 3106 N N . ILE A 1 391 ? 22.471 1.543 4.314 1.00 95.56 391 ILE A N 1
ATOM 3107 C CA . ILE A 1 391 ? 21.071 1.969 4.406 1.00 95.56 391 ILE A CA 1
ATOM 3108 C C . ILE A 1 391 ? 20.440 2.016 3.013 1.00 95.56 391 ILE A C 1
ATOM 3110 O O . ILE A 1 391 ? 19.422 1.373 2.765 1.00 95.56 391 ILE A O 1
ATOM 3114 N N . ARG A 1 392 ? 21.083 2.723 2.073 1.00 96.44 392 ARG A N 1
ATOM 3115 C CA . ARG A 1 392 ? 20.615 2.822 0.684 1.00 96.44 392 ARG A CA 1
ATOM 3116 C C . ARG A 1 392 ? 20.564 1.462 0.007 1.00 96.44 392 ARG A C 1
ATOM 3118 O O . ARG A 1 392 ? 19.585 1.171 -0.672 1.00 96.44 392 ARG A O 1
ATOM 3125 N N . PHE A 1 393 ? 21.578 0.622 0.211 1.00 95.69 393 PHE A N 1
ATOM 3126 C CA . PHE A 1 393 ? 21.590 -0.728 -0.335 1.00 95.69 393 PHE A CA 1
ATOM 3127 C C . PHE A 1 393 ? 20.380 -1.544 0.131 1.00 95.69 393 PHE A C 1
ATOM 3129 O O . PHE A 1 393 ? 19.688 -2.107 -0.715 1.00 95.69 393 PHE A O 1
ATOM 3136 N N . CYS A 1 394 ? 20.093 -1.583 1.435 1.00 96.56 394 CYS A N 1
ATOM 3137 C CA . CYS A 1 394 ? 18.950 -2.334 1.959 1.00 96.56 394 CYS A CA 1
ATOM 3138 C C . CYS A 1 394 ? 17.629 -1.807 1.394 1.00 96.56 394 CYS A C 1
ATOM 3140 O O . CYS A 1 394 ? 16.839 -2.574 0.847 1.00 96.56 394 CYS A O 1
ATOM 3142 N N . ALA A 1 395 ? 17.433 -0.487 1.443 1.00 98.06 395 ALA A N 1
ATOM 3143 C CA . ALA A 1 395 ? 16.206 0.153 0.990 1.00 98.06 395 ALA A CA 1
ATOM 3144 C C . ALA A 1 395 ? 15.938 -0.076 -0.504 1.00 98.06 395 ALA A C 1
ATOM 3146 O O . ALA A 1 395 ? 14.858 -0.536 -0.886 1.00 98.06 395 ALA A O 1
ATOM 3147 N N . TRP A 1 396 ? 16.934 0.191 -1.355 1.00 98.06 396 TRP A N 1
ATOM 3148 C CA . TRP A 1 396 ? 16.795 0.009 -2.795 1.00 98.06 396 TRP A CA 1
ATOM 3149 C C . TRP A 1 396 ? 16.690 -1.461 -3.178 1.00 98.06 396 TRP A C 1
ATOM 3151 O O . TRP A 1 396 ? 15.791 -1.806 -3.935 1.00 98.06 396 TRP A O 1
ATOM 3161 N N . SER A 1 397 ? 17.545 -2.345 -2.658 1.00 97.00 397 SER A N 1
ATOM 3162 C CA . SER A 1 397 ? 17.476 -3.773 -3.008 1.00 97.00 397 SER A CA 1
ATOM 3163 C C . SER A 1 397 ? 16.165 -4.424 -2.554 1.00 97.00 397 SER A C 1
ATOM 3165 O O . SER A 1 397 ? 15.612 -5.232 -3.301 1.00 97.00 397 SER A O 1
ATOM 3167 N N . ALA A 1 398 ? 15.614 -4.031 -1.398 1.00 97.81 398 ALA A N 1
ATOM 3168 C CA . ALA A 1 398 ? 14.305 -4.482 -0.934 1.00 97.81 398 ALA A CA 1
ATOM 3169 C C . ALA A 1 398 ? 13.187 -4.049 -1.892 1.00 97.81 398 ALA A C 1
ATOM 3171 O O . ALA A 1 398 ? 12.456 -4.894 -2.402 1.00 97.81 398 ALA A O 1
ATOM 3172 N N . VAL A 1 399 ? 13.076 -2.753 -2.207 1.00 98.38 399 VAL A N 1
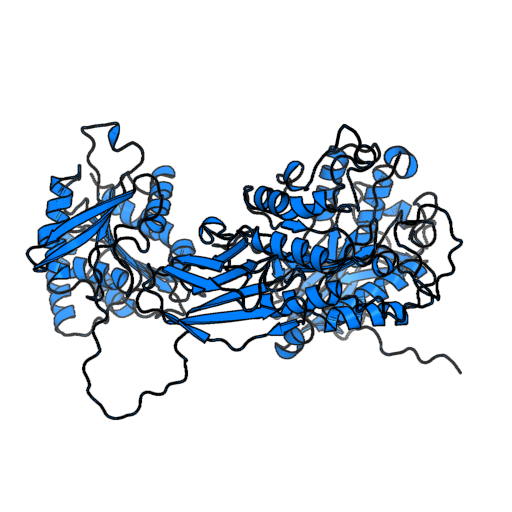ATOM 3173 C CA . VAL A 1 399 ? 12.044 -2.271 -3.145 1.00 98.38 399 VAL A CA 1
ATOM 3174 C C . VAL A 1 399 ? 12.214 -2.897 -4.526 1.00 98.38 399 VAL A C 1
ATOM 3176 O O . VAL A 1 399 ? 11.238 -3.357 -5.112 1.00 98.38 399 VAL A O 1
ATOM 3179 N N . MET A 1 400 ? 13.451 -3.034 -5.005 1.00 97.56 400 MET A N 1
ATOM 3180 C CA . MET A 1 400 ? 13.733 -3.664 -6.297 1.00 97.56 400 MET A CA 1
ATOM 3181 C C . MET A 1 400 ? 13.378 -5.151 -6.355 1.00 97.56 400 MET A C 1
ATOM 3183 O O . MET A 1 400 ? 13.178 -5.691 -7.438 1.00 97.56 400 MET A O 1
ATOM 3187 N N . SER A 1 401 ? 13.283 -5.800 -5.196 1.00 97.31 401 SER A N 1
ATOM 3188 C CA . SER A 1 401 ? 12.881 -7.202 -5.066 1.00 97.31 401 SER A CA 1
ATOM 3189 C C . SER A 1 401 ? 11.372 -7.372 -4.847 1.00 97.31 401 SER A C 1
ATOM 3191 O O . SER A 1 401 ? 10.907 -8.500 -4.719 1.00 97.31 401 SER A O 1
ATOM 3193 N N . GLY A 1 402 ? 10.603 -6.274 -4.824 1.00 97.38 402 GLY A N 1
ATOM 3194 C CA . GLY A 1 402 ? 9.139 -6.290 -4.747 1.00 97.38 402 GLY A CA 1
ATOM 3195 C C . GLY A 1 402 ? 8.543 -5.746 -3.449 1.00 97.38 402 GLY A C 1
ATOM 3196 O O . GLY A 1 402 ? 7.336 -5.872 -3.250 1.00 97.38 402 GLY A O 1
ATOM 3197 N N . ALA A 1 403 ? 9.341 -5.145 -2.557 1.00 98.44 403 ALA A N 1
ATOM 3198 C CA . ALA A 1 403 ? 8.797 -4.534 -1.347 1.00 98.44 403 ALA A CA 1
ATOM 3199 C C . ALA A 1 403 ? 7.905 -3.327 -1.679 1.00 98.44 403 ALA A C 1
ATOM 3201 O O . ALA A 1 403 ? 8.265 -2.481 -2.497 1.00 98.44 403 ALA A O 1
ATOM 3202 N N . ALA A 1 404 ? 6.773 -3.206 -0.981 1.00 97.81 404 ALA A N 1
ATOM 3203 C CA . ALA A 1 404 ? 5.833 -2.084 -1.116 1.00 97.81 404 ALA A CA 1
ATOM 3204 C C . ALA A 1 404 ? 6.356 -0.774 -0.487 1.00 97.81 404 ALA A C 1
ATOM 3206 O O . ALA A 1 404 ? 5.703 0.272 -0.527 1.00 97.81 404 ALA A O 1
ATOM 3207 N N . GLY A 1 405 ? 7.545 -0.844 0.108 1.00 97.00 405 GLY A N 1
ATOM 3208 C CA . GLY A 1 405 ? 8.310 0.268 0.631 1.00 97.00 405 GLY A CA 1
ATOM 3209 C C . GLY A 1 405 ? 9.338 -0.202 1.654 1.00 97.00 405 GLY A C 1
ATOM 3210 O O . GLY A 1 405 ? 9.683 -1.385 1.712 1.00 97.00 405 GLY A O 1
ATOM 3211 N N . HIS A 1 406 ? 9.858 0.735 2.439 1.00 98.56 406 HIS A N 1
ATOM 3212 C CA . HIS A 1 406 ? 10.952 0.480 3.371 1.00 98.56 406 HIS A CA 1
ATOM 3213 C C . HIS A 1 406 ? 10.879 1.421 4.573 1.00 98.56 406 HIS A C 1
ATOM 3215 O O . HIS A 1 406 ? 10.517 2.593 4.432 1.00 98.56 406 HIS A O 1
ATOM 3221 N N . THR A 1 407 ? 11.249 0.921 5.746 1.00 98.56 407 THR A N 1
ATOM 3222 C CA . THR A 1 407 ? 11.451 1.738 6.943 1.00 98.56 407 THR A CA 1
ATOM 3223 C C . THR A 1 407 ? 12.939 1.978 7.156 1.00 98.56 407 THR A C 1
ATOM 3225 O O . THR A 1 407 ? 13.724 1.050 7.070 1.00 98.56 407 THR A O 1
ATOM 3228 N N . TYR A 1 408 ? 13.321 3.206 7.479 1.00 98.25 408 TYR A N 1
ATOM 3229 C CA . TYR A 1 408 ? 14.651 3.582 7.951 1.00 98.25 408 TYR A CA 1
ATOM 3230 C C . TYR A 1 408 ? 14.701 3.643 9.477 1.00 98.25 408 TYR A C 1
ATOM 3232 O O . TYR A 1 408 ? 13.690 3.894 10.120 1.00 98.25 408 TYR A O 1
ATOM 3240 N N . GLY A 1 409 ? 15.895 3.514 10.051 1.00 94.94 409 GLY A N 1
ATOM 3241 C CA . GLY A 1 409 ? 16.127 3.970 11.414 1.00 94.94 409 GLY A CA 1
ATOM 3242 C C . GLY A 1 409 ? 17.540 4.503 11.597 1.00 94.94 409 GLY A C 1
ATOM 3243 O O . GLY A 1 409 ? 18.501 4.015 11.001 1.00 94.94 409 GLY A O 1
ATOM 3244 N N . GLY A 1 410 ? 17.656 5.536 12.428 1.00 91.56 410 GLY A N 1
ATOM 3245 C CA . GLY A 1 410 ? 18.931 6.095 12.870 1.00 91.56 410 GLY A CA 1
ATOM 3246 C C . GLY A 1 410 ? 19.170 5.762 14.337 1.00 91.56 410 GLY A C 1
ATOM 3247 O O . GLY A 1 410 ? 18.271 5.952 15.152 1.00 91.56 410 GLY A O 1
ATOM 3248 N N . GLY A 1 411 ? 20.374 5.311 14.687 1.00 86.69 411 GLY A N 1
ATOM 3249 C CA . GLY A 1 411 ? 20.766 4.830 16.017 1.00 86.69 411 GLY A CA 1
ATOM 3250 C C . GLY A 1 411 ? 20.372 5.768 17.161 1.00 86.69 411 GLY A C 1
ATOM 3251 O O . GLY A 1 411 ? 19.813 5.344 18.168 1.00 86.69 411 GLY A O 1
ATOM 3252 N N . HIS A 1 412 ? 20.603 7.069 16.987 1.00 86.38 412 HIS A N 1
ATOM 3253 C CA . HIS A 1 412 ? 20.239 8.091 17.975 1.00 86.38 412 HIS A CA 1
ATOM 3254 C C . HIS A 1 412 ? 18.773 8.509 17.896 1.00 86.38 412 HIS A C 1
ATOM 3256 O O . HIS A 1 412 ? 18.202 8.937 18.899 1.00 86.38 412 HIS A O 1
ATOM 3262 N N . VAL A 1 413 ? 18.161 8.382 16.717 1.00 90.12 413 VAL A N 1
ATOM 3263 C CA . VAL A 1 413 ? 16.757 8.728 16.498 1.00 90.12 413 VAL A CA 1
ATOM 3264 C C . VAL A 1 413 ? 15.868 7.677 17.140 1.00 90.12 413 VAL A C 1
ATOM 3266 O O . VAL A 1 413 ? 15.074 8.043 17.992 1.00 90.12 413 VAL A O 1
ATOM 3269 N 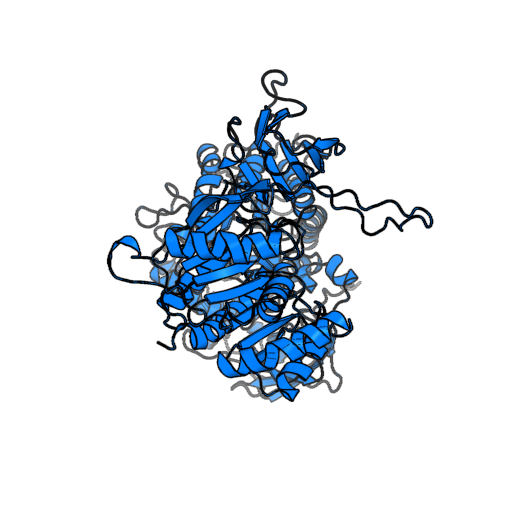N . TRP A 1 414 ? 16.015 6.385 16.842 1.00 89.31 414 TRP A N 1
ATOM 3270 C CA . TRP A 1 414 ? 15.073 5.368 17.331 1.00 89.31 414 TRP A CA 1
ATOM 3271 C C . TRP A 1 414 ? 15.003 5.299 18.869 1.00 89.31 414 TRP A C 1
ATOM 3273 O O . TRP A 1 414 ? 13.924 5.126 19.443 1.00 89.31 414 TRP A O 1
ATOM 3283 N N . LEU A 1 415 ? 16.133 5.533 19.551 1.00 83.75 415 LEU A N 1
ATOM 3284 C CA . LEU A 1 415 ? 16.232 5.590 21.017 1.00 83.75 415 LEU A CA 1
ATOM 3285 C C . LEU A 1 415 ? 15.735 6.898 21.646 1.00 83.75 415 LEU A C 1
ATOM 3287 O O . LEU A 1 415 ? 15.635 6.971 22.881 1.00 83.75 415 LEU A O 1
ATOM 3291 N N . ALA A 1 416 ? 15.456 7.916 20.829 1.00 86.88 416 ALA A N 1
ATOM 3292 C CA . ALA A 1 416 ? 15.253 9.298 21.245 1.00 86.88 416 ALA A CA 1
ATOM 3293 C C . ALA A 1 416 ? 16.405 9.794 22.143 1.00 86.88 416 ALA A C 1
ATOM 3295 O O . ALA A 1 416 ? 16.207 10.187 23.298 1.00 86.88 416 ALA A O 1
ATOM 3296 N N . TYR A 1 417 ? 17.636 9.727 21.621 1.00 81.50 417 TYR A N 1
ATOM 3297 C CA . TYR A 1 417 ? 18.835 10.237 22.288 1.00 81.50 417 TYR A CA 1
ATOM 3298 C C . TYR A 1 417 ? 18.837 11.774 22.252 1.00 81.50 417 TYR A C 1
ATOM 3300 O O . TYR A 1 417 ? 19.297 12.395 21.294 1.00 81.50 417 TYR A O 1
ATOM 3308 N N . LEU A 1 418 ? 18.279 12.387 23.298 1.00 79.44 418 LEU A N 1
ATOM 3309 C CA . LEU A 1 418 ? 18.023 13.825 23.398 1.00 79.44 418 LEU A CA 1
ATOM 3310 C C . LEU A 1 418 ? 18.656 14.404 24.667 1.00 79.44 418 LEU A C 1
ATOM 3312 O O . LEU A 1 418 ? 18.678 13.752 25.711 1.00 79.44 418 LEU A O 1
ATOM 3316 N N . SER A 1 419 ? 19.116 15.655 24.606 1.00 74.88 419 SER A N 1
ATOM 3317 C CA . SER A 1 419 ? 19.714 16.354 25.755 1.00 74.88 419 SER A CA 1
ATOM 3318 C C . SER A 1 419 ? 18.740 16.549 26.924 1.00 74.88 419 SER A C 1
ATOM 3320 O O . SER A 1 419 ? 19.163 16.568 28.078 1.00 74.88 419 SER A O 1
ATOM 3322 N N . GLU A 1 420 ? 17.441 16.661 26.639 1.00 77.19 420 GLU A N 1
ATOM 3323 C CA . GLU A 1 420 ? 16.380 16.821 27.643 1.00 77.19 420 GLU A CA 1
ATOM 3324 C C . GLU A 1 420 ? 16.071 15.533 28.425 1.00 77.19 420 GLU A C 1
ATOM 3326 O O . GLU A 1 420 ? 15.493 15.592 29.511 1.00 77.19 420 GLU A O 1
ATOM 3331 N N . VAL A 1 421 ? 16.518 14.368 27.941 1.00 73.25 421 VAL A N 1
ATOM 3332 C CA . VAL A 1 421 ? 16.317 13.081 28.615 1.00 73.25 421 VAL A CA 1
ATOM 3333 C C . VAL A 1 421 ? 17.632 12.615 29.246 1.00 73.25 421 VAL A C 1
ATOM 3335 O O . VAL A 1 421 ? 18.460 11.965 28.614 1.00 73.25 421 VAL A O 1
ATOM 3338 N N . SER A 1 422 ? 17.822 12.900 30.540 1.00 55.00 422 SER A N 1
ATOM 3339 C CA . SER A 1 422 ? 18.968 12.389 31.314 1.00 55.00 422 SER A CA 1
ATOM 3340 C C . SER A 1 422 ? 18.991 10.851 31.337 1.00 55.00 422 SER A C 1
ATOM 3342 O O . SER A 1 422 ? 18.027 10.206 31.789 1.00 55.00 422 SER A O 1
ATOM 3344 N N . ARG A 1 423 ? 20.111 10.259 30.887 1.00 57.81 423 ARG A N 1
ATOM 3345 C CA . ARG A 1 423 ? 20.411 8.827 31.029 1.00 57.81 423 ARG A CA 1
ATOM 3346 C C . ARG A 1 423 ? 21.710 8.591 31.811 1.00 57.81 423 ARG A C 1
ATOM 3348 O O . ARG A 1 423 ? 22.743 9.162 31.463 1.00 57.81 423 ARG A O 1
ATOM 3355 N N . PRO A 1 424 ? 21.705 7.698 32.817 1.00 43.56 424 PRO A N 1
ATOM 3356 C CA . PRO A 1 424 ? 22.937 7.074 33.277 1.00 43.56 424 PRO A CA 1
ATOM 3357 C C . PRO A 1 424 ? 23.467 6.127 32.188 1.00 43.56 424 PRO A C 1
ATOM 3359 O O . PRO A 1 424 ? 22.707 5.324 31.648 1.00 43.56 424 PRO A O 1
ATOM 3362 N N . ARG A 1 425 ? 24.773 6.201 31.891 1.00 45.19 425 ARG A N 1
ATOM 3363 C CA . ARG A 1 425 ? 25.493 5.195 31.091 1.00 45.19 425 ARG A CA 1
ATOM 3364 C C . ARG A 1 425 ? 25.330 3.833 31.775 1.00 45.19 425 ARG A C 1
ATOM 3366 O O . ARG A 1 425 ? 25.932 3.614 32.826 1.00 45.19 425 ARG A O 1
ATOM 3373 N N . ARG A 1 426 ? 24.526 2.919 31.234 1.00 40.47 426 ARG A N 1
ATOM 3374 C CA . ARG A 1 426 ? 24.577 1.503 31.626 1.00 40.47 426 ARG A CA 1
ATOM 3375 C C . ARG A 1 426 ? 24.955 0.677 30.410 1.00 40.47 426 ARG A C 1
ATOM 3377 O O . ARG A 1 426 ? 24.314 0.781 29.377 1.00 40.47 426 ARG A O 1
ATOM 3384 N N . GLY A 1 427 ? 26.038 -0.079 30.592 1.00 36.56 427 GLY A N 1
ATOM 3385 C CA . GLY A 1 427 ? 26.774 -0.795 29.561 1.00 36.56 427 GLY A CA 1
ATOM 3386 C C . GLY A 1 427 ? 25.914 -1.798 28.807 1.00 36.56 427 GLY A C 1
ATOM 3387 O O . GLY A 1 427 ? 25.340 -2.707 29.401 1.00 36.56 427 GLY A O 1
ATOM 3388 N N . GLY A 1 428 ? 25.872 -1.580 27.500 1.00 42.31 428 GLY A N 1
ATOM 3389 C CA . GLY A 1 428 ? 25.157 -2.352 26.491 1.00 42.31 428 GLY A CA 1
ATOM 3390 C C . GLY A 1 428 ? 24.838 -1.463 25.285 1.00 42.31 428 GLY A C 1
ATOM 3391 O O . GLY A 1 428 ? 23.752 -1.571 24.741 1.00 42.31 428 GLY A O 1
ATOM 3392 N N . ASP A 1 429 ? 25.720 -0.505 24.961 1.00 46.84 429 ASP A N 1
ATOM 3393 C CA . ASP A 1 429 ? 25.451 0.623 24.057 1.00 46.84 429 ASP A CA 1
ATOM 3394 C C . ASP A 1 429 ? 25.133 0.145 22.621 1.00 46.84 429 ASP A C 1
ATOM 3396 O O . ASP A 1 429 ? 26.032 -0.059 21.809 1.00 46.84 429 ASP A O 1
ATOM 3400 N N . GLU A 1 430 ? 23.847 -0.014 22.290 1.00 52.72 430 GLU A N 1
ATOM 3401 C CA . GLU A 1 430 ? 23.373 -0.295 20.918 1.00 52.72 430 GLU A CA 1
ATOM 3402 C C . GLU A 1 430 ? 23.525 0.924 19.983 1.00 52.72 430 GLU A C 1
ATOM 3404 O O . GLU A 1 430 ? 23.614 0.785 18.758 1.00 52.72 430 GLU A O 1
ATOM 3409 N N . SER A 1 431 ? 23.616 2.127 20.561 1.00 52.09 431 SER A N 1
ATOM 3410 C CA . SER A 1 431 ? 23.999 3.373 19.890 1.00 52.09 431 SER A CA 1
ATOM 3411 C C . SER A 1 431 ? 25.315 3.887 20.474 1.00 52.09 431 SER A C 1
ATOM 3413 O O . SER A 1 431 ? 25.396 4.111 21.684 1.00 52.09 431 SER A O 1
ATOM 3415 N N . TRP A 1 432 ? 26.323 4.133 19.635 1.00 56.34 432 TRP A N 1
ATOM 3416 C CA . TRP A 1 432 ? 27.573 4.759 20.078 1.00 56.34 432 TRP A CA 1
ATOM 3417 C C . TRP A 1 432 ? 27.294 6.144 20.688 1.00 56.34 432 TRP A C 1
ATOM 3419 O O . TRP A 1 432 ? 26.451 6.875 20.154 1.00 56.34 432 TRP A O 1
ATOM 3429 N N . PRO A 1 433 ? 27.968 6.550 21.784 1.00 57.97 433 PRO A N 1
ATOM 3430 C CA . PRO A 1 433 ? 27.843 7.915 22.285 1.00 57.97 433 PRO A CA 1
ATOM 3431 C C . PRO A 1 433 ? 28.160 8.894 21.151 1.00 57.97 433 PRO A C 1
ATOM 3433 O O . PRO A 1 433 ? 29.155 8.709 20.451 1.00 57.97 433 PRO A O 1
ATOM 3436 N N . LEU A 1 434 ? 27.312 9.916 20.964 1.00 58.03 434 LEU A N 1
ATOM 3437 C CA . LEU A 1 434 ? 27.629 11.012 20.046 1.00 58.03 434 LEU A CA 1
ATOM 3438 C C . LEU A 1 434 ? 28.991 11.569 20.461 1.00 58.03 434 LEU A C 1
ATOM 3440 O O . LEU A 1 434 ? 29.153 12.014 21.602 1.00 58.03 434 LEU A O 1
ATOM 3444 N N . ASP A 1 435 ? 29.970 11.486 19.562 1.00 55.00 435 ASP A N 1
ATOM 3445 C CA . ASP A 1 435 ? 31.267 12.107 19.785 1.00 55.00 435 ASP A CA 1
ATOM 3446 C C . ASP A 1 435 ? 31.019 13.613 20.005 1.00 55.00 435 ASP A C 1
ATOM 3448 O O . ASP A 1 435 ? 30.348 14.237 19.185 1.00 55.00 435 ASP A O 1
ATOM 3452 N N . PRO A 1 436 ? 31.493 14.221 21.107 1.00 52.34 436 PRO A N 1
ATOM 3453 C CA . PRO A 1 436 ? 31.286 15.645 21.376 1.00 52.34 436 PRO A CA 1
ATOM 3454 C C . PRO A 1 436 ? 31.848 16.578 20.292 1.00 52.34 436 PRO A C 1
ATOM 3456 O O . PRO A 1 436 ? 31.476 17.747 20.254 1.00 52.34 436 PRO A O 1
ATOM 3459 N N . SER A 1 437 ? 32.751 16.083 19.438 1.00 51.75 437 SER A N 1
ATOM 3460 C CA . SER A 1 437 ? 33.265 16.789 18.257 1.00 51.75 437 SER A CA 1
ATOM 3461 C C . SER A 1 437 ? 32.366 16.662 17.017 1.00 51.75 437 SER A C 1
ATOM 3463 O O . SER A 1 437 ? 32.593 17.338 16.014 1.00 51.75 437 SER A O 1
ATOM 3465 N N . PHE A 1 438 ? 31.334 15.818 17.079 1.00 52.16 438 PHE A N 1
ATOM 3466 C CA . PHE A 1 438 ? 30.379 15.560 16.009 1.00 52.16 438 PHE A CA 1
ATOM 3467 C C . PHE A 1 438 ? 29.241 16.587 16.067 1.00 52.16 438 PHE A C 1
ATOM 3469 O O . PHE A 1 438 ? 28.212 16.387 16.714 1.00 52.16 438 PHE A O 1
ATOM 3476 N N . GLU A 1 439 ? 29.412 17.714 15.375 1.00 51.28 439 GLU A N 1
ATOM 3477 C CA . GLU A 1 439 ? 28.305 18.629 15.080 1.00 51.28 439 GLU A CA 1
ATOM 3478 C C . GLU A 1 439 ? 27.373 17.988 14.040 1.00 51.28 439 GLU A C 1
ATOM 3480 O O . GLU A 1 439 ? 27.463 18.268 12.847 1.00 51.28 439 GLU A O 1
ATOM 3485 N N . THR A 1 440 ? 26.466 17.105 14.464 1.00 59.41 440 THR A N 1
ATOM 3486 C CA . THR A 1 440 ? 25.417 16.606 13.563 1.00 59.41 440 THR A CA 1
ATOM 3487 C C . THR A 1 440 ? 24.033 16.749 14.153 1.00 59.41 440 THR A C 1
ATOM 3489 O O . THR A 1 440 ? 23.739 16.242 15.235 1.00 59.41 440 THR A O 1
ATOM 3492 N N . ASN A 1 441 ? 23.153 17.362 13.369 1.00 75.00 441 ASN A N 1
ATOM 3493 C CA . ASN A 1 441 ? 21.721 17.165 13.492 1.00 75.00 441 ASN A CA 1
ATOM 3494 C C . ASN A 1 441 ? 21.414 15.685 13.200 1.00 75.00 441 ASN A C 1
ATOM 3496 O O . ASN A 1 441 ? 21.486 15.263 12.048 1.00 75.00 441 ASN A O 1
ATOM 3500 N N . THR A 1 442 ? 21.083 14.899 14.228 1.00 83.31 442 THR A N 1
ATOM 3501 C CA . THR A 1 442 ? 20.817 13.451 14.105 1.00 83.31 442 THR A CA 1
ATOM 3502 C C . THR A 1 442 ? 19.600 13.132 13.233 1.00 83.31 442 THR A C 1
ATOM 3504 O O . THR A 1 442 ? 19.453 12.015 12.741 1.00 83.31 442 THR A O 1
ATOM 3507 N N . LEU A 1 443 ? 18.743 14.126 12.980 1.00 89.81 443 LEU A N 1
ATOM 3508 C CA . LEU A 1 443 ? 17.647 14.013 12.026 1.00 89.81 443 LEU A CA 1
ATOM 3509 C C . LEU A 1 443 ? 18.133 14.080 10.569 1.00 89.81 443 LEU A C 1
ATOM 3511 O O . LEU A 1 443 ? 17.417 13.636 9.676 1.00 89.81 443 LEU A O 1
ATOM 3515 N N . ASP A 1 444 ? 19.329 14.601 10.301 1.00 90.44 444 ASP A N 1
ATOM 3516 C CA . ASP A 1 444 ? 19.872 14.791 8.952 1.00 90.44 444 ASP A CA 1
ATOM 3517 C C . ASP A 1 444 ? 21.049 13.865 8.631 1.00 90.44 444 ASP A C 1
ATOM 3519 O O . ASP A 1 444 ? 21.989 14.237 7.927 1.00 90.44 444 ASP A O 1
ATOM 3523 N N . TYR A 1 445 ? 21.021 12.634 9.141 1.00 91.25 445 TYR A N 1
ATOM 3524 C CA . TYR A 1 445 ? 22.004 11.647 8.713 1.00 91.25 445 TYR A CA 1
ATOM 3525 C C . TYR A 1 445 ? 21.947 11.391 7.199 1.00 91.25 445 TYR A C 1
ATOM 3527 O O . TYR A 1 445 ? 20.870 11.476 6.594 1.00 91.25 445 TYR A O 1
ATOM 3535 N N . PRO A 1 446 ? 23.093 11.090 6.555 1.00 92.38 446 PRO A N 1
ATOM 3536 C CA . PRO A 1 446 ? 23.114 10.871 5.115 1.00 92.38 446 PRO A CA 1
ATOM 3537 C C . PRO A 1 446 ? 22.222 9.706 4.656 1.00 92.38 446 PRO A C 1
ATOM 3539 O O . PRO A 1 446 ? 21.684 9.770 3.552 1.00 92.38 446 PRO A O 1
ATOM 3542 N N . GLY A 1 447 ? 21.992 8.674 5.476 1.00 94.44 447 GLY A N 1
ATOM 3543 C CA . GLY A 1 447 ? 21.012 7.626 5.178 1.00 94.44 447 GLY A CA 1
ATOM 3544 C C . GLY A 1 447 ? 19.575 8.152 5.177 1.00 94.44 447 GLY A C 1
ATOM 3545 O O . GLY A 1 447 ? 18.833 7.876 4.234 1.00 94.44 447 GLY A O 1
ATOM 3546 N N . ALA A 1 448 ? 19.202 8.997 6.145 1.00 95.56 448 ALA A N 1
ATOM 3547 C CA . ALA A 1 448 ? 17.890 9.656 6.176 1.00 95.56 448 ALA A CA 1
ATOM 3548 C C . ALA A 1 448 ? 17.642 10.546 4.939 1.00 95.56 448 ALA A C 1
ATOM 3550 O O . ALA A 1 448 ? 16.545 10.537 4.376 1.00 95.56 448 ALA A O 1
ATOM 3551 N N . ARG A 1 449 ? 18.658 11.284 4.468 1.00 95.56 449 ARG A N 1
ATOM 3552 C CA . ARG A 1 449 ? 18.568 12.027 3.195 1.00 95.56 449 ARG A CA 1
ATOM 3553 C C . ARG A 1 449 ? 18.496 11.100 1.981 1.00 95.56 449 ARG A C 1
ATOM 3555 O O . ARG A 1 449 ? 17.715 11.354 1.066 1.00 95.56 449 ARG A O 1
ATOM 3562 N N . GLY A 1 450 ? 19.224 9.984 2.003 1.00 96.44 450 GLY A N 1
ATOM 3563 C CA . GLY A 1 450 ? 19.123 8.932 0.989 1.00 96.44 450 GLY A CA 1
ATOM 3564 C C . GLY A 1 450 ? 17.696 8.395 0.835 1.00 96.44 450 GLY A C 1
ATOM 3565 O O . GLY A 1 450 ? 17.213 8.247 -0.287 1.00 96.44 450 GLY A O 1
ATOM 3566 N N . MET A 1 451 ? 16.981 8.193 1.945 1.00 98.12 451 MET A N 1
ATOM 3567 C CA . MET A 1 451 ? 15.562 7.812 1.936 1.00 98.12 451 MET A CA 1
ATOM 3568 C C . MET A 1 451 ? 14.663 8.901 1.349 1.00 98.12 451 MET A C 1
ATOM 3570 O O . MET A 1 451 ? 13.770 8.600 0.555 1.00 98.12 451 MET A O 1
ATOM 3574 N N . ALA A 1 452 ? 14.923 10.170 1.678 1.00 97.44 452 ALA A N 1
ATOM 3575 C CA . ALA A 1 452 ? 14.210 11.298 1.080 1.00 97.44 452 ALA A CA 1
ATOM 3576 C C . ALA A 1 452 ? 14.388 11.328 -0.446 1.00 97.44 452 ALA A C 1
ATOM 3578 O O . ALA A 1 452 ? 13.433 11.537 -1.203 1.00 97.44 452 ALA A O 1
ATOM 3579 N N . TYR A 1 453 ? 15.609 11.061 -0.915 1.00 98.06 453 TYR A N 1
ATOM 3580 C CA . TYR A 1 453 ? 15.894 11.013 -2.340 1.00 98.06 453 TYR A CA 1
ATOM 3581 C C . TYR A 1 453 ? 15.237 9.810 -3.028 1.00 98.06 453 TYR A C 1
ATOM 3583 O O . TYR A 1 453 ? 14.644 9.968 -4.096 1.00 98.06 453 TYR A O 1
ATOM 3591 N N . MET A 1 454 ? 15.251 8.637 -2.390 1.00 98.25 454 MET A N 1
ATOM 3592 C CA . MET A 1 454 ? 14.524 7.452 -2.849 1.00 98.25 454 MET A CA 1
ATOM 3593 C C . MET A 1 454 ? 13.025 7.728 -2.995 1.00 98.25 454 MET A C 1
ATOM 3595 O O . MET A 1 454 ? 12.452 7.453 -4.050 1.00 98.25 454 MET A O 1
ATOM 3599 N N . ALA A 1 455 ? 12.401 8.347 -1.989 1.00 97.44 455 ALA A N 1
ATOM 3600 C CA . ALA A 1 455 ? 10.995 8.735 -2.039 1.00 97.44 455 ALA A CA 1
ATOM 3601 C C . ALA A 1 455 ? 10.707 9.692 -3.209 1.00 97.44 455 ALA A C 1
ATOM 3603 O O . ALA A 1 455 ? 9.712 9.521 -3.915 1.00 97.44 455 ALA A O 1
ATOM 3604 N N . ARG A 1 456 ? 11.590 10.673 -3.455 1.00 97.44 456 ARG A N 1
ATOM 3605 C CA . ARG A 1 456 ? 11.488 11.602 -4.595 1.00 97.44 456 ARG A CA 1
ATOM 3606 C C . ARG A 1 456 ? 11.548 10.872 -5.939 1.00 97.44 456 ARG A C 1
ATOM 3608 O O . ARG A 1 456 ? 10.730 11.159 -6.808 1.00 97.44 456 ARG A O 1
ATOM 3615 N N . ILE A 1 457 ? 12.488 9.940 -6.107 1.00 97.81 457 ILE A N 1
ATOM 3616 C CA . ILE A 1 457 ? 12.651 9.175 -7.352 1.00 97.81 457 ILE A CA 1
ATOM 3617 C C . ILE A 1 457 ? 11.440 8.267 -7.580 1.00 97.81 457 ILE A C 1
ATOM 3619 O O . ILE A 1 457 ? 10.815 8.343 -8.636 1.00 97.81 457 ILE A O 1
ATOM 3623 N N . LEU A 1 458 ? 11.050 7.460 -6.591 1.00 97.69 458 LEU A N 1
ATOM 3624 C CA . LEU A 1 458 ? 9.931 6.524 -6.733 1.00 97.69 458 LEU A CA 1
ATOM 3625 C C . LEU A 1 458 ? 8.602 7.243 -6.988 1.00 97.69 458 LEU A C 1
ATOM 3627 O O . LEU A 1 458 ? 7.827 6.797 -7.822 1.00 97.69 458 LEU A O 1
ATOM 3631 N N . ARG A 1 459 ? 8.353 8.397 -6.354 1.00 95.38 459 ARG A N 1
ATOM 3632 C CA . ARG A 1 459 ? 7.144 9.210 -6.606 1.00 95.38 459 ARG A CA 1
ATOM 3633 C C . ARG A 1 459 ? 7.157 9.949 -7.947 1.00 95.38 459 ARG A C 1
ATOM 3635 O O . ARG A 1 459 ? 6.117 10.454 -8.357 1.00 95.38 459 ARG A O 1
ATOM 3642 N N . SER A 1 460 ? 8.304 10.034 -8.626 1.00 94.44 460 SER A N 1
ATOM 3643 C CA . SER A 1 460 ? 8.390 10.599 -9.982 1.00 94.44 460 SER A CA 1
ATOM 3644 C C . SER A 1 460 ? 7.952 9.616 -11.074 1.00 94.44 460 SER A C 1
ATOM 3646 O O . SER A 1 460 ? 7.788 10.008 -12.229 1.00 94.44 460 SER A O 1
ATOM 3648 N N . VAL A 1 461 ? 7.737 8.349 -10.707 1.00 95.00 461 VAL A N 1
ATOM 3649 C CA . VAL A 1 461 ? 7.283 7.280 -11.596 1.00 95.00 461 VAL A CA 1
ATOM 3650 C C . VAL A 1 461 ? 6.024 6.617 -11.033 1.00 95.00 461 VAL A C 1
ATOM 3652 O O . VAL A 1 461 ? 5.707 6.743 -9.851 1.00 95.00 461 VAL A O 1
ATOM 3655 N N . GLU A 1 462 ? 5.295 5.884 -11.873 1.00 95.50 462 GLU A N 1
ATOM 3656 C CA . GLU A 1 462 ? 4.147 5.071 -11.446 1.00 95.50 462 GLU A CA 1
ATOM 3657 C C . GLU A 1 462 ? 4.640 3.777 -10.773 1.00 95.50 462 GLU A C 1
ATOM 3659 O O . GLU A 1 462 ? 4.414 2.679 -11.274 1.00 95.50 462 GLU A O 1
ATOM 3664 N N . TRP A 1 463 ? 5.379 3.905 -9.662 1.00 97.12 463 TRP A N 1
ATOM 3665 C CA . TRP A 1 463 ? 6.098 2.802 -9.003 1.00 97.12 463 TRP A CA 1
ATOM 3666 C C . TRP A 1 463 ? 5.200 1.601 -8.672 1.00 97.12 463 TRP A C 1
ATOM 3668 O O . TRP A 1 463 ? 5.663 0.466 -8.714 1.00 97.12 463 TRP A O 1
ATOM 3678 N N . TRP A 1 464 ? 3.911 1.838 -8.407 1.00 96.44 464 TRP A N 1
ATOM 3679 C CA . TRP A 1 464 ? 2.917 0.805 -8.097 1.00 96.44 464 TRP A CA 1
ATOM 3680 C C . TRP A 1 464 ? 2.635 -0.146 -9.274 1.00 96.44 464 TRP A C 1
ATOM 3682 O O . TRP A 1 464 ? 2.170 -1.266 -9.058 1.00 96.44 464 TRP A O 1
ATOM 3692 N N . ARG A 1 465 ? 2.946 0.271 -10.512 1.00 95.81 465 ARG A N 1
ATOM 3693 C CA . ARG A 1 465 ? 2.846 -0.564 -11.722 1.00 95.81 465 ARG A CA 1
ATOM 3694 C C . ARG A 1 465 ? 4.071 -1.451 -11.946 1.00 95.81 465 ARG A C 1
ATOM 3696 O O . ARG A 1 465 ? 3.979 -2.384 -12.732 1.00 95.81 465 ARG A O 1
ATOM 3703 N N . LEU A 1 466 ? 5.215 -1.127 -11.340 1.00 96.69 466 LEU A N 1
ATOM 3704 C CA . LEU A 1 466 ? 6.474 -1.801 -11.647 1.00 96.69 466 LEU A CA 1
ATOM 3705 C C . LEU A 1 466 ? 6.567 -3.165 -10.951 1.00 96.69 466 LEU A C 1
ATOM 3707 O O . LEU A 1 466 ? 6.153 -3.315 -9.798 1.00 96.69 466 LEU A O 1
ATOM 3711 N N . GLU A 1 467 ? 7.183 -4.134 -11.628 1.00 96.75 467 GLU A N 1
ATOM 3712 C CA . GLU A 1 467 ? 7.421 -5.481 -11.099 1.00 96.75 467 GLU A CA 1
ATOM 3713 C C . GLU A 1 467 ? 8.915 -5.830 -11.080 1.00 96.75 467 GLU A C 1
ATOM 3715 O O . GLU A 1 467 ? 9.666 -5.301 -11.905 1.00 96.75 467 GLU A O 1
ATOM 3720 N N . PRO A 1 468 ? 9.375 -6.706 -10.166 1.00 97.00 468 PRO A N 1
ATOM 3721 C CA . PRO A 1 468 ? 10.749 -7.204 -10.176 1.00 97.00 468 PRO A CA 1
ATOM 3722 C C . PRO A 1 468 ? 11.066 -7.992 -11.450 1.00 97.00 468 PRO A C 1
ATOM 3724 O O . PRO A 1 468 ? 10.425 -8.999 -11.736 1.00 97.00 468 PRO A O 1
ATOM 3727 N N . HIS A 1 469 ? 12.101 -7.555 -12.165 1.00 94.62 469 HIS A N 1
ATOM 3728 C CA . HIS A 1 469 ? 12.587 -8.144 -13.413 1.00 94.62 469 HIS A CA 1
ATOM 3729 C C . HIS A 1 469 ? 14.123 -8.325 -13.410 1.00 94.62 469 HIS A C 1
ATOM 3731 O O . HIS A 1 469 ? 14.834 -7.750 -14.247 1.00 94.62 469 HIS A O 1
ATOM 3737 N N . PRO A 1 470 ? 14.696 -9.088 -12.456 1.00 91.31 470 PRO A N 1
ATOM 3738 C CA . PRO A 1 470 ? 16.147 -9.291 -12.362 1.00 91.31 470 PRO A CA 1
ATOM 3739 C C . PRO A 1 470 ? 16.755 -9.949 -13.614 1.00 91.31 470 PRO A C 1
ATOM 3741 O O . PRO A 1 470 ? 17.946 -9.794 -13.901 1.00 91.31 470 PRO A O 1
ATOM 3744 N N . GLU A 1 471 ? 15.951 -10.677 -14.387 1.00 89.94 471 GLU A N 1
ATOM 3745 C CA . GLU A 1 471 ? 16.342 -11.306 -15.644 1.00 89.94 471 GLU A CA 1
ATOM 3746 C C . GLU A 1 471 ? 16.708 -10.298 -16.740 1.00 89.94 471 GLU A C 1
ATOM 3748 O O . GLU A 1 471 ? 17.547 -10.619 -17.581 1.00 89.94 471 GLU A O 1
ATOM 3753 N N . LEU A 1 472 ? 16.169 -9.072 -16.696 1.00 87.00 472 LEU A N 1
ATOM 3754 C CA . LEU A 1 472 ? 16.450 -8.019 -17.683 1.00 87.00 472 LEU A CA 1
ATOM 3755 C C . LEU A 1 472 ? 17.843 -7.393 -17.531 1.00 87.00 472 LEU A C 1
ATOM 3757 O O . LEU A 1 472 ? 18.299 -6.672 -18.418 1.00 87.00 472 LEU A O 1
ATOM 3761 N N . VAL A 1 473 ? 18.537 -7.684 -16.430 1.00 82.12 473 VAL A N 1
ATOM 3762 C CA . VAL A 1 473 ? 19.906 -7.235 -16.164 1.00 82.12 473 VAL A CA 1
ATOM 3763 C C . VAL A 1 473 ? 20.814 -8.460 -16.181 1.00 82.12 473 VAL A C 1
ATOM 3765 O O . VAL A 1 473 ? 20.816 -9.239 -15.235 1.00 82.12 473 VAL A O 1
ATOM 3768 N N . VAL A 1 474 ? 21.568 -8.682 -17.261 1.00 71.19 474 VAL A N 1
ATOM 3769 C CA . VAL A 1 474 ? 22.282 -9.964 -17.484 1.00 71.19 474 VAL A CA 1
ATOM 3770 C C . VAL A 1 474 ? 23.759 -9.930 -17.062 1.00 71.19 474 VAL A C 1
ATOM 3772 O O . VAL A 1 474 ? 24.310 -10.959 -16.684 1.00 71.19 474 VAL A O 1
ATOM 3775 N N . GLU A 1 475 ? 24.401 -8.760 -17.082 1.00 71.44 475 GLU A N 1
ATOM 3776 C CA . GLU A 1 475 ? 25.869 -8.627 -16.954 1.00 71.44 475 GLU A CA 1
ATOM 3777 C C . GLU A 1 475 ? 26.319 -7.689 -15.822 1.00 71.44 475 GLU A C 1
ATOM 3779 O O . GLU A 1 475 ? 27.495 -7.345 -15.728 1.00 71.44 475 GLU A O 1
ATOM 3784 N N . ASN A 1 476 ? 25.400 -7.290 -14.936 1.00 78.88 476 ASN A N 1
ATOM 3785 C CA . ASN A 1 476 ? 25.728 -6.501 -13.750 1.00 78.88 476 ASN A CA 1
ATOM 3786 C C . ASN A 1 476 ? 25.635 -7.375 -12.485 1.00 78.88 476 ASN A C 1
ATOM 3788 O O . ASN A 1 476 ? 24.654 -8.107 -12.338 1.00 78.88 476 ASN A O 1
ATOM 3792 N N . PRO A 1 477 ? 26.595 -7.292 -11.543 1.00 73.62 477 PRO A N 1
ATOM 3793 C CA . PRO A 1 477 ? 26.506 -8.011 -10.270 1.00 73.62 477 PRO A CA 1
ATOM 3794 C C . PRO A 1 477 ? 25.294 -7.587 -9.418 1.00 73.62 477 PRO A C 1
ATOM 3796 O O . PRO A 1 477 ? 24.832 -8.362 -8.587 1.00 73.62 477 PRO A O 1
ATOM 3799 N N . SER A 1 478 ? 24.755 -6.380 -9.629 1.00 76.50 478 SER A N 1
ATOM 3800 C CA . SER A 1 478 ? 23.503 -5.890 -9.041 1.00 76.50 478 SER A CA 1
ATOM 3801 C C . SER A 1 478 ? 22.341 -6.098 -10.019 1.00 76.50 478 SER A C 1
ATOM 3803 O O . SER A 1 478 ? 22.001 -5.208 -10.797 1.00 76.50 478 SER A O 1
ATOM 3805 N N . ARG A 1 479 ? 21.713 -7.278 -9.996 1.00 87.19 479 ARG A N 1
ATOM 3806 C CA . ARG A 1 479 ? 20.571 -7.616 -10.873 1.00 87.19 479 ARG A CA 1
ATOM 3807 C C . ARG A 1 479 ? 19.237 -7.074 -10.336 1.00 87.19 479 ARG A C 1
ATOM 3809 O O . ARG A 1 479 ? 18.242 -7.785 -10.305 1.00 87.19 479 ARG A O 1
ATOM 3816 N N . TYR A 1 480 ? 19.224 -5.828 -9.868 1.00 94.12 480 TYR A N 1
ATOM 3817 C CA . TYR A 1 480 ? 18.052 -5.185 -9.271 1.00 94.12 480 TYR A CA 1
ATOM 3818 C C . TYR A 1 480 ? 17.346 -4.314 -10.307 1.00 94.12 480 TYR A C 1
ATOM 3820 O O . TYR A 1 480 ? 17.864 -3.262 -10.691 1.00 94.12 480 TYR A O 1
ATOM 3828 N N . CYS A 1 481 ? 16.174 -4.751 -10.761 1.00 95.25 481 CYS A N 1
ATOM 3829 C CA . CYS A 1 481 ? 15.387 -4.046 -11.765 1.00 95.25 481 CYS A CA 1
ATOM 3830 C C . CYS A 1 481 ? 13.903 -4.138 -11.428 1.00 95.25 481 CYS A C 1
ATOM 3832 O O . CYS A 1 481 ? 13.382 -5.236 -11.253 1.00 95.25 481 CYS A O 1
ATOM 3834 N N . LEU A 1 482 ? 13.239 -2.988 -11.382 1.00 97.25 482 LEU A N 1
ATOM 3835 C CA . LEU A 1 482 ? 11.791 -2.877 -11.457 1.00 97.25 482 LEU A CA 1
ATOM 3836 C C . LEU A 1 482 ? 11.410 -2.388 -12.846 1.00 97.25 482 LEU A C 1
ATOM 3838 O O . LEU A 1 482 ? 11.968 -1.393 -13.314 1.00 97.25 482 LEU A O 1
ATOM 3842 N N . ALA A 1 483 ? 10.450 -3.033 -13.499 1.00 96.56 483 ALA A N 1
ATOM 3843 C CA . ALA A 1 483 ? 10.036 -2.612 -14.827 1.00 96.56 483 ALA A CA 1
ATOM 3844 C C . ALA A 1 483 ? 8.541 -2.792 -15.095 1.00 96.56 483 ALA A C 1
ATOM 3846 O O . ALA A 1 483 ? 7.870 -3.630 -14.505 1.00 96.56 483 ALA A O 1
ATOM 3847 N N . VAL A 1 484 ? 8.054 -1.985 -16.033 1.00 95.88 484 VAL A N 1
ATOM 3848 C CA . VAL A 1 484 ? 6.986 -2.354 -16.961 1.00 95.88 484 VAL A CA 1
ATOM 3849 C C . VAL A 1 484 ? 7.690 -2.454 -18.315 1.00 95.88 484 VAL A C 1
ATOM 3851 O O . VAL A 1 484 ? 8.025 -1.405 -18.886 1.00 95.88 484 VAL A O 1
ATOM 3854 N N . PRO A 1 485 ? 8.018 -3.669 -18.796 1.00 94.00 485 PRO A N 1
ATOM 3855 C CA . PRO A 1 485 ? 8.786 -3.842 -20.022 1.00 94.00 485 PRO A CA 1
ATOM 3856 C C . PRO A 1 485 ? 8.171 -3.070 -21.197 1.00 94.00 485 PRO A C 1
ATOM 3858 O O . PRO A 1 485 ? 6.972 -3.121 -21.451 1.00 94.00 485 PRO A O 1
ATOM 3861 N N . GLY A 1 486 ? 9.005 -2.290 -21.879 1.00 92.12 486 GLY A N 1
ATOM 3862 C CA . GLY A 1 486 ? 8.625 -1.402 -22.980 1.00 92.12 486 GLY A CA 1
ATOM 3863 C C . GLY A 1 486 ? 8.214 0.009 -22.562 1.00 92.12 486 GLY A C 1
ATOM 3864 O O . GLY A 1 486 ? 8.196 0.899 -23.410 1.00 92.12 486 GLY A O 1
ATOM 3865 N N . GLU A 1 487 ? 7.961 0.249 -21.274 1.00 94.12 487 GLU A N 1
ATOM 3866 C CA . GLU A 1 487 ? 7.530 1.551 -20.761 1.00 94.12 487 GLU A CA 1
ATOM 3867 C C . GLU A 1 487 ? 8.528 2.173 -19.788 1.00 94.12 487 GLU A C 1
ATOM 3869 O O . GLU A 1 487 ? 8.973 3.297 -20.004 1.00 94.12 487 GLU A O 1
ATOM 3874 N N . THR A 1 488 ? 8.843 1.495 -18.685 1.00 96.38 488 THR A N 1
ATOM 3875 C CA . THR A 1 488 ? 9.680 2.042 -17.609 1.00 96.38 488 THR A CA 1
ATOM 3876 C C . THR A 1 488 ? 10.580 0.953 -17.059 1.00 96.38 488 THR A C 1
ATOM 3878 O O . THR A 1 488 ? 10.109 -0.140 -16.771 1.00 96.38 488 THR A O 1
ATOM 3881 N N . TYR A 1 489 ? 11.854 1.273 -16.871 1.00 97.12 489 TYR A N 1
ATOM 3882 C CA . TYR A 1 489 ? 12.838 0.422 -16.218 1.00 97.12 489 TYR A CA 1
ATOM 3883 C C . TYR A 1 489 ? 13.563 1.260 -15.175 1.00 97.12 489 TYR A C 1
ATOM 3885 O O . TYR A 1 489 ? 14.110 2.316 -15.492 1.00 97.12 489 TYR A O 1
ATOM 3893 N N . LEU A 1 490 ? 13.577 0.790 -13.940 1.00 97.62 490 LEU A N 1
ATOM 3894 C CA . LEU A 1 490 ? 14.259 1.412 -12.821 1.00 97.62 490 LEU A CA 1
ATOM 3895 C C . LEU A 1 490 ? 15.254 0.395 -12.272 1.00 97.62 490 LEU A C 1
ATOM 3897 O O . LEU A 1 490 ? 14.864 -0.688 -11.847 1.00 97.62 490 LEU A O 1
ATOM 3901 N N . MET A 1 491 ? 16.541 0.715 -12.322 1.00 96.44 491 MET A N 1
ATOM 3902 C CA . MET A 1 491 ? 17.608 -0.222 -11.975 1.00 96.44 491 MET A CA 1
ATOM 3903 C C . MET A 1 491 ? 18.507 0.360 -10.900 1.00 96.44 491 MET A C 1
ATOM 3905 O O . MET A 1 491 ? 18.909 1.519 -10.998 1.00 96.44 491 MET A O 1
ATOM 3909 N N . PHE A 1 492 ? 18.848 -0.460 -9.907 1.00 96.12 492 PHE A N 1
ATOM 3910 C CA . PHE A 1 492 ? 19.771 -0.101 -8.835 1.00 96.12 492 PHE A CA 1
ATOM 3911 C C . PHE A 1 492 ? 21.131 -0.763 -9.037 1.00 96.12 492 PHE A C 1
ATOM 3913 O O . PHE A 1 492 ? 21.249 -1.987 -9.069 1.00 96.12 492 PHE A O 1
ATOM 3920 N N . LEU A 1 493 ? 22.168 0.065 -9.152 1.00 93.00 493 LEU A N 1
ATOM 3921 C CA . LEU A 1 493 ? 23.542 -0.365 -9.368 1.00 93.00 493 LEU A CA 1
ATOM 3922 C C . LEU A 1 493 ? 24.373 0.020 -8.149 1.00 93.00 493 LEU A C 1
ATOM 3924 O O . LEU A 1 493 ? 24.842 1.154 -8.051 1.00 93.00 493 LEU A O 1
ATOM 3928 N N . ARG A 1 494 ? 24.596 -0.927 -7.234 1.00 88.50 494 ARG A N 1
ATOM 3929 C CA . ARG A 1 494 ? 25.318 -0.672 -5.975 1.00 88.50 494 ARG A CA 1
ATOM 3930 C C . ARG A 1 494 ? 26.756 -0.175 -6.181 1.00 88.50 494 ARG A C 1
ATOM 3932 O O . ARG A 1 494 ? 27.266 0.572 -5.355 1.00 88.50 494 ARG A O 1
ATOM 3939 N N . TRP A 1 495 ? 27.405 -0.598 -7.265 1.00 85.12 495 TRP A N 1
ATOM 3940 C CA . TRP A 1 495 ? 28.807 -0.276 -7.567 1.00 85.12 495 TRP A CA 1
ATOM 3941 C C . TRP A 1 495 ? 28.997 0.366 -8.951 1.00 85.12 495 TRP A C 1
ATOM 3943 O O . TRP A 1 495 ? 30.111 0.392 -9.476 1.00 85.12 495 TRP A O 1
ATOM 3953 N N . GLY A 1 496 ? 27.911 0.832 -9.572 1.00 86.31 496 GLY A N 1
ATOM 3954 C CA . GLY A 1 496 ? 27.923 1.275 -10.965 1.00 86.31 496 GLY A CA 1
ATOM 3955 C C . GLY A 1 496 ? 28.162 0.121 -11.949 1.00 86.31 496 GLY A C 1
ATOM 3956 O O . GLY A 1 496 ? 27.562 -0.954 -11.832 1.00 86.31 496 GLY A O 1
ATOM 3957 N N . GLY A 1 497 ? 29.021 0.359 -12.939 1.00 86.94 497 GLY A N 1
ATOM 3958 C CA . GLY A 1 497 ? 29.331 -0.578 -14.015 1.00 86.94 497 GLY A CA 1
ATOM 3959 C C . GLY A 1 497 ? 28.417 -0.434 -15.231 1.00 86.94 497 GLY A C 1
ATOM 3960 O O . GLY A 1 497 ? 27.686 0.549 -15.391 1.00 86.94 497 GLY A O 1
ATOM 3961 N N . ALA A 1 498 ? 28.468 -1.435 -16.109 1.00 88.31 498 ALA A N 1
ATOM 3962 C CA . ALA A 1 498 ? 27.619 -1.509 -17.290 1.00 88.31 498 ALA A CA 1
ATOM 3963 C C . ALA A 1 498 ? 26.306 -2.244 -16.992 1.00 88.31 498 ALA A C 1
ATOM 3965 O O . ALA A 1 498 ? 26.269 -3.226 -16.247 1.00 88.31 498 ALA A O 1
ATOM 3966 N N . VAL A 1 499 ? 25.231 -1.786 -17.622 1.00 90.00 499 VAL A N 1
ATOM 3967 C CA . VAL A 1 499 ? 23.958 -2.496 -17.731 1.00 90.00 499 VAL A CA 1
ATOM 3968 C C . VAL A 1 499 ? 23.779 -2.884 -19.181 1.00 90.00 499 VAL A C 1
ATOM 3970 O O . VAL A 1 499 ? 23.777 -2.018 -20.057 1.00 90.00 499 VAL A O 1
ATOM 3973 N N . ARG A 1 500 ? 23.588 -4.178 -19.428 1.00 91.00 500 ARG A N 1
ATOM 3974 C CA . ARG A 1 500 ? 23.138 -4.669 -20.724 1.00 91.00 500 ARG A CA 1
ATOM 3975 C C . ARG A 1 500 ? 21.637 -4.920 -20.656 1.00 91.00 500 ARG A C 1
ATOM 3977 O O . ARG A 1 500 ? 21.215 -5.833 -19.953 1.00 91.00 500 ARG A O 1
ATOM 3984 N N . LEU A 1 501 ? 20.867 -4.080 -21.347 1.00 89.25 501 LEU A N 1
ATOM 3985 C CA . LEU A 1 501 ? 19.406 -4.103 -21.372 1.00 89.25 501 LEU A CA 1
ATOM 3986 C C . LEU A 1 501 ? 18.918 -4.395 -22.789 1.00 89.25 501 LEU A C 1
ATOM 3988 O O . LEU A 1 501 ? 19.285 -3.694 -23.736 1.00 89.25 501 LEU A O 1
ATOM 3992 N N . ASP A 1 502 ? 18.076 -5.412 -22.935 1.00 85.50 502 ASP A N 1
ATOM 3993 C CA . ASP A 1 502 ? 17.490 -5.742 -24.227 1.00 85.50 502 ASP A CA 1
ATOM 3994 C C . ASP A 1 502 ? 16.295 -4.834 -24.542 1.00 85.50 502 ASP A C 1
ATOM 3996 O O . ASP A 1 502 ? 15.184 -5.030 -24.053 1.00 85.50 502 ASP A O 1
ATOM 4000 N N . LEU A 1 503 ? 16.540 -3.817 -25.372 1.00 88.12 503 LEU A N 1
ATOM 4001 C CA . LEU A 1 503 ? 15.492 -2.974 -25.942 1.00 88.12 503 LEU A CA 1
ATOM 4002 C C . LEU A 1 503 ? 15.193 -3.327 -27.405 1.00 88.12 503 LEU A C 1
ATOM 4004 O O . LEU A 1 503 ? 14.468 -2.579 -28.068 1.00 88.12 503 LEU A O 1
ATOM 4008 N N . ALA A 1 504 ? 15.727 -4.439 -27.926 1.00 85.19 504 ALA A N 1
ATOM 4009 C CA . ALA A 1 504 ? 15.484 -4.876 -29.297 1.00 85.19 504 ALA A CA 1
ATOM 4010 C C . ALA A 1 504 ? 13.995 -5.091 -29.618 1.00 85.19 504 ALA A C 1
ATOM 4012 O O . ALA A 1 504 ? 13.576 -4.629 -30.681 1.00 85.19 504 ALA A O 1
ATOM 4013 N N . PRO A 1 505 ? 13.163 -5.652 -28.711 1.00 88.25 505 PRO A N 1
ATOM 4014 C CA . PRO A 1 505 ? 11.729 -5.811 -28.964 1.00 88.25 505 PRO A CA 1
ATOM 4015 C C . PRO A 1 505 ? 10.962 -4.494 -29.163 1.00 88.25 505 PRO A C 1
ATOM 4017 O O . PRO A 1 505 ? 9.850 -4.505 -29.678 1.00 88.25 505 PRO A O 1
ATOM 4020 N N . TYR A 1 506 ? 11.533 -3.350 -28.769 1.00 88.00 506 TYR A N 1
ATOM 4021 C CA . TYR A 1 506 ? 10.861 -2.045 -28.776 1.00 88.00 506 TYR A CA 1
ATOM 4022 C C . TYR A 1 506 ? 11.386 -1.131 -29.891 1.00 88.00 506 TYR A C 1
ATOM 4024 O O . TYR A 1 506 ? 11.636 0.061 -29.681 1.00 88.00 506 TYR A O 1
ATOM 4032 N N . SER A 1 507 ? 11.593 -1.688 -31.089 1.00 83.44 507 SER A N 1
ATOM 4033 C CA . SER A 1 507 ? 11.993 -0.921 -32.273 1.00 83.44 507 SER A CA 1
ATOM 4034 C C . SER A 1 507 ? 10.974 0.180 -32.583 1.00 83.44 507 SER A C 1
ATOM 4036 O O . SER A 1 507 ? 9.781 -0.084 -32.701 1.00 83.44 507 SER A O 1
ATOM 4038 N N . GLY A 1 508 ? 11.442 1.423 -32.719 1.00 82.88 508 GLY A N 1
ATOM 4039 C CA . GLY A 1 508 ? 10.582 2.586 -32.980 1.00 82.88 508 GLY A CA 1
ATOM 4040 C C . GLY A 1 508 ? 10.114 3.338 -31.730 1.00 82.88 508 GLY A C 1
ATOM 4041 O O . GLY A 1 508 ? 9.584 4.440 -31.864 1.00 82.88 508 GLY A O 1
ATOM 4042 N N . THR A 1 509 ? 10.366 2.813 -30.527 1.00 88.50 509 THR A N 1
ATOM 4043 C CA . THR A 1 509 ? 10.173 3.562 -29.281 1.00 88.50 509 THR A CA 1
ATOM 4044 C C . THR A 1 509 ? 11.421 4.379 -28.965 1.00 88.50 509 THR A C 1
ATOM 4046 O O . THR A 1 509 ? 12.541 3.861 -28.910 1.00 88.50 509 THR A O 1
ATOM 4049 N N . THR A 1 510 ? 11.222 5.672 -28.728 1.00 94.31 510 THR A N 1
ATOM 4050 C CA . THR A 1 510 ? 12.242 6.529 -28.130 1.00 94.31 510 THR A CA 1
ATOM 4051 C C . THR A 1 510 ? 12.094 6.476 -26.619 1.00 94.31 510 THR A C 1
ATOM 4053 O O . THR A 1 510 ? 11.015 6.729 -26.088 1.00 94.31 510 THR A O 1
ATOM 4056 N N . PHE A 1 511 ? 13.184 6.179 -25.931 1.00 95.88 511 PHE A N 1
ATOM 4057 C CA . PHE A 1 511 ? 13.293 6.243 -24.485 1.00 95.88 511 PHE A CA 1
ATOM 4058 C C . PHE A 1 511 ? 14.135 7.453 -24.076 1.00 95.88 511 PHE A C 1
ATOM 4060 O O . PHE A 1 511 ? 14.948 7.968 -24.845 1.00 95.88 511 PHE A O 1
ATOM 4067 N N . THR A 1 512 ? 13.980 7.889 -22.837 1.00 96.94 512 THR A N 1
ATOM 4068 C CA . THR A 1 512 ? 15.002 8.640 -22.120 1.00 96.94 512 THR A CA 1
ATOM 4069 C C . THR A 1 512 ? 15.748 7.697 -21.195 1.00 96.94 512 THR A C 1
ATOM 4071 O O . THR A 1 512 ? 15.158 6.775 -20.642 1.00 96.94 512 THR A O 1
ATOM 4074 N N . ARG A 1 513 ? 17.043 7.936 -21.007 1.00 96.50 513 ARG A N 1
ATOM 4075 C CA . ARG A 1 513 ? 17.841 7.389 -19.910 1.00 96.50 513 ARG A CA 1
ATOM 4076 C C . ARG A 1 513 ? 18.243 8.519 -18.972 1.00 96.50 513 ARG A C 1
ATOM 4078 O O . ARG A 1 513 ? 18.665 9.582 -19.433 1.00 96.50 513 ARG A O 1
ATOM 4085 N N . GLN A 1 514 ? 18.142 8.298 -17.672 1.00 97.69 514 GLN A N 1
ATOM 4086 C CA . GLN A 1 514 ? 18.471 9.280 -16.650 1.00 97.69 514 GLN A CA 1
ATOM 4087 C C . GLN A 1 514 ? 19.184 8.606 -15.481 1.00 97.69 514 GLN A C 1
ATOM 4089 O O . GLN A 1 514 ? 18.753 7.562 -14.999 1.00 97.69 514 GLN A O 1
ATOM 4094 N N . TRP A 1 515 ? 20.273 9.226 -15.034 1.00 97.44 515 TRP A N 1
ATOM 4095 C CA . TRP A 1 515 ? 21.060 8.766 -13.896 1.00 97.44 515 TRP A CA 1
ATOM 4096 C C . TRP A 1 515 ? 20.764 9.599 -12.652 1.00 97.44 515 TRP A C 1
ATOM 4098 O O . TRP A 1 515 ? 20.649 10.825 -12.733 1.00 97.44 515 TRP A O 1
ATOM 4108 N N . PHE A 1 516 ? 20.694 8.929 -11.507 1.00 97.38 516 PHE A N 1
ATOM 4109 C CA . PHE A 1 516 ? 20.604 9.550 -10.190 1.00 97.38 516 PHE A CA 1
ATOM 4110 C C . PHE A 1 516 ? 21.784 9.075 -9.345 1.00 97.38 516 PHE A C 1
ATOM 4112 O O . PHE A 1 516 ? 21.952 7.872 -9.136 1.00 97.38 516 PHE A O 1
ATOM 4119 N N . ASP A 1 517 ? 22.589 10.026 -8.883 1.00 95.25 517 ASP A N 1
ATOM 4120 C CA . ASP A 1 517 ? 23.728 9.799 -7.999 1.00 95.25 517 ASP A CA 1
ATOM 4121 C C . ASP A 1 517 ? 23.238 9.729 -6.553 1.00 95.25 517 ASP A C 1
ATOM 4123 O O . ASP A 1 517 ? 22.830 10.738 -5.974 1.00 95.25 517 ASP A O 1
ATOM 4127 N N . LEU A 1 518 ? 23.251 8.537 -5.962 1.00 94.69 518 LEU A N 1
ATOM 4128 C CA . LEU A 1 518 ? 22.694 8.332 -4.629 1.00 94.69 518 LEU A CA 1
ATOM 4129 C C . LEU A 1 518 ? 23.610 8.813 -3.493 1.00 94.69 518 LEU A C 1
ATOM 4131 O O . LEU A 1 518 ? 23.168 8.871 -2.344 1.00 94.69 518 LEU A O 1
ATOM 4135 N N . VAL A 1 519 ? 24.867 9.153 -3.793 1.00 90.62 519 VAL A N 1
ATOM 4136 C CA . VAL A 1 519 ? 25.829 9.677 -2.815 1.00 90.62 519 VAL A CA 1
ATOM 4137 C C . VAL A 1 519 ? 25.721 11.194 -2.718 1.00 90.62 519 VAL A C 1
ATOM 4139 O O . VAL A 1 519 ? 25.664 11.727 -1.612 1.00 90.62 519 VAL A O 1
ATOM 4142 N N . THR A 1 520 ? 25.708 11.883 -3.862 1.00 90.88 520 THR A N 1
ATOM 4143 C CA . THR A 1 520 ? 25.644 13.357 -3.922 1.00 90.88 520 THR A CA 1
ATOM 4144 C C . THR A 1 520 ? 24.215 13.895 -3.969 1.00 90.88 520 THR A C 1
ATOM 4146 O O . THR A 1 520 ? 24.009 15.097 -3.830 1.00 90.88 520 THR A O 1
ATOM 4149 N N . GLU A 1 521 ? 23.228 13.010 -4.143 1.00 92.12 521 GLU A N 1
ATOM 4150 C CA . GLU A 1 521 ? 21.805 13.341 -4.270 1.00 92.12 521 GLU A CA 1
ATOM 4151 C C . GLU A 1 521 ? 21.484 14.154 -5.549 1.00 92.12 521 GLU A C 1
ATOM 4153 O O . GLU A 1 521 ? 20.432 14.799 -5.661 1.00 92.12 521 GLU A O 1
ATOM 4158 N N . GLU A 1 522 ? 22.374 14.086 -6.549 1.00 92.44 522 GLU A N 1
ATOM 4159 C CA . GLU A 1 522 ? 22.266 14.784 -7.831 1.00 92.44 522 GLU A CA 1
ATOM 4160 C C . GLU A 1 522 ? 21.494 13.982 -8.886 1.00 92.44 522 GLU A C 1
ATOM 4162 O O . GLU A 1 522 ? 21.605 12.758 -9.011 1.00 92.44 522 GLU A O 1
ATOM 4167 N N . THR A 1 523 ? 20.688 14.690 -9.680 1.00 95.62 523 THR A N 1
ATOM 4168 C CA . THR A 1 523 ? 19.903 14.131 -10.787 1.00 95.62 523 THR A CA 1
ATOM 4169 C C . THR A 1 523 ? 20.481 14.609 -12.115 1.00 95.62 523 THR A C 1
ATOM 4171 O O . THR A 1 523 ? 20.488 15.806 -12.407 1.00 95.62 523 THR A O 1
ATOM 4174 N N . HIS A 1 524 ? 20.931 13.679 -12.955 1.00 95.25 524 HIS A N 1
ATOM 4175 C CA . HIS A 1 524 ? 21.485 14.011 -14.263 1.00 95.25 524 HIS A CA 1
ATOM 4176 C C . HIS A 1 524 ? 20.367 14.372 -15.248 1.00 95.25 524 HIS A C 1
ATOM 4178 O O . HIS A 1 524 ? 19.207 13.984 -15.089 1.00 95.25 524 HIS A O 1
ATOM 4184 N N . LYS A 1 525 ? 20.713 15.109 -16.309 1.00 94.62 525 LYS A N 1
ATOM 4185 C CA . LYS A 1 525 ? 19.759 15.412 -17.385 1.00 94.62 525 LYS A CA 1
ATOM 4186 C C . LYS A 1 525 ? 19.391 14.131 -18.152 1.00 94.62 525 LYS A C 1
ATOM 4188 O O . LYS A 1 525 ? 20.305 13.371 -18.484 1.00 94.62 525 LYS A O 1
ATOM 4193 N N . PRO A 1 526 ? 18.104 13.914 -18.483 1.00 95.38 526 PRO A N 1
ATOM 4194 C CA . PRO A 1 526 ? 17.701 12.813 -19.349 1.00 95.38 526 PRO A CA 1
ATOM 4195 C C . PRO A 1 526 ? 18.381 12.900 -20.720 1.00 95.38 526 PRO A C 1
ATOM 4197 O O . PRO A 1 526 ? 18.532 13.988 -21.279 1.00 95.38 526 PRO A O 1
ATOM 4200 N N . GLN A 1 527 ? 18.774 11.754 -21.265 1.00 95.81 527 GLN A N 1
ATOM 4201 C CA . GLN A 1 527 ? 19.360 11.623 -22.600 1.00 95.81 527 GLN A CA 1
ATOM 4202 C C . GLN A 1 527 ? 18.517 10.674 -23.447 1.00 95.81 527 GLN A C 1
ATOM 4204 O O . GLN A 1 527 ? 18.004 9.690 -22.926 1.00 95.81 527 GLN A O 1
ATOM 4209 N N . GLU A 1 528 ? 18.384 10.949 -24.743 1.00 94.75 528 GLU A N 1
ATOM 4210 C CA . GLU A 1 528 ? 17.648 10.068 -25.653 1.00 94.75 528 GLU A CA 1
ATOM 4211 C C . GLU A 1 528 ? 18.351 8.709 -25.799 1.00 94.75 528 GLU A C 1
ATOM 4213 O O . GLU A 1 528 ? 19.578 8.626 -25.885 1.00 94.75 528 GLU A O 1
ATOM 4218 N N . LEU A 1 529 ? 17.557 7.644 -25.838 1.00 93.19 529 LEU A N 1
ATOM 4219 C CA . LEU A 1 529 ? 17.974 6.271 -26.079 1.00 93.19 529 LEU A CA 1
ATOM 4220 C C . LEU A 1 529 ? 16.968 5.635 -27.042 1.00 93.19 529 LEU A C 1
ATOM 4222 O O . LEU A 1 529 ? 15.766 5.672 -26.794 1.00 93.19 529 LEU A O 1
ATOM 4226 N N . ARG A 1 530 ? 17.426 5.045 -28.147 1.00 92.00 530 ARG A N 1
ATOM 4227 C CA . ARG A 1 530 ? 16.524 4.382 -29.101 1.00 92.00 530 ARG A CA 1
ATOM 4228 C C . ARG A 1 530 ? 16.360 2.904 -28.768 1.00 92.00 530 ARG A C 1
ATOM 4230 O O . ARG A 1 530 ? 17.346 2.222 -28.491 1.00 92.00 530 ARG A O 1
ATOM 4237 N N . GLY A 1 531 ? 15.122 2.416 -28.823 1.00 90.44 531 GLY A N 1
ATOM 4238 C CA . GLY A 1 531 ? 14.847 0.981 -28.862 1.00 90.44 531 GLY A CA 1
ATOM 4239 C C . GLY A 1 531 ? 15.255 0.352 -30.199 1.00 90.44 531 GLY A C 1
ATOM 4240 O O . GLY A 1 531 ? 15.733 1.037 -31.106 1.00 90.44 531 GLY A O 1
ATOM 4241 N N . GLY A 1 532 ? 15.054 -0.958 -30.333 1.00 87.94 532 GLY A N 1
ATOM 4242 C CA . GLY A 1 532 ? 15.392 -1.724 -31.541 1.00 87.94 532 GLY A CA 1
ATOM 4243 C C . GLY A 1 532 ? 16.785 -2.356 -31.531 1.00 87.94 532 GLY A C 1
ATOM 4244 O O . GLY A 1 532 ? 17.173 -3.003 -32.498 1.00 87.94 532 GLY A O 1
ATOM 4245 N N . SER A 1 533 ? 17.532 -2.221 -30.436 1.00 88.94 533 SER A N 1
ATOM 4246 C CA . SER A 1 533 ? 18.768 -2.968 -30.210 1.00 88.94 533 SER A CA 1
ATOM 4247 C C . SER A 1 533 ? 19.000 -3.210 -28.724 1.00 88.94 533 SER A C 1
ATOM 4249 O O . SER A 1 533 ? 18.480 -2.486 -27.872 1.00 88.94 533 SER A O 1
ATOM 4251 N N . VAL A 1 534 ? 19.835 -4.199 -28.412 1.00 89.00 534 VAL A N 1
ATOM 4252 C CA . VAL A 1 534 ? 20.395 -4.336 -27.067 1.00 89.00 534 VAL A CA 1
ATOM 4253 C C . VAL A 1 534 ? 21.261 -3.114 -26.770 1.00 89.00 534 VAL A C 1
ATOM 4255 O O . VAL A 1 534 ? 22.121 -2.744 -27.571 1.00 89.00 534 VAL A O 1
ATOM 4258 N N . GLN A 1 535 ? 21.033 -2.488 -25.620 1.00 90.50 535 GLN A N 1
ATOM 4259 C CA . GLN A 1 535 ? 21.771 -1.318 -25.163 1.00 90.50 535 GLN A CA 1
ATOM 4260 C C . GLN A 1 535 ? 22.770 -1.716 -24.080 1.00 90.50 535 GLN A C 1
ATOM 4262 O O . GLN A 1 535 ? 22.421 -2.426 -23.139 1.00 90.50 535 GLN A O 1
ATOM 4267 N N . VAL A 1 536 ? 24.003 -1.223 -24.197 1.00 92.31 536 VAL A N 1
ATOM 4268 C CA . VAL A 1 536 ? 25.011 -1.285 -23.132 1.00 92.31 536 VAL A CA 1
ATOM 4269 C C . VAL A 1 536 ? 25.179 0.122 -22.575 1.00 92.31 536 VAL A C 1
ATOM 4271 O O . VAL A 1 536 ? 25.594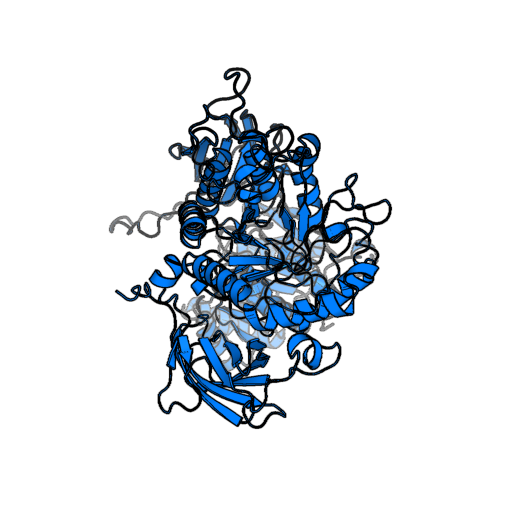 1.040 -23.283 1.00 92.31 536 VAL A O 1
ATOM 4274 N N . ILE A 1 537 ? 24.802 0.311 -21.316 1.00 92.12 537 ILE A N 1
ATOM 4275 C CA . ILE A 1 537 ? 24.713 1.620 -20.673 1.00 92.12 537 ILE A CA 1
ATOM 4276 C C . ILE A 1 537 ? 25.643 1.632 -19.465 1.00 92.12 537 ILE A C 1
ATOM 4278 O O . ILE A 1 537 ? 25.458 0.860 -18.531 1.00 92.12 537 ILE A O 1
ATOM 4282 N N . HIS A 1 538 ? 26.638 2.513 -19.485 1.00 91.12 538 HIS A N 1
ATOM 4283 C CA . HIS A 1 538 ? 27.611 2.654 -18.403 1.00 91.12 538 HIS A CA 1
ATOM 4284 C C . HIS A 1 538 ? 27.167 3.712 -17.398 1.00 91.12 538 HIS A C 1
ATOM 4286 O O . HIS A 1 538 ? 26.698 4.787 -17.801 1.00 91.12 538 HIS A O 1
ATOM 4292 N N . ALA A 1 539 ? 27.335 3.404 -16.110 1.00 90.81 539 ALA A N 1
ATOM 4293 C CA . ALA A 1 539 ? 27.255 4.395 -15.047 1.00 90.81 539 ALA A CA 1
ATOM 4294 C C . ALA A 1 539 ? 28.223 5.560 -15.334 1.00 90.81 539 ALA A C 1
ATOM 4296 O O . ALA A 1 539 ? 29.282 5.333 -15.925 1.00 90.81 539 ALA A O 1
ATOM 4297 N N . PRO A 1 540 ? 27.888 6.806 -14.945 1.00 90.75 540 PRO A N 1
ATOM 4298 C CA . PRO A 1 540 ? 28.762 7.956 -15.183 1.00 90.75 540 PRO A CA 1
ATOM 4299 C C . PRO A 1 540 ? 30.151 7.793 -14.556 1.00 90.75 540 PRO A C 1
ATOM 4301 O O . PRO A 1 540 ? 31.140 8.241 -15.130 1.00 90.75 540 PRO A O 1
ATOM 4304 N N . GLU A 1 541 ? 30.208 7.132 -13.400 1.00 86.06 541 GLU A N 1
ATOM 4305 C CA . GLU A 1 541 ? 31.426 6.774 -12.680 1.00 86.06 541 GLU A CA 1
ATOM 4306 C C . GLU A 1 541 ? 31.269 5.369 -12.090 1.00 86.06 541 GLU A C 1
ATOM 4308 O O . GLU A 1 541 ? 30.206 5.033 -11.556 1.00 86.06 541 GLU A O 1
ATOM 4313 N N . ASP A 1 542 ? 32.326 4.559 -12.156 1.00 72.88 542 ASP A N 1
ATOM 4314 C CA . ASP A 1 542 ? 32.336 3.199 -11.626 1.00 72.88 542 ASP A CA 1
ATOM 4315 C C . ASP A 1 542 ? 33.712 2.751 -11.101 1.00 72.88 542 ASP A C 1
ATOM 4317 O O . ASP A 1 542 ? 34.760 3.376 -11.306 1.00 72.88 542 ASP A O 1
ATOM 4321 N N . PHE A 1 543 ? 33.700 1.649 -10.353 1.00 64.44 543 PHE A N 1
ATOM 4322 C CA . PHE A 1 543 ? 34.911 0.958 -9.926 1.00 64.44 543 PHE A CA 1
ATOM 4323 C C . PHE A 1 543 ? 35.530 0.202 -11.122 1.00 64.44 543 PHE A C 1
ATOM 4325 O O . PHE A 1 543 ? 34.792 -0.461 -11.850 1.00 64.44 543 PHE A O 1
ATOM 4332 N N . PRO A 1 544 ? 36.865 0.218 -11.332 1.00 62.69 544 PRO A N 1
ATOM 4333 C CA . PRO A 1 544 ? 37.916 0.683 -10.420 1.00 62.69 544 PRO A CA 1
ATOM 4334 C C . PRO A 1 544 ? 38.362 2.140 -10.614 1.00 62.69 544 PRO A C 1
ATOM 4336 O O . PRO A 1 544 ? 39.259 2.587 -9.894 1.00 62.69 544 PRO A O 1
ATOM 4339 N N . ALA A 1 545 ? 37.788 2.873 -11.576 1.00 67.88 545 ALA A N 1
ATOM 4340 C CA . ALA A 1 545 ? 38.191 4.248 -11.884 1.00 67.88 545 ALA A CA 1
ATOM 4341 C C . ALA A 1 545 ? 37.934 5.201 -10.704 1.00 67.88 545 ALA A C 1
ATOM 4343 O O . ALA A 1 545 ? 38.739 6.097 -10.444 1.00 67.88 545 ALA A O 1
ATOM 4344 N N . VAL A 1 546 ? 36.871 4.947 -9.936 1.00 71.12 546 VAL A N 1
ATOM 4345 C CA . VAL A 1 546 ? 36.580 5.612 -8.664 1.00 71.12 546 VAL A CA 1
ATOM 4346 C C . VAL A 1 546 ? 36.701 4.592 -7.531 1.00 71.12 546 VAL A C 1
ATOM 4348 O O . VAL A 1 546 ? 35.952 3.624 -7.450 1.00 71.12 546 VAL A O 1
ATOM 4351 N N . ARG A 1 547 ? 37.690 4.787 -6.644 1.00 64.31 547 ARG A N 1
ATOM 4352 C CA . ARG A 1 547 ? 37.944 3.881 -5.502 1.00 64.31 547 ARG A CA 1
ATOM 4353 C C . ARG A 1 547 ? 36.875 3.961 -4.411 1.00 64.31 547 ARG A C 1
ATOM 4355 O O . ARG A 1 547 ? 36.822 3.084 -3.555 1.00 64.31 547 ARG A O 1
ATOM 4362 N N . GLN A 1 548 ? 36.080 5.027 -4.405 1.00 67.19 548 GLN A N 1
ATOM 4363 C CA . GLN A 1 548 ? 34.934 5.162 -3.515 1.00 67.19 548 GLN A CA 1
ATOM 4364 C C . GLN A 1 548 ? 33.745 4.440 -4.150 1.00 67.19 548 GLN A C 1
ATOM 4366 O O . GLN A 1 548 ? 33.403 4.707 -5.299 1.00 67.19 548 GLN A O 1
ATOM 4371 N N . GLU A 1 549 ? 33.138 3.508 -3.414 1.00 71.31 549 GLU A N 1
ATOM 4372 C CA . GLU A 1 549 ? 31.916 2.832 -3.856 1.00 71.31 549 GLU A CA 1
ATOM 4373 C C . GLU A 1 549 ? 30.814 3.875 -4.077 1.00 71.31 549 GLU A C 1
ATOM 4375 O O . GLU A 1 549 ? 30.495 4.644 -3.167 1.00 71.31 549 GLU A O 1
ATOM 4380 N N . LYS A 1 550 ? 30.257 3.898 -5.290 1.00 85.94 550 LYS A N 1
ATOM 4381 C CA . LYS A 1 550 ? 29.231 4.850 -5.706 1.00 85.94 550 LYS A CA 1
ATOM 4382 C C . LYS A 1 550 ? 28.045 4.096 -6.287 1.00 85.94 550 LYS A C 1
ATOM 4384 O O . LYS A 1 550 ? 28.191 3.339 -7.249 1.00 85.94 550 LYS A O 1
ATOM 4389 N N . ASP A 1 551 ? 26.892 4.289 -5.665 1.00 91.75 551 ASP A N 1
ATOM 4390 C CA . ASP A 1 551 ? 25.644 3.644 -6.021 1.00 91.75 551 ASP A CA 1
ATOM 4391 C C . ASP A 1 551 ? 24.743 4.572 -6.840 1.00 91.75 551 ASP A C 1
ATOM 4393 O O . ASP A 1 551 ? 24.677 5.785 -6.629 1.00 91.75 551 ASP A O 1
ATOM 4397 N N . TRP A 1 552 ? 24.052 3.977 -7.808 1.00 94.50 552 TRP A N 1
ATOM 4398 C CA . TRP A 1 552 ? 23.311 4.701 -8.831 1.00 94.50 552 TRP A CA 1
ATOM 4399 C C . TRP A 1 552 ? 21.915 4.128 -9.025 1.00 94.50 552 TRP A C 1
ATOM 4401 O O . TRP A 1 552 ? 21.708 2.915 -8.932 1.00 94.50 552 TRP A O 1
ATOM 4411 N N . ILE A 1 553 ? 20.983 5.001 -9.405 1.00 97.38 553 ILE A N 1
ATOM 4412 C CA . ILE A 1 553 ? 19.747 4.590 -10.071 1.00 97.38 553 ILE A CA 1
ATOM 4413 C C . ILE A 1 553 ? 19.820 4.971 -11.543 1.00 97.38 553 ILE A C 1
ATOM 4415 O O . ILE A 1 553 ? 20.130 6.114 -11.885 1.00 97.38 553 ILE A O 1
ATOM 4419 N N . LEU A 1 554 ? 19.495 4.011 -12.404 1.00 97.12 554 LEU A N 1
ATOM 4420 C CA . LEU A 1 554 ? 19.227 4.233 -13.818 1.00 97.12 554 LEU A CA 1
ATOM 4421 C C . LEU A 1 554 ? 17.723 4.139 -14.053 1.00 97.12 554 LEU A C 1
ATOM 4423 O O . LEU A 1 554 ? 17.126 3.082 -13.855 1.00 97.12 554 LEU A O 1
ATOM 4427 N N . LEU A 1 555 ? 17.127 5.236 -14.509 1.00 97.88 555 LEU A N 1
ATOM 4428 C CA . LEU A 1 555 ? 15.754 5.275 -14.994 1.00 97.88 555 LEU A CA 1
ATOM 4429 C C . LEU A 1 555 ? 15.765 5.317 -16.517 1.00 97.88 555 LEU A C 1
ATOM 4431 O O . LEU A 1 555 ? 16.381 6.202 -17.112 1.00 97.88 555 LEU A O 1
ATOM 4435 N N . ILE A 1 556 ? 15.065 4.381 -17.144 1.00 97.31 556 ILE A N 1
ATOM 4436 C CA . ILE A 1 556 ? 14.775 4.399 -18.573 1.00 97.31 556 ILE A CA 1
ATOM 4437 C C . ILE A 1 556 ? 13.266 4.485 -18.745 1.00 97.31 556 ILE A C 1
ATOM 4439 O O . ILE A 1 556 ? 12.545 3.649 -18.210 1.00 97.31 556 ILE A O 1
ATOM 4443 N N . GLN A 1 557 ? 12.783 5.484 -19.479 1.00 96.62 557 GLN A N 1
ATOM 4444 C CA . GLN A 1 557 ? 11.350 5.706 -19.681 1.00 96.62 557 GLN A CA 1
ATOM 4445 C C . GLN A 1 557 ? 11.027 5.954 -21.141 1.00 96.62 557 GLN A C 1
ATOM 4447 O O . GLN A 1 557 ? 11.690 6.746 -21.802 1.00 96.62 557 GLN A O 1
ATOM 4452 N N . ALA A 1 558 ? 9.983 5.309 -21.645 1.00 94.25 558 ALA A N 1
ATOM 4453 C CA . ALA A 1 558 ? 9.450 5.596 -22.962 1.00 94.25 558 ALA A CA 1
ATOM 4454 C C . ALA A 1 558 ? 8.969 7.054 -23.009 1.00 94.25 558 ALA A C 1
ATOM 4456 O O . ALA A 1 558 ? 8.237 7.524 -22.132 1.00 94.25 558 ALA A O 1
ATOM 4457 N N . VAL A 1 559 ? 9.372 7.779 -24.050 1.00 89.50 559 VAL A N 1
ATOM 4458 C CA . VAL A 1 559 ? 8.902 9.139 -24.296 1.00 89.50 559 VAL A CA 1
ATOM 4459 C C . VAL A 1 559 ? 7.437 9.056 -24.703 1.00 89.50 559 VAL A C 1
ATOM 4461 O O . VAL A 1 559 ? 7.104 8.659 -25.820 1.00 89.50 559 VAL A O 1
ATOM 4464 N N . LYS A 1 560 ? 6.544 9.443 -23.789 1.00 74.50 560 LYS A N 1
ATOM 4465 C CA . LYS A 1 560 ? 5.127 9.612 -24.114 1.00 74.50 560 LYS A CA 1
ATOM 4466 C C . LYS A 1 560 ? 4.998 10.797 -25.089 1.00 74.50 560 LYS A C 1
ATOM 4468 O O . LYS A 1 560 ? 5.536 11.868 -24.795 1.00 74.50 560 LYS A O 1
ATOM 4473 N N . PRO A 1 561 ? 4.313 10.654 -26.238 1.00 48.69 561 PRO A N 1
ATOM 4474 C CA . PRO A 1 561 ? 4.048 11.792 -27.111 1.00 48.69 561 PRO A CA 1
ATOM 4475 C C . PRO A 1 561 ? 3.250 12.854 -26.338 1.00 48.69 561 PRO A C 1
ATOM 4477 O O . PRO A 1 561 ? 2.297 12.532 -25.628 1.00 48.69 561 PRO A O 1
ATOM 4480 N N . SER A 1 562 ? 3.667 14.119 -26.432 1.00 33.34 562 SER A N 1
ATOM 4481 C CA . SER A 1 562 ? 3.048 15.217 -25.681 1.00 33.34 562 SER A CA 1
ATOM 4482 C C . SER A 1 562 ? 1.574 15.406 -26.081 1.00 33.34 562 SER A C 1
ATOM 4484 O O . SER A 1 562 ? 1.286 15.459 -27.278 1.00 33.34 562 SER A O 1
ATOM 4486 N N . PRO A 1 563 ? 0.636 15.603 -25.131 1.00 39.34 563 PRO A N 1
ATOM 4487 C CA . PRO A 1 563 ? -0.770 15.890 -25.442 1.00 39.34 563 PRO A CA 1
ATOM 4488 C C . PRO A 1 563 ? -1.004 17.242 -26.145 1.00 39.34 563 PRO A C 1
ATOM 4490 O O . PRO A 1 563 ? -2.110 17.499 -26.613 1.00 39.34 563 PRO A O 1
ATOM 4493 N N . ASN A 1 564 ? 0.005 18.124 -26.195 1.00 31.28 564 ASN A N 1
ATOM 4494 C CA . ASN A 1 564 ? -0.147 19.540 -26.558 1.00 31.28 564 ASN A CA 1
ATOM 4495 C C . ASN A 1 564 ? 0.482 19.966 -27.895 1.00 31.28 564 ASN A C 1
ATOM 4497 O O . ASN A 1 564 ? 0.515 21.163 -28.195 1.00 31.28 564 ASN A O 1
ATOM 4501 N N . GLU A 1 565 ? 0.930 19.043 -28.746 1.00 31.25 565 GLU A N 1
ATOM 4502 C CA . GLU A 1 565 ? 1.249 19.410 -30.130 1.00 31.25 565 GLU A CA 1
ATOM 4503 C C . GLU A 1 565 ? -0.041 19.545 -30.951 1.00 31.25 565 GLU A C 1
ATOM 4505 O O . GLU A 1 565 ? -0.576 18.588 -31.509 1.00 31.25 565 GLU A O 1
ATOM 4510 N N . LYS A 1 566 ? -0.565 20.777 -31.024 1.00 28.11 566 LYS A N 1
ATOM 4511 C CA . LYS A 1 566 ? -1.599 21.135 -32.003 1.00 28.11 566 LYS A CA 1
ATOM 4512 C C . LYS A 1 566 ? -1.082 20.793 -33.410 1.00 28.11 566 LYS A C 1
ATOM 4514 O O . LYS A 1 566 ? 0.008 21.252 -33.764 1.00 28.11 566 LYS A O 1
ATOM 4519 N N . PRO A 1 567 ? -1.851 20.077 -34.250 1.00 29.80 567 PRO A N 1
ATOM 4520 C CA . PRO A 1 567 ? -1.447 19.866 -35.628 1.00 29.80 567 PRO A CA 1
ATOM 4521 C C . PRO A 1 567 ? -1.406 21.223 -36.333 1.00 29.80 567 PRO A C 1
ATOM 4523 O O . PRO A 1 567 ? -2.391 21.967 -36.334 1.00 29.80 567 PRO A O 1
ATOM 4526 N N . LYS A 1 568 ? -0.256 21.562 -36.926 1.00 28.70 568 LYS A N 1
ATOM 4527 C CA . LYS A 1 568 ? -0.146 22.718 -37.820 1.00 28.70 568 LYS A CA 1
ATOM 4528 C C . LYS A 1 568 ? -1.174 22.560 -38.951 1.00 28.70 568 LYS A C 1
ATOM 4530 O O . LYS A 1 568 ? -1.207 21.503 -39.586 1.00 28.70 568 LYS A O 1
ATOM 4535 N N . PRO A 1 569 ? -2.008 23.574 -39.231 1.00 30.55 569 PRO A N 1
ATOM 4536 C CA . PRO A 1 569 ? -2.935 23.508 -40.343 1.00 30.55 569 PRO A CA 1
ATOM 4537 C C . PRO A 1 569 ? -2.149 23.696 -41.639 1.00 30.55 569 PRO A C 1
ATOM 4539 O O . PRO A 1 569 ? -1.511 24.726 -41.844 1.00 30.55 569 PRO A O 1
ATOM 4542 N N . GLY A 1 570 ? -2.201 22.690 -42.507 1.00 36.06 570 GLY A N 1
ATOM 4543 C CA . GLY A 1 570 ? -1.654 22.772 -43.859 1.00 36.06 570 GLY A CA 1
ATOM 4544 C C . GLY A 1 570 ? -0.560 21.753 -44.130 1.00 36.06 570 GLY A C 1
ATOM 4545 O O . GLY A 1 570 ? 0.614 22.091 -44.152 1.00 36.06 570 GLY A O 1
ATOM 4546 N N . SER A 1 571 ? -0.967 20.509 -44.370 1.00 25.36 571 SER A N 1
ATOM 4547 C CA . SER A 1 571 ? -0.281 19.571 -45.260 1.00 25.36 571 SER A CA 1
ATOM 4548 C C . SER A 1 571 ? -1.118 18.297 -45.315 1.00 25.36 571 SER A C 1
ATOM 4550 O O . SER A 1 571 ? -1.144 17.516 -44.366 1.00 25.36 571 SER A O 1
ATOM 4552 N N . ARG A 1 572 ? -1.841 18.077 -46.419 1.00 41.50 572 ARG A N 1
ATOM 4553 C CA . ARG A 1 572 ? -2.257 16.720 -46.790 1.00 41.50 572 ARG A CA 1
ATOM 4554 C C . ARG A 1 572 ? -0.978 15.966 -47.150 1.00 41.50 572 ARG A C 1
ATOM 4556 O O . ARG A 1 572 ? -0.565 15.968 -48.302 1.00 41.50 572 ARG A O 1
ATOM 4563 N N . THR A 1 573 ? -0.353 15.350 -46.160 1.00 29.17 573 THR A N 1
ATOM 4564 C CA . THR A 1 573 ? 0.701 14.358 -46.359 1.00 29.17 573 THR A CA 1
ATOM 4565 C C . THR A 1 573 ? 0.193 13.030 -45.821 1.00 29.17 573 THR A C 1
ATOM 4567 O O . THR A 1 573 ? -0.324 12.953 -44.707 1.00 29.17 573 THR A O 1
ATOM 4570 N N . GLN A 1 574 ? 0.249 12.006 -46.674 1.00 33.66 574 GLN A N 1
ATOM 4571 C CA . GLN A 1 574 ? -0.117 10.628 -46.353 1.00 33.66 574 GLN A CA 1
ATOM 4572 C C . GLN A 1 574 ? 0.510 10.213 -45.014 1.00 33.66 574 GLN A C 1
ATOM 4574 O O . GLN A 1 574 ? 1.679 10.506 -44.760 1.00 33.66 574 GLN A O 1
ATOM 4579 N N . ARG A 1 575 ? -0.285 9.562 -44.150 1.00 28.27 575 ARG A N 1
ATOM 4580 C CA . ARG A 1 575 ? 0.203 8.968 -42.896 1.00 28.27 575 ARG A CA 1
ATOM 4581 C C . ARG A 1 575 ? 1.425 8.095 -43.217 1.00 28.27 575 ARG A C 1
ATOM 4583 O O . ARG A 1 575 ? 1.293 7.249 -44.100 1.00 28.27 575 ARG A O 1
ATOM 4590 N N . PRO A 1 576 ? 2.561 8.238 -42.512 1.00 33.28 576 PRO A N 1
ATOM 4591 C CA . PRO A 1 576 ? 3.617 7.246 -42.604 1.00 33.28 576 PRO A CA 1
ATOM 4592 C C . PRO A 1 576 ? 3.041 5.926 -42.088 1.00 33.28 576 PRO A C 1
ATOM 4594 O O . PRO A 1 576 ? 2.506 5.863 -40.977 1.00 33.28 576 PRO A O 1
ATOM 4597 N N . THR A 1 577 ? 3.083 4.896 -42.921 1.00 38.59 577 THR A N 1
ATOM 4598 C CA . THR A 1 577 ? 2.785 3.521 -42.536 1.00 38.59 577 THR A CA 1
ATOM 4599 C C . THR A 1 577 ? 3.782 3.116 -41.454 1.00 38.59 577 THR A C 1
ATOM 4601 O O . THR A 1 577 ? 4.986 3.161 -41.678 1.00 38.59 577 THR A O 1
ATOM 4604 N N . ARG A 1 578 ? 3.297 2.774 -40.252 1.00 51.03 578 ARG A N 1
ATOM 4605 C CA . ARG A 1 578 ? 4.104 1.979 -39.317 1.00 51.03 578 ARG A CA 1
ATOM 4606 C C . ARG A 1 578 ? 4.378 0.659 -40.029 1.00 51.03 578 ARG A C 1
ATOM 4608 O O . ARG A 1 578 ? 3.409 0.019 -40.438 1.00 51.03 578 ARG A O 1
ATOM 4615 N N . ASP A 1 579 ? 5.642 0.292 -40.201 1.00 66.31 579 ASP A N 1
ATOM 4616 C CA . ASP A 1 579 ? 5.980 -1.010 -40.769 1.00 66.31 579 ASP A CA 1
ATOM 4617 C C . ASP A 1 579 ? 5.400 -2.089 -39.853 1.00 66.31 579 ASP A C 1
ATOM 4619 O O . ASP A 1 579 ? 5.715 -2.163 -38.664 1.00 66.31 579 ASP A O 1
ATOM 4623 N N . VAL A 1 580 ? 4.458 -2.862 -40.389 1.00 81.38 580 VAL A N 1
ATOM 4624 C CA . VAL A 1 580 ? 3.855 -3.980 -39.671 1.00 81.38 580 VAL A CA 1
ATOM 4625 C C . VAL A 1 580 ? 4.879 -5.105 -39.670 1.00 81.38 580 VAL A C 1
ATOM 4627 O O . VAL A 1 580 ? 5.232 -5.627 -40.725 1.00 81.38 580 VAL A O 1
ATOM 4630 N N . GLN A 1 581 ? 5.349 -5.494 -38.487 1.00 90.12 581 GLN A N 1
ATOM 4631 C CA . GLN A 1 581 ? 6.073 -6.747 -38.343 1.00 90.12 581 GLN A CA 1
ATOM 4632 C C . GLN A 1 581 ? 5.059 -7.888 -38.394 1.00 90.12 581 GLN A C 1
ATOM 4634 O O . GLN A 1 581 ? 4.296 -8.099 -37.449 1.00 90.12 581 GLN A O 1
ATOM 4639 N N . TRP A 1 582 ? 5.043 -8.601 -39.516 1.00 93.62 582 TRP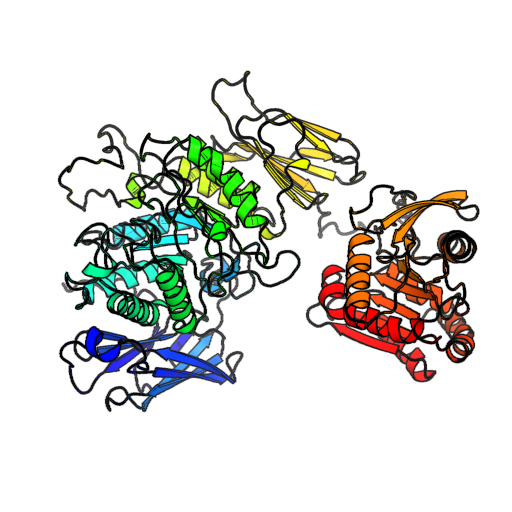 A N 1
ATOM 4640 C CA . TRP A 1 582 ? 4.056 -9.644 -39.774 1.00 93.62 582 TRP A CA 1
ATOM 4641 C C . TRP A 1 582 ? 4.346 -10.962 -39.060 1.00 93.62 582 TRP A C 1
ATOM 4643 O O . TRP A 1 582 ? 3.424 -11.749 -38.925 1.00 93.62 582 TRP A O 1
ATOM 4653 N N . VAL A 1 583 ? 5.567 -11.187 -38.559 1.00 93.81 583 VAL A N 1
ATOM 4654 C CA . VAL A 1 583 ? 5.972 -12.410 -37.841 1.00 93.81 583 VAL A CA 1
ATOM 4655 C C . VAL A 1 583 ? 6.664 -12.055 -36.516 1.00 93.81 583 VAL A C 1
ATOM 4657 O O . VAL A 1 583 ? 7.718 -11.415 -36.511 1.00 93.81 583 VAL A O 1
ATOM 4660 N N . ASN A 1 584 ? 6.095 -12.495 -35.393 1.00 93.31 584 ASN A N 1
ATOM 4661 C CA . ASN A 1 584 ? 6.487 -12.168 -34.018 1.00 93.31 584 ASN A CA 1
ATOM 4662 C C . ASN A 1 584 ? 6.613 -13.450 -33.164 1.00 93.31 584 ASN A C 1
ATOM 4664 O O . ASN A 1 584 ? 5.713 -13.777 -32.391 1.00 93.31 584 ASN A O 1
ATOM 4668 N N . PRO A 1 585 ? 7.744 -14.174 -33.249 1.00 84.62 585 PRO A N 1
ATOM 4669 C CA . PRO A 1 585 ? 7.897 -15.498 -32.633 1.00 84.62 585 PRO A CA 1
ATOM 4670 C C . PRO A 1 585 ? 8.003 -15.493 -31.100 1.00 84.62 585 PRO A C 1
ATOM 4672 O O . PRO A 1 585 ? 7.937 -16.548 -30.472 1.00 84.62 585 PRO A O 1
ATOM 4675 N N . SER A 1 586 ? 8.177 -14.322 -30.481 1.00 87.38 586 SER A N 1
ATOM 4676 C CA . SER A 1 586 ? 8.182 -14.192 -29.023 1.00 87.38 586 SER A CA 1
ATOM 4677 C C . SER A 1 586 ? 6.747 -14.257 -28.498 1.00 87.38 586 SER A C 1
ATOM 4679 O O . SER A 1 586 ? 5.961 -13.332 -28.719 1.00 87.38 586 SER A O 1
ATOM 4681 N N . ILE A 1 587 ? 6.403 -15.359 -27.829 1.00 90.88 587 ILE A N 1
ATOM 4682 C CA . ILE A 1 587 ? 5.087 -15.595 -27.222 1.00 90.88 587 ILE A CA 1
ATOM 4683 C C . ILE A 1 587 ? 5.199 -15.753 -25.700 1.00 90.88 587 ILE A C 1
ATOM 4685 O O . ILE A 1 587 ? 6.242 -16.193 -25.210 1.00 90.88 587 ILE A O 1
ATOM 4689 N N . PRO A 1 588 ? 4.138 -15.438 -24.935 1.00 82.00 588 PRO A N 1
ATOM 4690 C CA . PRO A 1 588 ? 4.090 -15.719 -23.503 1.00 82.00 588 PRO A CA 1
ATOM 4691 C C . PRO A 1 588 ? 4.320 -17.205 -23.194 1.00 82.00 588 PRO A C 1
ATOM 4693 O O . PRO A 1 588 ? 3.877 -18.080 -23.940 1.00 82.00 588 PRO A O 1
ATOM 4696 N N . ALA A 1 589 ? 4.943 -17.505 -22.052 1.00 85.00 589 ALA A N 1
ATOM 4697 C CA . ALA A 1 589 ? 5.187 -18.873 -21.585 1.00 85.00 589 ALA A CA 1
ATOM 4698 C C . ALA A 1 589 ? 3.926 -19.544 -20.985 1.00 85.00 589 ALA A C 1
ATOM 4700 O O . ALA A 1 589 ? 3.984 -20.175 -19.929 1.00 85.00 589 ALA A O 1
ATOM 4701 N N . THR A 1 590 ? 2.770 -19.398 -21.639 1.00 85.50 590 THR A N 1
ATOM 4702 C CA . THR A 1 590 ? 1.502 -20.010 -21.214 1.00 85.50 590 THR A CA 1
ATOM 4703 C C . THR A 1 590 ? 1.391 -21.432 -21.781 1.00 85.50 590 THR A C 1
ATOM 4705 O O . THR A 1 590 ? 1.520 -21.611 -22.997 1.00 85.50 590 THR A O 1
ATOM 4708 N N . PRO A 1 591 ? 1.122 -22.463 -20.952 1.00 89.75 591 PRO A N 1
ATOM 4709 C CA . PRO A 1 591 ? 0.965 -23.834 -21.431 1.00 89.75 591 PRO A CA 1
ATOM 4710 C C . PRO A 1 591 ? -0.080 -23.956 -22.546 1.00 89.75 591 PRO A C 1
ATOM 4712 O O . PRO A 1 591 ? -1.195 -23.451 -22.426 1.00 89.75 591 PRO A O 1
ATOM 4715 N N . GLY A 1 592 ? 0.286 -24.655 -23.621 1.00 91.00 592 GLY A N 1
ATOM 4716 C CA . GLY A 1 592 ? -0.578 -24.880 -24.782 1.00 91.00 592 GLY A CA 1
ATOM 4717 C C . GLY A 1 592 ? -0.437 -23.844 -25.900 1.00 91.00 592 GLY A C 1
ATOM 4718 O O . GLY A 1 592 ? -0.973 -24.101 -26.978 1.00 91.00 592 GLY A O 1
ATOM 4719 N N . LEU A 1 593 ? 0.286 -22.732 -25.688 1.00 96.69 593 LEU A N 1
ATOM 4720 C CA . LEU A 1 593 ? 0.615 -21.778 -26.753 1.00 96.69 593 LEU A CA 1
ATOM 4721 C C . LEU A 1 593 ? 1.762 -22.272 -27.639 1.00 96.69 593 LEU A C 1
ATOM 4723 O O . LEU A 1 593 ? 2.757 -22.815 -27.162 1.00 96.69 593 LEU A O 1
ATOM 4727 N N . SER A 1 594 ? 1.640 -22.014 -28.938 1.00 96.06 594 SER A N 1
ATOM 4728 C CA . SER A 1 594 ? 2.713 -22.193 -29.915 1.00 96.06 594 SER A CA 1
ATOM 4729 C C . SER A 1 594 ? 2.599 -21.160 -31.035 1.00 96.06 594 SER A C 1
ATOM 4731 O O . SER A 1 594 ? 1.494 -20.834 -31.472 1.00 96.06 594 SER A O 1
ATOM 4733 N N . HIS A 1 595 ? 3.742 -20.624 -31.464 1.00 98.12 595 HIS A N 1
ATOM 4734 C CA . HIS A 1 595 ? 3.841 -19.680 -32.577 1.00 98.12 595 HIS A CA 1
ATOM 4735 C C . HIS A 1 595 ? 4.104 -20.428 -33.880 1.00 98.12 595 HIS A C 1
ATOM 4737 O O . HIS A 1 595 ? 4.882 -21.383 -33.894 1.00 98.12 595 HIS A O 1
ATOM 4743 N N . HIS A 1 596 ? 3.460 -19.978 -34.952 1.00 97.81 596 HIS A N 1
ATOM 4744 C CA . HIS A 1 596 ? 3.565 -20.548 -36.289 1.00 97.81 596 HIS A CA 1
ATOM 4745 C C . HIS A 1 596 ? 3.576 -19.442 -37.342 1.00 97.81 596 HIS A C 1
ATOM 4747 O O . HIS A 1 596 ? 3.212 -18.294 -37.079 1.00 97.81 596 HIS A O 1
ATOM 4753 N N . ILE A 1 597 ? 4.002 -19.801 -38.550 1.00 97.62 597 ILE A N 1
ATOM 4754 C CA . ILE A 1 597 ? 4.122 -18.887 -39.684 1.00 97.62 597 ILE A CA 1
ATOM 4755 C C . ILE A 1 597 ? 3.272 -19.425 -40.832 1.00 97.62 597 ILE A C 1
ATOM 4757 O O . ILE A 1 597 ? 3.480 -20.544 -41.293 1.00 97.62 597 ILE A O 1
ATOM 4761 N N . LEU A 1 598 ? 2.345 -18.603 -41.311 1.00 96.81 598 LEU A N 1
ATOM 4762 C CA . LEU A 1 598 ? 1.588 -18.809 -42.535 1.00 96.81 598 LEU A CA 1
ATOM 4763 C C . LEU A 1 598 ? 2.317 -18.129 -43.699 1.00 96.81 598 LEU A C 1
ATOM 4765 O O . LEU A 1 598 ? 2.438 -16.904 -43.733 1.00 96.81 598 LEU A O 1
ATOM 4769 N N . ALA A 1 599 ? 2.755 -18.912 -44.682 1.00 95.75 599 ALA A N 1
ATOM 4770 C CA . ALA A 1 599 ? 3.268 -18.385 -45.944 1.00 95.75 599 ALA A CA 1
ATOM 4771 C C . ALA A 1 599 ? 2.100 -17.878 -46.813 1.00 95.75 599 ALA A C 1
ATOM 4773 O O . ALA A 1 599 ? 1.557 -18.616 -47.641 1.00 95.75 599 ALA A O 1
ATOM 4774 N N . SER A 1 600 ? 1.676 -16.632 -46.588 1.00 96.56 600 SER A N 1
ATOM 4775 C CA . SER A 1 600 ? 0.469 -16.073 -47.199 1.00 96.56 600 SER A CA 1
ATOM 4776 C C . SER A 1 600 ? 0.700 -15.659 -48.653 1.00 96.56 600 SER A C 1
ATOM 4778 O O . SER A 1 600 ? 1.548 -14.818 -48.964 1.00 96.56 600 SER A O 1
ATOM 4780 N N . LYS A 1 601 ? -0.097 -16.220 -49.569 1.00 95.44 601 LYS A N 1
ATOM 4781 C CA . LYS A 1 601 ? -0.049 -15.857 -50.993 1.00 95.44 601 LYS A CA 1
ATOM 4782 C C . LYS A 1 601 ? -0.781 -14.548 -51.233 1.00 95.44 601 LYS A C 1
ATOM 4784 O O . LYS A 1 601 ? -0.330 -13.747 -52.045 1.00 95.44 601 LYS A O 1
ATOM 4789 N N . VAL A 1 602 ? -1.890 -14.343 -50.523 1.00 94.56 602 VAL A N 1
ATOM 4790 C CA . VAL A 1 602 ? -2.692 -13.116 -50.567 1.00 94.56 602 VAL A CA 1
ATOM 4791 C C . VAL A 1 602 ? -1.883 -11.907 -50.100 1.00 94.56 602 VAL A C 1
ATOM 4793 O O . VAL A 1 602 ? -1.937 -10.868 -50.749 1.00 94.56 602 VAL A O 1
ATOM 4796 N N . MET A 1 603 ? -1.124 -12.043 -49.011 1.00 93.12 603 MET A N 1
ATOM 4797 C CA . MET A 1 603 ? -0.283 -10.959 -48.487 1.00 93.12 603 MET A CA 1
ATOM 4798 C C . MET A 1 603 ? 1.044 -10.822 -49.246 1.00 93.12 603 MET A C 1
ATOM 4800 O O . MET A 1 603 ? 1.709 -9.792 -49.167 1.00 93.12 603 MET A O 1
ATOM 4804 N N . GLY A 1 604 ? 1.463 -11.865 -49.970 1.00 91.44 604 GLY A N 1
ATOM 4805 C CA . GLY A 1 604 ? 2.739 -11.898 -50.688 1.00 91.44 604 GLY A CA 1
ATOM 4806 C C . GLY A 1 604 ? 3.970 -11.996 -49.778 1.00 91.44 604 GLY A C 1
ATOM 4807 O O . GLY A 1 604 ? 5.091 -11.805 -50.253 1.00 91.44 604 GLY A O 1
ATOM 4808 N N . HIS A 1 605 ? 3.777 -12.279 -48.488 1.00 93.31 605 HIS A N 1
ATOM 4809 C CA . HIS A 1 605 ? 4.826 -12.477 -47.489 1.00 93.31 605 HIS A CA 1
ATOM 4810 C C . HIS A 1 605 ? 4.321 -13.351 -46.330 1.00 93.31 605 HIS A C 1
ATOM 4812 O O . HIS A 1 605 ? 3.122 -13.581 -46.174 1.00 93.31 605 HIS A O 1
ATOM 4818 N N . ASP A 1 606 ? 5.243 -13.797 -45.481 1.00 96.38 606 ASP A N 1
ATOM 4819 C CA . ASP A 1 606 ? 4.934 -14.583 -44.288 1.00 96.38 606 ASP A CA 1
ATOM 4820 C C . ASP A 1 606 ? 4.148 -13.768 -43.248 1.00 96.38 606 ASP A C 1
ATOM 4822 O O . ASP A 1 606 ? 4.420 -12.582 -43.031 1.00 96.38 606 ASP A O 1
ATOM 4826 N N . VAL A 1 607 ? 3.181 -14.414 -42.593 1.00 97.25 607 VAL A N 1
ATOM 4827 C CA . VAL A 1 607 ? 2.360 -13.854 -41.514 1.00 97.25 607 VAL A CA 1
ATOM 4828 C C . VAL A 1 607 ? 2.338 -14.823 -40.339 1.00 97.25 607 VAL A C 1
ATOM 4830 O O . VAL A 1 607 ? 2.002 -15.991 -40.487 1.00 97.25 607 VAL A O 1
ATOM 4833 N N . GLY A 1 608 ? 2.695 -14.353 -39.154 1.00 97.62 608 GLY A N 1
ATOM 4834 C CA . GLY A 1 608 ? 2.684 -15.140 -37.937 1.00 97.62 608 GLY A CA 1
ATOM 4835 C C . GLY A 1 608 ? 1.294 -15.226 -37.317 1.00 97.62 608 GLY A C 1
ATOM 4836 O O . GLY A 1 608 ? 0.483 -14.296 -37.384 1.00 97.62 608 GLY A O 1
ATOM 4837 N N . TYR A 1 609 ? 1.029 -16.362 -36.687 1.00 98.50 609 TYR A N 1
ATOM 4838 C CA . TYR A 1 609 ? -0.135 -16.574 -35.841 1.00 98.50 609 TYR A CA 1
ATOM 4839 C C . TYR A 1 609 ? 0.265 -17.380 -34.607 1.00 98.50 609 TYR A C 1
ATOM 4841 O O . TYR A 1 609 ? 1.212 -18.170 -34.626 1.00 98.50 609 TYR A O 1
ATOM 4849 N N . VAL A 1 610 ? -0.472 -17.191 -33.519 1.00 98.62 610 VAL A N 1
ATOM 4850 C CA . VAL A 1 610 ? -0.341 -18.028 -32.325 1.00 98.62 610 VAL A CA 1
ATOM 4851 C C . VAL A 1 610 ? -1.555 -18.932 -32.237 1.00 98.62 610 VAL A C 1
ATOM 4853 O O . VAL A 1 610 ? -2.676 -18.502 -32.502 1.00 98.62 610 VAL A O 1
ATOM 4856 N N . ILE A 1 611 ? -1.343 -20.183 -31.844 1.00 98.25 611 ILE A N 1
ATOM 4857 C CA . ILE A 1 611 ? -2.423 -21.099 -31.491 1.00 98.25 611 ILE A CA 1
ATOM 4858 C C . ILE A 1 611 ? -2.267 -21.565 -30.053 1.00 98.25 611 ILE A C 1
ATOM 4860 O O . ILE A 1 611 ? -1.170 -21.896 -29.600 1.00 98.25 611 ILE A O 1
ATOM 4864 N N . TRP A 1 612 ? -3.390 -21.606 -29.349 1.00 98.31 612 TRP A N 1
ATOM 4865 C CA . TRP A 1 612 ? -3.531 -22.240 -28.055 1.00 98.31 612 TRP A CA 1
ATOM 4866 C C . TRP A 1 612 ? -4.341 -23.530 -28.182 1.00 98.31 612 TRP A C 1
ATOM 4868 O O . TRP A 1 612 ? -5.424 -23.533 -28.774 1.00 98.31 612 TRP A O 1
ATOM 4878 N N . THR A 1 613 ? -3.838 -24.609 -27.583 1.00 96.50 613 THR A N 1
ATOM 4879 C CA . THR A 1 613 ? -4.539 -25.897 -27.485 1.00 96.50 613 THR A CA 1
ATOM 4880 C C . THR A 1 613 ? -4.916 -26.208 -26.033 1.00 96.50 613 THR A C 1
ATOM 4882 O O . THR A 1 613 ? -4.123 -25.936 -25.127 1.00 96.50 613 THR A O 1
ATOM 4885 N N . PRO A 1 614 ? -6.106 -26.787 -25.782 1.00 91.31 614 PRO A N 1
ATOM 4886 C CA . PRO A 1 614 ? -6.585 -27.020 -24.431 1.00 91.31 614 PRO A CA 1
ATOM 4887 C C . PRO A 1 614 ? -5.778 -28.114 -23.723 1.00 91.31 614 PRO A C 1
ATOM 4889 O O . PRO A 1 614 ? -5.224 -29.012 -24.375 1.00 91.31 614 PRO A O 1
ATOM 4892 N N . PRO A 1 615 ? -5.748 -28.107 -22.376 1.00 81.12 615 PRO A N 1
ATOM 4893 C CA . PRO A 1 615 ? -5.170 -29.198 -21.608 1.00 81.12 615 PRO A CA 1
ATOM 4894 C C . PRO A 1 615 ? -5.774 -30.532 -22.055 1.00 81.12 615 PRO A C 1
ATOM 4896 O O . PRO A 1 615 ? -6.990 -30.664 -22.174 1.00 81.12 615 PRO A O 1
ATOM 4899 N N . ASN A 1 616 ? -4.922 -31.531 -22.288 1.00 78.88 616 ASN A N 1
ATOM 4900 C CA . ASN A 1 616 ? -5.279 -32.850 -22.826 1.00 78.88 616 ASN A CA 1
ATOM 4901 C C . ASN A 1 616 ? -5.560 -32.928 -24.332 1.00 78.88 616 ASN A C 1
ATOM 4903 O O . ASN A 1 616 ? -5.971 -34.002 -24.771 1.00 78.88 616 ASN A O 1
ATOM 4907 N N . TYR A 1 617 ? -5.267 -31.891 -25.131 1.00 88.69 617 TYR A N 1
ATOM 4908 C CA . TYR A 1 617 ? -5.336 -31.993 -26.595 1.00 88.69 617 TYR A CA 1
ATOM 4909 C C . TYR A 1 617 ? -4.646 -33.280 -27.083 1.00 88.69 617 TYR A C 1
ATOM 4911 O O . TYR A 1 617 ? -5.267 -34.088 -27.756 1.00 88.69 617 TYR A O 1
ATOM 4919 N N . SER A 1 618 ? -3.425 -33.587 -26.637 1.00 83.44 618 SER A N 1
ATOM 4920 C CA . SER A 1 618 ? -2.685 -34.792 -27.055 1.00 83.44 618 SER A CA 1
ATOM 4921 C C . SER A 1 618 ? -3.207 -36.146 -26.534 1.00 83.44 618 SER A C 1
ATOM 4923 O O . SER A 1 618 ? -2.666 -37.173 -26.940 1.00 83.44 618 SER A O 1
ATOM 4925 N N . ARG A 1 619 ? -4.208 -36.196 -25.637 1.00 81.75 619 ARG A N 1
ATOM 4926 C CA . ARG A 1 619 ? -4.629 -37.452 -24.974 1.00 81.75 619 ARG A CA 1
ATOM 4927 C C . ARG A 1 619 ? -5.647 -38.278 -25.754 1.00 81.75 619 ARG A C 1
ATOM 4929 O O . ARG A 1 619 ? -5.591 -39.500 -25.687 1.00 81.75 619 ARG A O 1
ATOM 4936 N N . ASP A 1 620 ? -6.572 -37.634 -26.456 1.00 82.12 620 ASP A N 1
ATOM 4937 C CA . ASP A 1 620 ? -7.557 -38.311 -27.301 1.00 82.12 620 ASP A CA 1
ATOM 4938 C C . ASP A 1 620 ? -7.304 -37.908 -28.747 1.00 82.12 620 ASP A C 1
ATOM 4940 O O . ASP A 1 620 ? -7.559 -36.767 -29.113 1.00 82.12 620 ASP A O 1
ATOM 4944 N N . ALA A 1 621 ? -6.792 -38.830 -29.564 1.00 82.50 621 ALA A N 1
ATOM 4945 C CA . ALA A 1 621 ? -6.474 -38.569 -30.966 1.00 82.50 621 ALA A CA 1
ATOM 4946 C C . ALA A 1 621 ? -7.720 -38.355 -31.850 1.00 82.50 621 ALA A C 1
ATOM 4948 O O . ALA A 1 621 ? -7.594 -37.797 -32.939 1.00 82.50 621 ALA A O 1
ATOM 4949 N N . ASN A 1 622 ? -8.911 -38.760 -31.392 1.00 85.62 622 ASN A N 1
ATOM 4950 C CA . ASN A 1 622 ? -10.159 -38.662 -32.153 1.00 85.62 622 ASN A CA 1
ATOM 4951 C C . ASN A 1 622 ? -10.980 -37.409 -31.814 1.00 85.62 622 ASN A C 1
ATOM 4953 O O . ASN A 1 622 ? -11.861 -37.038 -32.592 1.00 85.62 622 ASN A O 1
ATOM 4957 N N . ALA A 1 623 ? -10.696 -36.745 -30.689 1.00 89.50 623 ALA A N 1
ATOM 4958 C CA . ALA A 1 623 ? -11.390 -35.521 -30.299 1.00 89.50 623 ALA A CA 1
ATOM 4959 C C . ALA A 1 623 ? -11.163 -34.393 -31.320 1.00 89.50 623 ALA A C 1
ATOM 4961 O O . ALA A 1 623 ? -10.047 -34.203 -31.813 1.00 89.50 623 ALA A O 1
ATOM 4962 N N . ARG A 1 624 ? -12.223 -33.634 -31.616 1.00 93.62 624 ARG A N 1
ATOM 4963 C CA . ARG A 1 624 ? -12.198 -32.425 -32.450 1.00 93.62 624 ARG A CA 1
ATOM 4964 C C . ARG A 1 624 ? -12.804 -31.262 -31.677 1.00 93.62 624 ARG A C 1
ATOM 4966 O O . ARG A 1 624 ? -13.720 -31.467 -30.887 1.00 93.62 624 ARG A O 1
ATOM 4973 N N . TYR A 1 625 ? -12.287 -30.062 -31.907 1.00 95.50 625 TYR A N 1
ATOM 4974 C CA . TYR A 1 625 ? -12.558 -28.897 -31.071 1.00 95.50 625 TYR A CA 1
ATOM 4975 C C . TYR A 1 625 ? -13.139 -27.737 -31.895 1.00 95.50 625 TYR A C 1
ATOM 4977 O O . TYR A 1 625 ? -12.694 -27.508 -33.022 1.00 95.50 625 TYR A O 1
ATOM 4985 N N . PRO A 1 626 ? -14.097 -26.967 -31.356 1.00 97.06 626 PRO A N 1
ATOM 4986 C CA . PRO A 1 626 ? -14.424 -25.650 -31.887 1.00 97.06 626 PRO A CA 1
ATOM 4987 C C . PRO A 1 626 ? -13.228 -24.690 -31.779 1.00 97.06 626 PRO A C 1
ATOM 4989 O O . PRO A 1 626 ? -12.291 -24.934 -31.014 1.00 97.06 626 PRO A O 1
ATOM 4992 N N . VAL A 1 627 ? -13.263 -23.587 -32.528 1.00 98.12 627 VAL A N 1
ATOM 4993 C CA . VAL A 1 627 ? -12.166 -22.611 -32.595 1.00 98.12 627 VAL A CA 1
ATOM 4994 C C . VAL A 1 627 ? -12.674 -21.196 -32.333 1.00 98.12 627 VAL A C 1
ATOM 4996 O O . VAL A 1 627 ? -13.639 -20.743 -32.952 1.00 98.12 627 VAL A O 1
ATOM 4999 N N . ILE A 1 628 ? -11.984 -20.478 -31.448 1.00 98.62 628 ILE A N 1
ATOM 5000 C CA . ILE A 1 628 ? -12.172 -19.042 -31.234 1.00 98.62 628 ILE A CA 1
ATOM 5001 C C . ILE A 1 628 ? -11.001 -18.294 -31.872 1.00 98.62 628 ILE A C 1
ATOM 5003 O O . ILE A 1 628 ? -9.848 -18.489 -31.493 1.00 98.62 628 ILE A O 1
ATOM 5007 N N . TYR A 1 629 ? -11.294 -17.418 -32.827 1.00 98.69 629 TYR A N 1
ATOM 5008 C CA . TYR A 1 629 ? -10.313 -16.510 -33.413 1.00 98.69 629 TYR A CA 1
ATOM 5009 C C . TYR A 1 629 ? -10.340 -15.194 -32.638 1.00 98.69 629 TYR A C 1
ATOM 5011 O O . TYR A 1 629 ? -11.343 -14.478 -32.672 1.00 98.69 629 TYR A O 1
ATOM 5019 N N . PHE A 1 630 ? -9.255 -14.889 -31.925 1.00 98.56 630 PHE A N 1
ATOM 5020 C CA . PHE A 1 630 ? -9.140 -13.670 -31.133 1.00 98.56 630 PHE A CA 1
ATOM 5021 C C . PHE A 1 630 ? -8.294 -12.616 -31.851 1.00 98.56 630 PHE A C 1
ATOM 5023 O O . PHE A 1 630 ? -7.110 -12.815 -32.121 1.00 98.56 630 PHE A O 1
ATOM 5030 N N . LEU A 1 631 ? -8.911 -11.479 -32.153 1.00 98.50 631 LEU A N 1
ATOM 5031 C CA . LEU A 1 631 ? -8.336 -10.392 -32.930 1.00 98.50 631 LEU A CA 1
ATOM 5032 C C . LEU A 1 631 ? -7.771 -9.302 -32.008 1.00 98.50 631 LEU A C 1
ATOM 5034 O O . LEU A 1 631 ? -8.476 -8.742 -31.162 1.00 98.50 631 LEU A O 1
ATOM 5038 N N . HIS A 1 632 ? -6.497 -8.966 -32.199 1.00 97.25 632 HIS A N 1
ATOM 5039 C CA . HIS A 1 632 ? -5.797 -7.963 -31.404 1.00 97.25 632 HIS A CA 1
ATOM 5040 C C . HIS A 1 632 ? -6.253 -6.519 -31.700 1.00 97.25 632 HIS A C 1
ATOM 5042 O O . HIS A 1 632 ? -6.801 -6.186 -32.754 1.00 97.25 632 HIS A O 1
ATOM 5048 N N . GLY A 1 633 ? -5.990 -5.620 -30.748 1.00 94.25 633 GLY A N 1
ATOM 5049 C CA . GLY A 1 633 ? -6.219 -4.181 -30.900 1.00 94.25 633 GLY A CA 1
ATOM 5050 C C . GLY A 1 633 ? -5.215 -3.493 -31.830 1.00 94.25 633 GLY A C 1
ATOM 5051 O O . GLY A 1 633 ? -4.234 -4.086 -32.278 1.00 94.25 633 GLY A O 1
ATOM 5052 N N . ALA A 1 634 ? -5.446 -2.211 -32.123 1.00 89.44 634 ALA A N 1
ATOM 5053 C CA . ALA A 1 634 ? -4.536 -1.434 -32.961 1.00 89.44 634 ALA A CA 1
ATOM 5054 C C . ALA A 1 634 ? -3.143 -1.360 -32.314 1.00 89.44 634 ALA A C 1
ATOM 5056 O O . ALA A 1 634 ? -3.013 -0.952 -31.163 1.00 89.44 634 ALA A O 1
ATOM 5057 N N . GLY A 1 635 ? -2.107 -1.725 -33.068 1.00 81.25 635 GLY A N 1
ATOM 5058 C CA . GLY A 1 635 ? -0.723 -1.767 -32.592 1.00 81.25 635 GLY A CA 1
ATOM 5059 C C . GLY A 1 635 ? -0.320 -3.079 -31.914 1.00 81.25 635 GLY A C 1
ATOM 5060 O O . GLY A 1 635 ? 0.838 -3.200 -31.532 1.00 81.25 635 GLY A O 1
ATOM 5061 N N . GLY A 1 636 ? -1.239 -4.042 -31.785 1.00 88.38 636 GLY A N 1
ATOM 5062 C CA . GLY A 1 636 ? -0.922 -5.416 -31.396 1.00 88.38 636 GLY A CA 1
ATOM 5063 C C . GLY A 1 636 ? -0.402 -6.267 -32.561 1.00 88.38 636 GLY A C 1
ATOM 5064 O O . GLY A 1 636 ? -0.263 -5.791 -33.688 1.00 88.38 636 GLY A O 1
ATOM 5065 N N . ASN A 1 637 ? -0.142 -7.537 -32.262 1.00 95.00 637 ASN A N 1
ATOM 5066 C CA . ASN A 1 637 ? 0.258 -8.593 -33.192 1.00 95.00 637 ASN A CA 1
ATOM 5067 C C . ASN A 1 637 ? -0.310 -9.945 -32.704 1.00 95.00 637 ASN A C 1
ATOM 5069 O O . ASN A 1 637 ? -1.112 -9.969 -31.766 1.00 95.00 637 ASN A O 1
ATOM 5073 N N . GLU A 1 638 ? 0.100 -11.066 -33.301 1.00 96.56 638 GLU A N 1
ATOM 5074 C CA . GLU A 1 638 ? -0.376 -12.409 -32.935 1.00 96.56 638 GLU A CA 1
ATOM 5075 C C . GLU A 1 638 ? -0.074 -12.829 -31.481 1.00 96.56 638 GLU A C 1
ATOM 5077 O O . GLU A 1 638 ? -0.743 -13.707 -30.937 1.00 96.56 638 GLU A O 1
ATOM 5082 N N . SER A 1 639 ? 0.902 -12.196 -30.827 1.00 91.12 639 SER A N 1
ATOM 5083 C CA . SER A 1 639 ? 1.338 -12.527 -29.464 1.00 91.12 639 SER A CA 1
ATOM 5084 C C . SER A 1 639 ? 0.752 -11.604 -28.397 1.00 91.12 639 SER A C 1
ATOM 5086 O O . SER A 1 639 ? 0.794 -11.947 -27.218 1.00 91.12 639 SER A O 1
ATOM 5088 N N . ALA A 1 640 ? 0.216 -10.445 -28.796 1.00 86.50 640 ALA A N 1
ATOM 5089 C CA . ALA A 1 640 ? -0.068 -9.315 -27.907 1.00 86.50 640 ALA A CA 1
ATOM 5090 C C . ALA A 1 640 ? -0.975 -9.650 -26.715 1.00 86.50 640 ALA A C 1
ATOM 5092 O O . ALA A 1 640 ? -0.824 -9.049 -25.656 1.00 86.50 640 ALA A O 1
ATOM 5093 N N . ASP A 1 641 ? -1.897 -10.599 -26.875 1.00 91.06 641 ASP A N 1
ATOM 5094 C CA . ASP A 1 641 ? -2.772 -11.040 -25.787 1.00 91.06 641 ASP A CA 1
ATOM 5095 C C . ASP A 1 641 ? -3.136 -12.535 -25.865 1.00 91.06 641 ASP A C 1
ATOM 5097 O O . ASP A 1 641 ? -4.153 -13.003 -25.350 1.00 91.06 641 ASP A O 1
ATOM 5101 N N . SER A 1 642 ? -2.276 -13.325 -26.514 1.00 93.31 642 SER A N 1
ATOM 5102 C CA . SER A 1 642 ? -2.504 -14.764 -26.658 1.00 93.31 642 SER A CA 1
ATOM 5103 C C . SER A 1 642 ? -2.463 -15.494 -25.312 1.00 93.31 642 SER A C 1
ATOM 5105 O O . SER A 1 642 ? -3.238 -16.424 -25.094 1.00 93.31 642 SER A O 1
ATOM 5107 N N . GLY A 1 643 ? -1.631 -15.035 -24.370 1.00 91.06 643 GLY A N 1
ATOM 5108 C CA . GLY A 1 643 ? -1.561 -15.557 -22.999 1.00 91.06 643 GLY A CA 1
ATOM 5109 C C . GLY A 1 643 ? -2.729 -15.132 -22.104 1.00 91.06 643 GLY A C 1
ATOM 5110 O O . GLY A 1 643 ? -3.229 -15.951 -21.331 1.00 91.06 643 GLY A O 1
ATOM 5111 N N . GLY A 1 644 ? -3.197 -13.885 -22.221 1.00 91.19 644 GLY A N 1
ATOM 5112 C CA . GLY A 1 644 ? -4.303 -13.361 -21.418 1.00 91.19 644 GLY A CA 1
ATOM 5113 C C . GLY A 1 644 ? -5.626 -14.033 -21.775 1.00 91.19 644 GLY A C 1
ATOM 5114 O O . GLY A 1 644 ? -6.258 -14.652 -20.915 1.00 91.19 644 GLY A O 1
ATOM 5115 N N . PHE A 1 645 ? -6.004 -14.003 -23.056 1.00 96.88 645 PHE A N 1
ATOM 5116 C CA . PHE A 1 645 ? -7.257 -14.609 -23.513 1.00 96.88 645 PHE A CA 1
ATOM 5117 C C . PHE A 1 645 ? -7.299 -16.125 -23.277 1.00 96.88 645 PHE A C 1
ATOM 5119 O O . PHE A 1 645 ? -8.284 -16.643 -22.747 1.00 96.88 645 PHE A O 1
ATOM 5126 N N . SER A 1 646 ? -6.219 -16.850 -23.606 1.00 96.31 646 SER A N 1
ATOM 5127 C CA . SER A 1 646 ? -6.166 -18.309 -23.406 1.00 96.31 646 SER A CA 1
ATOM 5128 C C . SER A 1 646 ? -6.250 -18.714 -21.931 1.00 96.31 646 SER A C 1
ATOM 5130 O O . SER A 1 646 ? -6.837 -19.748 -21.609 1.00 96.31 646 SER A O 1
ATOM 5132 N N . SER A 1 647 ? -5.747 -17.885 -21.011 1.00 94.31 647 SER A N 1
ATOM 5133 C CA . SER A 1 647 ? -5.887 -18.119 -19.569 1.00 94.31 647 SER A CA 1
ATOM 5134 C C . SER A 1 647 ? -7.345 -18.013 -19.111 1.00 94.31 647 SER A C 1
ATOM 5136 O O . SER A 1 647 ? -7.805 -18.847 -18.330 1.00 94.31 647 SER A O 1
ATOM 5138 N N . TRP A 1 648 ? -8.101 -17.041 -19.630 1.00 95.88 648 TRP A N 1
ATOM 5139 C CA . TRP A 1 648 ? -9.539 -16.925 -19.359 1.00 95.88 648 TRP A CA 1
ATOM 5140 C C . TRP A 1 648 ? -10.339 -18.070 -19.978 1.00 95.88 648 TRP A C 1
ATOM 5142 O O . TRP A 1 648 ? -11.189 -18.651 -19.307 1.00 95.88 648 TRP A O 1
ATOM 5152 N N . VAL A 1 649 ? -10.008 -18.468 -21.207 1.00 96.25 649 VAL A N 1
ATOM 5153 C CA . VAL A 1 649 ? -10.587 -19.652 -21.859 1.00 96.25 649 VAL A CA 1
ATOM 5154 C C . VAL A 1 649 ? -10.314 -20.920 -21.046 1.00 96.25 649 VAL A C 1
ATOM 5156 O O . VAL A 1 649 ? -11.222 -21.718 -20.838 1.00 96.25 649 VAL A O 1
ATOM 5159 N N . THR A 1 650 ? -9.103 -21.089 -20.508 1.00 94.31 650 THR A N 1
ATOM 5160 C CA . THR A 1 650 ? -8.761 -22.230 -19.640 1.00 94.31 650 THR A CA 1
ATOM 5161 C C . THR A 1 650 ? -9.656 -22.289 -18.402 1.00 94.31 650 THR A C 1
ATOM 5163 O O . THR A 1 650 ? -10.134 -23.364 -18.041 1.00 94.31 650 THR A O 1
ATOM 5166 N N . ARG A 1 651 ? -9.908 -21.139 -17.760 1.00 93.25 651 ARG A N 1
ATOM 5167 C CA . ARG A 1 651 ? -10.803 -21.043 -16.594 1.00 93.25 651 ARG A CA 1
ATOM 5168 C C . ARG A 1 651 ? -12.248 -21.373 -16.969 1.00 93.25 651 ARG A C 1
ATOM 5170 O O . ARG A 1 651 ? -12.851 -22.197 -16.294 1.00 93.25 651 ARG A O 1
ATOM 5177 N N . ALA A 1 652 ? -12.739 -20.824 -18.079 1.00 93.88 652 ALA A N 1
ATOM 5178 C CA . ALA A 1 652 ? -14.089 -21.081 -18.581 1.00 93.88 652 ALA A CA 1
ATOM 5179 C C . ALA A 1 652 ? -14.310 -22.554 -18.990 1.00 93.88 652 ALA A C 1
ATOM 5181 O O . ALA A 1 652 ? -15.406 -23.097 -18.880 1.00 93.88 652 ALA A O 1
ATOM 5182 N N . ILE A 1 653 ? -13.256 -23.241 -19.443 1.00 92.69 653 ILE A N 1
ATOM 5183 C CA . ILE A 1 653 ? -13.299 -24.691 -19.678 1.00 92.69 653 ILE A CA 1
ATOM 5184 C C . ILE A 1 653 ? -13.352 -25.453 -18.350 1.00 92.69 653 ILE A C 1
ATOM 5186 O O . ILE A 1 653 ? -14.092 -26.427 -18.225 1.00 92.69 653 ILE A O 1
ATOM 5190 N N . ALA A 1 654 ? -12.571 -25.027 -17.355 1.00 89.19 654 ALA A N 1
ATOM 5191 C CA . ALA A 1 654 ? -12.516 -25.676 -16.048 1.00 89.19 654 ALA A CA 1
ATOM 5192 C C . ALA A 1 654 ? -13.816 -25.515 -15.238 1.00 89.19 654 ALA A C 1
ATOM 5194 O O . ALA A 1 654 ? -14.184 -26.432 -14.506 1.00 89.19 654 ALA A O 1
ATOM 5195 N N . ASP A 1 655 ? -14.510 -24.381 -15.372 1.00 86.94 655 ASP A N 1
ATOM 5196 C CA . ASP A 1 655 ? -15.789 -24.111 -14.699 1.00 86.94 655 ASP A CA 1
ATOM 5197 C C . ASP A 1 655 ? -17.025 -24.609 -15.479 1.00 86.94 655 ASP A C 1
ATOM 5199 O O . ASP A 1 655 ? -18.137 -24.600 -14.949 1.00 86.94 655 ASP A O 1
ATOM 5203 N N . GLY A 1 656 ? -16.831 -25.091 -16.711 1.00 86.75 656 GLY A N 1
ATOM 5204 C CA . GLY A 1 656 ? -17.881 -25.645 -17.567 1.00 86.75 656 GLY A CA 1
ATOM 5205 C C . GLY A 1 656 ? -18.726 -24.609 -18.316 1.00 86.75 656 GLY A C 1
ATOM 5206 O O . GLY A 1 656 ? -19.682 -24.994 -18.988 1.00 86.75 656 GLY A O 1
ATOM 5207 N N . SER A 1 657 ? -18.396 -23.316 -18.236 1.00 84.75 657 SER A N 1
ATOM 5208 C CA . SER A 1 657 ? -19.078 -22.250 -18.987 1.00 84.75 657 SER A CA 1
ATOM 5209 C C . SER A 1 657 ? -18.710 -22.219 -20.476 1.00 84.75 657 SER A C 1
ATOM 5211 O O . SER A 1 657 ? -19.467 -21.682 -21.288 1.00 84.75 657 SER A O 1
ATOM 5213 N N . LEU A 1 658 ? -17.586 -22.835 -20.850 1.00 92.38 658 LEU A N 1
ATOM 5214 C CA . LEU A 1 658 ? -17.127 -22.989 -22.226 1.00 92.38 658 LEU A CA 1
ATOM 5215 C C . LEU A 1 658 ? -16.722 -24.454 -22.485 1.00 92.38 658 LEU A C 1
ATOM 5217 O O . LEU A 1 658 ? -16.032 -25.053 -21.662 1.00 92.38 658 LEU A O 1
ATOM 5221 N N . PRO A 1 659 ? -17.102 -25.065 -23.622 1.00 91.19 659 PRO A N 1
ATOM 5222 C CA . PRO A 1 659 ? -16.587 -26.381 -23.985 1.00 91.19 659 PRO A CA 1
ATOM 5223 C C . PRO A 1 659 ? -15.082 -26.287 -24.296 1.00 91.19 659 PRO A C 1
ATOM 5225 O O . PRO A 1 659 ? -14.580 -25.198 -24.572 1.00 91.19 659 PRO A O 1
ATOM 5228 N N . PRO A 1 660 ? -14.332 -27.402 -24.310 1.00 93.44 660 PRO A N 1
ATOM 5229 C CA . PRO A 1 660 ? -12.954 -27.390 -24.791 1.00 93.44 660 PRO A CA 1
ATOM 5230 C C . PRO A 1 660 ? -12.865 -26.822 -26.217 1.00 93.44 660 PRO A C 1
ATOM 5232 O O . PRO A 1 660 ? -13.516 -27.338 -27.122 1.00 93.44 660 PRO A O 1
ATOM 5235 N N . VAL A 1 661 ? -12.044 -25.788 -26.423 1.00 96.75 661 VAL A N 1
ATOM 5236 C CA . VAL A 1 661 ? -11.848 -25.103 -27.716 1.00 96.75 661 VAL A CA 1
ATOM 5237 C C . VAL A 1 661 ? -10.366 -24.888 -28.020 1.00 96.75 661 VAL A C 1
ATOM 5239 O O . VAL A 1 661 ? -9.538 -24.906 -27.110 1.00 96.75 661 VAL A O 1
ATOM 5242 N N . LEU A 1 662 ? -10.037 -24.629 -29.286 1.00 98.19 662 LEU A N 1
ATOM 5243 C CA . LEU A 1 662 ? -8.767 -24.012 -29.686 1.00 98.19 662 LEU A CA 1
ATOM 5244 C C . LEU A 1 662 ? -8.914 -22.486 -29.715 1.00 98.19 662 LEU A C 1
ATOM 5246 O O . LEU A 1 662 ? -9.995 -21.980 -30.024 1.00 98.19 662 LEU A O 1
ATOM 5250 N N . CYS A 1 663 ? -7.828 -21.751 -29.462 1.00 98.56 663 CYS A N 1
ATOM 5251 C CA . CYS A 1 663 ? -7.786 -20.305 -29.720 1.00 98.56 663 CYS A CA 1
ATOM 5252 C C . CYS A 1 663 ? -6.720 -19.976 -30.759 1.00 98.56 663 CYS A C 1
ATOM 5254 O O . CYS A 1 663 ? -5.589 -20.436 -30.629 1.00 98.56 663 CYS A O 1
ATOM 5256 N N . VAL A 1 664 ? -7.061 -19.161 -31.755 1.00 98.75 664 VAL A N 1
ATOM 5257 C CA . VAL A 1 664 ? -6.139 -18.716 -32.808 1.00 98.75 664 VAL A CA 1
ATOM 5258 C C . VAL A 1 664 ? -6.032 -17.199 -32.787 1.00 98.75 664 VAL A C 1
ATOM 5260 O O . VAL A 1 664 ? -7.040 -16.496 -32.756 1.00 98.75 664 VAL A O 1
ATOM 5263 N N . PHE A 1 665 ? -4.805 -16.698 -32.835 1.00 98.69 665 PHE A N 1
ATOM 5264 C CA . PHE A 1 665 ? -4.474 -15.282 -32.754 1.00 98.69 665 PHE A CA 1
ATOM 5265 C C . PHE A 1 665 ? -3.738 -14.876 -34.038 1.00 98.69 665 PHE A C 1
ATOM 5267 O O . PHE A 1 665 ? -2.530 -15.086 -34.133 1.00 98.69 665 PHE A O 1
ATOM 5274 N N . PRO A 1 666 ? -4.433 -14.361 -35.067 1.00 97.88 666 PRO A N 1
ATOM 5275 C CA . PRO A 1 666 ? -3.789 -13.903 -36.296 1.00 97.88 666 PRO A CA 1
ATOM 5276 C C . PRO A 1 666 ? -3.122 -12.537 -36.123 1.00 97.88 666 PRO A C 1
ATOM 5278 O O . PRO A 1 666 ? -3.671 -11.648 -35.464 1.00 97.88 666 PRO A O 1
ATOM 5281 N N . ASN A 1 667 ? -2.002 -12.313 -36.811 1.00 97.31 667 ASN A N 1
ATOM 5282 C CA . ASN A 1 667 ? -1.483 -10.964 -37.003 1.00 97.31 667 ASN A CA 1
ATOM 5283 C C . ASN A 1 667 ? -2.321 -10.215 -38.051 1.00 97.31 667 ASN A C 1
ATOM 5285 O O . ASN A 1 667 ? -2.342 -10.558 -39.232 1.00 97.31 667 ASN A O 1
ATOM 5289 N N . GLY A 1 668 ? -3.030 -9.181 -37.605 1.00 94.38 668 GLY A N 1
ATOM 5290 C CA . GLY A 1 668 ? -3.858 -8.320 -38.447 1.00 94.38 668 GLY A CA 1
ATOM 5291 C C . GLY A 1 668 ? -3.200 -6.997 -38.840 1.00 94.38 668 GLY A C 1
ATOM 5292 O O . GLY A 1 668 ? -3.826 -6.188 -39.538 1.00 94.38 668 GLY A O 1
ATOM 5293 N N . GLY A 1 669 ? -1.976 -6.732 -38.378 1.00 92.44 669 GLY A N 1
ATOM 5294 C CA . GLY A 1 669 ? -1.296 -5.455 -38.555 1.00 92.44 669 GLY A CA 1
ATOM 5295 C C . GLY A 1 669 ? -2.141 -4.260 -38.105 1.00 92.44 669 GLY A C 1
ATOM 5296 O O . GLY A 1 669 ? -2.797 -4.282 -37.070 1.00 92.44 669 GLY A O 1
ATOM 5297 N N . MET A 1 670 ? -2.163 -3.198 -38.910 1.00 89.19 670 MET A N 1
ATOM 5298 C CA . MET A 1 670 ? -3.022 -2.018 -38.704 1.00 89.19 670 MET A CA 1
ATOM 5299 C C . MET A 1 670 ? -4.175 -1.957 -39.723 1.00 89.19 670 MET A C 1
ATOM 5301 O O . MET A 1 670 ? -4.656 -0.875 -40.060 1.00 89.19 670 MET A O 1
ATOM 5305 N N . SER A 1 671 ? -4.595 -3.111 -40.254 1.00 88.88 671 SER A N 1
ATOM 5306 C CA . SER A 1 671 ? -5.530 -3.204 -41.389 1.00 88.88 671 SER A CA 1
ATOM 5307 C C . SER A 1 671 ? -6.994 -2.937 -41.026 1.00 88.88 671 SER A C 1
ATOM 5309 O O . SER A 1 671 ? -7.818 -2.689 -41.907 1.00 88.88 671 SER A O 1
ATOM 5311 N N . GLY A 1 672 ? -7.344 -3.036 -39.738 1.00 89.06 672 GLY A N 1
ATOM 5312 C CA . GLY A 1 672 ? -8.742 -3.122 -39.314 1.00 89.06 672 GLY A CA 1
ATOM 5313 C C . GLY A 1 672 ? -9.436 -4.409 -39.770 1.00 89.06 672 GLY A C 1
ATOM 5314 O O . GLY A 1 672 ? -10.664 -4.430 -39.801 1.00 89.06 672 GLY A O 1
ATOM 5315 N N . TYR A 1 673 ? -8.660 -5.443 -40.124 1.00 94.88 673 TYR A N 1
ATOM 5316 C CA . TYR A 1 673 ? -9.120 -6.745 -40.613 1.00 94.88 673 TYR A CA 1
ATOM 5317 C C . TYR A 1 673 ? -9.927 -6.649 -41.912 1.00 94.88 673 TYR A C 1
ATOM 5319 O O . TYR A 1 673 ? -10.996 -7.236 -42.040 1.00 94.88 673 TYR A O 1
ATOM 5327 N N . ARG A 1 674 ? -9.412 -5.863 -42.867 1.00 92.69 674 ARG A N 1
ATOM 5328 C CA . ARG A 1 674 ? -10.016 -5.614 -44.185 1.00 92.69 674 ARG A CA 1
ATOM 5329 C C . ARG A 1 674 ? -9.033 -5.924 -45.307 1.00 92.69 674 ARG A C 1
ATOM 5331 O O . ARG A 1 674 ? -7.820 -5.876 -45.103 1.00 92.69 674 ARG A O 1
ATOM 5338 N N . GLY A 1 675 ? -9.552 -6.145 -46.512 1.00 93.69 675 GLY A N 1
ATOM 5339 C CA . GLY A 1 675 ? -8.727 -6.257 -47.717 1.00 93.69 675 GLY A CA 1
ATOM 5340 C C . GLY A 1 675 ? -7.898 -7.541 -47.733 1.00 93.69 675 GLY A C 1
ATOM 5341 O O . GLY A 1 675 ? -8.451 -8.628 -47.612 1.00 93.69 675 GLY A O 1
ATOM 5342 N N . GLU A 1 676 ? -6.580 -7.432 -47.901 1.00 94.62 676 GLU A N 1
ATOM 5343 C CA . GLU A 1 676 ? -5.693 -8.605 -47.965 1.00 94.62 676 GLU A CA 1
ATOM 5344 C C . GLU A 1 676 ? -5.660 -9.383 -46.643 1.00 94.62 676 GLU A C 1
ATOM 5346 O O . GLU A 1 676 ? -5.708 -10.605 -46.672 1.00 94.62 676 GLU A O 1
ATOM 5351 N N . VAL A 1 677 ? -5.702 -8.709 -45.486 1.00 97.00 677 VAL A N 1
ATOM 5352 C CA . VAL A 1 677 ? -5.739 -9.387 -44.173 1.00 97.00 677 VAL A CA 1
ATOM 5353 C C . VAL A 1 677 ? -7.050 -10.143 -43.960 1.00 97.00 677 VAL A C 1
ATOM 5355 O O . VAL A 1 677 ? -7.047 -11.234 -43.402 1.00 97.00 677 VAL A O 1
ATOM 5358 N N . GLU A 1 678 ? -8.171 -9.575 -44.409 1.00 97.38 678 GLU A N 1
ATOM 5359 C CA . GLU A 1 678 ? -9.479 -10.242 -44.387 1.00 97.38 678 GLU A CA 1
ATOM 5360 C C . GLU A 1 678 ? -9.418 -11.554 -45.170 1.00 97.38 678 GLU A C 1
ATOM 5362 O O . GLU A 1 678 ? -9.716 -12.605 -44.612 1.00 97.38 678 GLU A O 1
ATOM 5367 N N . LYS A 1 679 ? -8.941 -11.494 -46.419 1.00 97.50 679 LYS A N 1
ATOM 5368 C CA . LYS A 1 679 ? -8.768 -12.666 -47.283 1.00 97.50 679 LYS A CA 1
ATOM 5369 C C . LYS A 1 679 ? -7.747 -13.656 -46.737 1.00 97.50 679 LYS A C 1
ATOM 5371 O O . LYS A 1 679 ? -7.987 -14.850 -46.781 1.00 97.50 679 LYS A O 1
ATOM 5376 N N . MET A 1 680 ? -6.629 -13.190 -46.187 1.00 98.12 680 MET A N 1
ATOM 5377 C CA . MET A 1 680 ? -5.646 -14.065 -45.549 1.00 98.12 680 MET A CA 1
ATOM 5378 C C . MET A 1 680 ? -6.284 -14.834 -44.388 1.00 98.12 680 MET A C 1
ATOM 5380 O O . MET A 1 680 ? -6.103 -16.042 -44.289 1.00 98.12 680 MET A O 1
ATOM 5384 N N . ILE A 1 681 ? -7.102 -14.188 -43.552 1.00 98.31 681 ILE A N 1
ATOM 5385 C CA . ILE A 1 681 ? -7.790 -14.881 -42.457 1.00 98.31 681 ILE A CA 1
ATOM 5386 C C . ILE A 1 681 ? -8.822 -15.883 -42.994 1.00 98.31 681 ILE A C 1
ATOM 5388 O O . ILE A 1 681 ? -8.853 -17.023 -42.531 1.00 98.31 681 ILE A O 1
ATOM 5392 N N . THR A 1 682 ? -9.668 -15.482 -43.947 1.00 97.88 682 THR A N 1
ATOM 5393 C CA . THR A 1 682 ? -10.818 -16.293 -44.382 1.00 97.88 682 THR A CA 1
ATOM 5394 C C . THR A 1 682 ? -10.487 -17.352 -45.430 1.00 97.88 682 THR A C 1
ATOM 5396 O O . THR A 1 682 ? -11.059 -18.439 -45.388 1.00 97.88 682 THR A O 1
ATOM 5399 N N . GLU A 1 683 ? -9.564 -17.066 -46.345 1.00 97.88 683 GLU A N 1
ATOM 5400 C CA . GLU A 1 683 ? -9.218 -17.917 -47.489 1.00 97.88 683 GLU A CA 1
ATOM 5401 C C . GLU A 1 683 ? -7.936 -18.739 -47.263 1.00 97.88 683 GLU A C 1
ATOM 5403 O O . GLU A 1 683 ? -7.744 -19.736 -47.956 1.00 97.88 683 GLU A O 1
ATOM 5408 N N . GLU A 1 684 ? -7.067 -18.367 -46.311 1.00 98.19 684 GLU A N 1
ATOM 5409 C CA . GLU A 1 684 ? -5.794 -19.070 -46.067 1.00 98.19 684 GLU A CA 1
ATOM 5410 C C . GLU A 1 684 ? -5.665 -19.601 -44.634 1.00 98.19 684 GLU A C 1
ATOM 5412 O O . GLU A 1 684 ? -5.508 -20.807 -44.441 1.00 98.19 684 GLU A O 1
ATOM 5417 N N . LEU A 1 685 ? -5.767 -18.740 -43.617 1.00 98.44 685 LEU A N 1
ATOM 5418 C CA . LEU A 1 685 ? -5.537 -19.133 -42.227 1.00 98.44 685 LEU A CA 1
ATOM 5419 C C . LEU A 1 685 ? -6.600 -20.109 -41.721 1.00 98.44 685 LEU A C 1
ATOM 5421 O O . LEU A 1 685 ? -6.237 -21.143 -41.176 1.00 98.44 685 LEU A O 1
ATOM 5425 N N . ILE A 1 686 ? -7.895 -19.816 -41.894 1.00 98.44 686 ILE A N 1
ATOM 5426 C CA . ILE A 1 686 ? -8.964 -20.727 -41.451 1.00 98.44 686 ILE A CA 1
ATOM 5427 C C . ILE A 1 686 ? -8.805 -22.128 -42.074 1.00 98.44 686 ILE A C 1
ATOM 5429 O O . ILE A 1 686 ? -8.781 -23.093 -41.307 1.00 98.44 686 ILE A O 1
ATOM 5433 N N . PRO A 1 687 ? -8.636 -22.272 -43.406 1.00 98.00 687 PRO A N 1
ATOM 5434 C CA . PRO A 1 687 ? -8.354 -23.571 -44.016 1.00 98.00 687 PRO A CA 1
ATOM 5435 C C . PRO A 1 687 ? -7.102 -24.257 -43.462 1.00 98.00 687 PRO A C 1
ATOM 5437 O O . PRO A 1 687 ? -7.150 -25.451 -43.189 1.00 98.00 687 PRO A O 1
ATOM 5440 N N . THR A 1 688 ? -6.018 -23.505 -43.236 1.00 98.00 688 THR A N 1
ATOM 5441 C CA . THR A 1 688 ? -4.765 -24.040 -42.672 1.00 98.00 688 THR A CA 1
ATOM 5442 C C . THR A 1 688 ? -4.994 -24.599 -41.268 1.00 98.00 688 THR A C 1
ATOM 5444 O O . THR A 1 688 ? -4.575 -25.708 -40.960 1.00 98.00 688 THR A O 1
ATOM 5447 N N . ILE A 1 689 ? -5.721 -23.875 -40.413 1.00 98.31 689 ILE A N 1
ATOM 5448 C CA . ILE A 1 689 ? -6.040 -24.342 -39.061 1.00 98.31 689 ILE A CA 1
ATOM 5449 C C . ILE A 1 689 ? -6.924 -25.596 -39.095 1.00 98.31 689 ILE A C 1
ATOM 5451 O O . ILE A 1 689 ? -6.718 -26.501 -38.287 1.00 98.31 689 ILE A O 1
ATOM 5455 N N . ASP A 1 690 ? -7.889 -25.666 -40.013 1.00 97.69 690 ASP A N 1
ATOM 5456 C CA . ASP A 1 690 ? -8.766 -26.832 -40.155 1.00 97.69 690 ASP A CA 1
ATOM 5457 C C . ASP A 1 690 ? -8.044 -28.069 -40.727 1.00 97.69 690 ASP A C 1
ATOM 5459 O O . ASP A 1 690 ? -8.457 -29.200 -40.458 1.00 97.69 690 ASP A O 1
ATOM 5463 N N . GLU A 1 691 ? -6.972 -27.866 -41.498 1.00 96.81 691 GLU A N 1
ATOM 5464 C CA . GLU A 1 691 ? -6.111 -28.928 -42.027 1.00 96.81 691 GLU A CA 1
ATOM 5465 C C . GLU A 1 691 ? -5.099 -29.424 -40.979 1.00 96.81 691 GLU A C 1
ATOM 5467 O O . GLU A 1 691 ? -4.976 -30.633 -40.758 1.00 96.81 691 GLU A O 1
ATOM 5472 N N . ASP A 1 692 ? -4.423 -28.500 -40.291 1.00 95.56 692 ASP A N 1
ATOM 5473 C CA . ASP A 1 692 ? -3.291 -28.803 -39.407 1.00 95.56 692 ASP A CA 1
ATOM 5474 C C . ASP A 1 692 ? -3.709 -29.182 -37.977 1.00 95.56 692 ASP A C 1
ATOM 5476 O O . ASP A 1 692 ? -2.960 -29.843 -37.247 1.00 95.56 692 ASP A O 1
ATOM 5480 N N . TYR A 1 693 ? -4.913 -28.788 -37.551 1.00 95.88 693 TYR A N 1
ATOM 5481 C CA . TYR A 1 693 ? -5.426 -29.042 -36.206 1.00 95.88 693 TYR A CA 1
ATOM 5482 C C . TYR A 1 693 ? -6.749 -29.801 -36.241 1.00 95.88 693 TYR A C 1
ATOM 5484 O O . TYR A 1 693 ? -7.509 -29.791 -37.204 1.00 95.88 693 TYR A O 1
ATOM 5492 N N . ARG A 1 694 ? -7.065 -30.491 -35.141 1.00 95.06 694 ARG A N 1
ATOM 5493 C CA . ARG A 1 694 ? -8.310 -31.255 -35.010 1.00 95.06 694 ARG A CA 1
ATOM 5494 C C . ARG A 1 694 ? -9.464 -30.326 -34.684 1.00 95.06 694 ARG A C 1
ATOM 5496 O O . ARG A 1 694 ? -9.959 -30.307 -33.557 1.00 95.06 694 ARG A O 1
ATOM 5503 N N . THR A 1 695 ? -9.892 -29.563 -35.675 1.00 96.12 695 THR A N 1
ATOM 5504 C CA . THR A 1 695 ? -11.045 -28.681 -35.554 1.00 96.12 695 THR A CA 1
ATOM 5505 C C . THR A 1 695 ? -12.336 -29.391 -35.946 1.00 96.12 695 THR A C 1
ATOM 5507 O O . THR A 1 695 ? -12.348 -30.413 -36.647 1.00 96.12 695 THR A O 1
ATOM 5510 N N . LEU A 1 696 ? -13.449 -28.840 -35.472 1.00 94.88 696 LEU A N 1
ATOM 5511 C CA . LEU A 1 696 ? -14.758 -29.007 -36.086 1.00 94.88 696 LEU A CA 1
ATOM 5512 C C . LEU A 1 696 ? -14.878 -27.944 -37.187 1.00 94.88 696 LEU A C 1
ATOM 5514 O O . LEU A 1 696 ? -15.262 -26.808 -36.918 1.00 94.88 696 LEU A O 1
ATOM 5518 N N . ALA A 1 697 ? -14.513 -28.311 -38.416 1.00 93.00 697 ALA A N 1
ATOM 5519 C CA . ALA A 1 697 ? -14.402 -27.412 -39.569 1.00 93.00 697 ALA A CA 1
ATOM 5520 C C . ALA A 1 697 ? -15.769 -27.001 -40.157 1.00 93.00 697 ALA A C 1
ATOM 5522 O O . ALA A 1 697 ? -16.034 -27.156 -41.349 1.00 93.00 697 ALA A O 1
ATOM 5523 N N . GLN A 1 698 ? -16.674 -26.503 -39.313 1.00 91.44 698 GLN A N 1
ATOM 5524 C CA . GLN A 1 698 ? -17.988 -26.013 -39.716 1.00 91.44 698 GLN A CA 1
ATOM 5525 C C . GLN A 1 698 ? -18.326 -24.676 -39.047 1.00 91.44 698 GLN A C 1
ATOM 5527 O O . GLN A 1 698 ? -17.834 -24.397 -37.952 1.00 91.44 698 GLN A O 1
ATOM 5532 N N . PRO A 1 699 ? -19.176 -23.840 -39.667 1.00 89.31 699 PRO A N 1
ATOM 5533 C CA . PRO A 1 699 ? -19.463 -22.491 -39.167 1.00 89.31 699 PRO A CA 1
ATOM 5534 C C . PRO A 1 699 ? -20.005 -22.466 -37.733 1.00 89.31 699 PRO A C 1
ATOM 5536 O O . PRO A 1 699 ? -19.679 -21.572 -36.961 1.00 89.31 699 PRO A O 1
ATOM 5539 N N . GLN A 1 700 ? -20.768 -23.495 -37.348 1.00 90.56 700 GLN A N 1
ATOM 5540 C CA . GLN A 1 700 ? -21.341 -23.694 -36.008 1.00 90.56 700 GLN A CA 1
ATOM 5541 C C . GLN A 1 700 ? -20.289 -23.942 -34.913 1.00 90.56 700 GLN A C 1
ATOM 5543 O O . GLN A 1 700 ? -20.623 -24.012 -33.736 1.00 90.56 700 GLN A O 1
ATOM 5548 N N . SER A 1 701 ? -19.023 -24.093 -35.294 1.00 94.31 701 SER A N 1
ATOM 5549 C CA . SER A 1 701 ? -17.898 -24.348 -34.398 1.00 94.31 701 SER A CA 1
ATOM 5550 C C . SER A 1 701 ? -16.838 -23.256 -34.443 1.00 94.31 701 SER A C 1
ATOM 5552 O O . SER A 1 701 ? -15.738 -23.465 -33.930 1.00 94.31 701 SER A O 1
ATOM 5554 N N . ARG A 1 702 ? -17.142 -22.098 -35.039 1.00 96.75 702 ARG A N 1
ATOM 5555 C CA . ARG A 1 702 ? -16.180 -21.009 -35.181 1.00 96.75 702 ARG A CA 1
ATOM 5556 C C . ARG A 1 702 ? -16.741 -19.700 -34.652 1.00 96.75 702 ARG A C 1
ATOM 5558 O O . ARG A 1 702 ? -17.773 -19.220 -35.118 1.00 96.75 702 ARG A O 1
ATOM 5565 N N . ALA A 1 703 ? -16.029 -19.098 -33.710 1.00 98.06 703 ALA A N 1
ATOM 5566 C CA . ALA A 1 703 ? -16.381 -17.804 -33.144 1.00 98.06 703 ALA A CA 1
ATOM 5567 C C . ALA A 1 703 ? -15.259 -16.780 -33.336 1.00 98.06 703 ALA A C 1
ATOM 5569 O O . ALA A 1 703 ? -14.082 -17.136 -33.415 1.00 98.06 703 ALA A O 1
ATOM 5570 N N . LEU A 1 704 ? -15.643 -15.506 -33.376 1.00 98.50 704 LEU A N 1
ATOM 5571 C CA . LEU A 1 704 ? -14.736 -14.363 -33.349 1.00 98.50 704 LEU A CA 1
ATOM 5572 C C . LEU A 1 704 ? -14.837 -13.648 -32.006 1.00 98.50 704 LEU A C 1
ATOM 5574 O O . LEU A 1 704 ? -15.922 -13.511 -31.443 1.00 98.50 704 LEU A O 1
ATOM 5578 N N . ALA A 1 705 ? -13.716 -13.140 -31.519 1.00 98.31 705 ALA A N 1
ATOM 5579 C CA . ALA A 1 705 ? -13.667 -12.204 -30.406 1.00 98.31 705 ALA A CA 1
ATOM 5580 C C . ALA A 1 705 ? -12.519 -11.218 -30.621 1.00 98.31 705 ALA A C 1
ATOM 5582 O O . ALA A 1 705 ? -11.551 -11.536 -31.303 1.00 98.31 705 ALA A O 1
ATOM 5583 N N . GLY A 1 706 ? -12.575 -10.030 -30.031 1.00 97.50 706 GLY A N 1
ATOM 5584 C CA . GLY A 1 706 ? -11.424 -9.138 -30.089 1.00 97.50 706 GLY A CA 1
ATOM 5585 C C . GLY A 1 706 ? -11.600 -7.835 -29.338 1.00 97.50 706 GLY A C 1
ATOM 5586 O O . GLY A 1 706 ? -12.692 -7.496 -28.875 1.00 97.50 706 GLY A O 1
ATOM 5587 N N . PHE A 1 707 ? -10.501 -7.089 -29.254 1.00 97.19 707 PHE A N 1
ATOM 5588 C CA . PHE A 1 707 ? -10.431 -5.816 -28.542 1.00 97.19 707 PHE A CA 1
ATOM 5589 C C . PHE A 1 707 ? -10.194 -4.634 -29.484 1.00 97.19 707 PHE A C 1
ATOM 5591 O O . PHE A 1 707 ? -9.363 -4.717 -30.386 1.00 97.19 707 PHE A O 1
ATOM 5598 N N . SER A 1 708 ? -10.880 -3.508 -29.276 1.00 94.94 708 SER A N 1
ATOM 5599 C CA . SER A 1 708 ? -10.661 -2.252 -30.002 1.00 94.94 708 SER A CA 1
ATOM 5600 C C . SER A 1 708 ? -10.760 -2.425 -31.529 1.00 94.94 708 SER A C 1
ATOM 5602 O O . SER A 1 708 ? -11.843 -2.684 -32.066 1.00 94.94 708 SER A O 1
ATOM 5604 N N . MET A 1 709 ? -9.639 -2.336 -32.254 1.00 95.69 709 MET A N 1
ATOM 5605 C CA . MET A 1 709 ? -9.559 -2.668 -33.682 1.00 95.69 709 MET A CA 1
ATOM 5606 C C . MET A 1 709 ? -10.026 -4.099 -33.964 1.00 95.69 709 MET A C 1
ATOM 5608 O O . MET A 1 709 ? -10.794 -4.298 -34.898 1.00 95.69 709 MET A O 1
ATOM 5612 N N . GLY A 1 710 ? -9.614 -5.071 -33.153 1.00 96.75 710 GLY A N 1
ATOM 5613 C CA . GLY A 1 710 ? -10.037 -6.462 -33.257 1.00 96.75 710 GLY A CA 1
ATOM 5614 C C . GLY A 1 710 ? -11.477 -6.696 -32.818 1.00 96.75 710 GLY A C 1
ATOM 5615 O O . GLY A 1 710 ? -12.147 -7.552 -33.385 1.00 96.75 710 GLY A O 1
ATOM 5616 N N . GLY A 1 711 ? -12.008 -5.888 -31.896 1.00 96.31 711 GLY A N 1
ATOM 5617 C CA . GLY A 1 711 ? -13.439 -5.906 -31.568 1.00 96.31 711 GLY A CA 1
ATOM 5618 C C . GLY A 1 711 ? -14.272 -5.459 -32.769 1.00 96.31 711 GLY A C 1
ATOM 5619 O O . GLY A 1 711 ? -15.187 -6.147 -33.214 1.00 96.31 711 GLY A O 1
ATOM 5620 N N . SER A 1 712 ? -13.852 -4.357 -33.391 1.00 94.69 712 SER A N 1
ATOM 5621 C CA . SER A 1 712 ? -14.464 -3.831 -34.618 1.00 94.69 712 SER A CA 1
ATOM 5622 C C . SER A 1 712 ? -14.295 -4.802 -35.799 1.00 94.69 712 SER A C 1
ATOM 5624 O O . SER A 1 712 ? -15.220 -4.985 -36.588 1.00 94.69 712 SER A O 1
ATOM 5626 N N . GLY A 1 713 ? -13.130 -5.451 -35.899 1.00 96.06 713 GLY A N 1
ATOM 5627 C CA . GLY A 1 713 ? -12.810 -6.483 -36.886 1.00 96.06 713 GLY A CA 1
ATOM 5628 C C . GLY A 1 713 ? -13.653 -7.746 -36.728 1.00 96.06 713 GLY A C 1
ATOM 5629 O O . GLY A 1 713 ? -14.123 -8.284 -37.722 1.00 96.06 713 GLY A O 1
ATOM 5630 N N . SER A 1 714 ? -13.917 -8.175 -35.491 1.00 97.44 714 SER A N 1
ATOM 5631 C CA . SER A 1 714 ? -14.731 -9.362 -35.197 1.00 97.44 714 SER A CA 1
ATOM 5632 C C . SER A 1 714 ? -16.154 -9.185 -35.712 1.00 97.44 714 SER A C 1
ATOM 5634 O O . SER A 1 714 ? -16.680 -10.042 -36.420 1.00 97.44 714 SER A O 1
ATOM 5636 N N . VAL A 1 715 ? -16.753 -8.023 -35.437 1.00 95.50 715 VAL A N 1
ATOM 5637 C CA . VAL A 1 715 ? -18.087 -7.703 -35.956 1.00 95.50 715 VAL A CA 1
ATOM 5638 C C . VAL A 1 715 ? -18.042 -7.543 -37.481 1.00 95.50 715 VAL A C 1
ATOM 5640 O O . VAL A 1 715 ? -18.864 -8.132 -38.177 1.00 95.50 715 VAL A O 1
ATOM 5643 N N . TYR A 1 716 ? -17.048 -6.836 -38.029 1.00 95.19 716 TYR A N 1
ATOM 5644 C CA . TYR A 1 716 ? -16.892 -6.662 -39.479 1.00 95.19 716 TYR A CA 1
ATOM 5645 C C . TYR A 1 716 ? -16.793 -7.995 -40.244 1.00 95.19 716 TYR A C 1
ATOM 5647 O O . TYR A 1 716 ? -17.557 -8.207 -41.183 1.00 95.19 716 TYR A O 1
ATOM 5655 N N . LEU A 1 717 ? -15.912 -8.913 -39.835 1.00 96.19 717 LEU A N 1
ATOM 5656 C CA . LEU A 1 717 ? -15.733 -10.204 -40.510 1.00 96.19 717 LEU A CA 1
ATOM 5657 C C . LEU A 1 717 ? -16.995 -11.069 -40.434 1.00 96.19 717 LEU A C 1
ATOM 5659 O O . LEU A 1 717 ? -17.338 -11.714 -41.418 1.00 96.19 717 LEU A O 1
ATOM 5663 N N . SER A 1 718 ? -17.734 -11.028 -39.323 1.00 95.12 718 SER A N 1
ATOM 5664 C CA . SER A 1 718 ? -19.016 -11.741 -39.205 1.00 95.12 718 SER A CA 1
ATOM 5665 C C . SER A 1 718 ? -20.155 -11.149 -40.055 1.00 95.12 718 SER A C 1
ATOM 5667 O O . SER A 1 718 ? -21.116 -11.853 -40.370 1.00 95.12 718 SER A O 1
ATOM 5669 N N . ILE A 1 719 ? -20.056 -9.871 -40.450 1.00 94.06 719 ILE A N 1
ATOM 5670 C CA . ILE A 1 719 ? -20.961 -9.244 -41.429 1.00 94.06 719 ILE A CA 1
ATOM 5671 C C . ILE A 1 719 ? -20.570 -9.635 -42.852 1.00 94.06 719 ILE A C 1
ATOM 5673 O O . ILE A 1 719 ? -21.445 -9.928 -43.663 1.00 94.06 719 ILE A O 1
ATOM 5677 N N . MET A 1 720 ? -19.275 -9.618 -43.167 1.00 94.50 720 MET A N 1
ATOM 5678 C CA . MET A 1 720 ? -18.796 -9.855 -44.530 1.00 94.50 720 MET A CA 1
ATOM 5679 C C . MET A 1 720 ? -18.761 -11.339 -44.909 1.00 94.50 720 MET A C 1
ATOM 5681 O O . MET A 1 720 ? -18.972 -11.653 -46.077 1.00 94.50 720 MET A O 1
ATOM 5685 N N . HIS A 1 721 ? -18.554 -12.222 -43.928 1.00 94.88 721 HIS A N 1
ATOM 5686 C CA . HIS A 1 721 ? -18.451 -13.680 -44.088 1.00 94.88 721 HIS A CA 1
ATOM 5687 C C . HIS A 1 721 ? -19.368 -14.412 -43.089 1.00 94.88 721 HIS A C 1
ATOM 5689 O O . HIS A 1 721 ? -18.901 -15.189 -42.245 1.00 94.88 721 HIS A O 1
ATOM 5695 N N . PRO A 1 722 ? -20.688 -14.143 -43.108 1.00 92.81 722 PRO A N 1
ATOM 5696 C CA . PRO A 1 722 ? -21.639 -14.704 -42.146 1.00 92.81 722 PRO A CA 1
ATOM 5697 C C . PRO A 1 722 ? -21.781 -16.230 -42.249 1.00 92.81 722 PRO A C 1
ATOM 5699 O O . PRO A 1 722 ? -22.332 -16.869 -41.356 1.00 92.81 722 PRO A O 1
ATOM 5702 N N . GLU A 1 723 ? -21.304 -16.826 -43.340 1.00 92.88 723 GLU A N 1
ATOM 5703 C CA . GLU A 1 723 ? -21.241 -18.264 -43.557 1.00 92.88 723 GLU A CA 1
ATOM 5704 C C . GLU A 1 723 ? -20.087 -18.954 -42.826 1.00 92.88 723 GLU A C 1
ATOM 5706 O O . GLU A 1 723 ? -20.071 -20.178 -42.824 1.00 92.88 723 GLU A O 1
ATOM 5711 N N . LEU A 1 724 ? -19.138 -18.229 -42.218 1.00 94.94 724 LEU A N 1
ATOM 5712 C CA . LEU A 1 724 ? -17.955 -18.822 -41.576 1.00 94.94 724 LEU A CA 1
ATOM 5713 C C . LEU A 1 724 ? -18.029 -18.910 -40.049 1.00 94.94 724 LEU A C 1
ATOM 5715 O O . LEU A 1 724 ? -17.259 -19.681 -39.469 1.00 94.94 724 LEU A O 1
ATOM 5719 N N . PHE A 1 725 ? -18.920 -18.151 -39.405 1.00 95.81 725 PHE A N 1
ATOM 5720 C CA . PHE A 1 725 ? -18.935 -17.965 -37.950 1.00 95.81 725 PHE A CA 1
ATOM 5721 C C . PHE A 1 725 ? -20.334 -18.141 -37.351 1.00 95.81 725 PHE A C 1
ATOM 5723 O O . PHE A 1 725 ? -21.340 -17.850 -37.994 1.00 95.81 725 PHE A O 1
ATOM 5730 N N . CYS A 1 726 ? -20.399 -18.572 -36.091 1.00 95.12 726 CYS A N 1
ATOM 5731 C CA . CYS A 1 726 ? -21.644 -18.694 -35.327 1.00 95.12 726 CYS A CA 1
ATOM 5732 C C . CYS A 1 726 ? -21.795 -17.651 -34.217 1.00 95.12 726 CYS A C 1
ATOM 5734 O O . CYS A 1 726 ? -22.884 -17.501 -33.672 1.00 95.12 726 CYS A O 1
ATOM 5736 N N . ALA A 1 727 ? -20.729 -16.935 -33.861 1.00 97.12 727 ALA A N 1
ATOM 5737 C CA . ALA A 1 727 ? -20.794 -15.859 -32.880 1.00 97.12 727 ALA A CA 1
ATOM 5738 C C . ALA A 1 727 ? -19.645 -14.859 -33.055 1.00 97.12 727 ALA A C 1
ATOM 5740 O O . ALA A 1 727 ? -18.551 -15.235 -33.486 1.00 97.12 727 ALA A O 1
ATOM 5741 N N . ALA A 1 728 ? -19.886 -13.602 -32.678 1.00 97.94 728 ALA A N 1
ATOM 5742 C CA . ALA A 1 728 ? -18.879 -12.546 -32.664 1.00 97.94 728 ALA A CA 1
ATOM 5743 C C . ALA A 1 728 ? -18.937 -11.718 -31.371 1.00 97.94 728 ALA A C 1
ATOM 5745 O O . ALA A 1 728 ? -19.983 -11.194 -30.992 1.00 97.94 728 ALA A O 1
ATOM 5746 N N . GLY A 1 729 ? -17.792 -11.573 -30.709 1.00 97.62 729 GLY A N 1
ATOM 5747 C CA . GLY A 1 729 ? -17.602 -10.744 -29.525 1.00 97.62 729 GLY A CA 1
ATOM 5748 C C . GLY A 1 729 ? -16.758 -9.507 -29.806 1.00 97.62 729 GLY A C 1
ATOM 5749 O O . GLY A 1 729 ? -15.717 -9.590 -30.454 1.00 97.62 729 GLY A O 1
ATOM 5750 N N . SER A 1 730 ? -17.163 -8.357 -29.277 1.00 97.19 730 SER A N 1
ATOM 5751 C CA . SER A 1 730 ? -16.414 -7.110 -29.399 1.00 97.19 730 SER A CA 1
ATOM 5752 C C . SER A 1 730 ? -16.267 -6.415 -28.057 1.00 97.19 730 SER A C 1
ATOM 5754 O O . SER A 1 730 ? -17.261 -5.976 -27.484 1.00 97.19 730 SER A O 1
ATOM 5756 N N . MET A 1 731 ? -15.019 -6.239 -27.617 1.00 97.19 731 MET A N 1
ATOM 5757 C CA . MET A 1 731 ? -14.656 -5.440 -26.446 1.00 97.19 731 MET A CA 1
ATOM 5758 C C . MET A 1 731 ? -14.044 -4.107 -26.873 1.00 97.19 731 MET A C 1
ATOM 5760 O O . MET A 1 731 ? -13.043 -4.087 -27.588 1.00 97.19 731 MET A O 1
ATOM 5764 N N . GLY A 1 732 ? -14.640 -2.984 -26.472 1.00 92.75 732 GLY A N 1
ATOM 5765 C CA . GLY A 1 732 ? -14.146 -1.638 -26.794 1.00 92.75 732 GLY A CA 1
ATOM 5766 C C . GLY A 1 732 ? -14.055 -1.339 -28.294 1.00 92.75 732 GLY A C 1
ATOM 5767 O O . GLY A 1 732 ? -13.337 -0.433 -28.712 1.00 92.75 732 GLY A O 1
ATOM 5768 N N . GLY A 1 733 ? -14.731 -2.131 -29.128 1.00 90.69 733 GLY A N 1
ATOM 5769 C CA . GLY A 1 733 ? -14.816 -1.915 -30.568 1.00 90.69 733 GLY A CA 1
ATOM 5770 C C . GLY A 1 733 ? -15.882 -0.884 -30.936 1.00 90.69 733 GLY A C 1
ATOM 5771 O O . GLY A 1 733 ? -16.483 -0.237 -30.081 1.00 90.69 733 GLY A O 1
ATOM 5772 N N . GLY A 1 734 ? -16.128 -0.729 -32.234 1.00 82.44 734 GLY A N 1
ATOM 5773 C CA . GLY A 1 734 ? -17.270 0.032 -32.724 1.00 82.44 734 GLY A CA 1
ATOM 5774 C C . GLY A 1 734 ? -17.535 -0.183 -34.205 1.00 82.44 734 GLY A C 1
ATOM 5775 O O . GLY A 1 734 ? -16.616 -0.409 -34.992 1.00 82.44 734 GLY A O 1
ATOM 5776 N N . ILE A 1 735 ? -18.797 -0.036 -34.600 1.00 73.56 735 ILE A N 1
ATOM 5777 C CA . ILE A 1 735 ? -19.197 0.078 -36.002 1.00 73.56 735 ILE A CA 1
ATOM 5778 C C . ILE A 1 735 ? -19.996 1.366 -36.152 1.00 73.56 735 ILE A C 1
ATOM 5780 O O . ILE A 1 735 ? -21.068 1.526 -35.579 1.00 73.56 735 ILE A O 1
ATOM 5784 N N . GLN A 1 736 ? -19.495 2.293 -36.969 1.00 58.47 736 GLN A N 1
ATOM 5785 C CA . GLN A 1 736 ? -20.316 3.415 -37.418 1.00 58.47 736 GLN A CA 1
ATOM 5786 C C . GLN A 1 736 ? -21.325 2.890 -38.446 1.00 58.47 736 GLN A C 1
ATOM 5788 O O . GLN A 1 736 ? -20.989 2.703 -39.615 1.00 58.47 736 GLN A O 1
ATOM 5793 N N . GLY A 1 737 ? -22.560 2.640 -38.009 1.00 54.34 737 GLY A N 1
ATOM 5794 C CA . GLY A 1 737 ? -23.640 2.043 -38.805 1.00 54.34 737 GLY A CA 1
ATOM 5795 C C . GLY A 1 737 ? -24.221 2.915 -39.928 1.00 54.34 737 GLY A C 1
ATOM 5796 O O . GLY A 1 737 ? -25.390 2.759 -40.254 1.00 54.34 737 GLY A O 1
ATOM 5797 N N . ARG A 1 738 ? -23.468 3.859 -40.516 1.00 50.47 738 ARG A N 1
ATOM 5798 C CA . ARG A 1 738 ? -24.022 4.842 -41.476 1.00 50.47 738 ARG A CA 1
ATOM 5799 C C . ARG A 1 738 ? -23.181 5.116 -42.724 1.00 50.47 738 ARG A C 1
ATOM 5801 O O . ARG A 1 738 ? -23.313 6.184 -43.317 1.00 50.47 738 ARG A O 1
ATOM 5808 N N . SER A 1 739 ? -22.342 4.179 -43.166 1.00 64.06 739 SER A N 1
ATOM 5809 C CA . SER A 1 739 ? -21.965 4.170 -44.587 1.00 64.06 739 SER A CA 1
ATOM 5810 C C . SER A 1 739 ? -22.983 3.331 -45.361 1.00 64.06 739 SER A C 1
ATOM 5812 O O . SER A 1 739 ? -23.347 2.242 -44.917 1.00 64.06 739 SER A O 1
ATOM 5814 N N . GLU A 1 740 ? -23.443 3.814 -46.519 1.00 67.56 740 GLU A N 1
ATOM 5815 C CA . GLU A 1 740 ? -24.388 3.077 -47.383 1.00 67.56 740 GLU A CA 1
ATOM 5816 C C . GLU A 1 740 ? -23.889 1.656 -47.703 1.00 67.56 740 GLU A C 1
ATOM 5818 O O . GLU A 1 740 ? -24.669 0.712 -47.792 1.00 67.56 740 GLU A O 1
ATOM 5823 N N . GLN A 1 741 ? -22.567 1.486 -47.800 1.00 73.31 741 GLN A N 1
ATOM 5824 C CA . GLN A 1 741 ? -21.919 0.195 -48.026 1.00 73.31 741 GLN A CA 1
ATOM 5825 C C . GLN A 1 741 ? -22.076 -0.776 -46.846 1.00 73.31 741 GLN A C 1
ATOM 5827 O O . GLN A 1 741 ? -22.299 -1.961 -47.075 1.00 73.31 741 GLN A O 1
ATOM 5832 N N . MET A 1 742 ? -21.973 -0.298 -45.599 1.00 81.56 742 MET A N 1
ATOM 5833 C CA . MET A 1 742 ? -22.135 -1.152 -44.417 1.00 81.56 742 MET A CA 1
ATOM 5834 C C . MET A 1 742 ? -23.596 -1.563 -44.226 1.00 81.56 742 MET A C 1
ATOM 5836 O O . MET A 1 742 ? -23.866 -2.725 -43.946 1.00 81.56 742 MET A O 1
ATOM 5840 N N . ALA A 1 743 ? -24.537 -0.641 -44.446 1.00 79.25 743 ALA A N 1
ATOM 5841 C CA . ALA A 1 743 ? -25.966 -0.950 -44.393 1.00 79.25 743 ALA A CA 1
ATOM 5842 C C . ALA A 1 743 ? -26.341 -2.041 -45.413 1.00 79.25 743 ALA A C 1
ATOM 5844 O O . ALA A 1 743 ? -26.915 -3.062 -45.045 1.00 79.25 743 ALA A O 1
ATOM 5845 N N . ALA A 1 744 ? -25.900 -1.896 -46.668 1.00 82.94 744 ALA A N 1
ATOM 5846 C CA . ALA A 1 744 ? -26.146 -2.895 -47.707 1.00 82.94 744 ALA A CA 1
ATOM 5847 C C . ALA A 1 744 ? -25.478 -4.257 -47.425 1.00 82.94 744 ALA A C 1
ATOM 5849 O O . ALA A 1 744 ? -25.985 -5.290 -47.864 1.00 82.94 744 ALA A O 1
ATOM 5850 N N . ALA A 1 745 ? -24.333 -4.278 -46.734 1.00 88.06 745 ALA A N 1
ATOM 5851 C CA . ALA A 1 745 ? -23.685 -5.520 -46.314 1.00 88.06 745 ALA A CA 1
ATOM 5852 C C . ALA A 1 745 ? -24.479 -6.219 -45.201 1.00 88.06 745 ALA A C 1
ATOM 5854 O O . ALA A 1 745 ? -24.718 -7.422 -45.290 1.00 88.06 745 ALA A O 1
ATOM 5855 N N . ILE A 1 746 ? -24.956 -5.464 -44.207 1.00 89.38 746 ILE A N 1
ATOM 5856 C CA . ILE A 1 746 ? -25.795 -5.992 -43.124 1.00 89.38 746 ILE A CA 1
ATOM 5857 C C . ILE A 1 746 ? -27.101 -6.570 -43.683 1.00 89.38 746 ILE A C 1
ATOM 5859 O O . ILE A 1 746 ? -27.430 -7.715 -43.377 1.00 89.38 746 ILE A O 1
ATOM 5863 N N . ASP A 1 747 ? -27.790 -5.855 -44.578 1.00 87.50 747 ASP A N 1
ATOM 5864 C CA . ASP A 1 747 ? -29.030 -6.338 -45.206 1.00 87.50 747 ASP A CA 1
ATOM 5865 C C . ASP A 1 747 ? -28.839 -7.683 -45.927 1.00 87.50 747 ASP A C 1
ATOM 5867 O O . ASP A 1 747 ? -29.715 -8.552 -45.903 1.00 87.50 747 ASP A O 1
ATOM 5871 N N . LYS A 1 748 ? -27.669 -7.885 -46.549 1.00 89.75 748 LYS A N 1
ATOM 5872 C CA . LYS A 1 748 ? -27.304 -9.153 -47.197 1.00 89.75 748 LYS A CA 1
ATOM 5873 C C . LYS A 1 748 ? -26.943 -10.254 -46.199 1.00 89.75 748 LYS A C 1
ATOM 5875 O O . LYS A 1 748 ? -27.185 -11.423 -46.496 1.00 89.75 748 LYS A O 1
ATOM 5880 N N . ALA A 1 749 ? -26.374 -9.903 -45.049 1.00 93.00 749 ALA A N 1
ATOM 5881 C CA . ALA A 1 749 ? -25.932 -10.853 -44.033 1.00 93.00 749 ALA A CA 1
ATOM 5882 C C . ALA A 1 749 ? -27.088 -11.375 -43.159 1.00 93.00 749 ALA A C 1
ATOM 5884 O O . ALA A 1 749 ? -27.089 -12.548 -42.785 1.00 93.00 749 ALA A O 1
ATOM 5885 N N . VAL A 1 750 ? -28.114 -10.553 -42.898 1.00 93.62 750 VAL A N 1
ATOM 5886 C CA . VAL A 1 750 ? -29.258 -10.885 -42.024 1.00 93.62 750 VAL A CA 1
ATOM 5887 C C . VAL A 1 750 ? -29.924 -12.236 -42.345 1.00 93.62 750 VAL A C 1
ATOM 5889 O O . VAL A 1 750 ? -30.147 -13.012 -41.409 1.00 93.62 750 VAL A O 1
ATOM 5892 N N . PRO A 1 751 ? -30.242 -12.591 -43.610 1.00 93.25 751 PRO A N 1
ATOM 5893 C CA . PRO A 1 751 ? -30.812 -13.903 -43.919 1.00 93.25 751 PRO A CA 1
ATOM 5894 C C . PRO A 1 751 ? -29.903 -15.064 -43.501 1.00 93.25 751 PRO A C 1
ATOM 5896 O O . PRO A 1 751 ? -30.397 -16.091 -43.031 1.00 93.25 751 PRO A O 1
ATOM 5899 N N . MET A 1 752 ? -28.584 -14.898 -43.644 1.00 89.69 752 MET A N 1
ATOM 5900 C CA . MET A 1 752 ? -27.615 -15.906 -43.230 1.00 89.69 752 MET A CA 1
ATOM 5901 C C . MET A 1 752 ? -27.528 -15.984 -41.709 1.00 89.69 752 MET A C 1
ATOM 5903 O O . MET A 1 752 ? -27.625 -17.085 -41.184 1.00 89.69 752 MET A O 1
ATOM 5907 N N . TRP A 1 753 ? -27.462 -14.854 -40.998 1.00 93.69 753 TRP A N 1
ATOM 5908 C CA . TRP A 1 753 ? -27.455 -14.839 -39.530 1.00 93.69 753 TRP A CA 1
ATOM 5909 C C . TRP A 1 753 ? -28.665 -15.548 -38.930 1.00 93.69 753 TRP A C 1
ATOM 5911 O O . TRP A 1 753 ? -28.521 -16.311 -37.981 1.00 93.69 753 TRP A O 1
ATOM 5921 N N . LYS A 1 754 ? -29.853 -15.372 -39.519 1.00 90.81 754 LYS A N 1
ATOM 5922 C CA . LYS A 1 754 ? -31.061 -16.102 -39.101 1.00 90.81 754 LYS A CA 1
ATOM 5923 C C . LYS A 1 754 ? -30.958 -17.600 -39.357 1.00 90.81 754 LYS A C 1
ATOM 5925 O O . LYS A 1 754 ? -31.428 -18.394 -38.550 1.00 90.81 754 LYS A O 1
ATOM 5930 N N . LYS A 1 755 ? -30.365 -17.985 -40.488 1.00 86.12 755 LYS A N 1
ATOM 5931 C CA . LYS A 1 755 ? -30.192 -19.388 -40.872 1.00 86.12 755 LYS A CA 1
ATOM 5932 C C . LYS A 1 755 ? -29.146 -20.097 -40.008 1.00 86.12 755 LYS A C 1
ATOM 5934 O O . LYS A 1 755 ? -29.351 -21.253 -39.654 1.00 86.12 755 LYS A O 1
ATOM 5939 N N . THR A 1 756 ? -28.031 -19.437 -39.707 1.00 83.00 756 THR A N 1
ATOM 5940 C CA . THR A 1 756 ? -26.926 -19.994 -38.911 1.00 83.00 756 THR A CA 1
ATOM 5941 C C . THR A 1 756 ? -27.143 -19.825 -37.412 1.00 83.00 756 THR A C 1
ATOM 5943 O O . THR A 1 756 ? -26.536 -20.552 -36.629 1.00 83.00 756 THR A O 1
ATOM 5946 N N . GLY A 1 757 ? -28.026 -18.904 -37.019 1.00 86.12 757 GLY A N 1
ATOM 5947 C CA . GLY A 1 757 ? -28.195 -18.481 -35.638 1.00 86.12 757 GLY A CA 1
ATOM 5948 C C . GLY A 1 757 ? -26.963 -17.737 -35.136 1.00 86.12 757 GLY A C 1
ATOM 5949 O O . GLY A 1 757 ? -26.498 -18.059 -34.055 1.00 86.12 757 GLY A O 1
ATOM 5950 N N . LEU A 1 758 ? -26.395 -16.817 -35.923 1.00 93.94 758 LEU A N 1
ATOM 5951 C CA . LEU A 1 758 ? -25.214 -16.047 -35.520 1.00 93.94 758 LEU A CA 1
ATOM 5952 C C . LEU A 1 758 ? -25.584 -15.009 -34.450 1.00 93.94 758 LEU A C 1
ATOM 5954 O O . LEU A 1 758 ? -26.492 -14.209 -34.680 1.00 93.94 758 LEU A O 1
ATOM 5958 N N . GLY A 1 759 ? -24.873 -15.010 -33.316 1.00 96.38 759 GLY A N 1
ATOM 5959 C CA . GLY A 1 759 ? -25.087 -14.057 -32.217 1.00 96.38 759 GLY A CA 1
ATOM 5960 C C . GLY A 1 759 ? -23.949 -13.058 -31.976 1.00 96.38 759 GLY A C 1
ATOM 5961 O O . GLY A 1 759 ? -22.789 -13.335 -32.290 1.00 96.38 759 GLY A O 1
ATOM 5962 N N . PHE A 1 760 ? -24.268 -11.913 -31.361 1.00 97.75 760 PHE A N 1
ATOM 5963 C CA . PHE A 1 760 ? -23.305 -10.837 -31.075 1.00 97.75 760 PHE A CA 1
ATOM 5964 C C . PHE A 1 760 ? -23.196 -10.472 -29.588 1.00 97.75 760 PHE A C 1
ATOM 5966 O O . PHE A 1 760 ? -24.194 -10.181 -28.941 1.00 97.75 760 PHE A O 1
ATOM 5973 N N . PHE A 1 761 ? -21.975 -10.373 -29.062 1.00 97.75 761 PHE A N 1
ATOM 5974 C CA . PHE A 1 761 ? -21.712 -9.812 -27.731 1.00 97.75 761 PHE A CA 1
ATOM 5975 C C . PHE A 1 761 ? -20.939 -8.499 -27.864 1.00 97.75 761 PHE A C 1
ATOM 5977 O O . PHE A 1 761 ? -19.804 -8.485 -28.341 1.00 97.75 761 PHE A O 1
ATOM 5984 N N . LEU A 1 762 ? -21.550 -7.386 -27.466 1.00 96.94 762 LEU A N 1
ATOM 5985 C CA . LEU A 1 762 ? -21.063 -6.031 -27.717 1.00 96.94 762 LEU A CA 1
ATOM 5986 C C . LEU A 1 762 ? -20.844 -5.324 -26.378 1.00 96.94 762 LEU A C 1
ATOM 5988 O O . LEU A 1 762 ? -21.803 -5.021 -25.671 1.00 96.94 762 LEU A O 1
ATOM 5992 N N . VAL A 1 763 ? -19.592 -5.050 -26.013 1.00 96.06 763 VAL A N 1
ATOM 5993 C CA . VAL A 1 763 ? -19.270 -4.397 -24.739 1.00 96.06 763 VAL A CA 1
ATOM 5994 C C . VAL A 1 763 ? -18.381 -3.176 -24.928 1.00 96.06 763 VAL A C 1
ATOM 5996 O O . VAL A 1 763 ? -17.308 -3.260 -25.527 1.00 96.06 763 VAL A O 1
ATOM 5999 N N . ASN A 1 764 ? -18.815 -2.051 -24.359 1.00 95.44 764 ASN A N 1
ATOM 6000 C CA . ASN A 1 764 ? -18.059 -0.803 -24.291 1.00 95.44 764 ASN A CA 1
ATOM 6001 C C . ASN A 1 764 ? -18.090 -0.234 -22.867 1.00 95.44 764 ASN A C 1
ATOM 6003 O O . ASN A 1 764 ? -18.986 -0.529 -22.083 1.00 95.44 764 ASN A O 1
ATOM 6007 N N . GLY A 1 765 ? -17.104 0.581 -22.518 1.00 92.62 765 GLY A N 1
ATOM 6008 C CA . GLY A 1 765 ? -17.110 1.360 -21.291 1.00 92.62 765 GLY A CA 1
ATOM 6009 C C . GLY A 1 765 ? -17.908 2.652 -21.448 1.00 92.62 765 GLY A C 1
ATOM 6010 O O . GLY A 1 765 ? -17.968 3.232 -22.534 1.00 92.62 765 GLY A O 1
ATOM 6011 N N . ASP A 1 766 ? -18.499 3.138 -20.363 1.00 92.44 766 ASP A N 1
ATOM 6012 C CA . ASP A 1 766 ? -19.187 4.436 -20.311 1.00 92.44 766 ASP A CA 1
ATOM 6013 C C . ASP A 1 766 ? -18.270 5.630 -20.635 1.00 92.44 766 ASP A C 1
ATOM 6015 O O . ASP A 1 766 ? -18.715 6.628 -21.204 1.00 92.44 766 ASP A O 1
ATOM 6019 N N . THR A 1 767 ? -16.970 5.498 -20.366 1.00 87.94 767 THR A N 1
ATOM 6020 C CA . THR A 1 767 ? -15.937 6.470 -20.754 1.00 87.94 767 THR A CA 1
ATOM 6021 C C . THR A 1 767 ? -15.213 6.108 -22.057 1.00 87.94 767 THR A C 1
ATOM 6023 O O . THR A 1 767 ? -14.358 6.862 -22.523 1.00 87.94 767 THR A O 1
ATOM 6026 N N . ASP A 1 768 ? -15.577 4.990 -22.695 1.00 87.31 768 ASP A N 1
ATOM 6027 C CA . ASP A 1 768 ? -14.954 4.461 -23.911 1.00 87.31 768 ASP A CA 1
ATOM 6028 C C . ASP A 1 768 ? -15.970 4.235 -25.039 1.00 87.31 768 ASP A C 1
ATOM 6030 O O . ASP A 1 768 ? -16.312 3.113 -25.424 1.00 87.31 768 ASP A O 1
ATOM 6034 N N . ARG A 1 769 ? -16.445 5.357 -25.592 1.00 85.00 769 ARG A N 1
ATOM 6035 C CA . ARG A 1 769 ? -17.420 5.398 -26.693 1.00 85.00 769 ARG A CA 1
ATOM 6036 C C . ARG A 1 769 ? -18.643 4.503 -26.405 1.00 85.00 769 ARG A C 1
ATOM 6038 O O . ARG A 1 769 ? -18.911 3.594 -27.188 1.00 85.00 769 ARG A O 1
ATOM 6045 N N . PRO A 1 770 ? -19.436 4.778 -25.355 1.00 86.94 770 PRO A N 1
ATOM 6046 C CA . PRO A 1 770 ? -20.597 3.949 -24.996 1.00 86.94 770 PRO A CA 1
ATOM 6047 C C . PRO A 1 770 ? -21.623 3.795 -26.129 1.00 86.94 770 PRO A C 1
ATOM 6049 O O . PRO A 1 770 ? -22.342 2.808 -26.211 1.00 86.94 770 PRO A O 1
ATOM 6052 N N . GLU A 1 771 ? -21.664 4.751 -27.055 1.00 85.75 771 GLU A N 1
ATOM 6053 C CA . GLU A 1 771 ? -22.580 4.751 -28.197 1.00 85.75 771 GLU A CA 1
ATOM 6054 C C . GLU A 1 771 ? -22.070 3.920 -29.398 1.00 85.75 771 GLU A C 1
ATOM 6056 O O . GLU A 1 771 ? -22.750 3.842 -30.421 1.00 85.75 771 GLU A O 1
ATOM 6061 N N . ALA A 1 772 ? -20.879 3.309 -29.319 1.00 83.06 772 ALA A N 1
ATOM 6062 C CA . ALA A 1 772 ? -20.164 2.719 -30.461 1.00 83.06 772 ALA A CA 1
ATOM 6063 C C . ALA A 1 772 ? -20.912 1.594 -31.197 1.00 83.06 772 ALA A C 1
ATOM 6065 O O . ALA A 1 772 ? -20.638 1.352 -32.375 1.00 83.06 772 ALA A O 1
ATOM 6066 N N . PHE A 1 773 ? -21.846 0.930 -30.516 1.00 84.88 773 PHE A N 1
ATOM 6067 C CA . PHE A 1 773 ? -22.676 -0.133 -31.080 1.00 84.88 773 PHE A CA 1
ATOM 6068 C C . PHE A 1 773 ? -24.166 0.167 -31.055 1.00 84.88 773 PHE A C 1
ATOM 6070 O O . PHE A 1 773 ? -24.943 -0.676 -31.483 1.00 84.88 773 PHE A O 1
ATOM 6077 N N . LYS A 1 774 ? -24.587 1.354 -30.615 1.00 85.25 774 LYS A N 1
ATOM 6078 C CA . LYS A 1 774 ? -26.012 1.668 -30.477 1.00 85.25 774 LYS A CA 1
ATOM 6079 C C . LYS A 1 774 ? -26.779 1.516 -31.786 1.00 85.25 774 LYS A C 1
ATOM 6081 O O . LYS A 1 774 ? -27.791 0.827 -31.820 1.00 85.25 774 LYS A O 1
ATOM 6086 N N . ASP A 1 775 ? -26.261 2.099 -32.868 1.00 85.00 775 ASP A N 1
ATOM 6087 C CA . ASP A 1 775 ? -26.881 1.988 -34.193 1.00 85.00 775 ASP A CA 1
ATOM 6088 C C . ASP A 1 775 ? -26.913 0.522 -34.673 1.00 85.00 775 ASP A C 1
ATOM 6090 O O . ASP A 1 775 ? -27.885 0.096 -35.287 1.00 85.00 775 ASP A O 1
ATOM 6094 N N . PHE A 1 776 ? -25.879 -0.271 -34.372 1.00 88.69 776 PHE A N 1
ATOM 6095 C CA . PHE A 1 776 ? -25.820 -1.678 -34.776 1.00 88.69 776 PHE A CA 1
ATOM 6096 C C . PHE A 1 776 ? -26.767 -2.562 -33.954 1.00 88.69 776 PHE A C 1
ATOM 6098 O O . PHE A 1 776 ? -27.492 -3.364 -34.531 1.00 88.69 776 PHE A O 1
ATOM 6105 N N . ALA A 1 777 ? -26.830 -2.365 -32.636 1.00 90.50 777 ALA A N 1
ATOM 6106 C CA . ALA A 1 777 ? -27.764 -3.050 -31.747 1.00 90.50 777 ALA A CA 1
ATOM 6107 C C . ALA A 1 777 ? -29.219 -2.806 -32.169 1.00 90.50 777 ALA A C 1
ATOM 6109 O O . ALA A 1 777 ? -29.980 -3.754 -32.311 1.00 90.50 777 ALA A O 1
ATOM 6110 N N . MET A 1 778 ? -29.570 -1.563 -32.527 1.00 89.44 778 MET A N 1
ATOM 6111 C CA . MET A 1 778 ? -30.896 -1.250 -33.074 1.00 89.44 778 MET A CA 1
ATOM 6112 C C . MET A 1 778 ? -31.218 -2.031 -34.360 1.00 89.44 778 MET A C 1
ATOM 6114 O O . MET A 1 778 ? -32.369 -2.406 -34.578 1.00 89.44 778 MET A O 1
ATOM 6118 N N . ILE A 1 779 ? -30.224 -2.281 -35.219 1.00 88.75 779 ILE A N 1
ATOM 6119 C CA . ILE A 1 779 ? -30.404 -3.096 -36.430 1.00 88.75 779 ILE A CA 1
ATOM 6120 C C . ILE A 1 779 ? -30.599 -4.574 -36.059 1.00 88.75 779 ILE A C 1
ATOM 6122 O O . ILE A 1 779 ? -31.488 -5.230 -36.603 1.00 88.75 779 ILE A O 1
ATOM 6126 N N . LEU A 1 780 ? -29.807 -5.099 -35.119 1.00 92.12 780 LEU A N 1
ATOM 6127 C CA . LEU A 1 780 ? -29.940 -6.476 -34.634 1.00 92.12 780 LEU A CA 1
ATOM 6128 C C . LEU A 1 780 ? -31.320 -6.716 -34.004 1.00 92.12 780 LEU A C 1
ATOM 6130 O O . LEU A 1 780 ? -31.984 -7.690 -34.365 1.00 92.12 780 LEU A O 1
ATOM 6134 N N . ASP A 1 781 ? -31.787 -5.790 -33.162 1.00 93.31 781 ASP A N 1
ATOM 6135 C CA . ASP A 1 781 ? -33.139 -5.774 -32.591 1.00 93.31 781 ASP A CA 1
ATOM 6136 C C . ASP A 1 781 ? -34.214 -5.794 -33.685 1.00 93.31 781 ASP A C 1
ATOM 6138 O O . ASP A 1 781 ? -35.100 -6.652 -33.683 1.00 93.31 781 ASP A O 1
ATOM 6142 N N . ALA A 1 782 ? -34.119 -4.887 -34.665 1.00 90.38 782 ALA A N 1
ATOM 6143 C CA . ALA A 1 782 ? -35.104 -4.763 -35.741 1.00 90.38 782 ALA A CA 1
ATOM 6144 C C . ALA A 1 782 ? -35.241 -6.044 -36.582 1.00 90.38 782 ALA A C 1
ATOM 6146 O O . ALA A 1 782 ? -36.315 -6.333 -37.117 1.00 90.38 782 ALA A O 1
ATOM 6147 N N . HIS A 1 783 ? -34.168 -6.828 -36.692 1.00 90.31 783 HIS A N 1
ATOM 6148 C CA . HIS A 1 783 ? -34.170 -8.091 -37.421 1.00 90.31 783 HIS A CA 1
ATOM 6149 C C . HIS A 1 783 ? -34.345 -9.329 -36.534 1.00 90.31 783 HIS A C 1
ATOM 6151 O O . HIS A 1 783 ? -34.516 -10.417 -37.094 1.00 90.31 783 HIS A O 1
ATOM 6157 N N . GLY A 1 784 ? -34.381 -9.189 -35.205 1.00 92.50 784 GLY A N 1
ATOM 6158 C CA . GLY A 1 784 ? -34.515 -10.299 -34.259 1.00 92.50 784 GLY A CA 1
ATOM 6159 C C . GLY A 1 784 ? -33.286 -11.210 -34.223 1.00 92.50 784 GLY A C 1
ATOM 6160 O O . GLY A 1 784 ? -33.431 -12.431 -34.241 1.00 92.50 784 GLY A O 1
ATOM 6161 N N . ILE A 1 785 ? -32.088 -10.624 -34.257 1.00 95.00 785 ILE A N 1
ATOM 6162 C CA . ILE A 1 785 ? -30.809 -11.338 -34.140 1.00 95.00 785 ILE A CA 1
ATOM 6163 C C . ILE A 1 785 ? -30.378 -11.350 -32.667 1.00 95.00 785 ILE A C 1
ATOM 6165 O O . ILE A 1 785 ? -30.410 -10.303 -32.022 1.00 95.00 785 ILE A O 1
ATOM 6169 N N . ASP A 1 786 ? -29.984 -12.512 -32.129 1.00 95.81 786 ASP A N 1
ATOM 6170 C CA . ASP A 1 786 ? -29.591 -12.628 -30.716 1.00 95.81 786 ASP A CA 1
ATOM 6171 C C . ASP A 1 786 ? -28.321 -11.821 -30.436 1.00 95.81 786 ASP A C 1
ATOM 6173 O O . ASP A 1 786 ? -27.301 -11.971 -31.118 1.00 95.81 786 ASP A O 1
ATOM 6177 N N . HIS A 1 787 ? -28.385 -10.958 -29.428 1.00 96.62 787 HIS A N 1
ATOM 6178 C CA . HIS A 1 787 ? -27.250 -10.147 -29.037 1.00 96.62 787 HIS A CA 1
ATOM 6179 C C . HIS A 1 787 ? -27.342 -9.665 -27.592 1.00 96.62 787 HIS A C 1
ATOM 6181 O O . HIS A 1 787 ? -28.422 -9.543 -27.018 1.00 96.62 787 HIS A O 1
ATOM 6187 N N . GLU A 1 788 ? -26.185 -9.353 -27.016 1.00 96.88 788 GLU A N 1
ATOM 6188 C CA . GLU A 1 788 ? -26.064 -8.728 -25.701 1.00 96.88 788 GLU A CA 1
ATOM 6189 C C . GLU A 1 788 ? -25.242 -7.445 -25.823 1.00 96.88 788 GLU A C 1
ATOM 6191 O O . GLU A 1 788 ? -24.142 -7.456 -26.380 1.00 96.88 788 GLU A O 1
ATOM 6196 N N . VAL A 1 789 ? -25.773 -6.338 -25.295 1.00 94.31 789 VAL A N 1
ATOM 6197 C CA . VAL A 1 789 ? -25.060 -5.059 -25.194 1.00 94.31 789 VAL A CA 1
ATOM 6198 C C . VAL A 1 789 ? -24.774 -4.767 -23.732 1.00 94.31 789 VAL A C 1
ATOM 6200 O O . VAL A 1 789 ? -25.690 -4.728 -22.910 1.00 94.31 789 VAL A O 1
ATOM 6203 N N . LEU A 1 790 ? -23.509 -4.525 -23.409 1.00 95.12 790 LEU A N 1
ATOM 6204 C CA . LEU A 1 790 ? -23.074 -4.196 -22.061 1.00 95.12 790 LEU A CA 1
ATOM 6205 C C . LEU A 1 790 ? -22.314 -2.870 -22.067 1.00 95.12 790 LEU A C 1
ATOM 6207 O O . LEU A 1 790 ? -21.306 -2.729 -22.755 1.00 95.12 790 LEU A O 1
ATOM 6211 N N . ILE A 1 791 ? -22.787 -1.912 -21.270 1.00 95.25 791 ILE A N 1
ATOM 6212 C CA . ILE A 1 791 ? -22.038 -0.692 -20.964 1.00 95.25 791 ILE A CA 1
ATOM 6213 C C . ILE A 1 791 ? -21.460 -0.831 -19.562 1.00 95.25 791 ILE A C 1
ATOM 6215 O O . ILE A 1 791 ? -22.203 -0.955 -18.588 1.00 95.25 791 ILE A O 1
ATOM 6219 N N . LEU A 1 792 ? -20.135 -0.872 -19.470 1.00 92.38 792 LEU A N 1
ATOM 6220 C CA . LEU A 1 792 ? -19.428 -1.034 -18.207 1.00 92.38 792 LEU A CA 1
ATOM 6221 C C . LEU A 1 792 ? -19.225 0.341 -17.545 1.00 92.38 792 LEU A C 1
ATOM 6223 O O . LEU A 1 792 ? -18.620 1.207 -18.182 1.00 92.38 792 LEU A O 1
ATOM 6227 N N . PRO A 1 793 ? -19.694 0.554 -16.300 1.00 87.88 793 PRO A N 1
ATOM 6228 C CA . PRO A 1 793 ? -19.489 1.817 -15.592 1.00 87.88 793 PRO A CA 1
ATOM 6229 C C . PRO A 1 793 ? -18.005 2.036 -15.281 1.00 87.88 793 PRO A C 1
ATOM 6231 O O . PRO A 1 793 ? -17.266 1.065 -15.105 1.00 87.88 793 PRO A O 1
ATOM 6234 N N . ASP A 1 794 ? -17.563 3.290 -15.229 1.00 87.50 794 ASP A N 1
ATOM 6235 C CA . ASP A 1 794 ? -16.191 3.718 -14.926 1.00 87.50 794 ASP A CA 1
ATOM 6236 C C . ASP A 1 794 ? -15.111 2.928 -15.688 1.00 87.50 794 ASP A C 1
ATOM 6238 O O . ASP A 1 794 ? -14.075 2.544 -15.137 1.00 87.50 794 ASP A O 1
ATOM 6242 N N . THR A 1 795 ? -15.372 2.606 -16.958 1.00 86.94 795 THR A N 1
ATOM 6243 C CA . THR A 1 795 ? -14.490 1.747 -17.763 1.00 86.94 795 THR A CA 1
ATOM 6244 C C . THR A 1 795 ? -13.939 2.530 -18.944 1.00 86.94 795 THR A C 1
ATOM 6246 O O . THR A 1 795 ? -14.687 2.993 -19.805 1.00 86.94 795 THR A O 1
ATOM 6249 N N . LYS A 1 796 ? -12.616 2.711 -18.967 1.00 88.56 796 LYS A N 1
ATOM 6250 C CA . LYS A 1 796 ? -11.868 3.368 -20.055 1.00 88.56 796 LYS A CA 1
ATOM 6251 C C . LYS A 1 796 ? -11.429 2.350 -21.115 1.00 88.56 796 LYS A C 1
ATOM 6253 O O . LYS A 1 796 ? -11.605 1.152 -20.922 1.00 88.56 796 LYS A O 1
ATOM 6258 N N . HIS A 1 797 ? -10.840 2.822 -22.218 1.00 92.38 797 HIS A N 1
ATOM 6259 C CA . HIS A 1 797 ? -10.371 1.987 -23.337 1.00 92.38 797 HIS A CA 1
ATOM 6260 C C . HIS A 1 797 ? -9.164 1.108 -22.958 1.00 92.38 797 HIS A C 1
ATOM 6262 O O . HIS A 1 797 ? -8.032 1.384 -23.356 1.00 92.38 797 HIS A O 1
ATOM 6268 N N . ASP A 1 798 ? -9.401 0.078 -22.148 1.00 91.00 798 ASP A N 1
ATOM 6269 C CA . ASP A 1 798 ? -8.382 -0.747 -21.500 1.00 91.00 798 ASP A CA 1
ATOM 6270 C C . ASP A 1 798 ? -8.803 -2.223 -21.505 1.00 91.00 798 ASP A C 1
ATOM 6272 O O . ASP A 1 798 ? -9.813 -2.595 -20.906 1.00 91.00 798 ASP A O 1
ATOM 6276 N N . LEU A 1 799 ? -8.034 -3.065 -22.198 1.00 89.50 799 LEU A N 1
ATOM 6277 C CA . LEU A 1 799 ? -8.330 -4.492 -22.360 1.00 89.50 799 LEU A CA 1
ATOM 6278 C C . LEU A 1 799 ? -8.392 -5.241 -21.022 1.00 89.50 799 LEU A C 1
ATOM 6280 O O . LEU A 1 799 ? -9.233 -6.122 -20.866 1.00 89.50 799 LEU A O 1
ATOM 6284 N N . GLY A 1 800 ? -7.563 -4.865 -20.045 1.00 87.75 800 GLY A N 1
ATOM 6285 C CA . GLY A 1 800 ? -7.576 -5.471 -18.715 1.00 87.75 800 GLY A CA 1
ATOM 6286 C C . GLY A 1 800 ? -8.909 -5.245 -18.003 1.00 87.75 800 GLY A C 1
ATOM 6287 O O . GLY A 1 800 ? -9.493 -6.197 -17.487 1.00 87.75 800 GLY A O 1
ATOM 6288 N N . LEU A 1 801 ? -9.444 -4.020 -18.065 1.00 89.25 801 LEU A N 1
ATOM 6289 C CA . LEU A 1 801 ? -10.764 -3.703 -17.504 1.00 89.25 801 LEU A CA 1
ATOM 6290 C C . LEU A 1 801 ? -11.904 -4.417 -18.243 1.00 89.25 801 LEU A C 1
ATOM 6292 O O . LEU A 1 801 ? -12.840 -4.909 -17.609 1.00 89.25 801 LEU A O 1
ATOM 6296 N N . TYR A 1 802 ? -11.834 -4.511 -19.576 1.00 92.81 802 TYR A N 1
ATOM 6297 C CA . TYR A 1 802 ? -12.805 -5.306 -20.338 1.00 92.81 802 TYR A CA 1
ATOM 6298 C C . TYR A 1 802 ? -12.747 -6.782 -19.946 1.00 92.81 802 TYR A C 1
ATOM 6300 O O . TYR A 1 802 ? -13.797 -7.422 -19.828 1.00 92.81 802 TYR A O 1
ATOM 6308 N N . TYR A 1 803 ? -11.553 -7.315 -19.680 1.00 92.81 803 TYR A N 1
ATOM 6309 C CA . TYR A 1 803 ? -11.406 -8.676 -19.196 1.00 92.81 803 TYR A CA 1
ATOM 6310 C C . TYR A 1 803 ? -12.016 -8.893 -17.831 1.00 92.81 803 TYR A C 1
ATOM 6312 O O . TYR A 1 803 ? -12.946 -9.690 -17.716 1.00 92.81 803 TYR A O 1
ATOM 6320 N N . GLU A 1 804 ? -11.571 -8.137 -16.837 1.00 88.31 804 GLU A N 1
ATOM 6321 C CA . GLU A 1 804 ? -12.072 -8.219 -15.467 1.00 88.31 804 GLU A CA 1
ATOM 6322 C C . GLU A 1 804 ? -13.608 -8.192 -15.413 1.00 88.31 804 GLU A C 1
ATOM 6324 O O . GLU A 1 804 ? -14.236 -8.984 -14.710 1.00 88.31 804 GLU A O 1
ATOM 6329 N N . ARG A 1 805 ? -14.229 -7.303 -16.195 1.00 93.12 805 ARG A N 1
ATOM 6330 C CA . ARG A 1 805 ? -15.647 -6.967 -16.030 1.00 93.12 805 ARG A CA 1
ATOM 6331 C C . ARG A 1 805 ? -16.582 -7.666 -17.010 1.00 93.12 805 ARG A C 1
ATOM 6333 O O . ARG A 1 805 ? -17.795 -7.682 -16.782 1.00 93.12 805 ARG A O 1
ATOM 6340 N N . SER A 1 806 ? -16.066 -8.225 -18.108 1.00 95.19 806 SER A N 1
ATOM 6341 C CA . SER A 1 806 ? -16.924 -8.784 -19.162 1.00 95.19 806 SER A CA 1
ATOM 6342 C C . SER A 1 806 ? -16.459 -10.086 -19.807 1.00 95.19 806 SER A C 1
ATOM 6344 O O . SER A 1 806 ? -17.305 -10.740 -20.416 1.00 95.19 806 SER A O 1
ATOM 6346 N N . VAL A 1 807 ? -15.203 -10.535 -19.652 1.00 95.81 807 VAL A N 1
ATOM 6347 C CA . VAL A 1 807 ? -14.725 -11.724 -20.393 1.00 95.81 807 VAL A CA 1
ATOM 6348 C C . VAL A 1 807 ? -15.475 -12.996 -20.028 1.00 95.81 807 VAL A C 1
ATOM 6350 O O . VAL A 1 807 ? -15.790 -13.776 -20.915 1.00 95.81 807 VAL A O 1
ATOM 6353 N N . ASN A 1 808 ? -15.856 -13.182 -18.762 1.00 94.50 808 ASN A N 1
ATOM 6354 C CA . ASN A 1 808 ? -16.647 -14.346 -18.355 1.00 94.50 808 ASN A CA 1
ATOM 6355 C C . ASN A 1 808 ? -18.025 -14.350 -19.030 1.00 94.50 808 ASN A C 1
ATOM 6357 O O . ASN A 1 808 ? -18.497 -15.394 -19.467 1.00 94.50 808 ASN A O 1
ATOM 6361 N N . LYS A 1 809 ? -18.655 -13.174 -19.173 1.00 95.88 809 LYS A N 1
ATOM 6362 C CA . LYS A 1 809 ? -19.936 -13.035 -19.883 1.00 95.88 809 LYS A CA 1
ATOM 6363 C C . LYS A 1 809 ? -19.763 -13.267 -21.381 1.00 95.88 809 LYS A C 1
ATOM 6365 O O . LYS A 1 809 ? -20.562 -13.984 -21.970 1.00 95.88 809 LYS A O 1
ATOM 6370 N N . LEU A 1 810 ? -18.695 -12.726 -21.968 1.00 97.38 810 LEU A N 1
ATOM 6371 C CA . LEU A 1 810 ? -18.335 -12.966 -23.361 1.00 97.38 810 LEU A CA 1
ATOM 6372 C C . LEU A 1 810 ? -18.110 -14.463 -23.624 1.00 97.38 810 LEU A C 1
ATOM 6374 O O . LEU A 1 810 ? -18.705 -15.015 -24.540 1.00 97.38 810 LEU A O 1
ATOM 6378 N N . LEU A 1 811 ? -17.283 -15.140 -22.825 1.00 97.00 811 LEU A N 1
ATOM 6379 C CA . LEU A 1 811 ? -16.975 -16.560 -23.003 1.00 97.00 811 LEU A CA 1
ATOM 6380 C C . LEU A 1 811 ? -18.205 -17.438 -22.772 1.00 97.00 811 LEU A C 1
ATOM 6382 O O . LEU A 1 811 ? -18.455 -18.327 -23.580 1.00 97.00 811 LEU A O 1
ATOM 6386 N N . ALA A 1 812 ? -19.019 -17.144 -21.755 1.00 94.31 812 ALA A N 1
ATOM 6387 C CA . ALA A 1 812 ? -20.293 -17.826 -21.553 1.00 94.31 812 ALA A CA 1
ATOM 6388 C C . ALA A 1 812 ? -21.237 -17.620 -22.750 1.00 94.31 812 ALA A C 1
ATOM 6390 O O . ALA A 1 812 ? -21.847 -18.581 -23.219 1.00 94.31 812 ALA A O 1
ATOM 6391 N N . PHE A 1 813 ? -21.319 -16.396 -23.290 1.00 95.88 813 PHE A N 1
ATOM 6392 C CA . PHE A 1 813 ? -22.089 -16.094 -24.497 1.00 95.88 813 PHE A CA 1
ATOM 6393 C C . PHE A 1 813 ? -21.610 -16.943 -25.676 1.00 95.88 813 PHE A C 1
ATOM 6395 O O . PHE A 1 813 ? -22.414 -17.668 -26.257 1.00 95.88 813 PHE A O 1
ATOM 6402 N N . LEU A 1 814 ? -20.308 -16.920 -25.993 1.00 95.88 814 LEU A N 1
ATOM 6403 C CA . LEU A 1 814 ? -19.723 -17.725 -27.073 1.00 95.88 814 LEU A CA 1
ATOM 6404 C C . LEU A 1 814 ? -19.951 -19.229 -26.844 1.00 95.88 814 LEU A C 1
ATOM 6406 O O . LEU A 1 814 ? -20.275 -19.960 -27.782 1.00 95.88 814 LEU A O 1
ATOM 6410 N N . GLY A 1 815 ? -19.861 -19.685 -25.593 1.00 92.81 815 GLY A N 1
ATOM 6411 C CA . GLY A 1 815 ? -20.133 -21.058 -25.179 1.00 92.81 815 GLY A CA 1
ATOM 6412 C C . GLY A 1 815 ? -21.526 -21.536 -25.572 1.00 92.81 815 GLY A C 1
ATOM 6413 O O . GLY A 1 815 ? -21.648 -22.652 -26.071 1.00 92.81 815 GLY A O 1
ATOM 6414 N N . ARG A 1 816 ? -22.566 -20.689 -25.484 1.00 91.62 816 ARG A N 1
ATOM 6415 C CA . ARG A 1 816 ? -23.939 -21.035 -25.924 1.00 91.62 816 ARG A CA 1
ATOM 6416 C C . ARG A 1 816 ? -24.038 -21.401 -27.409 1.00 91.62 816 ARG A C 1
ATOM 6418 O O . ARG A 1 816 ? -24.975 -22.094 -27.807 1.00 91.62 816 ARG A O 1
ATOM 6425 N N . TYR A 1 817 ? -23.106 -20.914 -28.224 1.00 91.44 817 TYR A N 1
ATOM 6426 C CA . TYR A 1 817 ? -23.065 -21.166 -29.664 1.00 91.44 817 TYR A CA 1
ATOM 6427 C C . TYR A 1 817 ? -22.167 -22.348 -30.007 1.00 91.44 817 TYR A C 1
ATOM 6429 O O . TYR A 1 817 ? -22.554 -23.197 -30.804 1.00 91.44 817 TYR A O 1
ATOM 6437 N N . LEU A 1 818 ? -21.013 -22.448 -29.347 1.00 90.50 818 LEU A N 1
ATOM 6438 C CA . LEU A 1 818 ? -20.026 -23.499 -29.600 1.00 90.50 818 LEU A CA 1
ATOM 6439 C C . LEU A 1 818 ? -20.419 -24.865 -28.999 1.00 90.50 818 LEU A C 1
ATOM 6441 O O . LEU A 1 818 ? -19.813 -25.873 -29.353 1.00 90.50 818 LEU A O 1
ATOM 6445 N N . THR A 1 819 ? -21.426 -24.914 -28.117 1.00 67.75 819 THR A N 1
ATOM 6446 C CA . THR A 1 819 ? -21.950 -26.143 -27.473 1.00 67.75 819 THR A CA 1
ATOM 6447 C C . THR A 1 819 ? -23.098 -26.825 -28.220 1.00 67.75 819 THR A C 1
ATOM 6449 O O . THR A 1 819 ? -23.490 -27.924 -27.838 1.00 67.75 819 THR A O 1
ATOM 6452 N N . LYS A 1 820 ? -23.662 -26.217 -29.272 1.00 55.06 820 LYS A N 1
ATOM 6453 C CA . LYS A 1 820 ? -24.781 -26.803 -30.029 1.00 55.06 820 LYS A CA 1
ATOM 6454 C C . LYS A 1 820 ? -24.290 -27.844 -31.043 1.00 55.06 820 LYS A C 1
ATOM 6456 O O . LYS A 1 820 ? -24.332 -27.572 -32.242 1.00 55.06 820 LYS A O 1
ATOM 6461 N N . GLN A 1 821 ? -23.845 -29.014 -30.576 1.00 46.28 821 GLN A N 1
ATOM 6462 C CA . GLN A 1 821 ? -23.685 -30.228 -31.398 1.00 46.28 821 GLN A CA 1
ATOM 6463 C C . GLN A 1 821 ? -24.138 -31.480 -30.668 1.00 46.28 821 GLN A C 1
ATOM 6465 O O . GLN A 1 821 ? -23.662 -31.704 -29.534 1.00 46.28 821 GLN A O 1
#

Foldseek 3Di:
DPDPDPDDLPAFEDEWPDPDATEDEALHKHKYKFFFPAFDPFCLVPALFPPHDAQKKKKKQFPDDPRHGDIFIAHWADQDGRIIMFMAHHNGFGKMKMFMPHPGPRRHGTIHIHGYDYDDPVLCVQAVCSLAAKAQACDPDQGQQAIAHPNRHGDQAEEEFAECCLFPQRDLVNLLVLLLLCLVLVHAEYEYEPECDGPDPRRHQADQQLRDGPSVSSVSVVVSQSSSNVSRHQYEYEHAAQDAQCCPRQNLRSLSSVLLNCLRSDLSGRYAYAHYAQCLAQNSNPPHPVSSLVSLVSNCVSRRRRHAYAYHHDAPPDRSPPNGHDQKCLVPCVPRPSHQAMEGAQDDDLVSLVCLLVNLLVSCPDPPHHAYEHAHYHAAQFDVHDALLSLLSSFQSNVLSRHSGYYYYHLCNNNVVDPSDDDDDDPDRRHDPDDPVDPDPSSDGLNSSLSSLVSVVCVVDPSSPWDRDLVQFDPAPQSRWTDPPLFKIKGKHQFWFKGWGQLLVNAPWKKWKWKAWSRVRDTGDTDIDGGNGTDIDGDPDGPPVDVDRTMMMIMIGTDDPDPPPDPDPDDPDDDPADPFPQADQDADPAPQKHKDWFQAPLVNGIGIKIKGFAPCLVPDPQDAAFEEEEEEAAPDFRRRCPRPLVVLVNVCCVVVLAPGHMYMRTGQHRPLCDDSNVCCVPVPVLVVCVVVGRHPQFQLRYAYEYAASSLQNQVVSCLQCVRRHQEGEHELYADPCDDPVNVVSNVVNLVSCVVSLYEYEAEYEPQRPLCRCVNVVVVCVVSVRHYDYYYHYPDYRDVVSCCVPPSSVVNSVVRVRNVPD

Solvent-accessible surface area (backbone atoms only — not comparable to full-atom values): 42862 Å² total; per-residue (Å²): 130,83,83,80,81,73,83,77,76,81,59,42,76,42,63,65,70,43,92,66,61,44,74,43,43,30,43,36,38,32,38,38,60,38,43,44,78,61,67,65,96,51,59,69,62,72,44,46,47,89,92,56,68,63,62,25,36,36,42,34,39,21,76,29,68,79,15,45,81,42,72,52,60,41,40,39,35,82,65,57,82,37,36,29,36,34,48,44,36,46,88,37,30,22,35,32,35,38,41,23,44,37,88,46,76,45,40,29,73,50,36,40,42,34,36,28,36,75,74,53,71,68,57,31,69,74,19,56,48,59,40,30,55,56,38,66,33,78,53,82,97,50,38,21,42,35,36,15,26,67,75,66,50,77,41,74,45,29,29,38,39,30,54,40,64,61,26,70,66,63,52,67,69,62,54,47,54,52,46,54,52,36,36,75,42,56,37,34,30,40,33,37,46,63,14,52,54,39,99,42,78,56,31,27,45,29,46,92,78,60,68,47,72,44,54,72,62,48,53,55,48,52,52,52,51,53,49,32,33,70,55,24,22,33,34,35,38,23,41,36,49,44,36,77,49,34,43,77,66,58,24,73,66,46,54,52,30,49,48,52,55,49,41,37,70,45,59,34,52,57,49,33,46,24,70,18,43,29,42,30,18,41,38,30,4,66,52,42,71,67,50,56,58,51,50,42,50,49,54,56,71,68,36,79,72,63,57,40,27,35,48,35,44,36,29,60,96,52,67,9,45,95,86,34,66,36,59,32,36,47,80,79,45,60,86,42,86,52,43,52,38,32,24,21,22,36,46,64,44,72,77,39,39,73,40,36,34,58,57,29,37,55,40,50,71,41,81,81,51,34,24,34,31,44,67,36,49,50,28,38,47,14,59,92,48,44,53,40,68,59,41,46,46,40,47,50,42,21,36,26,29,44,24,32,29,36,28,46,40,38,28,53,46,24,60,46,72,46,90,76,54,88,72,82,93,69,95,73,72,55,39,67,78,80,54,94,85,60,90,64,64,75,83,66,38,67,34,56,50,38,51,25,51,49,46,54,54,46,69,73,47,73,54,86,70,44,40,60,39,41,80,58,38,75,72,34,97,49,40,34,20,26,29,41,88,88,45,37,38,42,32,45,23,67,49,34,41,50,43,43,37,79,30,39,92,37,57,87,43,49,25,32,39,28,48,33,38,61,81,81,71,44,74,52,77,71,40,85,40,72,33,46,38,72,42,79,45,66,44,97,61,29,66,79,86,39,87,64,87,43,33,35,38,43,40,35,35,48,64,73,82,70,96,76,74,73,80,77,90,84,72,100,62,82,78,82,78,77,83,66,76,42,63,64,80,74,60,62,96,43,89,48,57,48,69,48,74,44,82,34,74,72,69,71,45,63,35,19,30,27,39,36,46,45,93,64,58,90,74,47,90,82,63,62,22,30,40,37,40,43,30,45,33,75,83,39,37,22,40,69,52,50,47,61,56,50,52,52,51,51,49,32,37,73,71,64,48,20,69,74,41,32,39,36,17,52,44,47,47,84,52,57,49,41,69,52,51,33,45,34,46,67,72,45,46,50,55,48,48,47,70,79,39,60,44,44,86,46,28,61,22,24,33,30,28,21,34,34,39,9,5,27,20,19,51,48,45,47,40,77,42,34,80,56,34,20,30,25,25,20,36,48,29,52,52,83,71,77,44,75,69,57,48,58,40,44,67,65,23,48,66,42,29,66,72,68,60,34,32,39,38,42,34,24,15,61,71,26,59,56,66,28,46,52,63,46,50,54,50,33,57,76,70,71,46,58,67,48,82,44,73,38,76,95,24,57,89,43,71,68,60,47,41,79,76,40,40,69,59,48,45,37,55,48,19,70,43,59,59,75,121

Mean predicted aligned error: 15.53 Å

Radius of gyration: 31.61 Å; Cα contacts (8 Å, |Δi|>4): 1841; chains: 1; bounding box: 73×74×92 Å

pLDDT: mean 89.13, std 14.64, range [23.45, 98.81]

Secondary structure (DSSP, 8-state):
-PPP-----S-EEEPTT-SSPEEEETT--EEEEEE-SS--S-HHHHH--TTPPPSEEEEEEE-SGGGTT-EEEEE-EE-STTEEEEEE--SSSEEEEEEEEESSTTTSS-EEEEEEEPPPHHHHHH-GGGG--EEE--STTSTTSSEEETTS-EE-EEEEEETTTTSTT--HHHHHHHHHHHHHTT--EEEEE--SS-SSGGG-SB-TTS--B-HHHHHHHHHHHHHHHHTTPEEEEES-B--TTHHHHTHHHHHHHHHHHHHHHHTTSSEEEES-BTTTHHHHHTT-HHHHHHHHHHHHHH-TT---EE-PPPPTTSTT-TT---SBGGGTTTT-TT--SEEEE--SSHHHHTTHHHHHHHHHT-SS---EEEEE-PPBTBTT---HHHHHHHHHHHHHTT-SEEEE-BHHHHTT--TTS-----S--SBPPPPTT----GGG-HHHHHHHHHHHHHHTTTGGG-EE-GGG--S-S--EEEEETTTEEEEEETT--EEEEE-GGGTT-EEEEEEEETTTTEEPPPEEEESSSEEEEE-SS-TTTSSS---EEEEEEE-PPPTT-PPPS----PPPPPPP----------TTEEEEEEEETTTTEEEEEEEE--TTGGG-TT--B-EEEEEPPTT--TTTTHHHHHHHHHHHHHTTSS-S-EEEEE--TTS-S-THHHHIIIIIIHHHHHHHS-B--SGGGEEEEEETHHHHHHHHHHHH-TTS-SEEEEES----TT-HHHHHHHHHHHHHHHHHT-EEEEEEETTB-TTTTHHHHHHHHHHT--EEEEEETT--S-HHHHHHHHHHHHHHHHHHHHT--

Nearest PDB structures (foldseek):
  7b5v-assembly1_A  TM=6.109E-01  e=6.340E-20  Dysgonomonas mossii DSM 22836
  7b6b-assembly1_A  TM=6.156E-01  e=2.883E-19  Dysgonomonas mossii DSM 22836
  7b6b-assembly1_B  TM=6.024E-01  e=3.608E-19  Dysgonomonas mossii DSM 22836
  6mot-assembly1_A  TM=5.944E-01  e=3.023E-16  Bacteroides intestinalis DSM 17393
  6gi0-assembly2_B  TM=6.545E-01  e=1.995E-08  Pseudomonas aeruginosa

Sequence (821 aa):
MPPMIPAILAVAACLANAQDAVEVKQWQVCEIGLTATQNAANPYVAYLQEGCPARVAVHFTGVSGDAASRELTVAAFWDGGTTWKARFAPPAPGGWVFESHSEDPGLNGVTGKLTCTAWTEDEKKANPTRRGFVRVHANEPRAGRYFEYADGTPFLWIGDTWWNWTQRGIHFQTFKNLVDDRAKKGFNVGQLFFAANGWGRRSSLLDAGYNEPDIEWIQSIEQCIAYANEQGITVWIHPWWSREKLDETAGPEKMRRWWRYVIHRLAAYNVIWTLAGEYNMDNYGGLGLDFWKGLGTLVAAEDPFHHILGVHPTPPAWSGGAEAPQWSTAEVLHDQPWLDYNQSQTAHARWRNEYAPTVVAQAYAMNPPKPIVITEPWYEFSLDAPAAKEIRFCAWSAVMSGAAGHTYGGGHVWLAYLSEVSRPRRGGDESWPLDPSFETNTLDYPGARGMAYMARILRSVEWWRLEPHPELVVENPSRYCLAVPGETYLMFLRWGGAVRLDLAPYSGTTFTRQWFDLVTEETHKPQELRGGSVQVIHAPEDFPAVRQEKDWILLIQAVKPSPNEKPKPGSRTQRPTRDVQWVNPSIPATPGLSHHILASKVMGHDVGYVIWTPPNYSRDANARYPVIYFLHGAGGNESADSGGFSSWVTRAIADGSLPPVLCVFPNGGMSGYRGEVEKMITEELIPTIDEDYRTLAQPQSRALAGFSMGGSGSVYLSIMHPELFCAAGSMGGGIQGRSEQMAAAIDKAVPMWKKTGLGFFLVNGDTDRPEAFKDFAMILDAHGIDHEVLILPDTKHDLGLYYERSVNKLLAFLGRYLTKQ